Protein AF-A0A7C3EDG3-F1 (afdb_monomer_lite)

Foldseek 3Di:
DAFQQQPAQQPALQWDRFTDNRPDPDTDPTWGFQAQSAQQPADQWDGWGRPRPDSYTDDTWTHDQAAFPADQPAQQWDTWGHNRPDSDTDDTWTHDQVAFRAPQPAQFFHTWGHPRPDSDTDDGWTHDQVAFRDCFQDAPADFAWQWHTWGHPRPDSDTDPGDGHDWFAFRDCFLDEPPDFAWQWHGFTHHSDTNDGGDPGDGHAQVAFRDQADQAPVNDWDDWQWHTWGRPGDTNDGTDDGDGHQWFAFRDAAQDDPPDFDGQWHTFTGRSDGRDTGDDGDGFAQVAFRFDFADAPDDQWDDDFFDTFGDHGDTNDGTDDGDGHDWFAWTHFWDDAPVPDDDWWTGGGGDHDGHDYTDDTDTWAFDAFDWFADDAPDPPWDDWWFGGFTGDTDPPGYTDDTDTDDWPAFTAQAAAEDPDFDWQFHTWTDHGDTRDHTDDGDGHAQVAFRADAPFPFFDTWGDPGDTRDYTDDGFTHQWFDFHDDCDDFQFFHTWTDHRPRDIGGGTDDWFRWHDDPDPVPPPDDPVDDDFTWTHHRPSDTHGDDDPQDAADPDDDDFWPHHHHDPDPDDDDDPVRDDDDDQPDVVPDTDGDDDDDAQWAQLDLDQLAACQASQAKTKGKQAPPQAAHPVRYGHLEAEDEFPPSSAARDVDGQKGWIWMKMKWQAPDPSNVSYHLPLLPTFQDKDWDQDDPPDPDDPVQNVLLRVLSVVVRVQRVQLNDQVRPSQWDDPDDDDDSRGHTTMGDIDIRMWGADDPDPPDNPFGKRKIWMWGPSVPDDPVRTGTRIRIYTYHYDDDD

Secondary structure (DSSP, 8-state):
--TT-BSS--SSTTEE--B--SS-SSPPPPEE--SEEE--SSTTEE-EE--SS-SSPPP-EEPPTT-EEE--SSTTB--EE--SS-SSPPP--BPPTTSEEE---STTB--EE--SS-SSPPPP-B--TT-EEE-----SSSS--SSPPEE--SS-SSPPPP-PPPTT-EEE-----TTSS--SSPPEE--S-TTPPPPPP-PPPTTSEEE--PPPTTS--S--SSPPEE--SSTT-PSPPP-PPPTT-EEE-----SSSS--SSPPEE--S-TTPPPPPP-PPPTTSEEE--BPPSSTT-S--SBPPEE--SSTT----------TT-EEE-----TTSS------EE---STT----------S--EEEE----S-TTSS-----EEE---STT--PPPP-PPPTT-BSS-----SSSS--SSPPPB----TTPPPPP--PPPTTSEEE---STTEEPEEP-SSTT-PPPPPEEPPTT-B-S----BTTBPPPEE-SSS-EE--BPPTT-EE--S-TT--S--TT---PPEEE-SSS-EEE---S-----S---TT-SS----SSS--PPPTTS--------TTS-------SS---EESS-S-GGG-TT-TT-EEEE--TTPPB-TTSSB-SEEEEETT-TTT----STTEEEEEEEEEES---TT-TT----TTTS---EEEPPPPS-----HHHHHHHHHHHHHHHHHHHHTT-TT-TTSEE-SSSS--TT---EEEPPEEEEEEEE-SSTT-----B--EEEEE--S-S-TTT-PPEEEEEEEEPPPP-

Sequence (795 aa):
RPSGYVCRAAAGVCDIAETCDGANKTCPTDAKSTAVCRPAADVCDVAESCDGVNDDCPSDAFESATTECRAAADVCDVAENCTGTAAACPPDLKQPNTVTCRPVADVCDVAENCTGTSDHCPTDTFLPATTLCRAGSGNPNGGSVCDPDEYCTGTQAACPPDVVQPAGTVCNPGSGNPNGGSVCDPDEVCSGVPGQPCPADTFANSSTVCRLGTEAADGARDAVCDPTEYCPGVADQPCPADFVRPAGFVCDAGSGNPNGGSVCDPDEVCSGVPGQPCPADTFANNSVVCRLGTEAADSTRDAVCDPTEFCPGVPNAPCPVDVVSPPTTVCDVGSGNPNGGSVCDPDEHCSGVAGQPCPPDFIQPAGTVCNPGTDAADASRDAICDPQEVCSGFADDPCPPDFVRPAGTVCDVGSGNPNGGSVCDPDEVCSGNPDDPCPSDTFASSSVVCRADAGECDVGENCPGSPNQPCPPDSFEPSGAACGDPTDNDCTNPDTCDGAGNCLSNHEPANVQCWGPDPNSNGFNPLGNTCKYACDGSGSCQPHITPNCCGNGIVEAGEQCDDGNQYSGLPPAPDGSLEFCPSDPAFHCQYVAGTTSLYVRGTSRNPATDVKSCQVEFFVVNPNNPPDRYGLADYRQTCLDQDPTCDFDPLPGRCGFITVACVNVNDPNLPACSPAANQGVRELNVMPLSTALSLFPVAVAQYQANTTALGQALTQLFDPANPGAGFTNQAPLLASQQNLCSSPRILTVFSGSPRPNESARARFSLRVKSKDGRLPVGRQKRTLLRLTCKARPLP

Radius of gyration: 59.01 Å; chains: 1; bounding box: 128×88×179 Å

pLDDT: mean 72.57, std 17.13, range [28.33, 97.38]

Structure (mmCIF, N/CA/C/O backbone):
data_AF-A0A7C3EDG3-F1
#
_entry.id   AF-A0A7C3EDG3-F1
#
loop_
_atom_site.group_PDB
_atom_site.id
_atom_site.type_symbol
_atom_site.label_atom_id
_atom_site.label_alt_id
_atom_site.label_comp_id
_atom_site.label_asym_id
_atom_site.label_entity_id
_atom_site.label_seq_id
_atom_site.pdbx_PDB_ins_code
_atom_site.Cartn_x
_atom_site.Cartn_y
_atom_site.Cartn_z
_atom_site.occupancy
_atom_site.B_iso_or_equiv
_atom_site.auth_seq_id
_atom_site.auth_comp_id
_atom_site.auth_asym_id
_atom_site.auth_atom_id
_atom_site.pdbx_PDB_model_num
ATOM 1 N N . ARG A 1 1 ? 63.899 -28.777 -78.591 1.00 79.19 1 ARG A N 1
ATOM 2 C CA . ARG A 1 1 ? 64.503 -27.946 -77.511 1.00 79.19 1 ARG A CA 1
ATOM 3 C C . ARG A 1 1 ? 64.531 -28.809 -76.237 1.00 79.19 1 ARG A C 1
ATOM 5 O O . ARG A 1 1 ? 63.922 -29.873 -76.308 1.00 79.19 1 ARG A O 1
ATOM 12 N N . PRO A 1 2 ? 65.270 -28.485 -75.155 1.00 84.06 2 PRO A N 1
ATOM 13 C CA . PRO A 1 2 ? 65.285 -29.343 -73.962 1.00 84.06 2 PRO A CA 1
ATOM 14 C C . PRO A 1 2 ? 63.895 -29.457 -73.317 1.00 84.06 2 PRO A C 1
ATOM 16 O O . PRO A 1 2 ? 63.025 -28.623 -73.580 1.00 84.06 2 PRO A O 1
ATOM 19 N N . SER A 1 3 ? 63.706 -30.482 -72.485 1.00 89.25 3 SER A N 1
ATOM 20 C CA . SER A 1 3 ? 62.477 -30.695 -71.716 1.00 89.25 3 SER A CA 1
ATOM 21 C C . SER A 1 3 ? 62.131 -29.469 -70.862 1.00 89.25 3 SER A C 1
ATOM 23 O O . SER A 1 3 ? 63.028 -28.867 -70.269 1.00 89.25 3 SER A O 1
ATOM 25 N N . GLY A 1 4 ? 60.854 -29.091 -70.798 1.00 85.88 4 GLY A N 1
ATOM 26 C CA . GLY A 1 4 ? 60.396 -27.903 -70.064 1.00 85.88 4 GLY A CA 1
ATOM 27 C C . GLY A 1 4 ? 60.563 -26.573 -70.816 1.00 85.88 4 GLY A C 1
ATOM 28 O O . GLY A 1 4 ? 60.182 -25.528 -70.299 1.00 85.88 4 GLY A O 1
ATOM 29 N N . TYR A 1 5 ? 61.099 -26.569 -72.044 1.00 89.50 5 TYR A N 1
ATOM 30 C CA . TYR A 1 5 ? 61.100 -25.361 -72.873 1.00 89.50 5 TYR A CA 1
ATOM 31 C C . TYR A 1 5 ? 59.701 -25.078 -73.442 1.00 89.50 5 TYR A C 1
ATOM 33 O O . TYR A 1 5 ? 59.187 -25.906 -74.192 1.00 89.50 5 TYR A O 1
ATOM 41 N N . VAL A 1 6 ? 59.145 -23.893 -73.173 1.00 91.56 6 VAL A N 1
ATOM 42 C CA . VAL A 1 6 ? 57.846 -23.410 -73.689 1.00 91.56 6 VAL A CA 1
ATOM 43 C C . VAL A 1 6 ? 57.873 -23.265 -75.218 1.00 91.56 6 VAL A C 1
ATOM 45 O O . VAL A 1 6 ? 58.443 -22.310 -75.744 1.00 91.56 6 VAL A O 1
ATOM 48 N N . CYS A 1 7 ? 57.299 -24.225 -75.948 1.00 90.94 7 CYS A N 1
ATOM 49 C CA . CYS A 1 7 ? 57.287 -24.249 -77.415 1.00 90.94 7 CYS A CA 1
ATOM 50 C C . CYS A 1 7 ? 56.070 -23.559 -78.047 1.00 90.94 7 CYS A C 1
ATOM 52 O O . CYS A 1 7 ? 56.162 -23.159 -79.209 1.00 90.94 7 CYS A O 1
ATOM 54 N N . ARG A 1 8 ? 55.002 -23.351 -77.274 1.00 91.75 8 ARG A N 1
ATOM 55 C CA . ARG A 1 8 ? 53.910 -22.405 -77.525 1.00 91.75 8 ARG A CA 1
ATOM 56 C C . ARG A 1 8 ? 53.600 -21.721 -76.191 1.00 91.75 8 ARG A C 1
ATOM 58 O O . ARG A 1 8 ? 53.659 -22.355 -75.145 1.00 91.75 8 ARG A O 1
ATOM 65 N N . ALA A 1 9 ? 53.401 -20.408 -76.221 1.00 91.88 9 ALA A N 1
ATOM 66 C CA . ALA A 1 9 ? 53.023 -19.639 -75.039 1.00 91.88 9 ALA A CA 1
ATOM 67 C C . ALA A 1 9 ? 51.497 -19.547 -74.965 1.00 91.88 9 ALA A C 1
ATOM 69 O O . ALA A 1 9 ? 50.865 -19.484 -76.017 1.00 91.88 9 ALA A O 1
ATOM 70 N N . ALA A 1 10 ? 50.958 -19.490 -73.746 1.00 92.88 10 ALA A N 1
ATOM 71 C CA . ALA A 1 10 ? 49.530 -19.320 -73.508 1.00 92.88 10 ALA A CA 1
ATOM 72 C C . ALA A 1 10 ? 49.001 -18.046 -74.191 1.00 92.88 10 ALA A C 1
ATOM 74 O O . ALA A 1 10 ? 49.574 -16.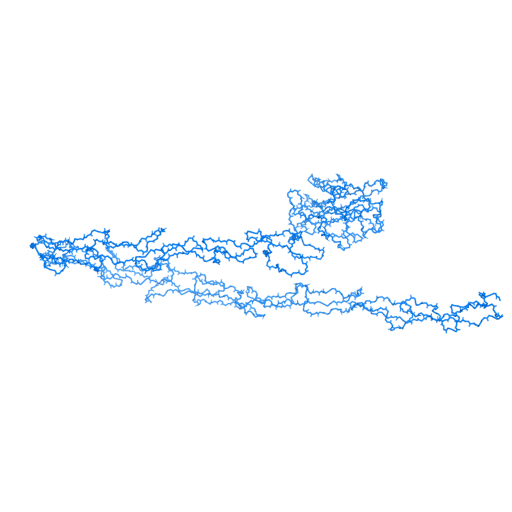965 -74.015 1.00 92.88 10 ALA A O 1
ATOM 75 N N . ALA A 1 11 ? 47.925 -18.184 -74.962 1.00 92.06 11 ALA A N 1
ATOM 76 C CA . ALA A 1 11 ? 47.244 -17.105 -75.669 1.00 92.06 11 ALA A CA 1
ATOM 77 C C . ALA A 1 11 ? 46.247 -16.332 -74.783 1.00 92.06 11 ALA A C 1
ATOM 79 O O . ALA A 1 11 ? 46.002 -15.155 -75.039 1.00 92.06 11 ALA A O 1
ATOM 80 N N . GLY A 1 12 ? 45.743 -16.961 -73.716 1.00 90.69 12 GLY A N 1
ATOM 81 C CA . GLY A 1 12 ? 44.834 -16.374 -72.729 1.00 90.69 12 GLY A CA 1
ATOM 82 C C . GLY A 1 12 ? 44.890 -17.119 -71.388 1.00 90.69 12 GLY A C 1
ATOM 83 O O . GLY A 1 12 ? 45.707 -18.021 -71.201 1.00 90.69 12 GLY A O 1
ATOM 84 N N . VAL A 1 13 ? 44.047 -16.733 -70.424 1.00 92.06 13 VAL A N 1
ATOM 85 C CA . VAL A 1 13 ? 44.060 -17.309 -69.056 1.00 92.06 13 VAL A CA 1
ATOM 86 C C . VAL A 1 13 ? 43.555 -18.756 -68.985 1.00 92.06 13 VAL A C 1
ATOM 88 O O . VAL A 1 13 ? 43.810 -19.437 -67.992 1.00 92.06 13 VAL A O 1
ATOM 91 N N . CYS A 1 14 ? 42.870 -19.230 -70.028 1.00 94.75 14 CYS A N 1
ATOM 92 C CA . CYS A 1 14 ? 42.423 -20.612 -70.174 1.00 94.75 14 CYS A CA 1
ATOM 93 C C . CYS A 1 14 ? 43.342 -21.464 -71.058 1.00 94.75 14 CYS A C 1
ATOM 95 O O . CYS A 1 14 ? 43.092 -22.658 -71.212 1.00 94.75 14 CYS A O 1
ATOM 97 N N . ASP A 1 15 ? 44.431 -20.904 -71.583 1.00 95.19 15 ASP A N 1
ATOM 98 C CA . ASP A 1 15 ? 45.397 -21.627 -72.408 1.00 95.19 15 ASP A CA 1
ATOM 99 C C . ASP A 1 15 ? 46.611 -22.110 -71.589 1.00 95.19 15 ASP A C 1
ATOM 101 O O . ASP A 1 15 ? 47.157 -21.370 -70.766 1.00 95.19 15 ASP A O 1
ATOM 105 N N . ILE A 1 16 ? 47.059 -23.353 -71.795 1.00 92.25 16 ILE A N 1
ATOM 106 C CA . ILE A 1 16 ? 48.198 -23.934 -71.068 1.00 92.25 16 ILE A CA 1
ATOM 107 C C . ILE A 1 16 ? 49.425 -23.936 -71.975 1.00 92.25 16 ILE A C 1
ATOM 109 O O . ILE A 1 16 ? 49.551 -24.763 -72.867 1.00 92.25 16 ILE A O 1
ATOM 113 N N . ALA A 1 17 ? 50.398 -23.076 -71.671 1.00 92.19 17 ALA A N 1
ATOM 114 C CA . ALA A 1 17 ? 51.650 -22.988 -72.420 1.00 92.19 17 ALA A CA 1
ATOM 115 C C . ALA A 1 17 ? 52.371 -24.351 -72.552 1.00 92.19 17 ALA A C 1
ATOM 117 O O . ALA A 1 17 ? 52.941 -24.868 -71.583 1.00 92.19 17 ALA A O 1
ATOM 118 N N . GLU A 1 18 ? 52.403 -24.929 -73.756 1.00 93.25 18 GLU A N 1
ATOM 119 C CA . GLU A 1 18 ? 52.993 -26.246 -73.969 1.00 93.25 18 GLU A CA 1
ATOM 120 C C . GLU A 1 18 ? 54.513 -26.204 -73.874 1.00 93.25 18 GLU A C 1
ATOM 122 O O . GLU A 1 18 ? 55.208 -25.396 -74.504 1.00 93.25 18 GLU A O 1
ATOM 127 N N . THR A 1 19 ? 55.059 -27.175 -73.148 1.00 92.62 19 THR A N 1
ATOM 128 C CA . THR A 1 19 ? 56.500 -27.377 -73.039 1.00 92.62 19 THR A CA 1
ATOM 129 C C . THR A 1 19 ? 56.952 -28.591 -73.845 1.00 92.62 19 THR A C 1
ATOM 131 O O . THR A 1 19 ? 56.230 -29.573 -74.003 1.00 92.62 19 THR A O 1
ATOM 134 N N . CYS A 1 20 ? 58.173 -28.542 -74.381 1.00 90.38 20 CYS A N 1
ATOM 135 C CA . CYS A 1 20 ? 58.793 -29.716 -74.986 1.00 90.38 20 CYS A CA 1
ATOM 136 C C . CYS A 1 20 ? 58.938 -30.831 -73.937 1.00 90.38 20 CYS A C 1
ATOM 138 O O . CYS A 1 20 ? 59.445 -30.587 -72.843 1.00 90.38 20 CYS A O 1
ATOM 140 N N . ASP A 1 21 ? 58.610 -32.063 -74.318 1.00 87.12 21 ASP A N 1
ATOM 141 C CA . ASP A 1 21 ? 58.902 -33.285 -73.552 1.00 87.12 21 ASP A CA 1
ATOM 142 C C . ASP A 1 21 ? 60.396 -33.680 -73.602 1.00 87.12 21 ASP A C 1
ATOM 144 O O . ASP A 1 21 ? 60.880 -34.449 -72.778 1.00 87.12 21 ASP A O 1
ATOM 148 N N . GLY A 1 22 ? 61.144 -33.132 -74.567 1.00 85.00 22 GLY A N 1
ATOM 149 C CA . GLY A 1 22 ? 62.539 -33.482 -74.845 1.00 85.00 22 GLY A CA 1
ATOM 150 C C . GLY A 1 22 ? 62.716 -34.703 -75.760 1.00 85.00 22 GLY A C 1
ATOM 151 O O . GLY A 1 22 ? 63.852 -35.030 -76.098 1.00 85.00 22 GLY A O 1
ATOM 152 N N . ALA A 1 23 ? 61.624 -35.336 -76.198 1.00 86.62 23 ALA A N 1
ATOM 153 C CA . ALA A 1 23 ? 61.610 -36.526 -77.049 1.00 86.62 23 ALA A CA 1
ATOM 154 C C . ALA A 1 23 ? 61.069 -36.245 -78.465 1.00 86.62 23 ALA A C 1
ATOM 156 O O . ALA A 1 23 ? 61.599 -36.774 -79.445 1.00 86.62 23 ALA A O 1
ATOM 157 N N . ASN A 1 24 ? 60.052 -35.389 -78.595 1.00 84.38 24 ASN A N 1
ATOM 158 C CA . ASN A 1 24 ? 59.382 -35.095 -79.860 1.00 84.38 24 ASN A CA 1
ATOM 159 C C . ASN A 1 24 ? 59.924 -33.837 -80.568 1.00 84.38 24 ASN A C 1
ATOM 161 O O . ASN A 1 24 ? 60.501 -32.927 -79.969 1.00 84.38 24 ASN A O 1
ATOM 165 N N . LYS A 1 25 ? 59.765 -33.798 -81.902 1.00 84.56 25 LYS A N 1
ATOM 166 C CA . LYS A 1 25 ? 60.212 -32.673 -82.755 1.00 84.56 25 LYS A CA 1
ATOM 167 C C . LYS A 1 25 ? 59.170 -31.563 -82.899 1.00 84.56 25 LYS A C 1
ATOM 169 O O . LYS A 1 25 ? 59.544 -30.424 -83.173 1.00 84.56 25 LYS A O 1
ATOM 174 N N . THR A 1 26 ? 57.894 -31.896 -82.749 1.00 87.06 26 THR A N 1
ATOM 175 C CA . THR A 1 26 ? 56.776 -30.950 -82.689 1.00 87.06 26 THR A CA 1
ATOM 176 C C . THR A 1 26 ? 56.482 -30.592 -81.236 1.00 87.06 26 THR A C 1
ATOM 178 O O . THR A 1 26 ? 56.794 -31.360 -80.329 1.00 87.06 26 THR A O 1
ATOM 181 N N . CYS A 1 27 ? 55.874 -29.428 -81.016 1.00 88.12 27 CYS A N 1
ATOM 182 C CA . CYS A 1 27 ? 55.250 -29.122 -79.729 1.00 88.12 27 CYS A CA 1
ATOM 183 C C . CYS A 1 27 ? 54.083 -30.111 -79.480 1.00 88.12 27 CYS A C 1
ATOM 185 O O . CYS A 1 27 ? 53.545 -30.634 -80.468 1.00 88.12 27 CYS A O 1
ATOM 187 N N . PRO A 1 28 ? 53.699 -30.394 -78.221 1.00 89.12 28 PRO A N 1
ATOM 188 C CA . PRO A 1 28 ? 52.450 -31.088 -77.906 1.00 89.12 28 PRO A CA 1
ATOM 189 C C . PRO A 1 28 ? 51.217 -30.448 -78.567 1.00 89.12 28 PRO A C 1
ATOM 191 O O . PRO A 1 28 ? 51.276 -29.339 -79.106 1.00 89.12 28 PRO A O 1
ATOM 194 N N . THR A 1 29 ? 50.100 -31.176 -78.557 1.00 90.25 29 THR A N 1
ATOM 195 C CA . THR A 1 29 ? 48.801 -30.627 -78.965 1.00 90.25 29 THR A CA 1
ATOM 196 C C . THR A 1 29 ? 48.379 -29.504 -78.033 1.00 90.25 29 THR A C 1
ATOM 198 O O . THR A 1 29 ? 48.627 -29.593 -76.835 1.00 90.25 29 THR A O 1
ATOM 201 N N . ASP A 1 30 ? 47.701 -28.519 -78.616 1.00 90.44 30 ASP A N 1
ATOM 202 C CA . ASP A 1 30 ? 47.130 -27.357 -77.936 1.00 90.44 30 ASP A CA 1
ATOM 203 C C . ASP A 1 30 ? 46.269 -27.795 -76.739 1.00 90.44 30 ASP A C 1
ATOM 205 O O . ASP A 1 30 ? 45.318 -28.562 -76.922 1.00 90.44 30 ASP A O 1
ATOM 209 N N . ALA A 1 31 ? 46.632 -27.378 -75.529 1.00 91.94 31 ALA A N 1
ATOM 210 C CA . ALA A 1 31 ? 46.040 -27.847 -74.284 1.00 91.94 31 ALA A CA 1
ATOM 211 C C . ALA A 1 31 ? 45.359 -26.692 -73.548 1.00 91.94 31 ALA A C 1
ATOM 213 O O . ALA A 1 31 ? 46.009 -25.761 -73.083 1.00 91.94 31 ALA A O 1
ATOM 214 N N . LYS A 1 32 ? 44.037 -26.773 -73.391 1.00 93.19 32 LYS A N 1
ATOM 215 C CA . LYS A 1 32 ? 43.267 -25.780 -72.635 1.00 93.19 32 LYS A CA 1
ATOM 216 C C . LYS A 1 32 ? 43.019 -26.249 -71.208 1.00 93.19 32 LYS A C 1
ATOM 218 O O . LYS A 1 32 ? 42.966 -27.444 -70.913 1.00 93.19 32 LYS A O 1
ATOM 223 N N . SER A 1 33 ? 42.891 -25.280 -70.319 1.00 94.00 33 SER A N 1
ATOM 224 C CA . SER A 1 33 ? 42.551 -25.461 -68.916 1.00 94.00 33 SER A CA 1
ATOM 225 C C . SER A 1 33 ? 41.075 -25.826 -68.751 1.00 94.00 33 SER A C 1
ATOM 227 O O . SER A 1 33 ? 40.240 -25.503 -69.592 1.00 94.00 33 SER A O 1
ATOM 229 N N . THR A 1 34 ? 40.748 -26.453 -67.621 1.00 94.44 34 THR A N 1
ATOM 230 C CA . THR A 1 34 ? 39.374 -26.573 -67.097 1.00 94.44 34 THR A CA 1
ATOM 231 C C . THR A 1 34 ? 39.268 -26.018 -65.672 1.00 94.44 34 THR A C 1
ATOM 233 O O . THR A 1 34 ? 38.377 -26.393 -64.913 1.00 94.44 34 THR A O 1
ATOM 236 N N . ALA A 1 35 ? 40.243 -25.205 -65.254 1.00 93.31 35 ALA A N 1
ATOM 237 C CA . ALA A 1 35 ? 40.268 -24.582 -63.936 1.00 93.31 35 ALA A CA 1
ATOM 238 C C . ALA A 1 35 ? 39.411 -23.306 -63.903 1.00 93.31 35 ALA A C 1
ATOM 240 O O . ALA A 1 35 ? 39.105 -22.725 -64.945 1.00 93.31 35 ALA A O 1
ATOM 241 N N . VAL A 1 36 ? 39.085 -22.848 -62.692 1.00 95.62 36 VAL A N 1
ATOM 242 C CA . VAL A 1 36 ? 38.492 -21.525 -62.456 1.00 95.62 36 VAL A CA 1
ATOM 243 C C . VAL A 1 36 ? 39.453 -20.452 -62.977 1.00 95.62 36 VAL A C 1
ATOM 245 O O . VAL A 1 36 ? 40.585 -20.354 -62.501 1.00 95.62 36 VAL A O 1
ATOM 248 N N . CYS A 1 37 ? 39.010 -19.669 -63.960 1.00 94.38 37 CYS A N 1
ATOM 249 C CA . CYS A 1 37 ? 39.773 -18.561 -64.544 1.00 94.38 37 CYS A CA 1
ATOM 250 C C . CYS A 1 37 ? 39.397 -17.207 -63.941 1.00 94.38 37 CYS A C 1
ATOM 252 O O . CYS A 1 37 ? 40.220 -16.289 -63.946 1.00 94.38 37 CYS A O 1
ATOM 254 N N . ARG A 1 38 ? 38.196 -17.104 -63.364 1.00 95.31 38 ARG A N 1
ATOM 255 C CA . ARG A 1 38 ? 37.747 -15.974 -62.554 1.00 95.31 38 ARG A CA 1
ATOM 256 C C . ARG A 1 38 ? 36.988 -16.517 -61.336 1.00 95.31 38 ARG A C 1
ATOM 258 O O . ARG A 1 38 ? 36.018 -17.249 -61.506 1.00 95.31 38 ARG A O 1
ATOM 265 N N . PRO A 1 39 ? 37.452 -16.257 -60.103 1.00 94.69 39 PRO A N 1
ATOM 266 C CA . PRO A 1 39 ? 36.671 -16.568 -58.914 1.00 94.69 39 PRO A CA 1
ATOM 267 C C . PRO A 1 39 ? 35.528 -15.558 -58.771 1.00 94.69 39 PRO A C 1
ATOM 269 O O . PRO A 1 39 ? 35.705 -14.393 -59.120 1.00 94.69 39 PRO A O 1
ATOM 272 N N . ALA A 1 40 ? 34.415 -15.999 -58.184 1.00 95.31 40 ALA A N 1
ATOM 273 C CA . ALA A 1 40 ? 33.315 -15.129 -57.782 1.00 95.31 40 ALA A CA 1
ATOM 274 C C . ALA A 1 40 ? 33.830 -13.960 -56.921 1.00 95.31 40 ALA A C 1
ATOM 276 O O . ALA A 1 40 ? 34.566 -14.171 -55.951 1.00 95.31 40 ALA A O 1
ATOM 277 N N . ALA A 1 41 ? 33.458 -12.738 -57.289 1.00 93.69 41 ALA A N 1
ATOM 278 C CA . ALA A 1 41 ? 33.872 -11.510 -56.626 1.00 93.69 41 ALA A CA 1
ATOM 279 C C . ALA A 1 41 ? 33.083 -11.225 -55.336 1.00 93.69 41 ALA A C 1
ATOM 281 O O . ALA A 1 41 ? 33.646 -10.633 -54.414 1.00 93.69 41 ALA A O 1
ATOM 282 N N . ASP A 1 42 ? 31.811 -11.636 -55.269 1.00 94.06 42 ASP A N 1
ATOM 283 C CA . ASP A 1 42 ? 30.921 -11.534 -54.101 1.00 94.06 42 ASP A CA 1
ATOM 284 C C . ASP A 1 42 ? 29.727 -12.516 -54.263 1.00 94.06 42 ASP A C 1
ATOM 286 O O . ASP A 1 42 ? 29.681 -13.286 -55.223 1.00 94.06 42 ASP A O 1
ATOM 290 N N . VAL A 1 43 ? 28.779 -12.545 -53.321 1.00 94.25 43 VAL A N 1
ATOM 291 C CA . VAL A 1 43 ? 27.714 -13.565 -53.198 1.00 94.25 43 VAL A CA 1
ATOM 292 C C . VAL A 1 43 ? 26.728 -13.673 -54.372 1.00 94.25 43 VAL A C 1
ATOM 294 O O . VAL A 1 43 ? 26.033 -14.682 -54.461 1.00 94.25 43 VAL A O 1
ATOM 297 N N . CYS A 1 44 ? 26.654 -12.679 -55.262 1.00 96.25 44 CYS A N 1
ATOM 298 C CA . CYS A 1 44 ? 25.818 -12.716 -56.470 1.00 96.25 44 CYS A CA 1
ATOM 299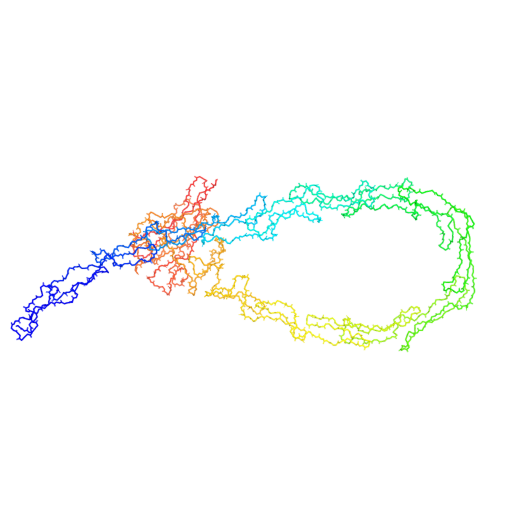 C C . CYS A 1 44 ? 26.608 -13.027 -57.754 1.00 96.25 44 CYS A C 1
ATOM 301 O O . CYS A 1 44 ? 26.112 -12.791 -58.858 1.00 96.25 44 CYS A O 1
ATOM 303 N N . ASP A 1 45 ? 27.833 -13.535 -57.627 1.00 97.19 45 ASP A N 1
ATOM 304 C CA . ASP A 1 45 ? 28.748 -13.803 -58.735 1.00 97.19 45 ASP A CA 1
ATOM 305 C C . ASP A 1 45 ? 29.024 -15.305 -58.890 1.00 97.19 45 ASP A C 1
ATOM 307 O O . ASP A 1 45 ? 29.234 -16.013 -57.902 1.00 97.19 45 ASP A O 1
ATOM 311 N N . VAL A 1 46 ? 29.048 -15.810 -60.125 1.00 95.75 46 VAL A N 1
ATOM 312 C CA . VAL A 1 46 ? 29.295 -17.230 -60.415 1.00 95.75 46 VAL A CA 1
ATOM 313 C C . VAL A 1 46 ? 30.711 -17.393 -60.951 1.00 95.75 46 VAL A C 1
ATOM 315 O O . VAL A 1 46 ? 31.040 -16.891 -62.013 1.00 95.75 46 VAL A O 1
ATOM 318 N N . ALA A 1 47 ? 31.558 -18.155 -60.258 1.00 95.25 47 ALA A N 1
ATOM 319 C CA . ALA A 1 47 ? 32.948 -18.348 -60.676 1.00 95.25 47 ALA A CA 1
ATOM 320 C C . ALA A 1 47 ? 33.072 -19.045 -62.052 1.00 95.25 47 ALA A C 1
ATOM 322 O O . ALA A 1 47 ? 32.743 -20.230 -62.188 1.00 95.25 47 ALA A O 1
ATOM 323 N N . GLU A 1 48 ? 33.621 -18.363 -63.061 1.00 95.88 48 GLU A N 1
ATOM 324 C CA . GLU A 1 48 ? 33.838 -18.953 -64.381 1.00 95.88 48 GLU A CA 1
ATOM 325 C C . GLU A 1 48 ? 35.004 -19.942 -64.388 1.00 95.88 48 GLU A C 1
ATOM 327 O O . GLU A 1 48 ? 36.135 -19.658 -63.975 1.00 95.88 48 GLU A O 1
ATOM 332 N N . SER A 1 49 ? 34.737 -21.111 -64.965 1.00 95.81 49 SER A N 1
ATOM 333 C CA . SER A 1 49 ? 35.743 -22.121 -65.279 1.00 95.81 49 SER A CA 1
ATOM 334 C C . SER A 1 49 ? 35.966 -22.208 -66.780 1.00 95.81 49 SER A C 1
ATOM 336 O O . SER A 1 49 ? 35.026 -22.109 -67.567 1.00 95.81 49 SER A O 1
ATOM 338 N N . CYS A 1 50 ? 37.216 -22.430 -67.172 1.00 95.88 50 CYS A N 1
ATOM 339 C CA . CYS A 1 50 ? 37.577 -22.710 -68.553 1.00 95.88 50 CYS A CA 1
ATOM 340 C C . CYS A 1 50 ? 36.834 -23.952 -69.073 1.00 95.88 50 CYS A C 1
ATOM 342 O O . CYS A 1 50 ? 36.686 -24.945 -68.359 1.00 95.88 50 CYS A O 1
ATOM 344 N N . ASP A 1 51 ? 36.402 -23.922 -70.331 1.00 92.44 51 ASP A N 1
ATOM 345 C CA . ASP A 1 51 ? 35.599 -24.986 -70.949 1.00 92.44 51 ASP A CA 1
ATOM 346 C C . ASP A 1 51 ? 36.431 -26.137 -71.548 1.00 92.44 51 ASP A C 1
ATOM 348 O O . ASP A 1 51 ? 35.874 -27.108 -72.063 1.00 92.44 51 ASP A O 1
ATOM 352 N N . GLY A 1 52 ? 37.764 -26.046 -71.491 1.00 92.69 52 GLY A N 1
ATOM 353 C CA . GLY A 1 52 ? 38.673 -26.985 -72.147 1.00 92.69 52 GLY A CA 1
ATOM 354 C C . GLY A 1 52 ? 38.766 -26.814 -73.670 1.00 92.69 52 GLY A C 1
ATOM 355 O O . GLY A 1 52 ? 39.298 -27.704 -74.336 1.00 92.69 52 GLY A O 1
ATOM 356 N N . VAL A 1 53 ? 38.266 -25.705 -74.231 1.00 92.75 53 VAL A N 1
ATOM 357 C CA . VAL A 1 53 ? 38.199 -25.452 -75.683 1.00 92.75 53 VAL A CA 1
ATOM 358 C C . VAL A 1 53 ? 38.721 -24.063 -76.075 1.00 92.75 53 VAL A C 1
ATOM 360 O O . VAL A 1 53 ? 39.410 -23.958 -77.090 1.00 92.75 53 VAL A O 1
ATOM 363 N N . ASN A 1 54 ? 38.422 -23.017 -75.302 1.00 92.75 54 ASN A N 1
ATOM 364 C CA . ASN A 1 54 ? 38.772 -21.627 -75.616 1.00 92.75 54 ASN A CA 1
ATOM 365 C C . ASN A 1 54 ? 40.001 -21.112 -74.835 1.00 92.75 54 ASN A C 1
ATOM 367 O O . ASN A 1 54 ? 40.311 -21.584 -73.741 1.00 92.75 54 ASN A O 1
ATOM 371 N N . ASP A 1 55 ? 40.696 -20.122 -75.409 1.00 93.06 55 ASP A N 1
ATOM 372 C CA . ASP A 1 55 ? 41.902 -19.499 -74.826 1.00 93.06 55 ASP A CA 1
ATOM 373 C C . ASP A 1 55 ? 41.571 -18.500 -73.704 1.00 93.06 55 ASP A C 1
ATOM 375 O O . ASP A 1 55 ? 42.326 -18.347 -72.739 1.00 93.06 55 ASP A O 1
ATOM 379 N N . ASP A 1 56 ? 40.430 -17.824 -73.836 1.00 94.19 56 ASP A N 1
ATOM 380 C CA . ASP A 1 56 ? 39.927 -16.816 -72.909 1.00 94.19 56 ASP A CA 1
ATOM 381 C C . ASP A 1 56 ? 38.934 -17.411 -71.901 1.00 94.19 56 ASP A C 1
ATOM 383 O O . ASP A 1 56 ? 38.255 -18.404 -72.164 1.00 94.19 56 ASP A O 1
ATOM 387 N N . CYS A 1 57 ? 38.826 -16.763 -70.740 1.00 94.25 57 CYS A N 1
ATOM 388 C CA . CYS A 1 57 ? 37.793 -17.072 -69.753 1.00 94.25 57 CYS A CA 1
ATOM 389 C C . CYS A 1 57 ? 36.396 -16.742 -70.318 1.00 94.25 57 CYS A C 1
ATOM 391 O O . CYS A 1 57 ? 36.273 -15.745 -71.041 1.00 94.25 57 CYS A O 1
ATOM 393 N N . PRO A 1 58 ? 35.341 -17.508 -69.979 1.00 94.00 58 PRO A N 1
ATOM 394 C CA . PRO A 1 58 ? 33.965 -17.133 -70.293 1.00 94.00 58 PRO A CA 1
ATOM 395 C C . PRO A 1 58 ? 33.589 -15.715 -69.819 1.00 94.00 58 PRO A C 1
ATOM 397 O O . PRO A 1 58 ? 34.261 -15.097 -68.988 1.00 94.00 58 PRO A O 1
ATOM 400 N N . SER A 1 59 ? 32.503 -15.179 -70.380 1.00 92.38 59 SER A N 1
ATOM 401 C CA . SER A 1 59 ? 31.918 -13.907 -69.941 1.00 92.38 59 SER A CA 1
ATOM 402 C C . SER A 1 59 ? 31.383 -14.001 -68.511 1.00 92.38 59 SER A C 1
ATOM 404 O O . SER A 1 59 ? 30.792 -15.032 -68.197 1.00 92.38 59 SER A O 1
ATOM 406 N N . ASP A 1 60 ? 31.499 -12.906 -67.741 1.00 93.12 60 ASP A N 1
ATOM 407 C CA . ASP A 1 60 ? 30.908 -12.763 -66.393 1.00 93.12 60 ASP A CA 1
ATOM 408 C C . ASP A 1 60 ? 29.477 -13.313 -66.344 1.00 93.12 60 ASP A C 1
ATOM 410 O O . ASP A 1 60 ? 28.620 -12.903 -67.141 1.00 93.12 60 ASP A O 1
ATOM 414 N N . ALA A 1 61 ? 29.227 -14.203 -65.392 1.00 94.50 61 ALA A N 1
ATOM 415 C CA . ALA A 1 61 ? 27.943 -14.811 -65.117 1.00 94.50 61 ALA A CA 1
ATOM 416 C C . ALA A 1 61 ? 27.508 -14.483 -63.683 1.00 94.50 61 ALA A C 1
ATOM 418 O O . ALA A 1 61 ? 28.155 -14.855 -62.711 1.00 94.50 61 ALA A O 1
ATOM 419 N N . PHE A 1 62 ? 26.361 -13.820 -63.549 1.00 95.94 62 PHE A N 1
ATOM 420 C CA . PHE A 1 62 ? 25.800 -13.456 -62.248 1.00 95.94 62 PHE A CA 1
ATOM 421 C C . PHE A 1 62 ? 24.700 -14.423 -61.817 1.00 95.94 62 PHE A C 1
ATOM 423 O O . PHE A 1 62 ? 23.999 -15.012 -62.648 1.00 95.94 62 PHE A O 1
ATOM 430 N N . GLU A 1 63 ? 24.524 -14.541 -60.505 1.00 96.12 63 GLU A N 1
ATOM 431 C CA . GLU A 1 63 ? 23.427 -15.281 -59.889 1.00 96.12 63 GLU A CA 1
ATOM 432 C C . GLU A 1 63 ? 22.055 -14.725 -60.286 1.00 96.12 63 GLU A C 1
ATOM 434 O O . GLU A 1 63 ? 21.897 -13.547 -60.618 1.00 96.12 63 GLU A O 1
ATOM 439 N N . SER A 1 64 ? 21.039 -15.589 -60.260 1.00 95.06 64 SER A N 1
ATOM 440 C CA . SER A 1 64 ? 19.700 -15.247 -60.751 1.00 95.06 64 SER A CA 1
ATOM 441 C C . SER A 1 64 ? 19.068 -14.077 -59.987 1.00 95.06 64 SER A C 1
ATOM 443 O O . SER A 1 64 ? 19.295 -13.906 -58.794 1.00 95.06 64 SER A O 1
ATOM 445 N N . ALA A 1 65 ? 18.163 -13.326 -60.625 1.00 94.75 65 ALA A N 1
ATOM 446 C CA . ALA A 1 65 ? 17.420 -12.252 -59.947 1.00 94.75 65 ALA A CA 1
ATOM 447 C C . ALA A 1 65 ? 16.425 -12.737 -58.856 1.00 94.75 65 ALA A C 1
ATOM 449 O O . ALA A 1 65 ? 15.677 -11.946 -58.287 1.00 94.75 65 ALA A O 1
ATOM 450 N N . THR A 1 66 ? 16.392 -14.048 -58.603 1.00 93.50 66 THR A N 1
ATOM 451 C CA . THR A 1 66 ? 15.625 -14.737 -57.554 1.00 93.50 66 THR A CA 1
ATOM 452 C C . THR A 1 66 ? 16.529 -15.445 -56.538 1.00 93.50 66 THR A C 1
ATOM 454 O O . THR A 1 66 ? 16.034 -16.197 -55.702 1.00 93.50 66 THR A O 1
ATOM 457 N N . THR A 1 67 ? 17.850 -15.272 -56.641 1.00 95.31 67 THR A N 1
ATOM 458 C CA . THR A 1 67 ? 18.816 -15.787 -55.670 1.00 95.31 67 THR A CA 1
ATOM 459 C C . THR A 1 67 ? 18.869 -14.799 -54.505 1.00 95.31 67 THR A C 1
ATOM 461 O O . THR A 1 67 ? 19.336 -13.672 -54.675 1.00 95.31 67 THR A O 1
ATOM 464 N N . GLU A 1 68 ? 18.368 -15.195 -53.335 1.00 96.56 68 GLU A N 1
ATOM 465 C CA . GLU A 1 68 ? 18.466 -14.397 -52.108 1.00 96.56 68 GLU A CA 1
ATOM 466 C C . GLU A 1 68 ? 19.938 -14.283 -51.686 1.00 96.56 68 GLU A C 1
ATOM 468 O O . GLU A 1 68 ? 20.627 -15.291 -51.526 1.00 96.56 68 GLU A O 1
ATOM 473 N N . CYS A 1 69 ? 20.424 -13.051 -51.529 1.00 95.81 69 CYS A N 1
ATOM 474 C CA . CYS A 1 69 ? 21.804 -12.752 -51.140 1.00 95.81 69 CYS A CA 1
ATOM 475 C C . CYS A 1 69 ? 21.916 -12.154 -49.735 1.00 95.81 69 CYS A C 1
ATOM 477 O O . CYS A 1 69 ? 22.992 -12.195 -49.134 1.00 95.81 69 CYS A O 1
ATOM 479 N N . ARG A 1 70 ? 20.803 -11.651 -49.188 1.00 96.12 70 ARG A N 1
ATOM 480 C CA . ARG A 1 70 ? 20.641 -11.343 -47.768 1.00 96.12 70 ARG A CA 1
ATOM 481 C C . ARG A 1 70 ? 19.212 -11.666 -47.343 1.00 96.12 70 ARG A C 1
ATOM 483 O O . ARG A 1 70 ? 18.265 -11.106 -47.887 1.00 96.12 70 ARG A O 1
ATOM 490 N N . ALA A 1 71 ? 19.073 -12.570 -46.381 1.00 95.00 71 ALA A N 1
ATOM 491 C CA . ALA A 1 71 ? 17.800 -12.830 -45.720 1.00 95.00 71 ALA A CA 1
ATOM 492 C C . ALA A 1 71 ? 17.437 -11.657 -44.798 1.00 95.00 71 ALA A C 1
ATOM 494 O O . ALA A 1 71 ? 18.328 -11.071 -44.183 1.00 95.00 71 ALA A O 1
ATOM 495 N N . ALA A 1 72 ? 16.141 -11.372 -44.660 1.00 95.56 72 ALA A N 1
ATOM 496 C CA . ALA A 1 72 ? 15.643 -10.379 -43.711 1.00 95.56 72 ALA A CA 1
ATOM 497 C C . ALA A 1 72 ? 15.998 -10.769 -42.261 1.00 95.56 72 ALA A C 1
ATOM 499 O O . ALA A 1 72 ? 15.740 -11.900 -41.839 1.00 95.56 72 ALA A O 1
ATOM 500 N N . ALA A 1 73 ? 16.567 -9.836 -41.499 1.00 93.44 73 ALA A N 1
ATOM 501 C CA . ALA A 1 73 ? 17.008 -10.045 -40.123 1.00 93.44 73 ALA A CA 1
ATOM 502 C C . ALA A 1 73 ? 15.856 -10.080 -39.097 1.00 93.44 73 ALA A C 1
ATOM 504 O O . ALA A 1 73 ? 15.952 -10.811 -38.113 1.00 93.44 73 ALA A O 1
ATOM 505 N N . ASP A 1 74 ? 14.784 -9.308 -39.313 1.00 94.25 74 ASP A N 1
ATOM 506 C CA . ASP A 1 74 ? 13.544 -9.305 -38.515 1.00 94.25 74 ASP A CA 1
ATOM 507 C C . ASP A 1 74 ? 12.387 -8.657 -39.324 1.00 94.25 74 ASP A C 1
ATOM 509 O O . ASP A 1 74 ? 12.555 -8.289 -40.487 1.00 94.25 74 ASP A O 1
ATOM 513 N N . VAL A 1 75 ? 11.193 -8.523 -38.738 1.00 94.19 75 VAL A N 1
ATOM 514 C CA . VAL A 1 75 ? 9.948 -8.046 -39.374 1.00 94.19 75 VAL A CA 1
ATOM 515 C C . VAL A 1 75 ? 10.007 -6.650 -40.011 1.00 94.19 75 VAL A C 1
ATOM 517 O O . VAL A 1 75 ? 9.144 -6.336 -40.832 1.00 94.19 75 VAL A O 1
ATOM 520 N N . CYS A 1 76 ? 10.987 -5.813 -39.656 1.00 96.44 76 CYS A N 1
ATOM 521 C CA . CYS A 1 76 ? 11.202 -4.494 -40.261 1.00 96.44 76 CYS A CA 1
ATOM 522 C C . CYS A 1 76 ? 12.319 -4.468 -41.312 1.00 96.44 76 CYS A C 1
ATOM 524 O O . CYS A 1 76 ? 12.663 -3.398 -41.818 1.00 96.44 76 CYS A O 1
ATOM 526 N N . ASP A 1 77 ? 12.827 -5.631 -41.704 1.00 97.38 77 ASP A N 1
ATOM 527 C CA . ASP A 1 77 ? 13.837 -5.789 -42.740 1.00 97.38 77 ASP A CA 1
ATOM 528 C C . ASP A 1 77 ? 13.241 -6.310 -44.065 1.00 97.38 77 ASP A C 1
ATOM 530 O O . ASP A 1 77 ? 12.126 -6.849 -44.111 1.00 97.38 77 ASP A O 1
ATOM 534 N N . VAL A 1 78 ? 13.957 -6.117 -45.173 1.00 95.56 78 VAL A N 1
ATOM 535 C CA . VAL A 1 78 ? 13.591 -6.640 -46.499 1.00 95.56 78 VAL A CA 1
ATOM 536 C C . VAL A 1 78 ? 14.663 -7.631 -46.937 1.00 95.56 78 VAL A C 1
ATOM 538 O O . VAL A 1 78 ? 15.847 -7.346 -46.856 1.00 95.56 78 VAL A O 1
ATOM 541 N N . ALA A 1 79 ? 14.265 -8.801 -47.439 1.00 95.56 79 ALA A N 1
ATOM 542 C CA . ALA A 1 79 ? 15.227 -9.740 -48.010 1.00 95.56 79 ALA A CA 1
ATOM 543 C C . ALA A 1 79 ? 15.706 -9.249 -49.389 1.00 95.56 79 ALA A C 1
ATOM 545 O O . ALA A 1 79 ? 14.895 -9.056 -50.306 1.00 95.56 79 ALA A O 1
ATOM 546 N N . GLU A 1 80 ? 17.017 -9.082 -49.570 1.00 96.56 80 GLU A N 1
ATOM 547 C CA . GLU A 1 80 ? 17.593 -8.742 -50.868 1.00 96.56 80 GLU A CA 1
ATOM 548 C C . GLU A 1 80 ? 17.866 -9.975 -51.725 1.00 96.56 80 GLU A C 1
ATOM 550 O O . GLU A 1 80 ? 18.493 -10.953 -51.313 1.00 96.56 80 GLU A O 1
ATOM 555 N N . ASN A 1 81 ? 17.471 -9.858 -52.990 1.00 96.38 81 ASN A N 1
ATOM 556 C CA . ASN A 1 81 ? 17.825 -10.792 -54.045 1.00 96.38 81 ASN A CA 1
ATOM 557 C C . ASN A 1 81 ? 18.884 -10.163 -54.955 1.00 96.38 81 ASN A C 1
ATOM 559 O O . ASN A 1 81 ? 18.914 -8.943 -55.141 1.00 96.38 81 ASN A O 1
ATOM 563 N N . CYS A 1 82 ? 19.729 -10.997 -55.557 1.00 96.75 82 CYS A N 1
ATOM 564 C CA . CYS A 1 82 ? 20.675 -10.586 -56.587 1.00 96.75 82 CYS A CA 1
ATOM 565 C C . CYS A 1 82 ? 19.970 -9.860 -57.746 1.00 96.75 82 CYS A C 1
ATOM 567 O O . CYS A 1 82 ? 18.778 -10.032 -57.989 1.00 96.75 82 CYS A O 1
ATOM 569 N N . THR A 1 83 ? 20.700 -9.048 -58.513 1.00 95.06 83 THR A N 1
ATOM 570 C CA . THR A 1 83 ? 20.099 -8.288 -59.629 1.00 95.06 83 THR A CA 1
ATOM 571 C C . THR A 1 83 ? 20.071 -9.049 -60.958 1.00 95.06 83 THR A C 1
ATOM 573 O O . THR A 1 83 ? 19.549 -8.524 -61.944 1.00 95.06 83 THR A O 1
ATOM 576 N N . GLY A 1 84 ? 20.713 -10.220 -61.046 1.00 94.50 84 GLY A N 1
ATOM 577 C CA . GLY A 1 84 ? 21.021 -10.879 -62.323 1.00 94.50 84 GLY A CA 1
ATOM 578 C C . GLY A 1 84 ? 22.065 -10.156 -63.184 1.00 94.50 84 GLY A C 1
ATOM 579 O O . GLY A 1 84 ? 22.263 -10.533 -64.336 1.00 94.50 84 GLY A O 1
ATOM 580 N N . THR A 1 85 ? 22.681 -9.076 -62.683 1.00 94.50 85 THR A N 1
ATOM 581 C CA . THR A 1 85 ? 23.528 -8.164 -63.482 1.00 94.50 85 THR A CA 1
ATOM 582 C C . THR A 1 85 ? 24.744 -7.595 -62.741 1.00 94.50 85 THR A C 1
ATOM 584 O O . THR A 1 85 ? 25.480 -6.798 -63.325 1.00 94.50 85 THR A O 1
ATOM 587 N N . ALA A 1 86 ? 24.955 -7.954 -61.472 1.00 94.31 86 ALA A N 1
ATOM 588 C CA . ALA A 1 86 ? 26.066 -7.474 -60.657 1.00 94.31 86 ALA A CA 1
ATOM 589 C C . ALA A 1 86 ? 26.478 -8.513 -59.603 1.00 94.31 86 ALA A C 1
ATOM 591 O O . ALA A 1 86 ? 25.619 -9.158 -59.006 1.00 94.31 86 ALA A O 1
ATOM 592 N N . ALA A 1 87 ? 27.786 -8.601 -59.346 1.00 93.88 87 ALA A N 1
ATOM 593 C CA . ALA A 1 87 ? 28.392 -9.509 -58.369 1.00 93.88 87 ALA A CA 1
ATOM 594 C C . ALA A 1 87 ? 27.993 -9.219 -56.912 1.00 93.88 87 ALA A C 1
ATOM 596 O O . ALA A 1 87 ? 27.903 -10.136 -56.100 1.00 93.88 87 ALA A O 1
ATOM 597 N N . ALA A 1 88 ? 27.770 -7.946 -56.575 1.00 94.88 88 ALA A N 1
ATOM 598 C CA . ALA A 1 88 ? 27.426 -7.523 -55.222 1.00 94.88 88 ALA A CA 1
ATOM 599 C C . ALA A 1 88 ? 25.919 -7.638 -54.955 1.00 94.88 88 ALA A C 1
ATOM 601 O O . ALA A 1 88 ? 25.098 -7.265 -55.798 1.00 94.88 88 ALA A O 1
ATOM 602 N N . CYS A 1 89 ? 25.568 -8.074 -53.745 1.00 95.25 89 CYS A N 1
ATOM 603 C CA . CYS A 1 89 ? 24.197 -7.989 -53.241 1.00 95.25 89 CYS A CA 1
ATOM 604 C C . CYS A 1 89 ? 23.738 -6.512 -53.180 1.00 95.25 89 CYS A C 1
ATOM 606 O O . CYS A 1 89 ? 24.568 -5.638 -52.894 1.00 95.25 89 CYS A O 1
ATOM 608 N N . PRO A 1 90 ? 22.455 -6.188 -53.442 1.00 94.69 90 PRO A N 1
ATOM 609 C CA . PRO A 1 90 ? 21.963 -4.818 -53.322 1.00 94.69 90 PRO A CA 1
ATOM 610 C C . PRO A 1 90 ? 22.147 -4.204 -51.916 1.00 94.69 90 PRO A C 1
ATOM 612 O O . PRO A 1 90 ? 22.412 -4.916 -50.940 1.00 94.69 90 PRO A O 1
ATOM 615 N N . PRO A 1 91 ? 22.020 -2.865 -51.800 1.00 94.06 91 PRO A N 1
ATOM 616 C CA . PRO A 1 91 ? 22.014 -2.188 -50.510 1.00 94.06 91 PRO A CA 1
ATOM 617 C C . PRO A 1 91 ? 20.878 -2.674 -49.611 1.00 94.06 91 PRO A C 1
ATOM 619 O O . PRO A 1 91 ? 19.793 -2.967 -50.096 1.00 94.06 91 PRO A O 1
ATOM 622 N N . ASP A 1 92 ? 21.156 -2.654 -48.315 1.00 93.06 92 ASP A N 1
ATOM 623 C CA . ASP A 1 92 ? 20.299 -3.071 -47.206 1.00 93.06 92 ASP A CA 1
ATOM 624 C C . ASP A 1 92 ? 19.031 -2.205 -47.098 1.00 93.06 92 ASP A C 1
ATOM 626 O O . ASP A 1 92 ? 19.109 -1.013 -46.776 1.00 93.06 92 ASP A O 1
ATOM 630 N N . LEU A 1 93 ? 17.865 -2.773 -47.415 1.00 94.50 93 LEU A N 1
ATOM 631 C CA . LEU A 1 93 ? 16.580 -2.076 -47.450 1.00 94.50 93 LEU A CA 1
ATOM 632 C C . LEU A 1 93 ? 15.723 -2.429 -46.235 1.00 94.50 93 LEU A C 1
ATOM 634 O O . LEU A 1 93 ? 15.423 -3.583 -45.966 1.00 94.50 93 LEU A O 1
ATOM 638 N N . LYS A 1 94 ? 15.236 -1.401 -45.539 1.00 95.19 94 LYS A N 1
ATOM 639 C CA . LYS A 1 94 ? 14.338 -1.557 -44.388 1.00 95.19 94 LYS A CA 1
ATOM 640 C C . LYS A 1 94 ? 12.890 -1.279 -44.783 1.00 95.19 94 LYS A C 1
ATOM 642 O O . LYS A 1 94 ? 12.621 -0.474 -45.681 1.00 95.19 94 LYS A O 1
ATOM 647 N N . GLN A 1 95 ? 11.952 -1.940 -44.110 1.00 96.19 95 GLN A N 1
ATOM 648 C CA . GLN A 1 95 ? 10.518 -1.748 -44.317 1.00 96.19 95 GLN A CA 1
ATOM 649 C C . GLN A 1 95 ? 10.137 -0.283 -44.046 1.00 96.19 95 GLN A C 1
ATOM 651 O O . GLN A 1 95 ? 10.627 0.316 -43.081 1.00 96.19 95 GLN A O 1
ATOM 656 N N . PRO A 1 96 ? 9.263 0.327 -44.868 1.00 94.69 96 PRO A N 1
ATOM 657 C CA . PRO A 1 96 ? 8.891 1.724 -44.698 1.00 94.69 96 PRO A CA 1
ATOM 658 C C . PRO A 1 96 ? 8.117 1.929 -43.394 1.00 94.69 96 PRO A C 1
ATOM 660 O O . PRO A 1 96 ? 7.444 1.027 -42.896 1.00 94.69 96 PRO A O 1
ATOM 663 N N . ASN A 1 97 ? 8.133 3.158 -42.876 1.00 93.81 97 ASN A N 1
ATOM 664 C CA . ASN A 1 97 ? 7.546 3.501 -41.576 1.00 93.81 97 ASN A CA 1
ATOM 665 C C . ASN A 1 97 ? 6.005 3.480 -41.500 1.00 93.81 97 ASN A C 1
ATOM 667 O O . ASN A 1 97 ? 5.409 3.975 -40.548 1.00 93.81 97 ASN A O 1
ATOM 671 N N . THR A 1 98 ? 5.365 2.908 -42.516 1.00 93.50 98 THR A N 1
ATOM 672 C CA . THR A 1 98 ? 3.932 2.616 -42.593 1.00 93.50 98 THR A CA 1
ATOM 673 C C . THR A 1 98 ? 3.621 1.132 -42.385 1.00 93.50 98 THR A C 1
ATOM 675 O O . THR A 1 98 ? 2.454 0.753 -42.423 1.00 93.50 98 THR A O 1
ATOM 678 N N . VAL A 1 99 ? 4.641 0.275 -42.252 1.00 95.19 99 VAL A N 1
ATOM 679 C CA . VAL A 1 99 ? 4.477 -1.149 -41.943 1.00 95.19 99 VAL A CA 1
ATOM 680 C C . VAL A 1 99 ? 4.362 -1.306 -40.434 1.00 95.19 99 VAL A C 1
ATOM 682 O O . VAL A 1 99 ? 5.328 -1.078 -39.707 1.00 95.19 99 VAL A O 1
ATOM 685 N N . THR A 1 100 ? 3.178 -1.704 -39.977 1.00 96.19 100 THR A N 1
ATOM 686 C CA . THR A 1 100 ? 2.938 -2.115 -38.593 1.00 96.19 100 THR A CA 1
ATOM 687 C C . THR A 1 100 ? 3.654 -3.433 -38.330 1.00 96.19 100 THR A C 1
ATOM 689 O O . THR A 1 100 ? 3.348 -4.440 -38.969 1.00 96.19 100 THR A O 1
ATOM 692 N N . CYS A 1 101 ? 4.615 -3.416 -37.411 1.00 95.44 101 CYS A N 1
ATOM 693 C CA . CYS A 1 101 ? 5.423 -4.577 -37.044 1.00 95.44 101 CYS A CA 1
ATOM 694 C C . CYS A 1 101 ? 4.937 -5.246 -35.754 1.00 95.44 101 CYS A C 1
ATOM 696 O O . CYS A 1 101 ? 5.12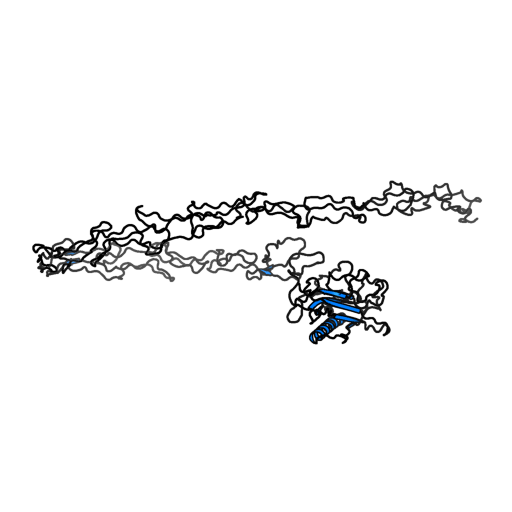4 -6.451 -35.589 1.00 95.44 101 CYS A O 1
ATOM 698 N N . ARG A 1 102 ? 4.234 -4.495 -34.897 1.00 95.75 102 ARG A N 1
ATOM 699 C CA . ARG A 1 102 ? 3.473 -5.009 -33.758 1.00 95.75 102 ARG A CA 1
ATOM 700 C C . ARG A 1 102 ? 2.063 -4.401 -33.780 1.00 95.75 102 ARG A C 1
ATOM 702 O O . ARG A 1 102 ? 1.931 -3.180 -33.827 1.00 95.75 102 ARG A O 1
ATOM 709 N N . PRO A 1 103 ? 0.997 -5.217 -33.856 1.00 94.75 103 PRO A N 1
ATOM 710 C CA . PRO A 1 103 ? -0.371 -4.730 -33.734 1.00 94.75 103 PRO A CA 1
ATOM 711 C C . PRO A 1 103 ? -0.755 -4.557 -32.258 1.00 94.75 103 PRO A C 1
ATOM 713 O O . PRO A 1 103 ? -0.277 -5.318 -31.423 1.00 94.75 103 PRO A O 1
ATOM 716 N N . VAL A 1 104 ? -1.696 -3.645 -31.985 1.00 95.50 104 VAL A N 1
ATOM 717 C CA . VAL A 1 104 ? -2.346 -3.477 -30.669 1.00 95.50 104 VAL A CA 1
ATOM 718 C C . VAL A 1 104 ? -2.827 -4.832 -30.139 1.00 95.50 104 VAL A C 1
ATOM 720 O O . VAL A 1 104 ? -3.677 -5.473 -30.766 1.00 95.50 104 VAL A O 1
ATOM 723 N N . ALA A 1 105 ? -2.304 -5.252 -28.991 1.00 93.94 105 ALA A N 1
ATOM 724 C CA . ALA A 1 105 ? -2.653 -6.496 -28.320 1.00 93.94 105 ALA A CA 1
ATOM 725 C C . ALA A 1 105 ? -3.919 -6.373 -27.452 1.00 93.94 105 ALA A C 1
ATOM 727 O O . ALA A 1 105 ? -4.733 -7.297 -27.452 1.00 93.94 105 ALA A O 1
ATOM 728 N N . ASP A 1 106 ? -4.098 -5.257 -26.733 1.00 94.12 106 ASP A N 1
ATOM 729 C CA . ASP A 1 106 ? -5.260 -4.988 -25.865 1.00 94.12 106 ASP A CA 1
ATOM 730 C C . ASP A 1 106 ? -5.436 -3.464 -25.613 1.00 94.12 106 ASP A C 1
ATOM 732 O O . ASP A 1 106 ? -4.715 -2.643 -26.177 1.00 94.12 106 ASP A O 1
ATOM 736 N N . VAL A 1 107 ? -6.431 -3.051 -24.821 1.00 93.69 107 VAL A N 1
ATOM 737 C CA . VAL A 1 107 ? -6.918 -1.660 -24.696 1.00 93.69 107 VAL A CA 1
ATOM 738 C C . VAL A 1 107 ? -5.908 -0.624 -24.183 1.00 93.69 107 VAL A C 1
ATOM 740 O O . VAL A 1 107 ? -6.154 0.568 -24.364 1.00 93.69 107 VAL A O 1
ATOM 743 N N . CYS A 1 108 ? -4.806 -1.039 -23.554 1.00 95.94 108 CYS A N 1
ATOM 744 C CA . CYS A 1 108 ? -3.730 -0.156 -23.085 1.00 95.94 108 CYS A CA 1
ATOM 745 C C . CYS A 1 108 ? -2.502 -0.139 -24.002 1.00 95.94 108 CYS A C 1
ATOM 747 O O . CYS A 1 108 ? -1.468 0.416 -23.633 1.00 95.94 108 CYS A O 1
ATOM 749 N N . ASP A 1 109 ? -2.610 -0.720 -25.191 1.00 97.06 109 ASP A N 1
ATOM 750 C CA . ASP A 1 109 ? -1.507 -0.901 -26.127 1.00 97.06 109 ASP A CA 1
ATOM 751 C C . ASP A 1 109 ? -1.572 0.073 -27.314 1.00 97.06 109 ASP A C 1
ATOM 753 O O . ASP A 1 109 ? -2.651 0.555 -27.681 1.00 97.06 109 ASP A O 1
ATOM 757 N N . VAL A 1 110 ? -0.433 0.359 -27.949 1.00 94.19 110 VAL A N 1
ATOM 758 C CA . VAL A 1 110 ? -0.405 1.030 -29.262 1.00 94.19 110 VAL A CA 1
ATOM 759 C C . VAL A 1 110 ? 0.278 0.151 -30.308 1.00 94.19 110 VAL A C 1
ATOM 761 O O . VAL A 1 110 ? 0.845 -0.881 -29.998 1.00 94.19 110 VAL A O 1
ATOM 764 N N . ALA A 1 111 ? 0.138 0.503 -31.588 1.00 94.25 111 ALA A N 1
ATOM 765 C CA . ALA A 1 111 ? 0.745 -0.262 -32.674 1.00 94.25 111 ALA A CA 1
ATOM 766 C C . ALA A 1 111 ? 2.079 0.356 -33.108 1.00 94.25 111 ALA A C 1
ATOM 768 O O . ALA A 1 111 ? 2.102 1.461 -33.669 1.00 94.25 111 ALA A O 1
ATOM 769 N N . GLU A 1 112 ? 3.177 -0.376 -32.940 1.00 96.19 112 GLU A N 1
ATOM 770 C CA . GLU A 1 112 ? 4.482 0.011 -33.463 1.00 96.19 112 GLU A CA 1
ATOM 771 C C . GLU A 1 112 ? 4.549 -0.204 -34.973 1.00 96.19 112 GLU A C 1
ATOM 773 O O . GLU A 1 112 ? 4.222 -1.259 -35.528 1.00 96.19 112 GLU A O 1
ATOM 778 N N . ASN A 1 113 ? 5.068 0.816 -35.647 1.00 95.88 113 ASN A N 1
ATOM 779 C CA . ASN A 1 113 ? 5.447 0.743 -37.047 1.00 95.88 113 ASN A CA 1
ATOM 780 C C . ASN A 1 113 ? 6.972 0.756 -37.150 1.00 95.88 113 ASN A C 1
ATOM 782 O O . ASN A 1 113 ? 7.655 1.336 -36.304 1.00 95.88 113 ASN A O 1
ATOM 786 N N . CYS A 1 114 ? 7.504 0.145 -38.205 1.00 96.62 114 CYS A N 1
ATOM 787 C CA . CYS A 1 114 ? 8.932 0.179 -38.504 1.00 96.62 114 CYS A CA 1
ATOM 788 C C . CYS A 1 114 ? 9.464 1.622 -38.556 1.00 96.62 114 CYS A C 1
ATOM 790 O O . CYS A 1 114 ? 8.736 2.563 -38.862 1.00 96.62 114 CYS A O 1
ATOM 792 N N . THR A 1 115 ? 10.755 1.835 -38.300 1.00 94.12 115 THR A N 1
ATOM 793 C CA . THR A 1 115 ? 11.319 3.199 -38.342 1.00 94.12 115 THR A CA 1
ATOM 794 C C . THR A 1 115 ? 11.680 3.662 -39.758 1.00 94.12 115 THR A C 1
ATOM 796 O O . THR A 1 115 ? 11.945 4.845 -39.967 1.00 94.12 115 THR A O 1
ATOM 799 N N . GLY A 1 116 ? 11.739 2.744 -40.732 1.00 93.25 116 GLY A N 1
ATOM 800 C CA . GLY A 1 116 ? 12.379 2.972 -42.034 1.00 93.25 116 GLY A CA 1
ATOM 801 C C . GLY A 1 116 ? 13.914 2.971 -41.987 1.00 93.25 116 GLY A C 1
ATOM 802 O O . GLY A 1 116 ? 14.549 3.298 -42.986 1.00 93.25 116 GLY A O 1
ATOM 803 N N . THR A 1 117 ? 14.513 2.649 -40.834 1.00 93.12 117 THR A N 1
ATOM 804 C CA . THR A 1 117 ? 15.969 2.704 -40.588 1.00 93.12 117 THR A CA 1
ATOM 805 C C . THR A 1 117 ? 16.508 1.573 -39.704 1.00 93.12 117 THR A C 1
ATOM 807 O O . THR A 1 117 ? 17.715 1.515 -39.487 1.00 93.12 117 THR A O 1
ATOM 810 N N . SER A 1 118 ? 15.631 0.723 -39.168 1.00 93.12 118 SER A N 1
ATOM 811 C CA . SER A 1 118 ? 15.929 -0.367 -38.237 1.00 93.12 118 SER A CA 1
ATOM 812 C C . SER A 1 118 ? 15.336 -1.659 -38.775 1.00 93.12 118 SER A C 1
ATOM 814 O O . SER A 1 118 ? 14.175 -1.680 -39.180 1.00 93.12 118 SER A O 1
ATOM 816 N N . ASP A 1 119 ? 16.134 -2.716 -38.728 1.00 94.06 119 ASP A N 1
ATOM 817 C CA . ASP A 1 119 ? 15.792 -4.098 -39.060 1.00 94.06 119 ASP A CA 1
ATOM 818 C C . ASP A 1 119 ? 14.708 -4.643 -38.127 1.00 94.06 119 ASP A C 1
ATOM 820 O O . ASP A 1 119 ? 13.852 -5.426 -38.532 1.00 94.06 119 ASP A O 1
ATOM 824 N N . HIS A 1 120 ? 14.757 -4.214 -36.865 1.00 93.81 120 HIS A N 1
ATOM 825 C CA . HIS A 1 120 ? 13.875 -4.665 -35.797 1.00 93.81 120 HIS A CA 1
ATOM 826 C C . HIS A 1 120 ? 12.723 -3.688 -35.580 1.00 93.81 120 HIS A C 1
ATOM 828 O O . HIS A 1 120 ? 12.881 -2.468 -35.741 1.00 93.81 120 HIS A O 1
ATOM 834 N N . CYS A 1 121 ? 11.580 -4.231 -35.162 1.00 94.00 121 CYS A N 1
ATOM 835 C CA . CYS A 1 121 ? 10.465 -3.434 -34.659 1.00 94.00 121 CYS A CA 1
ATOM 836 C C . CYS A 1 121 ? 10.918 -2.598 -33.441 1.00 94.00 121 CYS A C 1
ATOM 838 O O . CYS A 1 121 ? 11.749 -3.078 -32.661 1.00 94.00 121 CYS A O 1
ATOM 840 N N . PRO A 1 122 ? 10.409 -1.364 -33.247 1.00 93.38 122 PRO A N 1
ATOM 841 C CA . PRO A 1 122 ? 10.623 -0.623 -32.008 1.00 93.38 122 PRO A CA 1
ATOM 842 C C . PRO A 1 122 ? 10.243 -1.433 -30.760 1.00 93.38 122 PRO A C 1
ATOM 844 O O . PRO A 1 122 ? 9.472 -2.393 -30.821 1.00 93.38 122 PRO A O 1
ATOM 847 N N . THR A 1 123 ? 10.784 -1.026 -29.612 1.00 92.56 123 THR A N 1
ATOM 848 C CA . THR A 1 123 ? 10.338 -1.530 -28.308 1.00 92.56 123 THR A CA 1
ATOM 849 C C . THR A 1 123 ? 8.844 -1.283 -28.131 1.00 92.56 123 THR A C 1
ATOM 851 O O . THR A 1 123 ? 8.376 -0.213 -28.512 1.00 92.56 123 THR A O 1
ATOM 854 N N . ASP A 1 124 ? 8.153 -2.242 -27.514 1.00 93.06 124 ASP A N 1
ATOM 855 C CA . ASP A 1 124 ? 6.738 -2.156 -27.127 1.00 93.06 124 ASP A CA 1
ATOM 856 C C . ASP A 1 124 ? 6.434 -0.816 -26.438 1.00 93.06 124 ASP A C 1
ATOM 858 O O . ASP A 1 124 ? 7.151 -0.430 -25.504 1.00 93.06 124 ASP A O 1
ATOM 862 N N . THR A 1 125 ? 5.406 -0.097 -26.893 1.00 92.75 125 THR A N 1
ATOM 863 C CA . THR A 1 125 ? 4.959 1.150 -26.269 1.00 92.75 125 THR A CA 1
ATOM 864 C C . THR A 1 125 ? 3.498 1.065 -25.854 1.00 92.75 125 THR A C 1
ATOM 866 O O . THR A 1 125 ? 2.624 0.682 -26.619 1.00 92.75 125 THR A O 1
ATOM 869 N N . PHE A 1 126 ? 3.220 1.475 -24.618 1.00 94.88 126 PHE A N 1
ATOM 870 C CA . PHE A 1 126 ? 1.882 1.410 -24.034 1.00 94.88 126 PHE A CA 1
ATOM 871 C C . PHE A 1 126 ? 1.261 2.802 -23.913 1.00 94.88 126 PHE A C 1
ATOM 873 O O . PHE A 1 126 ? 1.956 3.823 -23.848 1.00 94.88 126 PHE A O 1
ATOM 880 N N . LEU A 1 127 ? -0.069 2.852 -23.851 1.00 93.38 127 LEU A N 1
ATOM 881 C CA . LEU A 1 127 ? -0.805 4.078 -23.566 1.00 93.38 127 LEU A CA 1
ATOM 882 C C . LEU A 1 127 ? -0.419 4.614 -22.175 1.00 93.38 127 LEU A C 1
ATOM 884 O O . LEU A 1 127 ? -0.229 3.836 -21.235 1.00 93.38 127 LEU A O 1
ATOM 888 N N . PRO A 1 128 ? -0.283 5.946 -22.018 1.00 93.38 128 PRO A N 1
ATOM 889 C CA . PRO A 1 128 ? 0.213 6.541 -20.784 1.00 93.38 128 PRO A CA 1
ATOM 890 C C . PRO A 1 128 ? -0.722 6.245 -19.612 1.00 93.38 128 PRO A C 1
ATOM 892 O O . PRO A 1 128 ? -1.934 6.111 -19.797 1.00 93.38 128 PRO A O 1
ATOM 895 N N . ALA A 1 129 ? -0.171 6.242 -18.397 1.00 92.44 129 ALA A N 1
ATOM 896 C CA . ALA A 1 129 ? -0.878 5.838 -17.179 1.00 92.44 129 ALA A CA 1
ATOM 897 C C . ALA A 1 129 ? -2.056 6.741 -16.741 1.00 92.44 129 ALA A C 1
ATOM 899 O O . ALA A 1 129 ? -2.672 6.531 -15.703 1.00 92.44 129 ALA A O 1
ATOM 900 N N . THR A 1 130 ? -2.381 7.763 -17.533 1.00 92.56 130 THR A N 1
ATOM 901 C CA . THR A 1 130 ? -3.568 8.619 -17.396 1.00 92.56 130 THR A CA 1
ATOM 902 C C . THR A 1 130 ? -4.706 8.214 -18.342 1.00 92.56 130 THR A C 1
ATOM 904 O O . THR A 1 130 ? -5.726 8.900 -18.410 1.00 92.56 130 THR A O 1
ATOM 907 N N . THR A 1 131 ? -4.542 7.131 -19.106 1.00 94.62 131 THR A N 1
ATOM 908 C CA . THR A 1 131 ? -5.535 6.651 -20.074 1.00 94.62 131 THR A CA 1
ATOM 909 C C . THR A 1 131 ? -6.528 5.727 -19.384 1.00 94.62 131 THR A C 1
ATOM 911 O O . THR A 1 131 ? -6.148 4.651 -18.933 1.00 94.62 131 THR A O 1
ATOM 914 N N . LEU A 1 132 ? -7.791 6.148 -19.307 1.00 94.44 132 LEU A N 1
ATOM 915 C CA . LEU A 1 132 ? -8.895 5.342 -18.783 1.00 94.44 132 LEU A CA 1
ATOM 916 C C . LEU A 1 132 ? -9.114 4.115 -19.681 1.00 94.44 132 LEU A C 1
ATOM 918 O O . LEU A 1 132 ? -9.399 4.282 -20.869 1.00 94.44 132 LEU A O 1
ATOM 922 N N . CYS A 1 133 ? -8.993 2.909 -19.125 1.00 94.88 133 CYS A N 1
ATOM 923 C CA . CYS A 1 133 ? -9.160 1.650 -19.861 1.00 94.88 133 CYS A CA 1
ATOM 924 C C . CYS A 1 133 ? -10.408 0.864 -19.448 1.00 94.88 133 CYS A C 1
ATOM 926 O O . CYS A 1 133 ? -11.001 0.182 -20.288 1.00 94.88 133 CYS A O 1
ATOM 928 N N . ARG A 1 134 ? -10.864 1.030 -18.203 1.00 94.00 134 ARG A N 1
ATOM 929 C CA . ARG A 1 134 ? -12.182 0.601 -17.728 1.00 94.00 134 ARG A CA 1
ATOM 930 C C . ARG A 1 134 ? -12.795 1.752 -16.940 1.00 94.00 134 ARG A C 1
ATOM 932 O O . ARG A 1 134 ? -12.138 2.342 -16.093 1.00 94.00 134 ARG A O 1
ATOM 939 N N . ALA A 1 135 ? -14.031 2.103 -17.281 1.00 90.62 135 ALA A N 1
ATOM 940 C CA . ALA A 1 135 ? -14.806 3.068 -16.515 1.00 90.62 135 ALA A CA 1
ATOM 941 C C . ALA A 1 135 ? -15.531 2.328 -15.392 1.00 90.62 135 ALA A C 1
ATOM 943 O O . ALA A 1 135 ? -16.211 1.336 -15.674 1.00 90.62 135 ALA A O 1
ATOM 944 N N . GLY A 1 136 ? -15.396 2.832 -14.170 1.00 88.31 136 GLY A N 1
ATOM 945 C CA . GLY A 1 136 ? -16.093 2.311 -13.005 1.00 88.31 136 GLY A CA 1
ATOM 946 C C . GLY A 1 136 ? -17.525 2.844 -12.893 1.00 88.31 136 GLY A C 1
ATOM 947 O O . GLY A 1 136 ? -18.102 3.403 -13.834 1.00 88.31 136 GLY A O 1
ATOM 948 N N . SER A 1 137 ? -18.115 2.733 -11.705 1.00 85.69 137 SER A N 1
ATOM 949 C CA . SER A 1 137 ? -19.481 3.198 -11.436 1.00 85.69 137 SER A CA 1
ATOM 950 C C . SER A 1 137 ? -19.607 4.710 -11.232 1.00 85.69 137 SER A C 1
ATOM 952 O O . SER A 1 137 ? -20.706 5.263 -11.322 1.00 85.69 137 SER A O 1
ATOM 954 N N . GLY A 1 138 ? -18.506 5.363 -10.847 1.00 78.44 138 GLY A N 1
ATOM 955 C CA . GLY A 1 138 ? -18.521 6.694 -10.239 1.00 78.44 138 GLY A CA 1
ATOM 956 C C . GLY A 1 138 ? -19.333 6.751 -8.933 1.00 78.44 138 GLY A C 1
ATOM 957 O O . GLY A 1 138 ? -19.817 5.735 -8.423 1.00 78.44 138 GLY A O 1
ATOM 958 N N . ASN A 1 139 ? -19.493 7.956 -8.382 1.00 76.31 139 ASN A N 1
ATOM 959 C CA . ASN A 1 139 ? -20.414 8.222 -7.276 1.00 76.31 139 ASN A CA 1
ATOM 960 C C . ASN A 1 139 ? -21.117 9.584 -7.500 1.00 76.31 139 ASN A C 1
ATOM 962 O O . ASN A 1 139 ? -20.458 10.623 -7.419 1.00 76.31 139 ASN A O 1
ATOM 966 N N . PRO A 1 140 ? -22.430 9.606 -7.811 1.00 68.50 140 PRO A N 1
ATOM 967 C CA . PRO A 1 140 ? -23.174 10.840 -8.068 1.00 68.50 140 PRO A CA 1
ATOM 968 C C . PRO A 1 140 ? -23.650 11.577 -6.803 1.00 68.50 140 PRO A C 1
ATOM 970 O O . PRO A 1 140 ? -24.071 12.726 -6.921 1.00 68.50 140 PRO A O 1
ATOM 973 N N . ASN A 1 141 ? -23.601 10.941 -5.627 1.00 67.31 141 ASN A N 1
ATOM 974 C CA . ASN A 1 141 ? -24.175 11.464 -4.379 1.00 67.31 141 ASN A CA 1
ATOM 975 C C . ASN A 1 141 ? -23.111 12.027 -3.418 1.00 67.31 141 ASN A C 1
ATOM 977 O O . ASN A 1 141 ? -23.432 12.843 -2.561 1.00 67.31 141 ASN A O 1
ATOM 981 N N . GLY A 1 142 ? -21.843 11.645 -3.600 1.00 65.31 142 GLY A N 1
ATOM 982 C CA . GLY A 1 142 ? -20.762 11.908 -2.649 1.00 65.31 142 GLY A CA 1
ATOM 983 C C . GLY A 1 142 ? -20.410 10.657 -1.839 1.00 65.31 142 GLY A C 1
ATOM 984 O O . GLY A 1 142 ? -21.165 9.689 -1.813 1.00 65.31 142 GLY A O 1
ATOM 985 N N . GLY A 1 143 ? -19.220 10.654 -1.237 1.00 70.19 143 GLY A N 1
ATOM 986 C CA . GLY A 1 143 ? -18.647 9.477 -0.574 1.00 70.19 143 GLY A CA 1
ATOM 987 C C . GLY A 1 143 ? -17.674 8.685 -1.459 1.00 70.19 143 GLY A C 1
ATOM 988 O O . GLY A 1 143 ? -17.208 9.159 -2.499 1.00 70.19 143 GLY A O 1
ATOM 989 N N . SER A 1 144 ? -17.335 7.478 -1.016 1.00 79.38 144 SER A N 1
ATOM 990 C CA . SER A 1 144 ? -16.398 6.565 -1.679 1.00 79.38 144 SER A CA 1
ATOM 991 C C . SER A 1 144 ? -17.013 5.946 -2.938 1.00 79.38 144 SER A C 1
ATOM 993 O O . SER A 1 144 ? -18.228 5.774 -3.042 1.00 79.38 144 SER A O 1
ATOM 995 N N . VAL A 1 145 ? -16.175 5.575 -3.906 1.00 87.12 145 VAL A N 1
ATOM 996 C CA . VAL A 1 145 ? -16.618 4.881 -5.124 1.00 87.12 145 VAL A CA 1
ATOM 997 C C . VAL A 1 145 ? -16.551 3.366 -4.893 1.00 87.12 145 VAL A C 1
ATOM 999 O O . VAL A 1 145 ? -15.515 2.862 -4.465 1.00 87.12 145 VAL A O 1
ATOM 1002 N N . CYS A 1 146 ? -17.646 2.645 -5.163 1.00 89.44 146 CYS A N 1
ATOM 1003 C CA . CYS A 1 146 ? -17.691 1.181 -5.026 1.00 89.44 146 CYS A CA 1
ATOM 1004 C C . CYS A 1 146 ? -16.935 0.442 -6.131 1.00 89.44 146 CYS A C 1
ATOM 1006 O O . CYS A 1 146 ? -16.438 -0.656 -5.906 1.00 89.44 146 CYS A O 1
ATOM 1008 N N . ASP A 1 147 ? -16.863 1.048 -7.307 1.00 92.38 147 ASP A N 1
ATOM 1009 C CA . ASP A 1 147 ? -16.176 0.540 -8.483 1.00 92.38 147 ASP A CA 1
ATOM 1010 C C . ASP A 1 147 ? -15.404 1.718 -9.115 1.00 92.38 147 ASP A C 1
ATOM 1012 O O . ASP A 1 147 ? -16.023 2.557 -9.782 1.00 92.38 147 ASP A O 1
ATOM 1016 N N . PRO A 1 148 ? -14.122 1.922 -8.754 1.00 90.06 148 PRO A N 1
ATOM 1017 C CA . PRO A 1 148 ? -13.287 3.013 -9.251 1.00 90.06 148 PRO A CA 1
ATOM 1018 C C . PRO A 1 148 ? -12.964 2.879 -10.748 1.00 90.06 148 PRO A C 1
ATOM 1020 O O . PRO A 1 148 ? -13.144 1.839 -11.361 1.00 90.06 148 PRO A O 1
ATOM 1023 N N . ASP A 1 149 ? -12.460 3.958 -11.342 1.00 91.44 149 ASP A N 1
ATOM 1024 C CA . ASP A 1 149 ? -11.932 3.946 -12.710 1.00 91.44 149 ASP A CA 1
ATOM 1025 C C . ASP A 1 149 ? -10.545 3.270 -12.761 1.00 91.44 149 ASP A C 1
ATOM 1027 O O . ASP A 1 149 ? -9.624 3.720 -12.068 1.00 91.44 149 ASP A O 1
ATOM 1031 N N . GLU A 1 150 ? -10.339 2.268 -13.631 1.00 94.31 150 GLU A N 1
ATOM 1032 C CA . GLU A 1 150 ? -8.992 1.770 -13.943 1.00 94.31 150 GLU A CA 1
ATOM 1033 C C . GLU A 1 150 ? -8.352 2.486 -15.132 1.00 94.31 150 GLU A C 1
ATOM 1035 O O . GLU A 1 150 ? -8.898 2.609 -16.237 1.00 94.31 150 GLU A O 1
ATOM 1040 N N . TYR A 1 151 ? -7.098 2.867 -14.912 1.00 94.56 151 TYR A N 1
ATOM 1041 C CA . TYR A 1 151 ? -6.223 3.465 -15.904 1.00 94.56 151 TYR A CA 1
ATOM 1042 C C . TYR A 1 151 ? -5.141 2.469 -16.320 1.00 94.56 151 TYR A C 1
ATOM 1044 O O . TYR A 1 151 ? -4.751 1.585 -15.555 1.00 94.56 151 TYR A O 1
ATOM 1052 N N . CYS A 1 152 ? -4.624 2.628 -17.535 1.00 96.06 152 CYS A N 1
ATOM 1053 C CA . CYS A 1 152 ? -3.447 1.898 -17.992 1.00 96.06 152 CYS A CA 1
ATOM 1054 C C . CYS A 1 152 ? -2.263 2.087 -17.030 1.00 96.06 152 CYS A C 1
ATOM 1056 O O . CYS A 1 152 ? -2.156 3.106 -16.356 1.00 96.06 152 CYS A O 1
ATOM 1058 N N . THR A 1 153 ? -1.326 1.141 -16.989 1.00 93.19 153 THR A N 1
ATOM 1059 C CA . THR A 1 153 ? -0.117 1.280 -16.153 1.00 93.19 153 THR A CA 1
ATOM 1060 C C . THR A 1 153 ? 1.023 2.019 -16.861 1.00 93.19 153 THR A C 1
ATOM 1062 O O . THR A 1 153 ? 1.990 2.419 -16.220 1.00 93.19 153 THR A O 1
ATOM 1065 N N . GLY A 1 154 ? 0.954 2.155 -18.192 1.00 91.62 154 GLY A N 1
ATOM 1066 C CA . GLY A 1 154 ? 2.085 2.559 -19.034 1.00 91.62 154 GLY A CA 1
ATOM 1067 C C . GLY A 1 154 ? 3.162 1.478 -19.220 1.00 91.62 154 GLY A C 1
ATOM 1068 O O . GLY A 1 154 ? 4.205 1.769 -19.797 1.00 91.62 154 GLY A O 1
ATOM 1069 N N . THR A 1 155 ? 2.933 0.248 -18.741 1.00 92.62 155 THR A N 1
ATOM 1070 C CA . THR A 1 155 ? 3.926 -0.850 -18.726 1.00 92.62 155 THR A CA 1
ATOM 1071 C C . THR A 1 155 ? 3.418 -2.188 -19.278 1.00 92.62 155 THR A C 1
ATOM 1073 O O . THR A 1 155 ? 4.201 -3.130 -19.380 1.00 92.62 155 THR A O 1
ATOM 1076 N N . GLN A 1 156 ? 2.132 -2.293 -19.621 1.00 93.25 156 GLN A N 1
ATOM 1077 C CA . GLN A 1 156 ? 1.517 -3.503 -20.176 1.00 93.25 156 GLN A CA 1
ATOM 1078 C C . GLN A 1 156 ? 0.309 -3.171 -21.063 1.00 93.25 156 GLN A C 1
ATOM 1080 O O . GLN A 1 156 ? -0.419 -2.212 -20.806 1.00 93.25 156 GLN A O 1
ATOM 1085 N N . ALA A 1 157 ? 0.070 -4.023 -22.065 1.00 92.62 157 ALA A N 1
ATOM 1086 C CA . ALA A 1 157 ? -1.038 -3.914 -23.015 1.00 92.62 157 ALA A CA 1
ATOM 1087 C C . ALA A 1 157 ? -2.428 -4.085 -22.377 1.00 92.62 157 ALA A C 1
ATOM 1089 O O . ALA A 1 157 ? -3.399 -3.477 -22.826 1.00 92.62 157 ALA A O 1
ATOM 1090 N N . ALA A 1 158 ? -2.531 -4.918 -21.337 1.00 93.25 158 ALA A N 1
ATOM 1091 C CA . ALA A 1 158 ? -3.791 -5.199 -20.661 1.00 93.25 158 ALA A CA 1
ATOM 1092 C C . ALA A 1 158 ? -4.139 -4.110 -19.637 1.00 93.25 158 ALA A C 1
ATOM 1094 O O . ALA A 1 158 ? -3.287 -3.694 -18.845 1.00 93.25 158 ALA A O 1
ATOM 1095 N N . CYS A 1 159 ? -5.414 -3.717 -19.600 1.00 93.75 159 CYS A N 1
ATOM 1096 C CA . CYS A 1 159 ? -5.967 -2.942 -18.487 1.00 93.75 159 CYS A CA 1
ATOM 1097 C C . CYS A 1 159 ? -5.773 -3.719 -17.167 1.00 93.75 159 CYS A C 1
ATOM 1099 O O . CYS A 1 159 ? -5.855 -4.955 -17.188 1.00 93.75 159 CYS A O 1
ATOM 1101 N N . PRO A 1 160 ? -5.517 -3.052 -16.026 1.00 93.06 160 PRO A N 1
ATOM 1102 C CA . PRO A 1 160 ? -5.450 -3.724 -14.733 1.00 93.06 160 PRO A CA 1
ATOM 1103 C C . PRO A 1 160 ? -6.698 -4.574 -14.416 1.00 93.06 160 PRO A C 1
ATOM 1105 O O . PRO A 1 160 ? -7.773 -4.367 -15.000 1.00 93.06 160 PRO A O 1
ATOM 1108 N N . PRO A 1 161 ? -6.576 -5.542 -13.487 1.00 92.50 161 PRO A N 1
ATOM 1109 C CA . PRO A 1 161 ? -7.731 -6.221 -12.917 1.00 92.50 161 PRO A CA 1
ATOM 1110 C C . PRO A 1 161 ? -8.737 -5.216 -12.343 1.00 92.50 161 PRO A C 1
ATOM 1112 O O . PRO A 1 161 ? -8.342 -4.230 -11.735 1.00 92.50 161 PRO A O 1
ATOM 1115 N N . ASP A 1 162 ? -10.014 -5.519 -12.547 1.00 91.50 162 ASP A N 1
ATOM 1116 C CA . ASP A 1 162 ? -11.198 -4.788 -12.074 1.00 91.50 162 ASP A CA 1
ATOM 1117 C C . ASP A 1 162 ? -11.212 -4.716 -10.527 1.00 91.50 162 ASP A C 1
ATOM 1119 O O . ASP A 1 162 ? -11.177 -5.767 -9.873 1.00 91.50 162 ASP A O 1
ATOM 1123 N N . VAL A 1 163 ? -11.193 -3.515 -9.933 1.00 91.12 163 VAL A N 1
ATOM 1124 C CA . VAL A 1 163 ? -11.009 -3.295 -8.481 1.00 91.12 163 VAL A CA 1
ATOM 1125 C C . VAL A 1 163 ? -12.328 -2.938 -7.788 1.00 91.12 163 VAL A C 1
ATOM 1127 O O . VAL A 1 163 ? -12.495 -1.859 -7.220 1.00 91.12 163 VAL A O 1
ATOM 1130 N N . VAL A 1 164 ? -13.269 -3.879 -7.749 1.00 90.56 164 VAL A N 1
ATOM 1131 C CA . VAL A 1 164 ? -14.554 -3.673 -7.057 1.00 90.56 164 VAL A CA 1
ATOM 1132 C C . VAL A 1 164 ? -14.408 -3.774 -5.534 1.00 90.56 164 VAL A C 1
ATOM 1134 O O . VAL A 1 164 ? -13.857 -4.742 -5.003 1.00 90.56 164 VAL A O 1
ATOM 1137 N N . GLN A 1 165 ? -14.972 -2.806 -4.809 1.00 89.50 165 GLN A N 1
ATOM 1138 C CA . GLN A 1 165 ? -15.081 -2.845 -3.350 1.00 89.50 165 GLN A CA 1
ATOM 1139 C C . GLN A 1 165 ? -15.935 -4.040 -2.887 1.00 89.50 165 GLN A C 1
ATOM 1141 O O . GLN A 1 165 ? -17.014 -4.268 -3.443 1.00 89.50 165 GLN A O 1
ATOM 1146 N N . PRO A 1 166 ? -15.516 -4.783 -1.842 1.00 90.31 166 PRO A N 1
ATOM 1147 C CA . PRO A 1 166 ? -16.286 -5.899 -1.303 1.00 90.31 166 PRO A CA 1
ATOM 1148 C C . PRO A 1 166 ? -17.738 -5.551 -0.950 1.00 90.31 166 PRO A C 1
ATOM 1150 O O . PRO A 1 166 ? -18.064 -4.435 -0.538 1.00 90.31 166 PRO A O 1
ATOM 1153 N N . ALA A 1 167 ? -18.618 -6.549 -1.055 1.00 89.62 167 ALA A N 1
ATOM 1154 C CA . ALA A 1 167 ? -19.988 -6.424 -0.575 1.00 89.62 167 ALA A CA 1
ATOM 1155 C C . ALA A 1 167 ? -19.994 -6.126 0.935 1.00 89.62 167 ALA A C 1
ATOM 1157 O O . ALA A 1 167 ? -19.396 -6.870 1.713 1.00 89.62 167 ALA A O 1
ATOM 1158 N N . GLY A 1 168 ? -20.671 -5.051 1.344 1.00 87.69 168 GLY A N 1
ATOM 1159 C CA . GLY A 1 168 ? -20.678 -4.580 2.734 1.00 87.69 168 GLY A CA 1
ATOM 1160 C C . GLY A 1 168 ? -19.652 -3.488 3.065 1.00 87.69 168 GLY A C 1
ATOM 1161 O O . GLY A 1 168 ? -19.711 -2.947 4.166 1.00 87.69 168 GLY A O 1
ATOM 1162 N N . THR A 1 169 ? -18.749 -3.109 2.150 1.00 90.25 169 THR A N 1
ATOM 1163 C CA . THR A 1 169 ? -17.907 -1.913 2.340 1.00 90.25 169 THR A CA 1
ATOM 1164 C C . THR A 1 169 ? -18.783 -0.661 2.357 1.00 90.25 169 THR A C 1
ATOM 1166 O O . THR A 1 169 ? -19.499 -0.410 1.390 1.00 90.25 169 THR A O 1
ATOM 1169 N N . VAL A 1 170 ? -18.707 0.141 3.422 1.00 89.25 170 VAL A N 1
ATOM 1170 C CA . VAL A 1 170 ? -19.425 1.423 3.533 1.00 89.25 170 VAL A CA 1
ATOM 1171 C C . VAL A 1 170 ? -18.899 2.407 2.486 1.00 89.25 170 VAL A C 1
ATOM 1173 O O . VAL A 1 170 ? -17.713 2.744 2.480 1.00 89.25 170 VAL A O 1
ATOM 1176 N N . CYS A 1 171 ? -19.778 2.860 1.592 1.00 88.44 171 CYS A N 1
ATOM 1177 C CA . CYS A 1 171 ? -19.455 3.833 0.549 1.00 88.44 171 CYS A CA 1
ATOM 1178 C C . CYS A 1 171 ? -19.941 5.243 0.882 1.00 88.44 171 CYS A C 1
ATOM 1180 O O . CYS A 1 171 ? -19.226 6.202 0.588 1.00 88.44 171 CYS A O 1
ATOM 1182 N N . ASN A 1 172 ? -21.075 5.364 1.567 1.00 86.81 172 ASN A N 1
ATOM 1183 C CA . ASN A 1 172 ? -21.508 6.593 2.216 1.00 86.81 172 ASN A CA 1
ATOM 1184 C C . ASN A 1 172 ? -21.760 6.279 3.703 1.00 86.81 172 ASN A C 1
ATOM 1186 O O . ASN A 1 172 ? -22.615 5.440 3.992 1.00 86.81 172 ASN A O 1
ATOM 1190 N N . PRO A 1 173 ? -20.973 6.839 4.642 1.00 85.88 173 PRO A N 1
ATOM 1191 C CA . PRO A 1 173 ? -21.210 6.646 6.068 1.00 85.88 173 PRO A CA 1
ATOM 1192 C C . PRO A 1 173 ? -22.476 7.383 6.490 1.00 85.88 173 PRO A C 1
ATOM 1194 O O . PRO A 1 173 ? -22.580 8.586 6.270 1.00 85.88 173 PRO A O 1
ATOM 1197 N N . GLY A 1 174 ? -23.391 6.675 7.140 1.00 82.25 174 GLY A N 1
ATOM 1198 C CA . GLY A 1 174 ? -24.578 7.279 7.721 1.00 82.25 174 GLY A CA 1
ATOM 1199 C C . GLY A 1 174 ? -24.265 8.019 9.025 1.00 82.25 174 GLY A C 1
ATOM 1200 O O . GLY A 1 174 ? -23.149 8.007 9.555 1.00 82.25 174 GLY A O 1
ATOM 1201 N N . SER A 1 175 ? -25.285 8.630 9.625 1.00 81.19 175 SER A N 1
ATOM 1202 C CA . SER A 1 175 ? -25.130 9.412 10.860 1.00 81.19 175 SER A CA 1
ATOM 1203 C C . SER A 1 175 ? -24.843 8.574 12.118 1.00 81.19 175 SER A C 1
ATOM 1205 O O . SER A 1 175 ? -24.570 9.126 13.189 1.00 81.19 175 SER A O 1
ATOM 1207 N N . GLY A 1 176 ? -25.005 7.249 12.029 1.00 71.12 176 GLY A N 1
ATOM 1208 C CA . GLY A 1 176 ? -24.934 6.318 13.156 1.00 71.12 176 GLY A CA 1
ATOM 1209 C C . GLY A 1 176 ? -25.960 6.605 14.265 1.00 71.12 176 GLY A C 1
ATOM 1210 O O . GLY A 1 176 ? -26.902 7.388 14.104 1.00 71.12 176 GLY A O 1
ATOM 1211 N N . ASN A 1 177 ? -25.783 5.958 15.421 1.00 71.62 177 ASN A N 1
ATOM 1212 C CA . ASN A 1 177 ? -26.488 6.320 16.653 1.00 71.62 177 ASN A CA 1
ATOM 1213 C C . ASN A 1 177 ? -25.591 6.067 17.887 1.00 71.62 177 ASN A C 1
ATOM 1215 O O . ASN A 1 177 ? -25.586 4.955 18.421 1.00 71.62 177 ASN A O 1
ATOM 1219 N N . PRO A 1 178 ? -24.834 7.076 18.363 1.00 65.56 178 PRO A N 1
ATOM 1220 C CA . PRO A 1 178 ? -23.884 6.911 19.468 1.00 65.56 178 PRO A CA 1
ATOM 1221 C C . PRO A 1 178 ? -24.541 6.659 20.837 1.00 65.56 178 PRO A C 1
ATOM 1223 O O . PRO A 1 178 ? -23.846 6.261 21.767 1.00 65.56 178 PRO A O 1
ATOM 1226 N N . ASN A 1 179 ? -25.858 6.865 20.965 1.00 65.81 179 ASN A N 1
ATOM 1227 C CA . ASN A 1 179 ? -26.603 6.735 22.224 1.00 65.81 179 ASN A CA 1
ATOM 1228 C C . ASN A 1 179 ? -27.548 5.514 22.245 1.00 65.81 179 ASN A C 1
ATOM 1230 O O . ASN A 1 179 ? -28.286 5.327 23.209 1.00 65.81 179 ASN A O 1
ATOM 1234 N N . GLY A 1 180 ? -27.543 4.689 21.192 1.00 65.12 180 GLY A N 1
ATOM 1235 C CA . GLY A 1 180 ? -28.473 3.570 21.032 1.00 65.12 180 GLY A CA 1
ATOM 1236 C C . GLY A 1 180 ? -29.879 3.979 20.566 1.00 65.12 180 GLY A C 1
ATOM 1237 O O . GLY A 1 180 ? -30.314 5.127 20.695 1.00 65.12 180 GLY A O 1
ATOM 1238 N N . GLY A 1 181 ? -30.590 3.014 19.978 1.00 67.56 181 GLY A N 1
ATOM 1239 C CA . GLY A 1 181 ? -31.871 3.215 19.289 1.00 67.56 181 GLY A CA 1
ATOM 1240 C C . GLY A 1 181 ? -31.768 2.950 17.784 1.00 67.56 181 GLY A C 1
ATOM 1241 O O . GLY A 1 181 ? -30.773 2.404 17.304 1.00 67.56 181 GLY A O 1
ATOM 1242 N N . SER A 1 182 ? -32.797 3.325 17.027 1.00 74.50 182 SER A N 1
ATOM 1243 C CA . SER A 1 182 ? -32.778 3.212 15.565 1.00 74.50 182 SER A CA 1
ATOM 1244 C C . SER A 1 182 ? -31.835 4.253 14.962 1.00 74.50 182 SER A C 1
ATOM 1246 O O . SER A 1 182 ? -31.753 5.389 15.434 1.00 74.50 182 SER A O 1
ATOM 1248 N N . VAL A 1 183 ? -31.105 3.865 13.919 1.00 80.31 183 VAL A N 1
ATOM 1249 C CA . VAL A 1 183 ? -30.261 4.783 13.148 1.00 80.31 183 VAL A CA 1
ATOM 1250 C C . VAL A 1 183 ? -31.164 5.592 12.212 1.00 80.31 183 VAL A C 1
ATOM 1252 O O . VAL A 1 183 ? -32.002 5.014 11.522 1.00 80.31 183 VAL A O 1
ATOM 1255 N N . CYS A 1 184 ? -31.029 6.922 12.225 1.00 84.12 184 CYS A N 1
ATOM 1256 C CA . CYS A 1 184 ? -31.825 7.806 11.364 1.00 84.12 184 CYS A CA 1
ATOM 1257 C C . CYS A 1 184 ? -31.341 7.839 9.921 1.00 84.12 184 CYS A C 1
ATOM 1259 O O . CYS A 1 184 ? -32.134 8.114 9.028 1.00 84.12 184 CYS A O 1
ATOM 1261 N N . ASP A 1 185 ? -30.063 7.563 9.713 1.00 86.69 185 ASP A N 1
ATOM 1262 C CA . ASP A 1 185 ? -29.416 7.578 8.417 1.00 86.69 185 ASP A CA 1
ATOM 1263 C C . ASP A 1 185 ? -28.423 6.404 8.369 1.00 86.69 185 ASP A C 1
ATOM 1265 O O . ASP A 1 185 ? -27.413 6.446 9.086 1.00 86.69 185 ASP A O 1
ATOM 1269 N N . PRO A 1 186 ? -28.790 5.276 7.729 1.00 85.56 186 PRO A N 1
ATOM 1270 C CA . PRO A 1 186 ? -28.008 4.043 7.744 1.00 85.56 186 PRO A CA 1
ATOM 1271 C C . PRO A 1 186 ? -26.796 4.135 6.809 1.00 85.56 186 PRO A C 1
ATOM 1273 O O . PRO A 1 186 ? -26.827 4.851 5.822 1.00 85.56 186 PRO A O 1
ATOM 1276 N N . ASP A 1 187 ? -25.750 3.350 7.069 1.00 88.00 187 ASP A N 1
ATOM 1277 C CA . ASP A 1 187 ? -24.616 3.258 6.142 1.00 88.00 187 ASP A CA 1
ATOM 1278 C C . ASP A 1 187 ? -25.053 2.674 4.784 1.00 88.00 187 ASP A C 1
ATOM 1280 O O . ASP A 1 187 ? -25.510 1.524 4.716 1.00 88.00 187 ASP A O 1
ATOM 1284 N N . GLU A 1 188 ? -24.838 3.400 3.682 1.00 89.12 188 GLU A N 1
ATOM 1285 C CA . GLU A 1 188 ? -24.902 2.787 2.356 1.00 89.12 188 GLU A CA 1
ATOM 1286 C C . GLU A 1 188 ? -23.647 1.952 2.099 1.00 89.12 188 GLU A C 1
ATOM 1288 O O . GLU A 1 188 ? -22.508 2.419 2.202 1.00 89.12 188 GLU A O 1
ATOM 1293 N N . VAL A 1 189 ? -23.864 0.700 1.697 1.00 90.88 189 VAL A N 1
ATOM 1294 C CA . VAL A 1 189 ? -22.799 -0.272 1.441 1.00 90.88 189 VAL A CA 1
ATOM 1295 C C . VAL A 1 189 ? -22.738 -0.698 -0.021 1.00 90.88 189 VAL A C 1
ATOM 1297 O O . VAL A 1 189 ? -23.754 -0.840 -0.705 1.00 90.88 189 VAL A O 1
ATOM 1300 N N . CYS A 1 190 ? -21.524 -0.967 -0.493 1.00 91.69 190 CYS A N 1
ATOM 1301 C CA . CYS A 1 190 ? -21.278 -1.536 -1.807 1.00 91.69 190 CYS A CA 1
ATOM 1302 C C . CYS A 1 190 ? -21.908 -2.926 -1.942 1.00 91.69 190 CYS A C 1
ATOM 1304 O O . CYS A 1 190 ? -21.920 -3.731 -1.008 1.00 91.69 190 CYS A O 1
ATOM 1306 N N . SER A 1 191 ? -22.392 -3.229 -3.148 1.00 89.56 191 SER A N 1
ATOM 1307 C CA . SER A 1 191 ? -22.994 -4.524 -3.489 1.00 89.56 191 SER A CA 1
ATOM 1308 C C . SER A 1 191 ? -21.971 -5.611 -3.845 1.00 89.56 191 SER A C 1
ATOM 1310 O O . SER A 1 191 ? -22.339 -6.782 -3.930 1.00 89.56 191 SER A O 1
ATOM 1312 N N . GLY A 1 192 ? -20.704 -5.242 -4.077 1.00 88.19 192 GLY A N 1
ATOM 1313 C CA . GLY A 1 192 ? -19.668 -6.141 -4.599 1.00 88.19 192 GLY A CA 1
ATOM 1314 C C . GLY A 1 192 ? -19.842 -6.526 -6.074 1.00 88.19 192 GLY A C 1
ATOM 1315 O O . GLY A 1 192 ? -19.244 -7.503 -6.519 1.00 88.19 192 GLY A O 1
ATOM 1316 N N . VAL A 1 193 ? -20.681 -5.805 -6.829 1.00 88.88 193 VAL A N 1
ATOM 1317 C CA . VAL A 1 193 ? -20.954 -6.070 -8.251 1.00 88.88 193 VAL A CA 1
ATOM 1318 C C . VAL A 1 193 ? -20.281 -4.995 -9.124 1.00 88.88 193 VAL A C 1
ATOM 1320 O O . VAL A 1 193 ? -20.559 -3.814 -8.901 1.00 88.88 193 VAL A O 1
ATOM 1323 N N . PRO A 1 194 ? -19.468 -5.367 -10.138 1.00 87.88 194 PRO A N 1
ATOM 1324 C CA . PRO A 1 194 ? -18.855 -4.408 -11.061 1.00 87.88 194 PRO A CA 1
ATOM 1325 C C . PRO A 1 194 ? -19.889 -3.498 -11.741 1.00 87.88 194 PRO A C 1
ATOM 1327 O O . PRO A 1 194 ? -21.001 -3.926 -12.076 1.00 87.88 194 PRO A O 1
ATOM 1330 N N . GLY A 1 195 ? -19.530 -2.236 -11.957 1.00 85.06 195 GLY A N 1
ATOM 1331 C CA . GLY A 1 195 ? -20.368 -1.205 -12.566 1.00 85.06 195 GLY A CA 1
ATOM 1332 C C . GLY A 1 195 ? -21.551 -0.726 -11.718 1.00 85.06 195 GLY A C 1
ATOM 1333 O O . GLY A 1 195 ? -22.363 0.053 -12.222 1.00 85.06 195 GLY A O 1
ATOM 1334 N N . GLN A 1 196 ? -21.715 -1.187 -10.470 1.00 87.56 196 GLN A N 1
ATOM 1335 C CA . GLN A 1 196 ? -22.794 -0.722 -9.591 1.00 87.56 196 GLN A CA 1
ATOM 1336 C C . GLN A 1 196 ? -22.323 0.431 -8.692 1.00 87.56 196 GLN A C 1
ATOM 1338 O O . GLN A 1 196 ? -21.401 0.237 -7.899 1.00 87.56 196 GLN A O 1
ATOM 1343 N N . PRO A 1 197 ? -22.959 1.618 -8.765 1.00 87.31 197 PRO A N 1
ATOM 1344 C CA . PRO A 1 197 ? -22.615 2.733 -7.892 1.00 87.31 197 PRO A CA 1
ATOM 1345 C C . PRO A 1 197 ? -22.983 2.439 -6.439 1.00 87.31 197 PRO A C 1
ATOM 1347 O O . PRO A 1 197 ? -23.768 1.532 -6.146 1.00 87.31 197 PRO A O 1
ATOM 1350 N N . CYS A 1 198 ? -22.447 3.263 -5.535 1.00 87.19 198 CYS A N 1
ATOM 1351 C CA . CYS A 1 198 ? -22.987 3.364 -4.183 1.00 87.19 198 CYS A CA 1
ATOM 1352 C C . CYS A 1 198 ? -24.514 3.585 -4.269 1.00 87.19 198 CYS A C 1
ATOM 1354 O O . CYS A 1 198 ? -24.955 4.341 -5.150 1.00 87.19 198 CYS A O 1
ATOM 1356 N N . PRO A 1 199 ? -25.329 2.918 -3.429 1.00 87.50 199 PRO A N 1
ATOM 1357 C CA . PRO A 1 199 ? -26.764 3.163 -3.372 1.00 87.50 199 PRO A CA 1
ATOM 1358 C C . PRO A 1 199 ? -27.110 4.652 -3.207 1.00 87.50 199 PRO A C 1
ATOM 1360 O O . PRO A 1 199 ? -26.280 5.482 -2.838 1.00 87.50 199 PRO A O 1
ATOM 1363 N N . ALA A 1 200 ? -28.356 5.006 -3.524 1.00 84.25 200 ALA A N 1
ATOM 1364 C CA . ALA A 1 200 ? -28.852 6.330 -3.175 1.00 84.25 200 ALA A CA 1
ATOM 1365 C C . ALA A 1 200 ? -28.965 6.448 -1.651 1.00 84.25 200 ALA A C 1
ATOM 1367 O O . ALA A 1 200 ? -29.454 5.511 -1.026 1.00 84.25 200 ALA A O 1
ATOM 1368 N N . ASP A 1 201 ? -28.553 7.599 -1.123 1.00 82.94 201 ASP A N 1
ATOM 1369 C CA . ASP A 1 201 ? -28.734 8.021 0.269 1.00 82.94 201 ASP A CA 1
ATOM 1370 C C . ASP A 1 201 ? -30.202 7.829 0.714 1.00 82.94 201 ASP A C 1
ATOM 1372 O O . ASP A 1 201 ? -31.140 8.262 0.023 1.00 82.94 201 ASP A O 1
ATOM 1376 N N . THR A 1 202 ? -30.401 7.109 1.826 1.00 84.00 202 THR A N 1
ATOM 1377 C CA . THR A 1 202 ? -31.710 6.649 2.318 1.00 84.00 202 THR A CA 1
ATOM 1378 C C . THR A 1 202 ? -31.994 6.954 3.797 1.00 84.00 202 THR A C 1
ATOM 1380 O O . THR A 1 202 ? -32.381 6.078 4.577 1.00 84.00 202 THR A O 1
ATOM 1383 N N . PHE A 1 203 ? -31.945 8.233 4.168 1.00 85.50 203 PHE A N 1
ATOM 1384 C CA . PHE A 1 203 ? -32.344 8.701 5.502 1.00 85.50 203 PHE A CA 1
ATOM 1385 C C . PHE A 1 203 ? -33.852 8.583 5.840 1.00 85.50 203 PHE A C 1
ATOM 1387 O O . PHE A 1 203 ? -34.765 8.674 5.009 1.00 85.50 203 PHE A O 1
ATOM 1394 N N . ALA A 1 204 ? -34.133 8.443 7.136 1.00 84.75 204 ALA A N 1
ATOM 1395 C CA . ALA A 1 204 ? -35.464 8.376 7.725 1.00 84.75 204 ALA A CA 1
ATOM 1396 C C . ALA A 1 204 ? -36.139 9.757 7.843 1.00 84.75 204 ALA A C 1
ATOM 1398 O O . ALA A 1 204 ? -35.537 10.757 8.234 1.00 84.75 204 ALA A O 1
ATOM 1399 N N . ASN A 1 205 ? -37.444 9.807 7.558 1.00 86.88 205 ASN A N 1
ATOM 1400 C CA . ASN A 1 205 ? -38.233 11.040 7.629 1.00 86.88 205 ASN A CA 1
ATOM 1401 C C . ASN A 1 205 ? -38.567 11.454 9.080 1.00 86.88 205 ASN A C 1
ATOM 1403 O O . ASN A 1 205 ? -38.458 10.661 10.013 1.00 86.88 205 ASN A O 1
ATOM 1407 N N . SER A 1 206 ? -39.062 12.681 9.267 1.00 85.31 206 SER A N 1
ATOM 1408 C CA . SER A 1 206 ? -39.321 13.264 10.594 1.00 85.31 206 SER A CA 1
ATOM 1409 C C . SER A 1 206 ? -40.534 12.727 11.368 1.00 85.31 206 SER A C 1
ATOM 1411 O O . SER A 1 206 ? -40.856 13.240 12.437 1.00 85.31 206 SER A O 1
ATOM 1413 N N . SER A 1 207 ? -41.200 11.683 10.865 1.00 84.44 207 SER A N 1
ATOM 1414 C CA . SER A 1 207 ? -42.166 10.879 11.630 1.00 84.44 207 SER A CA 1
ATOM 1415 C C . SER A 1 207 ? -41.601 9.532 12.097 1.00 84.44 207 SER A C 1
ATOM 1417 O O . SER A 1 207 ? -42.275 8.810 12.832 1.00 84.44 207 SER A O 1
ATOM 1419 N N . THR A 1 208 ? -40.365 9.192 11.718 1.00 86.56 208 THR A N 1
ATOM 1420 C CA . THR A 1 208 ? -39.685 7.986 12.197 1.00 86.56 208 THR A CA 1
ATOM 1421 C C . THR A 1 208 ? -39.154 8.216 13.609 1.00 86.56 208 THR A C 1
ATOM 1423 O O . THR A 1 208 ? -38.316 9.089 13.828 1.00 86.56 208 THR A O 1
ATOM 1426 N N . VAL A 1 209 ? -39.633 7.415 14.561 1.00 86.00 209 VAL A N 1
ATOM 1427 C CA . VAL A 1 209 ? -39.109 7.369 15.933 1.00 86.00 209 VAL A CA 1
ATOM 1428 C C . VAL A 1 209 ? -37.697 6.788 15.912 1.00 86.00 209 VAL A C 1
ATOM 1430 O O . VAL A 1 209 ? -37.500 5.696 15.379 1.00 86.00 209 VAL A O 1
ATOM 1433 N N . CYS A 1 210 ? -36.729 7.495 16.496 1.00 85.25 210 CYS A N 1
ATOM 1434 C CA . CYS A 1 210 ? -35.345 7.021 16.599 1.00 85.25 210 CYS A CA 1
ATOM 1435 C C . CYS A 1 210 ? -34.972 6.555 18.006 1.00 85.25 210 CYS A C 1
ATOM 1437 O O . CYS A 1 210 ? -34.191 5.610 18.156 1.00 85.25 210 CYS A O 1
ATOM 1439 N N . ARG A 1 211 ? -35.604 7.140 19.026 1.00 85.69 211 ARG A N 1
ATOM 1440 C CA . ARG A 1 211 ? -35.567 6.659 20.404 1.00 85.69 211 ARG A CA 1
ATOM 1441 C C . ARG A 1 211 ? -36.975 6.724 20.987 1.00 85.69 211 ARG A C 1
ATOM 1443 O O . ARG A 1 211 ? -37.697 7.698 20.798 1.00 85.69 211 ARG A O 1
ATOM 1450 N N . LEU A 1 212 ? -37.393 5.631 21.621 1.00 84.12 212 LEU A N 1
ATOM 1451 C CA . LEU A 1 212 ? -38.655 5.575 22.351 1.00 84.12 212 LEU A CA 1
ATOM 1452 C C . LEU A 1 212 ? -38.434 6.198 23.726 1.00 84.12 212 LEU A C 1
ATOM 1454 O O . LEU A 1 212 ? -37.588 5.708 24.471 1.00 84.12 212 LEU A O 1
ATOM 1458 N N . GLY A 1 213 ? -39.211 7.232 24.040 1.00 76.19 213 GLY A N 1
ATOM 1459 C CA . GLY A 1 213 ? -39.307 7.756 25.396 1.00 76.19 213 GLY A CA 1
ATOM 1460 C C . GLY A 1 213 ? -40.199 6.869 26.266 1.00 76.19 213 GLY A C 1
ATOM 1461 O O . GLY A 1 213 ? -40.643 5.790 25.857 1.00 76.19 213 GLY A O 1
ATOM 1462 N N . THR A 1 214 ? -40.516 7.345 27.464 1.00 76.75 214 THR A N 1
ATOM 1463 C CA . THR A 1 214 ? -41.427 6.659 28.385 1.00 76.75 214 THR A CA 1
ATOM 1464 C C . THR A 1 214 ? -42.863 7.153 28.239 1.00 76.75 214 THR A C 1
ATOM 1466 O O . THR A 1 214 ? -43.134 8.349 28.148 1.00 76.75 214 THR A O 1
ATOM 1469 N N . GLU A 1 215 ? -43.819 6.228 28.246 1.00 64.62 215 GLU A N 1
ATOM 1470 C CA . GLU A 1 215 ? -45.231 6.572 28.423 1.00 64.62 215 GLU A CA 1
ATOM 1471 C C . GLU A 1 215 ? -45.528 6.770 29.921 1.00 64.62 215 GLU A C 1
ATOM 1473 O O . GLU A 1 215 ? -44.897 6.148 30.780 1.00 64.62 215 GLU A O 1
ATOM 1478 N N . ALA A 1 216 ? -46.483 7.645 30.258 1.00 58.84 216 ALA A N 1
ATOM 1479 C CA . ALA A 1 216 ? -46.917 7.818 31.645 1.00 58.84 216 ALA A CA 1
ATOM 1480 C C . ALA A 1 216 ? -47.534 6.509 32.168 1.00 58.84 216 ALA A C 1
ATOM 1482 O O . ALA A 1 216 ? -48.404 5.936 31.512 1.00 58.84 216 ALA A O 1
ATOM 1483 N N . ALA A 1 217 ? -47.114 6.055 33.354 1.00 55.16 217 ALA A N 1
ATOM 1484 C CA . ALA A 1 217 ? -47.447 4.726 33.883 1.00 55.16 217 ALA A CA 1
ATOM 1485 C C . ALA A 1 217 ? -48.958 4.468 34.092 1.00 55.16 217 ALA A C 1
ATOM 1487 O O . ALA A 1 217 ? -49.374 3.314 34.193 1.00 55.16 217 ALA A O 1
ATOM 1488 N N . ASP A 1 218 ? -49.773 5.525 34.142 1.00 55.53 218 ASP A N 1
ATOM 1489 C CA . ASP A 1 218 ? -51.233 5.499 34.292 1.00 55.53 218 ASP A CA 1
ATOM 1490 C C . ASP A 1 218 ? -52.002 6.082 33.084 1.00 55.53 218 ASP A C 1
ATOM 1492 O O . ASP A 1 218 ? -53.234 6.050 33.057 1.00 55.53 218 ASP A O 1
ATOM 1496 N N . GLY A 1 219 ? -51.293 6.611 32.078 1.00 55.62 219 GLY A N 1
ATOM 1497 C CA . GLY A 1 219 ? -51.870 7.274 30.906 1.00 55.62 219 GLY A CA 1
ATOM 1498 C C . GLY A 1 219 ? -52.649 8.572 31.184 1.00 55.62 219 GLY A C 1
ATOM 1499 O O . GLY A 1 219 ? -53.423 8.980 30.316 1.00 55.62 219 GLY A O 1
ATOM 1500 N N . ALA A 1 220 ? -52.497 9.203 32.359 1.00 53.56 220 ALA A N 1
ATOM 1501 C CA . ALA A 1 220 ? -53.445 10.215 32.849 1.00 53.56 220 ALA A CA 1
ATOM 1502 C C . ALA A 1 220 ? -52.850 11.560 33.331 1.00 53.56 220 ALA A C 1
ATOM 1504 O O . ALA A 1 220 ? -53.614 12.401 33.807 1.00 53.56 220 ALA A O 1
ATOM 1505 N N . ARG A 1 221 ? -51.534 11.795 33.198 1.00 57.66 221 ARG A N 1
ATOM 1506 C CA . ARG A 1 221 ? -50.826 12.966 33.775 1.00 57.66 221 ARG A CA 1
ATOM 1507 C C . ARG A 1 221 ? -50.277 13.948 32.726 1.00 57.66 221 ARG A C 1
ATOM 1509 O O . ARG A 1 221 ? -49.939 13.560 31.608 1.00 57.66 221 ARG A O 1
ATOM 1516 N N . ASP A 1 222 ? -50.172 15.227 33.098 1.00 59.06 222 ASP A N 1
ATOM 1517 C CA . ASP A 1 222 ? -49.963 16.373 32.184 1.00 59.06 222 ASP A CA 1
ATOM 1518 C C . ASP A 1 222 ? -48.531 16.506 31.600 1.00 59.06 222 ASP A C 1
ATOM 1520 O O . ASP A 1 222 ? -48.301 17.318 30.696 1.00 59.06 222 ASP A O 1
ATOM 1524 N N . ALA A 1 223 ? -47.540 15.738 32.081 1.00 61.78 223 ALA A N 1
ATOM 1525 C CA . ALA A 1 223 ? -46.151 15.839 31.614 1.00 61.78 223 ALA A CA 1
ATOM 1526 C C . ALA A 1 223 ? -45.352 14.518 31.642 1.00 61.78 223 ALA A C 1
ATOM 1528 O O . ALA A 1 223 ? -45.074 13.951 32.694 1.00 61.78 223 ALA A O 1
ATOM 1529 N N . VAL A 1 224 ? -44.860 14.097 30.472 1.00 73.25 224 VAL A N 1
ATOM 1530 C CA . VAL A 1 224 ? -43.900 12.986 30.314 1.00 73.25 224 VAL A CA 1
ATOM 1531 C C . VAL A 1 224 ? -42.474 13.434 30.670 1.00 73.25 224 VAL A C 1
ATOM 1533 O O . VAL A 1 224 ? -42.012 14.441 30.127 1.00 73.25 224 VAL A O 1
ATOM 1536 N N . CYS A 1 225 ? -41.772 12.691 31.539 1.00 80.25 225 CYS A N 1
ATOM 1537 C CA . CYS A 1 225 ? -40.389 12.987 31.957 1.00 80.25 225 CYS A CA 1
ATOM 1538 C C . CYS A 1 225 ? -39.330 12.742 30.872 1.00 80.25 225 CYS A C 1
ATOM 1540 O O . CYS A 1 225 ? -38.328 13.452 30.842 1.00 80.25 225 CYS A O 1
ATOM 1542 N N . ASP A 1 226 ? -39.570 11.774 29.992 1.00 84.25 226 ASP A N 1
ATOM 1543 C CA . ASP A 1 226 ? -38.668 11.363 28.916 1.00 84.25 226 ASP A CA 1
ATOM 1544 C C . ASP A 1 226 ? -39.486 11.165 27.620 1.00 84.25 226 ASP A C 1
ATOM 1546 O O . ASP A 1 226 ? -40.135 10.129 27.465 1.00 84.25 226 ASP A O 1
ATOM 1550 N N . PRO A 1 227 ? -39.619 12.198 26.766 1.00 82.19 227 PRO A N 1
ATOM 1551 C CA . PRO A 1 227 ? -40.468 12.180 25.579 1.00 82.19 227 PRO A CA 1
ATOM 1552 C C . PRO A 1 227 ? -39.762 11.593 24.346 1.00 82.19 227 PRO A C 1
ATOM 1554 O O . PRO A 1 227 ? -38.636 11.949 24.034 1.00 82.19 227 PRO A O 1
ATOM 1557 N N . THR A 1 228 ? -40.491 10.799 23.561 1.00 84.75 228 THR A N 1
ATOM 1558 C CA . THR A 1 228 ? -40.017 10.157 22.319 1.00 84.75 228 THR A CA 1
ATOM 1559 C C . THR A 1 228 ? -39.364 11.109 21.307 1.00 84.75 228 THR A C 1
ATOM 1561 O O . THR A 1 228 ? -40.018 12.034 20.811 1.00 84.75 228 THR A O 1
ATOM 1564 N N . GLU A 1 229 ? -38.125 10.812 20.904 1.00 86.69 229 GLU A N 1
ATOM 1565 C CA . GLU A 1 229 ? -37.421 11.504 19.824 1.00 86.69 229 GLU A CA 1
ATOM 1566 C C . GLU A 1 229 ? -37.660 10.913 18.427 1.00 86.69 229 GLU A C 1
ATOM 1568 O O . GLU A 1 229 ? -37.702 9.700 18.190 1.00 86.69 229 GLU A O 1
ATOM 1573 N N . TYR A 1 230 ? -37.729 11.825 17.459 1.00 87.81 230 TYR A N 1
ATOM 1574 C CA . TYR A 1 230 ? -37.910 11.542 16.041 1.00 87.81 230 TYR A CA 1
ATOM 1575 C C . TYR A 1 230 ? -36.664 11.940 15.254 1.00 87.81 230 TYR A C 1
ATOM 1577 O O . TYR A 1 230 ? -35.949 12.873 15.629 1.00 87.81 230 TYR A O 1
ATOM 1585 N N . CYS A 1 231 ? -36.433 11.267 14.129 1.00 88.38 231 CYS A N 1
ATOM 1586 C CA . CYS A 1 231 ? -35.394 11.665 13.189 1.00 88.38 231 CYS A CA 1
ATOM 1587 C C . CYS A 1 231 ? -35.615 13.101 12.678 1.00 88.38 231 CYS A C 1
ATOM 1589 O O . CYS A 1 231 ? -36.754 13.555 12.557 1.00 88.38 231 CYS A O 1
ATOM 1591 N N . PRO A 1 232 ? -34.549 13.836 12.328 1.00 85.44 232 PRO A N 1
ATOM 1592 C CA . PRO A 1 232 ? -34.679 15.215 11.860 1.00 85.44 232 PRO A CA 1
ATOM 1593 C C . PRO A 1 232 ? -35.205 15.321 10.416 1.00 85.44 232 PRO A C 1
ATOM 1595 O O . PRO A 1 232 ? -35.639 16.397 10.006 1.00 85.44 232 PRO A O 1
ATOM 1598 N N . GLY A 1 233 ? -35.218 14.224 9.647 1.00 83.31 233 GLY A N 1
ATOM 1599 C CA . GLY A 1 233 ? -35.714 14.204 8.265 1.00 83.31 233 GLY A CA 1
ATOM 1600 C C . GLY A 1 233 ? -34.754 14.821 7.243 1.00 83.31 233 GLY A C 1
ATOM 1601 O O . GLY A 1 233 ? -35.211 15.363 6.238 1.00 83.31 233 GLY A O 1
ATOM 1602 N N . VAL A 1 234 ? -33.452 14.766 7.524 1.00 82.69 234 VAL A N 1
ATOM 1603 C CA . VAL A 1 234 ? -32.347 15.265 6.695 1.00 82.69 234 VAL A CA 1
ATOM 1604 C C . VAL A 1 234 ? -31.164 14.295 6.798 1.00 82.69 234 VAL A C 1
ATOM 1606 O O . VAL A 1 234 ? -30.936 13.750 7.878 1.00 82.69 234 VAL A O 1
ATOM 1609 N N . ALA A 1 235 ? -30.440 14.111 5.692 1.00 81.50 235 ALA A N 1
ATOM 1610 C CA . ALA A 1 235 ? -29.217 13.309 5.605 1.00 81.50 235 ALA A CA 1
ATOM 1611 C C . ALA A 1 235 ? -28.114 13.793 6.565 1.00 81.50 235 ALA A C 1
ATOM 1613 O O . ALA A 1 235 ? -28.115 14.953 6.996 1.00 81.50 235 ALA A O 1
ATOM 1614 N N . ASP A 1 236 ? -27.180 12.900 6.891 1.00 79.88 236 ASP A N 1
ATOM 1615 C CA . ASP A 1 236 ? -26.006 13.098 7.748 1.00 79.88 236 ASP A CA 1
ATOM 1616 C C . ASP A 1 236 ? -26.314 13.577 9.183 1.00 79.88 236 ASP A C 1
ATOM 1618 O O . ASP A 1 236 ? -25.417 14.027 9.906 1.00 79.88 236 ASP A O 1
ATOM 1622 N N . GLN A 1 237 ? -27.575 13.543 9.632 1.00 83.62 237 GLN A N 1
ATOM 1623 C CA . GLN A 1 237 ? -27.965 14.023 10.962 1.00 83.62 237 GLN A CA 1
ATOM 1624 C C . GLN A 1 237 ? -28.379 12.873 11.893 1.00 83.62 237 GLN A C 1
ATOM 1626 O O . GLN A 1 237 ? -29.358 12.177 11.612 1.00 83.62 237 GLN A O 1
ATOM 1631 N N . PRO A 1 238 ? -27.694 12.699 13.042 1.00 83.81 238 PRO A N 1
ATOM 1632 C CA . PRO A 1 238 ? -28.016 11.639 13.987 1.00 83.81 238 PRO A CA 1
ATOM 1633 C C . PRO A 1 238 ? -29.382 11.855 14.639 1.00 83.81 238 PRO A C 1
ATOM 1635 O O . PRO A 1 238 ? -29.932 12.960 14.652 1.00 83.81 238 PRO A O 1
ATOM 1638 N N . CYS A 1 239 ? -29.901 10.789 15.254 1.00 83.75 239 CYS A N 1
ATOM 1639 C CA . CYS A 1 239 ? -31.002 10.906 16.208 1.00 83.75 239 CYS A CA 1
ATOM 1640 C C . CYS A 1 239 ? -30.660 11.999 17.243 1.00 83.75 239 CYS A C 1
ATOM 1642 O O . CYS A 1 239 ? -29.529 11.998 17.749 1.00 83.75 239 CYS A O 1
ATOM 1644 N N . PRO A 1 240 ? -31.583 12.927 17.564 1.00 83.69 240 PRO A N 1
ATOM 1645 C CA . PRO A 1 240 ? -31.320 13.988 18.525 1.00 83.69 240 PRO A CA 1
ATOM 1646 C C . PRO A 1 240 ? -30.765 13.485 19.867 1.00 83.69 240 PRO A C 1
ATOM 1648 O O . PRO A 1 240 ? -30.996 12.347 20.302 1.00 83.69 240 PRO A O 1
ATOM 1651 N N . ALA A 1 241 ? -30.014 14.368 20.527 1.00 81.25 241 ALA A N 1
ATOM 1652 C CA . ALA A 1 241 ? -29.558 14.138 21.891 1.00 81.25 241 ALA A CA 1
ATOM 1653 C C . ALA A 1 241 ? -30.759 13.930 22.824 1.00 81.25 241 ALA A C 1
ATOM 1655 O O . ALA A 1 241 ? -31.796 14.567 22.652 1.00 81.25 241 ALA A O 1
ATOM 1656 N N . ASP A 1 242 ? -30.574 13.038 23.792 1.00 80.06 242 ASP A N 1
ATOM 1657 C CA . ASP A 1 242 ? -31.594 12.577 24.732 1.00 80.06 242 ASP A CA 1
ATOM 1658 C C . ASP A 1 242 ? -32.203 13.729 25.537 1.00 80.06 242 ASP A C 1
ATOM 1660 O O . ASP A 1 242 ? -31.492 14.429 26.267 1.00 80.06 242 ASP A O 1
ATOM 1664 N N . PHE A 1 243 ? -33.506 13.970 25.368 1.00 82.62 243 PHE A N 1
ATOM 1665 C CA . PHE A 1 243 ? -34.187 15.124 25.959 1.00 82.62 243 PHE A CA 1
ATOM 1666 C C . PHE A 1 243 ? -34.941 14.762 27.246 1.00 82.62 243 PHE A C 1
ATOM 1668 O O . PHE A 1 243 ? -36.157 14.910 27.366 1.00 82.62 243 PHE A O 1
ATOM 1675 N N . VAL A 1 244 ? -34.196 14.355 28.269 1.00 82.38 244 VAL A N 1
ATOM 1676 C CA . VAL A 1 244 ? -34.768 14.077 29.593 1.00 82.38 244 VAL A CA 1
ATOM 1677 C C . VAL A 1 244 ? -35.087 15.381 30.333 1.00 82.38 244 VAL A C 1
ATOM 1679 O O . VAL A 1 244 ? -34.268 16.306 30.391 1.00 82.38 244 VAL A O 1
ATOM 1682 N N . ARG A 1 245 ? -36.267 15.469 30.962 1.00 84.56 245 ARG A N 1
ATOM 1683 C CA . ARG A 1 245 ? -36.597 16.597 31.849 1.00 84.56 245 ARG A CA 1
ATOM 1684 C C . ARG A 1 245 ? -35.671 16.609 33.074 1.00 84.56 245 ARG A C 1
ATOM 1686 O O . ARG A 1 245 ? -35.407 15.554 33.649 1.00 84.56 245 ARG A O 1
ATOM 1693 N N . PRO A 1 246 ? -35.196 17.788 33.517 1.00 83.94 246 PRO A N 1
ATOM 1694 C CA . PRO A 1 246 ? -34.222 17.877 34.600 1.00 83.94 246 PRO A CA 1
ATOM 1695 C C . PRO A 1 246 ? -34.770 17.333 35.924 1.00 83.94 246 PRO A C 1
ATOM 1697 O O . PRO A 1 246 ? -35.967 17.428 36.206 1.00 83.94 246 PRO A O 1
ATOM 1700 N N . ALA A 1 247 ? -33.865 16.820 36.759 1.00 82.50 247 ALA A N 1
ATOM 1701 C CA . ALA A 1 247 ? -34.191 16.341 38.097 1.00 82.50 247 ALA A CA 1
ATOM 1702 C C . ALA A 1 247 ? -34.910 17.429 38.918 1.00 82.50 247 ALA A C 1
ATOM 1704 O O . ALA A 1 247 ? -34.452 18.573 38.974 1.00 82.50 247 ALA A O 1
ATOM 1705 N N . GLY A 1 248 ? -36.036 17.079 39.544 1.00 79.75 248 GLY A N 1
ATOM 1706 C CA . GLY A 1 248 ? -36.877 18.040 40.267 1.00 79.75 248 GLY A CA 1
ATOM 1707 C C . GLY A 1 248 ? -37.922 18.764 39.406 1.00 79.75 248 GLY A C 1
ATOM 1708 O O . GLY A 1 248 ? -38.658 19.597 39.932 1.00 79.75 248 GLY A O 1
ATOM 1709 N N . PHE A 1 249 ? -38.028 18.469 38.104 1.00 84.06 249 PHE A N 1
ATOM 1710 C CA . PHE A 1 249 ? -39.191 18.883 37.316 1.00 84.06 249 PHE A CA 1
ATOM 1711 C C . PHE A 1 249 ? -40.435 18.135 37.818 1.00 84.06 249 PHE A C 1
ATOM 1713 O O . PHE A 1 249 ? -40.498 16.915 37.691 1.00 84.06 249 PHE A O 1
ATOM 1720 N N . VAL A 1 250 ? -41.411 18.860 38.367 1.00 83.00 250 VAL A N 1
ATOM 1721 C CA . VAL A 1 250 ? -42.692 18.308 38.843 1.00 83.00 250 VAL A CA 1
ATOM 1722 C C . VAL A 1 250 ? -43.477 17.749 37.653 1.00 83.00 250 VAL A C 1
ATOM 1724 O O . VAL A 1 250 ? -43.879 18.509 36.771 1.00 83.00 250 VAL A O 1
ATOM 1727 N N . CYS A 1 251 ? -43.648 16.427 37.606 1.00 80.62 251 CYS A N 1
ATOM 1728 C CA . CYS A 1 251 ? -44.427 15.729 36.583 1.00 80.62 251 CYS A CA 1
ATOM 1729 C C . CYS A 1 251 ? -45.866 15.434 37.032 1.00 80.62 251 CYS A C 1
ATOM 1731 O O . CYS A 1 251 ? -46.742 15.364 36.170 1.00 80.62 251 CYS A O 1
ATOM 1733 N N . ASP A 1 252 ? -46.117 15.382 38.346 1.00 79.00 252 ASP A N 1
ATOM 1734 C CA . ASP A 1 252 ? -47.444 15.583 38.940 1.00 79.00 252 ASP A CA 1
ATOM 1735 C C . ASP A 1 252 ? -47.343 16.296 40.300 1.00 79.00 252 ASP A C 1
ATOM 1737 O O . ASP A 1 252 ? -46.309 16.224 40.964 1.00 79.00 252 ASP A O 1
ATOM 1741 N N . ALA A 1 253 ? -48.382 17.035 40.689 1.00 78.75 253 ALA A N 1
ATOM 1742 C CA . ALA A 1 253 ? -48.376 17.929 41.849 1.00 78.75 253 ALA A CA 1
ATOM 1743 C C . ALA A 1 253 ? -49.277 17.414 42.984 1.00 78.75 253 ALA A C 1
ATOM 1745 O O . ALA A 1 253 ? -50.447 17.108 42.757 1.00 78.75 253 ALA A O 1
ATOM 1746 N N . GLY A 1 254 ? -48.745 17.386 44.209 1.00 75.00 254 GLY A N 1
ATOM 1747 C CA . GLY A 1 254 ? -49.407 16.826 45.390 1.00 75.00 254 GLY A CA 1
ATOM 1748 C C . GLY A 1 254 ? -50.269 17.822 46.184 1.00 75.00 254 GLY A C 1
ATOM 1749 O O . GLY A 1 254 ? -50.466 18.986 45.820 1.00 75.00 254 GLY A O 1
ATOM 1750 N N . SER A 1 255 ? -50.789 17.382 47.338 1.00 70.00 255 SER A N 1
ATOM 1751 C CA . SER A 1 255 ? -51.826 18.120 48.087 1.00 70.00 255 SER A CA 1
ATOM 1752 C C . SER A 1 255 ? -51.324 19.285 48.956 1.00 70.00 255 SER A C 1
ATOM 1754 O O . SER A 1 255 ? -52.121 20.119 49.396 1.00 70.00 255 SER A O 1
ATOM 1756 N N . GLY A 1 256 ? -50.031 19.306 49.299 1.00 65.94 256 GLY A N 1
ATOM 1757 C CA . GLY A 1 256 ? -49.435 20.247 50.260 1.00 65.94 256 GLY A CA 1
ATOM 1758 C C . GLY A 1 256 ? -49.968 20.140 51.707 1.00 65.94 256 GLY A C 1
ATOM 1759 O O . GLY A 1 256 ? -50.841 19.330 52.025 1.00 65.94 256 GLY A O 1
ATOM 1760 N N . ASN A 1 257 ? -49.436 20.969 52.620 1.00 65.31 257 ASN A N 1
ATOM 1761 C CA . ASN A 1 257 ? -49.932 21.102 54.003 1.00 65.31 257 ASN A CA 1
ATOM 1762 C C . ASN A 1 257 ? -49.875 22.573 54.487 1.00 65.31 257 ASN A C 1
ATOM 1764 O O . ASN A 1 257 ? -48.784 23.086 54.740 1.00 65.31 257 ASN A O 1
ATOM 1768 N N . PRO A 1 258 ? -51.021 23.263 54.661 1.00 58.25 258 PRO A N 1
ATOM 1769 C CA . PRO A 1 258 ? -51.051 24.677 55.046 1.00 58.25 258 PRO A CA 1
ATOM 1770 C C . PRO A 1 258 ? -50.885 24.960 56.553 1.00 58.25 258 PRO A C 1
ATOM 1772 O O . PRO A 1 258 ? -50.736 26.125 56.915 1.00 58.25 258 PRO A O 1
ATOM 1775 N N . ASN A 1 259 ? -50.930 23.949 57.433 1.00 58.75 259 ASN A N 1
ATOM 1776 C CA . ASN A 1 259 ? -51.000 24.143 58.895 1.00 58.75 259 ASN A CA 1
ATOM 1777 C C . ASN A 1 259 ? -49.755 23.673 59.673 1.00 58.75 259 ASN A C 1
ATOM 1779 O O . ASN A 1 259 ? -49.670 23.915 60.876 1.00 58.75 259 ASN A O 1
ATOM 1783 N N . GLY A 1 260 ? -48.788 23.041 59.001 1.00 58.56 260 GLY A N 1
ATOM 1784 C CA . GLY A 1 260 ? -47.587 22.475 59.622 1.00 58.56 260 GLY A CA 1
ATOM 1785 C C . GLY A 1 260 ? -47.790 21.035 60.111 1.00 58.56 260 GLY A C 1
ATOM 1786 O O . GLY A 1 260 ? -48.781 20.715 60.762 1.00 58.56 260 GLY A O 1
ATOM 1787 N N . GLY A 1 261 ? -46.845 20.163 59.759 1.00 62.78 261 GLY A N 1
ATOM 1788 C CA . GLY A 1 261 ? -46.920 18.707 59.927 1.00 62.78 261 GLY A CA 1
ATOM 1789 C C . GLY A 1 261 ? -46.475 17.993 58.647 1.00 62.78 261 GLY A C 1
ATOM 1790 O O . GLY A 1 261 ? -46.130 18.650 57.663 1.00 62.78 261 GLY A O 1
ATOM 1791 N N . SER A 1 262 ? -46.493 16.660 58.643 1.00 63.50 262 SER A N 1
ATOM 1792 C CA . SER A 1 262 ? -46.184 15.858 57.449 1.00 63.50 262 SER A CA 1
ATOM 1793 C C . SER A 1 262 ? -47.185 16.136 56.316 1.00 63.50 262 SER A C 1
ATOM 1795 O O . SER A 1 262 ? -48.351 16.448 56.570 1.00 63.50 262 SER A O 1
ATOM 1797 N N . VAL A 1 263 ? -46.738 16.045 55.061 1.00 69.75 263 VAL A N 1
ATOM 1798 C CA . VAL A 1 263 ? -47.607 16.142 53.875 1.00 69.75 263 VAL A CA 1
ATOM 1799 C C . VAL A 1 263 ? -48.114 14.737 53.539 1.00 69.75 263 VAL A C 1
ATOM 1801 O O . VAL A 1 263 ? -47.324 13.799 53.538 1.00 69.75 263 VAL A O 1
ATOM 1804 N N . CYS A 1 264 ? -49.419 14.586 53.294 1.00 74.75 264 CYS A N 1
ATOM 1805 C CA . CYS A 1 264 ? -50.019 13.283 52.976 1.00 74.75 264 CYS A CA 1
ATOM 1806 C C . CYS A 1 264 ? -49.886 12.887 51.500 1.00 74.75 264 CYS A C 1
ATOM 1808 O O . CYS A 1 264 ? -50.139 11.736 51.169 1.00 74.75 264 CYS A O 1
ATOM 1810 N N . ASP A 1 265 ? -49.510 13.816 50.627 1.00 78.81 265 ASP A N 1
ATOM 1811 C CA . ASP A 1 265 ? -49.330 13.580 49.199 1.00 78.81 265 ASP A CA 1
ATOM 1812 C C . ASP A 1 265 ? -48.232 14.523 48.649 1.00 78.81 265 ASP A C 1
ATOM 1814 O O . ASP A 1 265 ? -48.463 15.741 48.599 1.00 78.81 265 ASP A O 1
ATOM 1818 N N . PRO A 1 266 ? -47.005 14.023 48.398 1.00 78.88 266 PRO A N 1
ATOM 1819 C CA . PRO A 1 266 ? -45.862 14.817 47.944 1.00 78.88 266 PRO A CA 1
ATOM 1820 C C . PRO A 1 266 ? -45.862 15.033 46.419 1.00 78.88 266 PRO A C 1
ATOM 1822 O O . PRO A 1 266 ? -46.435 14.250 45.680 1.00 78.88 266 PRO A O 1
ATOM 1825 N N . ASP A 1 267 ? -45.167 16.066 45.929 1.00 81.81 267 ASP A N 1
ATOM 1826 C CA . ASP A 1 267 ? -45.004 16.275 44.480 1.00 81.81 267 ASP A CA 1
ATOM 1827 C C . ASP A 1 267 ? -44.166 15.150 43.836 1.00 81.81 267 ASP A C 1
ATOM 1829 O O . ASP A 1 267 ? -43.019 14.916 44.240 1.00 81.81 267 ASP A O 1
ATOM 1833 N N . GLU A 1 268 ? -44.676 14.518 42.774 1.00 84.12 268 GLU A N 1
ATOM 1834 C CA . GLU A 1 268 ? -43.885 13.616 41.938 1.00 84.12 268 GLU A CA 1
ATOM 1835 C C . GLU A 1 268 ? -42.972 14.408 40.995 1.00 84.12 268 GLU A C 1
ATOM 1837 O O . GLU A 1 268 ? -43.410 15.187 40.142 1.00 84.12 268 GLU A O 1
ATOM 1842 N N . VAL A 1 269 ? -41.664 14.167 41.106 1.00 85.31 269 VAL A N 1
ATOM 1843 C CA . VAL A 1 269 ? -40.642 14.821 40.283 1.00 85.31 269 VAL A CA 1
ATOM 1844 C C . VAL A 1 269 ? -39.905 13.834 39.386 1.00 85.31 269 VAL A C 1
ATOM 1846 O O . VAL A 1 269 ? -39.571 12.720 39.791 1.00 85.31 269 VAL A O 1
ATOM 1849 N N . CYS A 1 270 ? -39.566 14.275 38.174 1.00 85.25 270 CYS A N 1
ATOM 1850 C CA . CYS A 1 270 ? -38.650 13.550 37.304 1.00 85.25 270 CYS A CA 1
ATOM 1851 C C . CYS A 1 270 ? -37.295 13.362 38.004 1.00 85.25 270 CYS A C 1
ATOM 1853 O O . CYS A 1 270 ? -36.758 14.291 38.616 1.00 85.25 270 CYS A O 1
ATOM 1855 N N . SER A 1 271 ? -36.715 12.169 37.864 1.00 82.44 271 SER A N 1
ATOM 1856 C CA . SER A 1 271 ? -35.399 11.813 38.411 1.00 82.44 271 SER A CA 1
ATOM 1857 C C . SER A 1 271 ? -34.227 12.424 37.632 1.00 82.44 271 SER A C 1
ATOM 1859 O O . SER A 1 271 ? -33.112 12.480 38.147 1.00 82.44 271 SER A O 1
ATOM 1861 N N . GLY A 1 272 ? -34.465 12.873 36.394 1.00 78.88 272 GLY A N 1
ATOM 1862 C CA . GLY A 1 272 ? -33.422 13.298 35.456 1.00 78.88 272 GLY A CA 1
ATOM 1863 C C . GLY A 1 272 ? -32.617 12.144 34.846 1.00 78.88 272 GLY A C 1
ATOM 1864 O O . GLY A 1 272 ? -31.559 12.390 34.274 1.00 78.88 272 GLY A O 1
ATOM 1865 N N . VAL A 1 273 ? -33.088 10.898 34.983 1.00 80.81 273 VAL A N 1
ATOM 1866 C CA . VAL A 1 273 ? -32.446 9.696 34.430 1.00 80.81 273 VAL A CA 1
ATOM 1867 C C . VAL A 1 273 ? -33.175 9.258 33.145 1.00 80.81 273 VAL A C 1
ATOM 1869 O O . VAL A 1 273 ? -34.398 9.119 33.195 1.00 80.81 273 VAL A O 1
ATOM 1872 N N . PRO A 1 274 ? -32.459 9.003 32.029 1.00 75.06 274 PRO A N 1
ATOM 1873 C CA . PRO A 1 274 ? -33.028 8.445 30.797 1.00 75.06 274 PRO A CA 1
ATOM 1874 C C . PRO A 1 274 ? -33.859 7.177 31.012 1.00 75.06 274 PRO A C 1
ATOM 1876 O O . PRO A 1 274 ? -33.521 6.335 31.851 1.00 75.06 274 PRO A O 1
ATOM 1879 N N . GLY A 1 275 ? -34.929 7.007 30.236 1.00 72.62 275 GLY A N 1
ATOM 1880 C CA . GLY A 1 275 ? -35.770 5.811 30.251 1.00 72.62 275 GLY A CA 1
ATOM 1881 C C . GLY A 1 275 ? -36.584 5.604 31.532 1.00 72.62 275 GLY A C 1
ATOM 1882 O O . GLY A 1 275 ? -37.117 4.512 31.732 1.00 72.62 275 GLY A O 1
ATOM 1883 N N . GLN A 1 276 ? -36.672 6.600 32.422 1.00 79.12 276 GLN A N 1
ATOM 1884 C CA . GLN A 1 276 ? -37.494 6.528 33.635 1.00 79.12 276 GLN A CA 1
ATOM 1885 C C . GLN A 1 276 ? -38.826 7.273 33.446 1.00 79.12 276 GLN A C 1
ATOM 1887 O O . GLN A 1 276 ? -38.811 8.468 33.136 1.00 79.12 276 GLN A O 1
ATOM 1892 N N . PRO A 1 277 ? -39.983 6.613 33.664 1.00 76.69 277 PRO A N 1
ATOM 1893 C CA . PRO A 1 277 ? -41.269 7.300 33.672 1.00 76.69 277 PRO A CA 1
ATOM 1894 C C . PRO A 1 277 ? -41.352 8.274 34.857 1.00 76.69 277 PRO A C 1
ATOM 1896 O O . PRO A 1 277 ? -40.559 8.203 35.801 1.00 76.69 277 PRO A O 1
ATOM 1899 N N . CYS A 1 278 ? -42.349 9.167 34.837 1.00 78.62 278 CYS A N 1
ATOM 1900 C CA . CYS A 1 278 ? -42.748 9.871 36.060 1.00 78.62 278 CYS A CA 1
ATOM 1901 C C . CYS A 1 278 ? -43.023 8.819 37.156 1.00 78.62 278 CYS A C 1
ATOM 1903 O O . CYS A 1 278 ? -43.640 7.793 36.833 1.00 78.62 278 CYS A O 1
ATOM 1905 N N . PRO A 1 279 ? -42.553 9.014 38.404 1.00 79.06 279 PRO A N 1
ATOM 1906 C CA . PRO A 1 279 ? -42.859 8.097 39.495 1.00 79.06 279 PRO A CA 1
ATOM 1907 C C . PRO A 1 279 ? -44.365 7.836 39.596 1.00 79.06 279 PRO A C 1
ATOM 1909 O O . PRO A 1 279 ? -45.180 8.702 39.280 1.00 79.06 279 PRO A O 1
ATOM 1912 N N . ALA A 1 280 ? -44.737 6.626 40.013 1.00 73.44 280 ALA A N 1
ATOM 1913 C CA . ALA A 1 280 ? -46.129 6.352 40.345 1.00 73.44 280 ALA A CA 1
ATOM 1914 C C . ALA A 1 280 ? -46.552 7.211 41.547 1.00 73.44 280 ALA A C 1
ATOM 1916 O O . ALA A 1 280 ? -45.728 7.460 42.423 1.00 73.44 280 ALA A O 1
ATOM 1917 N N . ASP A 1 281 ? -47.829 7.594 41.584 1.00 70.19 281 ASP A N 1
ATOM 1918 C CA . ASP A 1 281 ? -48.450 8.342 42.684 1.00 70.19 281 ASP A CA 1
ATOM 1919 C C . ASP A 1 281 ? -48.119 7.724 44.054 1.00 70.19 281 ASP A C 1
ATOM 1921 O O . ASP A 1 281 ? -48.392 6.539 44.289 1.00 70.19 281 ASP A O 1
ATOM 1925 N N . THR A 1 282 ? -47.516 8.511 44.947 1.00 72.81 282 THR A N 1
ATOM 1926 C CA . THR A 1 282 ? -47.038 8.058 46.264 1.00 72.81 282 THR A CA 1
ATOM 1927 C C . THR A 1 282 ? -47.704 8.772 47.437 1.00 72.81 282 THR A C 1
ATOM 1929 O O . THR A 1 282 ? -47.062 9.162 48.417 1.00 72.81 282 THR A O 1
ATOM 1932 N N . PHE A 1 283 ? -49.034 8.843 47.399 1.00 72.75 283 PHE A N 1
ATOM 1933 C CA . PHE A 1 283 ? -49.838 9.260 48.545 1.00 72.75 283 PHE A CA 1
ATOM 1934 C C . PHE A 1 283 ? -49.650 8.373 49.795 1.00 72.75 283 PHE A C 1
ATOM 1936 O O . PHE A 1 283 ? -49.608 7.137 49.768 1.00 72.75 283 PHE A O 1
ATOM 1943 N N . ALA A 1 284 ? -49.599 9.031 50.948 1.00 73.75 284 ALA A N 1
ATOM 1944 C CA . ALA A 1 284 ? -49.458 8.427 52.259 1.00 73.75 284 ALA A CA 1
ATOM 1945 C C . ALA A 1 284 ? -50.726 7.653 52.661 1.00 73.75 284 ALA A C 1
ATOM 1947 O O . ALA A 1 284 ? -51.832 8.200 52.748 1.00 73.75 284 ALA A O 1
ATOM 1948 N N . ASN A 1 285 ? -50.556 6.362 52.956 1.00 71.88 285 ASN A N 1
ATOM 1949 C CA . ASN A 1 285 ? -51.641 5.502 53.417 1.00 71.88 285 ASN A CA 1
ATOM 1950 C C . ASN A 1 285 ? -52.138 5.885 54.830 1.00 71.88 285 ASN A C 1
ATOM 1952 O O . ASN A 1 285 ? -51.539 6.693 55.543 1.00 71.88 285 ASN A O 1
ATOM 1956 N N . ASN A 1 286 ? -53.217 5.239 55.274 1.00 72.25 286 ASN A N 1
ATOM 1957 C CA . ASN A 1 286 ? -53.824 5.453 56.593 1.00 72.25 286 ASN A CA 1
ATOM 1958 C C . ASN A 1 286 ? -53.023 4.906 57.792 1.00 72.25 286 ASN A C 1
ATOM 1960 O O . ASN A 1 286 ? -53.562 4.821 58.891 1.00 72.25 286 ASN A O 1
ATOM 1964 N N . SER A 1 287 ? -51.755 4.543 57.586 1.00 68.94 287 SER A N 1
ATOM 1965 C CA . SER A 1 287 ? -50.784 4.186 58.629 1.00 68.94 287 SER A CA 1
ATOM 1966 C C . SER A 1 287 ? -49.705 5.263 58.812 1.00 68.94 287 SER A C 1
ATOM 1968 O O . SER A 1 287 ? -48.927 5.195 59.762 1.00 68.94 287 SER A O 1
ATOM 1970 N N . VAL A 1 288 ? -49.640 6.272 57.932 1.00 75.44 288 VAL A N 1
ATOM 1971 C CA . VAL A 1 288 ? -48.680 7.379 58.042 1.00 75.44 288 VAL A CA 1
ATOM 1972 C C . VAL A 1 288 ? -49.220 8.448 58.981 1.00 75.44 288 VAL A C 1
ATOM 1974 O O . VAL A 1 288 ? -50.252 9.066 58.715 1.00 75.44 288 VAL A O 1
ATOM 1977 N N . VAL A 1 289 ? -48.493 8.674 60.073 1.00 73.75 289 VAL A N 1
ATOM 1978 C CA . VAL A 1 289 ? -48.806 9.690 61.079 1.00 73.75 289 VAL A CA 1
ATOM 1979 C C . VAL A 1 289 ? -48.649 11.091 60.490 1.00 73.75 289 VAL A C 1
ATOM 1981 O O . VAL A 1 289 ? -47.555 11.478 60.073 1.00 73.75 289 VAL A O 1
ATOM 1984 N N . CYS A 1 290 ? -49.726 11.879 60.513 1.00 72.31 290 CYS A N 1
ATOM 1985 C CA . CYS A 1 290 ? -49.681 13.301 60.167 1.00 72.31 290 CYS A CA 1
ATOM 1986 C C . CYS A 1 290 ? -49.778 14.230 61.393 1.00 72.31 290 CYS A C 1
ATOM 1988 O O . CYS A 1 290 ? -49.399 15.400 61.287 1.00 72.31 290 CYS A O 1
ATOM 1990 N N . ARG A 1 291 ? -50.181 13.710 62.568 1.00 74.56 291 ARG A N 1
ATOM 1991 C CA . ARG A 1 291 ? -50.079 14.374 63.884 1.00 74.56 291 ARG A CA 1
ATOM 1992 C C . ARG A 1 291 ? -49.919 13.337 65.009 1.00 74.56 291 ARG A C 1
ATOM 1994 O O . ARG A 1 291 ? -50.611 12.328 64.999 1.00 74.56 291 ARG A O 1
ATOM 2001 N N . LEU A 1 292 ? -49.001 13.582 65.950 1.00 69.69 292 LEU A N 1
ATOM 2002 C CA . LEU A 1 292 ? -48.662 12.679 67.066 1.00 69.69 292 LEU A CA 1
ATOM 2003 C C . LEU A 1 292 ? -49.528 12.934 68.313 1.00 69.69 292 LEU A C 1
ATOM 2005 O O . LEU A 1 292 ? -49.625 14.085 68.740 1.00 69.69 292 LEU A O 1
ATOM 2009 N N . GLY A 1 293 ? -50.071 11.862 68.907 1.00 64.81 293 GLY A N 1
ATOM 2010 C CA . GLY A 1 293 ? -50.661 11.846 70.256 1.00 64.81 293 GLY A CA 1
ATOM 2011 C C . GLY A 1 293 ? -49.617 11.551 71.348 1.00 64.81 293 GLY A C 1
ATOM 2012 O O . GLY A 1 293 ? -48.413 11.610 71.087 1.00 64.81 293 GLY A O 1
ATOM 2013 N N . THR A 1 294 ? -50.045 11.218 72.575 1.00 63.47 294 THR A N 1
ATOM 2014 C CA . THR A 1 294 ? -49.113 10.878 73.673 1.00 63.47 294 THR A CA 1
ATOM 2015 C C . THR A 1 294 ? -49.040 9.380 73.950 1.00 63.47 294 THR A C 1
ATOM 2017 O O . THR A 1 294 ? -50.032 8.755 74.326 1.00 63.47 294 THR A O 1
ATOM 2020 N N . GLU A 1 295 ? -47.834 8.832 73.836 1.00 57.25 295 GLU A N 1
ATOM 2021 C CA . GLU A 1 295 ? -47.525 7.416 74.044 1.00 57.25 295 GLU A CA 1
ATOM 2022 C C . GLU A 1 295 ? -47.671 6.985 75.520 1.00 57.25 295 GLU A C 1
ATOM 2024 O O . GLU A 1 295 ? -47.564 7.797 76.446 1.00 57.25 295 GLU A O 1
ATOM 2029 N N . ALA A 1 296 ? -47.924 5.691 75.750 1.00 52.47 296 ALA A N 1
ATOM 2030 C CA . ALA A 1 296 ? -47.944 5.117 77.095 1.00 52.47 296 ALA A CA 1
ATOM 2031 C C . ALA A 1 296 ? -46.541 5.176 77.731 1.00 52.47 296 ALA A C 1
ATOM 2033 O O . ALA A 1 296 ? -45.532 5.030 77.048 1.00 52.47 296 ALA A O 1
ATOM 2034 N N . ALA A 1 297 ? -46.468 5.392 79.050 1.00 50.62 297 ALA A N 1
ATOM 2035 C CA . ALA A 1 297 ? -45.189 5.597 79.745 1.00 50.62 297 ALA A CA 1
ATOM 2036 C C . ALA A 1 297 ? -44.317 4.330 79.881 1.00 50.62 297 ALA A C 1
ATOM 2038 O O . ALA A 1 297 ? -43.162 4.449 80.283 1.00 50.62 297 ALA A O 1
ATOM 2039 N N . ASP A 1 298 ? -44.863 3.155 79.558 1.00 52.28 298 ASP A N 1
ATOM 2040 C CA . ASP A 1 298 ? -44.129 1.907 79.348 1.00 52.28 298 ASP A CA 1
ATOM 2041 C C . ASP A 1 298 ? -44.849 1.075 78.269 1.00 52.28 298 ASP A C 1
ATOM 2043 O O . ASP A 1 298 ? -46.050 1.237 78.042 1.00 52.28 298 ASP A O 1
ATOM 2047 N N . SER A 1 299 ? -44.105 0.211 77.587 1.00 50.72 299 SER A N 1
ATOM 2048 C CA . SER A 1 299 ? -44.505 -0.528 76.384 1.00 50.72 299 SER A CA 1
ATOM 2049 C C . SER A 1 299 ? -45.268 -1.837 76.637 1.00 50.72 299 SER A C 1
ATOM 2051 O O . SER A 1 299 ? -45.765 -2.431 75.685 1.00 50.72 299 SER A O 1
ATOM 2053 N N . THR A 1 300 ? -45.413 -2.268 77.894 1.00 48.12 300 THR A N 1
ATOM 2054 C CA . THR A 1 300 ? -46.199 -3.457 78.298 1.00 48.12 300 THR A CA 1
ATOM 2055 C C . THR A 1 300 ? -47.687 -3.163 78.525 1.00 48.12 300 THR A C 1
ATOM 2057 O O . THR A 1 300 ? -48.470 -4.057 78.834 1.00 48.12 300 THR A O 1
ATOM 2060 N N . ARG A 1 301 ? -48.089 -1.894 78.381 1.00 54.69 301 ARG A N 1
ATOM 2061 C CA . ARG A 1 301 ? -49.309 -1.338 78.972 1.00 54.69 301 ARG A CA 1
ATOM 2062 C C . ARG A 1 301 ? -50.442 -1.174 77.960 1.00 54.69 301 ARG A C 1
ATOM 2064 O O . ARG A 1 301 ? -50.431 -0.265 77.134 1.00 54.69 301 ARG A O 1
ATOM 2071 N N . ASP A 1 302 ? -51.452 -2.037 78.070 1.00 53.72 302 ASP A N 1
ATOM 2072 C CA . ASP A 1 302 ? -52.402 -2.404 76.999 1.00 53.72 302 ASP A CA 1
ATOM 2073 C C . ASP A 1 302 ? -53.445 -1.331 76.568 1.00 53.72 302 ASP A C 1
ATOM 2075 O O . ASP A 1 302 ? -54.425 -1.641 75.886 1.00 53.72 302 ASP A O 1
ATOM 2079 N N . ALA A 1 303 ? -53.267 -0.048 76.930 1.00 55.03 303 ALA A N 1
ATOM 2080 C CA . ALA A 1 303 ? -54.121 1.042 76.437 1.00 55.03 303 ALA A CA 1
ATOM 2081 C C . ALA A 1 303 ? -53.475 2.439 76.416 1.00 55.03 303 ALA A C 1
ATOM 2083 O O . ALA A 1 303 ? -52.926 2.926 77.406 1.00 55.03 303 ALA A O 1
ATOM 2084 N N . VAL A 1 304 ? -53.677 3.147 75.298 1.00 59.59 304 VAL A N 1
ATOM 2085 C CA . VAL A 1 304 ? -53.252 4.541 75.087 1.00 59.59 304 VAL A CA 1
ATOM 2086 C C . VAL A 1 304 ? -54.411 5.507 75.373 1.00 59.59 304 VAL A C 1
ATOM 2088 O O . VAL A 1 304 ? -55.494 5.405 74.789 1.00 59.59 304 VAL A O 1
ATOM 2091 N N . CYS A 1 305 ? -54.189 6.474 76.270 1.00 61.53 305 CYS A N 1
ATOM 2092 C CA . CYS A 1 305 ? -55.195 7.473 76.659 1.00 61.53 305 CYS A CA 1
ATOM 2093 C C . CYS A 1 305 ? -55.463 8.551 75.582 1.00 61.53 305 CYS A C 1
ATOM 2095 O O . CYS A 1 305 ? -56.484 9.234 75.661 1.00 61.53 305 CYS A O 1
ATOM 2097 N N . ASP A 1 306 ? -54.562 8.714 74.610 1.00 66.81 306 ASP A N 1
ATOM 2098 C CA . ASP A 1 306 ? -54.521 9.840 73.666 1.00 66.81 306 ASP A CA 1
ATOM 2099 C C . ASP A 1 306 ? -53.943 9.386 72.295 1.00 66.81 306 ASP A C 1
ATOM 2101 O O . ASP A 1 306 ? -52.723 9.242 72.167 1.00 66.81 306 ASP A O 1
ATOM 2105 N N . PRO A 1 307 ? -54.788 9.010 71.313 1.00 68.00 307 PRO A N 1
ATOM 2106 C CA . PRO A 1 307 ? -54.368 8.381 70.058 1.00 68.00 307 PRO A CA 1
ATOM 2107 C C . PRO A 1 307 ? -53.744 9.341 69.028 1.00 68.00 307 PRO A C 1
ATOM 2109 O O . PRO A 1 307 ? -53.971 10.540 69.017 1.00 68.00 307 PRO A O 1
ATOM 2112 N N . THR A 1 308 ? -52.983 8.762 68.102 1.00 71.12 308 THR A N 1
ATOM 2113 C CA . THR A 1 308 ? -52.276 9.445 67.003 1.00 71.12 308 THR A CA 1
ATOM 2114 C C . THR A 1 308 ? -53.138 9.532 65.728 1.00 71.12 308 THR A C 1
ATOM 2116 O O . THR A 1 308 ? -53.850 8.577 65.413 1.00 71.12 308 THR A O 1
ATOM 2119 N N . GLU A 1 309 ? -53.048 10.623 64.947 1.00 77.25 309 GLU A N 1
ATOM 2120 C CA . GLU A 1 309 ? -53.788 10.781 63.677 1.00 77.25 309 GLU A CA 1
ATOM 2121 C C . GLU A 1 309 ? -52.981 10.441 62.418 1.00 77.25 309 GLU A C 1
ATOM 2123 O O . GLU A 1 309 ? -51.806 10.795 62.264 1.00 77.25 309 GLU A O 1
ATOM 2128 N N . PHE A 1 310 ? -53.684 9.855 61.445 1.00 79.44 310 PHE A N 1
ATOM 2129 C CA . PHE A 1 310 ? -53.126 9.327 60.203 1.00 79.44 310 PHE A CA 1
ATOM 2130 C C . PHE A 1 310 ? -53.705 9.993 58.943 1.00 79.44 310 PHE A C 1
ATOM 2132 O O . PHE A 1 310 ? -54.813 10.536 58.956 1.00 79.44 310 PHE A O 1
ATOM 2139 N N . CYS A 1 311 ? -52.962 9.925 57.836 1.00 79.69 311 CYS A N 1
ATOM 2140 C CA . CYS A 1 311 ? -53.405 10.388 56.516 1.00 79.69 311 CYS A CA 1
ATOM 2141 C C . CYS A 1 311 ? -54.647 9.621 55.994 1.00 79.69 311 CYS A C 1
ATOM 2143 O O . CYS A 1 311 ? -54.900 8.489 56.401 1.00 79.69 311 CYS A O 1
ATOM 2145 N N . PRO A 1 312 ? -55.452 10.198 55.081 1.00 73.88 312 PRO A N 1
ATOM 2146 C CA . PRO A 1 312 ? -56.702 9.575 54.630 1.00 73.88 312 PRO A CA 1
ATOM 2147 C C . PRO A 1 312 ? -56.529 8.421 53.623 1.00 73.88 312 PRO A C 1
ATOM 2149 O O . PRO A 1 312 ? -57.498 7.707 53.373 1.00 73.88 312 PRO A O 1
ATOM 2152 N N . GLY A 1 313 ? -55.338 8.222 53.043 1.00 71.38 313 GLY A N 1
ATOM 2153 C CA . GLY A 1 313 ? -55.073 7.118 52.112 1.00 71.38 313 GLY A CA 1
ATOM 2154 C C . GLY A 1 313 ? -55.795 7.220 50.764 1.00 71.38 313 GLY A C 1
ATOM 2155 O O . GLY A 1 313 ? -56.192 6.195 50.212 1.00 71.38 313 GLY A O 1
ATOM 2156 N N . VAL A 1 314 ? -55.978 8.436 50.244 1.00 73.75 314 VAL A N 1
ATOM 2157 C CA . VAL A 1 314 ? -56.439 8.697 48.870 1.00 73.75 314 VAL A CA 1
ATOM 2158 C C . VAL A 1 314 ? -55.567 9.794 48.240 1.00 73.75 314 VAL A C 1
ATOM 2160 O O . VAL A 1 314 ? -55.150 10.688 48.985 1.00 73.75 314 VAL A O 1
ATOM 2163 N N . PRO A 1 315 ? -55.316 9.768 46.915 1.00 70.31 315 PRO A N 1
ATOM 2164 C CA . PRO A 1 315 ? -54.564 10.821 46.235 1.00 70.31 315 PRO A CA 1
ATOM 2165 C C . PRO A 1 315 ? -55.156 12.212 46.479 1.00 70.31 315 PRO A C 1
ATOM 2167 O O . PRO A 1 315 ? -56.379 12.374 46.574 1.00 70.31 315 PRO A O 1
ATOM 2170 N N . ASN A 1 316 ? -54.292 13.224 46.523 1.00 69.81 316 ASN A N 1
ATOM 2171 C CA . ASN A 1 316 ? -54.616 14.648 46.589 1.00 69.81 316 ASN A CA 1
ATOM 2172 C C . ASN A 1 316 ? -55.391 15.121 47.848 1.00 69.81 316 ASN A C 1
ATOM 2174 O O . ASN A 1 316 ? -56.040 16.172 47.816 1.00 69.81 316 ASN A O 1
ATOM 2178 N N . ALA A 1 317 ? -55.330 14.401 48.981 1.00 71.56 317 ALA A N 1
ATOM 2179 C CA . ALA A 1 317 ? -56.124 14.707 50.186 1.00 71.56 317 ALA A CA 1
ATOM 2180 C C . ALA A 1 317 ? -55.318 15.115 51.455 1.00 71.56 317 ALA A C 1
ATOM 2182 O O . ALA A 1 317 ? -54.326 14.472 51.797 1.00 71.56 317 ALA A O 1
ATOM 2183 N N . PRO A 1 318 ? -55.776 16.132 52.226 1.00 71.06 318 PRO A N 1
ATOM 2184 C CA . PRO A 1 318 ? -55.081 16.646 53.418 1.00 71.06 318 PRO A CA 1
ATOM 2185 C C . PRO A 1 318 ? -55.362 15.873 54.733 1.00 71.06 318 PRO A C 1
ATOM 2187 O O . PRO A 1 318 ? -56.302 15.087 54.836 1.00 71.06 318 PRO A O 1
ATOM 2190 N N . CYS A 1 319 ? -54.560 16.156 55.772 1.00 73.56 319 CYS A N 1
ATOM 2191 C CA . CYS A 1 319 ? -54.589 15.519 57.106 1.00 73.56 319 CYS A CA 1
ATOM 2192 C C . CYS A 1 319 ? -55.844 15.854 57.980 1.00 73.56 319 CYS A C 1
ATOM 2194 O O . CYS A 1 319 ? -56.323 16.992 57.920 1.00 73.56 319 CYS A O 1
ATOM 2196 N N . PRO A 1 320 ? -56.348 14.926 58.838 1.00 71.56 320 PRO A N 1
ATOM 2197 C CA . PRO A 1 320 ? -57.518 15.119 59.732 1.00 71.56 320 PRO A CA 1
ATOM 2198 C C . PRO A 1 320 ? -57.343 15.974 61.026 1.00 71.56 320 PRO A C 1
ATOM 2200 O O . PRO A 1 320 ? -56.368 16.708 61.223 1.00 71.56 320 PRO A O 1
ATOM 2203 N N . VAL A 1 321 ? -58.342 15.889 61.926 1.00 67.62 321 VAL A N 1
ATOM 2204 C CA . VAL A 1 321 ? -58.493 16.613 63.218 1.00 67.62 321 VAL A CA 1
ATOM 2205 C C . VAL A 1 321 ? -58.507 15.660 64.446 1.00 67.62 321 VAL A C 1
ATOM 2207 O O . VAL A 1 321 ? -58.707 14.466 64.264 1.00 67.62 321 VAL A O 1
ATOM 2210 N N . ASP A 1 322 ? -58.307 16.214 65.651 1.00 68.19 322 ASP A N 1
ATOM 2211 C CA . ASP A 1 322 ? -57.792 15.615 66.923 1.00 68.19 322 ASP A CA 1
ATOM 2212 C C . ASP A 1 322 ? -58.848 14.952 67.885 1.00 68.19 322 ASP A C 1
ATOM 2214 O O . ASP A 1 322 ? -59.996 15.421 67.914 1.00 68.19 322 ASP A O 1
ATOM 2218 N N . VAL A 1 323 ? -58.516 13.866 68.638 1.00 67.56 323 VAL A N 1
ATOM 2219 C CA . VAL A 1 323 ? -59.446 12.971 69.424 1.00 67.56 323 VAL A CA 1
ATOM 2220 C C . VAL A 1 323 ? -58.808 12.253 70.671 1.00 67.56 323 VAL A C 1
ATOM 2222 O O . VAL A 1 323 ? -57.685 11.799 70.566 1.00 67.56 323 VAL A O 1
ATOM 2225 N N . VAL A 1 324 ? -59.522 12.017 71.815 1.00 66.56 324 VAL A N 1
ATOM 2226 C CA . VAL A 1 324 ? -58.977 11.471 73.125 1.00 66.56 324 VAL A CA 1
ATOM 2227 C C . VAL A 1 324 ? -59.872 10.399 73.856 1.00 66.56 324 VAL A C 1
ATOM 2229 O O . VAL A 1 324 ? -61.091 10.406 73.670 1.00 66.56 324 VAL A O 1
ATOM 2232 N N . SER A 1 325 ? -59.316 9.508 74.721 1.00 64.50 325 SER A N 1
ATOM 2233 C CA . SER A 1 325 ? -59.956 8.291 75.338 1.00 64.50 325 SER A CA 1
ATOM 2234 C C . SER A 1 325 ? -60.470 8.358 76.822 1.00 64.50 325 SER A C 1
ATOM 2236 O O . SER A 1 325 ? -60.018 9.194 77.606 1.00 64.50 325 SER A O 1
ATOM 2238 N N . PRO A 1 326 ? -61.393 7.451 77.262 1.00 56.00 326 PRO A N 1
ATOM 2239 C CA . PRO A 1 326 ? -62.036 7.438 78.602 1.00 56.00 326 PRO A CA 1
ATOM 2240 C C . PRO A 1 326 ? -61.368 6.553 79.704 1.00 56.00 326 PRO A C 1
ATOM 2242 O O . PRO A 1 326 ? -60.588 5.658 79.394 1.00 56.00 326 PRO A O 1
ATOM 2245 N N . PRO A 1 327 ? -61.720 6.725 81.004 1.00 55.38 327 PRO A N 1
ATOM 2246 C CA . PRO A 1 327 ? -60.986 6.170 82.163 1.00 55.38 327 PRO A CA 1
ATOM 2247 C C . PRO A 1 327 ? -61.295 4.715 82.594 1.00 55.38 327 PRO A C 1
ATOM 2249 O O . PRO A 1 327 ? -60.986 4.347 83.722 1.00 55.38 327 PRO A O 1
ATOM 2252 N N . THR A 1 328 ? -61.943 3.880 81.777 1.00 58.53 328 THR A N 1
ATOM 2253 C CA . THR A 1 328 ? -62.331 2.499 82.179 1.00 58.53 328 THR A CA 1
ATOM 2254 C C . THR A 1 328 ? -61.452 1.390 81.592 1.00 58.53 328 THR A C 1
ATOM 2256 O O . THR A 1 328 ? -61.766 0.213 81.753 1.00 58.53 328 THR A O 1
ATOM 2259 N N . THR A 1 329 ? -60.388 1.743 80.876 1.00 67.62 329 THR A N 1
ATOM 2260 C CA . THR A 1 329 ? -59.554 0.803 80.109 1.00 67.62 329 THR A CA 1
ATOM 2261 C C . THR A 1 329 ? -58.512 0.094 80.997 1.00 67.62 329 THR A C 1
ATOM 2263 O O . THR A 1 329 ? -58.094 0.647 82.013 1.00 67.62 329 THR A O 1
ATOM 2266 N N . VAL A 1 330 ? -58.148 -1.152 80.671 1.00 59.50 330 VAL A N 1
ATOM 2267 C CA . VAL A 1 330 ? -57.025 -1.917 81.280 1.00 59.50 330 VAL A CA 1
ATOM 2268 C C . VAL A 1 330 ? -55.704 -1.330 80.763 1.00 59.50 330 VAL A C 1
ATOM 2270 O O . VAL A 1 330 ? -55.698 -0.849 79.634 1.00 59.50 330 VAL A O 1
ATOM 2273 N N . CYS A 1 331 ? -54.622 -1.317 81.548 1.00 61.56 331 CYS A N 1
ATOM 2274 C CA . CYS A 1 331 ? -53.316 -0.831 81.080 1.00 61.56 331 CYS A CA 1
ATOM 2275 C C . CYS A 1 331 ? -52.061 -1.402 81.762 1.00 61.56 331 CYS A C 1
ATOM 2277 O O . CYS A 1 331 ? -51.017 -0.791 81.597 1.00 61.56 331 CYS A O 1
ATOM 2279 N N . ASP A 1 332 ? -52.082 -2.528 82.473 1.00 61.09 332 ASP A N 1
ATOM 2280 C CA . ASP A 1 332 ? -50.867 -3.366 82.594 1.00 61.09 332 ASP A CA 1
ATOM 2281 C C . ASP A 1 332 ? -51.234 -4.837 82.817 1.00 61.09 332 ASP A C 1
ATOM 2283 O O . ASP A 1 332 ? -52.382 -5.117 83.171 1.00 61.09 332 ASP A O 1
ATOM 2287 N N . VAL A 1 333 ? -50.302 -5.756 82.554 1.00 57.03 333 VAL A N 1
ATOM 2288 C CA . VAL A 1 333 ? -50.514 -7.217 82.544 1.00 57.03 333 VAL A CA 1
ATOM 2289 C C . VAL A 1 333 ? -49.287 -7.926 83.137 1.00 57.03 333 VAL A C 1
ATOM 2291 O O . VAL A 1 333 ? -48.170 -7.680 82.687 1.00 57.03 333 VAL A O 1
ATOM 2294 N N . GLY A 1 334 ? -49.491 -8.815 84.116 1.00 59.97 334 GLY A N 1
ATOM 2295 C CA . GLY A 1 334 ? -48.407 -9.401 84.927 1.00 59.97 334 GLY A CA 1
ATOM 2296 C C . GLY A 1 334 ? -47.612 -10.537 84.259 1.00 59.97 334 GLY A C 1
ATOM 2297 O O . GLY A 1 334 ? -47.951 -11.042 83.181 1.00 59.97 334 GLY A O 1
ATOM 2298 N N . SER A 1 335 ? -46.506 -10.946 84.890 1.00 58.28 335 SER A N 1
ATOM 2299 C CA . SER A 1 335 ? -45.435 -11.704 84.226 1.00 58.28 335 SER A CA 1
ATOM 2300 C C . SER A 1 335 ? -45.712 -13.203 83.962 1.00 58.28 335 SER A C 1
ATOM 2302 O O . SER A 1 335 ? -45.712 -14.089 84.828 1.00 58.28 335 SER A O 1
ATOM 2304 N N . GLY A 1 336 ? -45.893 -13.493 82.666 1.00 55.53 336 GLY A N 1
ATOM 2305 C CA . GLY A 1 336 ? -46.042 -14.828 82.079 1.00 55.53 336 GLY A CA 1
ATOM 2306 C C . GLY A 1 336 ? -44.783 -15.719 82.125 1.00 55.53 336 GLY A C 1
ATOM 2307 O O . GLY A 1 336 ? -43.678 -15.269 82.409 1.00 55.53 336 GLY A O 1
ATOM 2308 N N . ASN A 1 337 ? -44.936 -17.015 81.808 1.00 53.97 337 ASN A N 1
ATOM 2309 C CA . ASN A 1 337 ? -43.840 -17.995 81.777 1.00 53.97 337 ASN A CA 1
ATOM 2310 C C . ASN A 1 337 ? -43.439 -18.245 80.311 1.00 53.97 337 ASN A C 1
ATOM 2312 O O . ASN A 1 337 ? -44.221 -18.864 79.580 1.00 53.97 337 ASN A O 1
ATOM 2316 N N . PRO A 1 338 ? -42.245 -17.806 79.868 1.00 52.50 338 PRO A N 1
ATOM 2317 C CA . PRO A 1 338 ? -41.875 -17.853 78.454 1.00 52.50 338 PRO A CA 1
ATOM 2318 C C . PRO A 1 338 ? -41.624 -19.269 77.907 1.00 52.50 338 PRO A C 1
ATOM 2320 O O . PRO A 1 338 ? -41.758 -19.471 76.702 1.00 52.50 338 PRO A O 1
ATOM 2323 N N . ASN A 1 339 ? -41.352 -20.263 78.763 1.00 55.28 339 ASN A N 1
ATOM 2324 C CA . ASN A 1 339 ? -41.086 -21.653 78.354 1.00 55.28 339 ASN A CA 1
ATOM 2325 C C . ASN A 1 339 ? -42.328 -22.567 78.481 1.00 55.28 339 ASN A C 1
ATOM 2327 O O . ASN A 1 339 ? -42.226 -23.787 78.353 1.00 55.28 339 ASN A O 1
ATOM 2331 N N . GLY A 1 340 ? -43.520 -22.005 78.731 1.00 54.41 340 GLY A N 1
ATOM 2332 C CA . GLY A 1 340 ? -44.783 -22.758 78.786 1.00 54.41 340 GLY A CA 1
ATOM 2333 C C . GLY A 1 340 ? -45.033 -23.532 80.089 1.00 54.41 340 GLY A C 1
ATOM 2334 O O . GLY A 1 340 ? -45.845 -24.460 80.105 1.00 54.41 340 GLY A O 1
ATOM 2335 N N . GLY A 1 341 ? -44.345 -23.167 81.176 1.00 56.97 341 GLY A N 1
ATOM 2336 C CA . GLY A 1 341 ? -44.539 -23.716 82.524 1.00 56.97 341 GLY A CA 1
ATOM 2337 C C . GLY A 1 341 ? -45.436 -22.865 83.439 1.00 56.97 341 GLY A C 1
ATOM 2338 O O . GLY A 1 341 ? -46.185 -21.996 82.997 1.00 56.97 341 GLY A O 1
ATOM 2339 N N . SER A 1 342 ? -45.354 -23.111 84.751 1.00 53.50 342 SER A N 1
ATOM 2340 C CA . SER A 1 342 ? -46.088 -22.361 85.788 1.00 53.50 342 SER A CA 1
ATOM 2341 C C . SER A 1 342 ? -45.565 -20.922 85.967 1.00 53.50 342 SER A C 1
ATOM 2343 O O . SER A 1 342 ? -44.357 -20.704 85.924 1.00 53.50 342 SER A O 1
ATOM 2345 N N . VAL A 1 343 ? -46.464 -19.962 86.207 1.00 58.03 343 VAL A N 1
ATOM 2346 C CA . VAL A 1 343 ? -46.207 -18.502 86.306 1.00 58.03 343 VAL A CA 1
ATOM 2347 C C . VAL A 1 343 ? -46.134 -17.953 87.729 1.00 58.03 343 VAL A C 1
ATOM 2349 O O . VAL A 1 343 ? -46.609 -18.602 88.666 1.00 58.03 343 VAL A O 1
ATOM 2352 N N . CYS A 1 344 ? -45.610 -16.726 87.862 1.00 59.25 344 CYS A N 1
ATOM 2353 C CA . CYS A 1 344 ? -45.388 -16.074 89.147 1.00 59.25 344 CYS A CA 1
ATOM 2354 C C . CYS A 1 344 ? -46.309 -14.857 89.506 1.00 59.25 344 CYS A C 1
ATOM 2356 O O . CYS A 1 344 ? -46.350 -14.567 90.701 1.00 59.25 344 CYS A O 1
ATOM 2358 N N . ASP A 1 345 ? -47.064 -14.184 88.601 1.00 55.91 345 ASP A N 1
ATOM 2359 C CA . ASP A 1 345 ? -47.491 -12.748 88.795 1.00 55.91 345 ASP A CA 1
ATOM 2360 C C . ASP A 1 345 ? -48.660 -12.152 87.864 1.00 55.91 345 ASP A C 1
ATOM 2362 O O . ASP A 1 345 ? -48.783 -12.692 86.760 1.00 55.91 345 ASP A O 1
ATOM 2366 N N . PRO A 1 346 ? -49.554 -11.158 88.255 1.00 59.09 346 PRO A N 1
ATOM 2367 C CA . PRO A 1 346 ? -50.741 -10.590 87.474 1.00 59.09 346 PRO A CA 1
ATOM 2368 C C . PRO A 1 346 ? -51.269 -9.051 87.569 1.00 59.09 346 PRO A C 1
ATOM 2370 O O . PRO A 1 346 ? -51.218 -8.450 88.632 1.00 59.09 346 PRO A O 1
ATOM 2373 N N . ASP A 1 347 ? -52.019 -8.553 86.524 1.00 58.78 347 ASP A N 1
ATOM 2374 C CA . ASP A 1 347 ? -52.562 -7.235 85.893 1.00 58.78 347 ASP A CA 1
ATOM 2375 C C . ASP A 1 347 ? -53.298 -5.929 86.540 1.00 58.78 347 ASP A C 1
ATOM 2377 O O . ASP A 1 347 ? -54.015 -6.048 87.540 1.00 58.78 347 ASP A O 1
ATOM 2381 N N . GLU A 1 348 ? -53.335 -4.708 85.854 1.00 59.84 348 GLU A N 1
ATOM 2382 C CA . GLU A 1 348 ? -53.935 -3.321 86.224 1.00 59.84 348 GLU A CA 1
ATOM 2383 C C . GLU A 1 348 ? -54.628 -2.309 85.148 1.00 59.84 348 GLU A C 1
ATOM 2385 O O . GLU A 1 348 ? -54.865 -2.688 84.008 1.00 59.84 348 GLU A O 1
ATOM 2390 N N . HIS A 1 349 ? -55.023 -1.007 85.459 1.00 71.19 349 HIS A N 1
ATOM 2391 C CA . HIS A 1 349 ? -55.982 -0.052 84.713 1.00 71.19 349 HIS A CA 1
ATOM 2392 C C . HIS A 1 349 ? -55.789 1.552 84.656 1.00 71.19 349 HIS A C 1
ATOM 2394 O O . HIS A 1 349 ? -55.103 2.127 85.499 1.00 71.19 349 HIS A O 1
ATOM 2400 N N . CYS A 1 350 ? -56.470 2.291 83.710 1.00 67.94 350 CYS A N 1
ATOM 2401 C CA . CYS A 1 350 ? -56.327 3.724 83.188 1.00 67.94 350 CYS A CA 1
ATOM 2402 C C . CYS A 1 350 ? -57.015 4.969 83.888 1.00 67.94 350 CYS A C 1
ATOM 2404 O O . CYS A 1 350 ? -57.780 4.816 84.835 1.00 67.94 350 CYS A O 1
ATOM 2406 N N . SER A 1 351 ? -56.806 6.227 83.378 1.00 60.47 351 SER A N 1
ATOM 2407 C CA . SER A 1 351 ? -57.227 7.522 84.022 1.00 60.47 351 SER A CA 1
ATOM 2408 C C . SER A 1 351 ? -57.986 8.654 83.243 1.00 60.47 351 SER A C 1
ATOM 2410 O O . SER A 1 351 ? -58.746 9.377 83.891 1.00 60.47 351 SER A O 1
ATOM 2412 N N . GLY A 1 352 ? -57.859 8.848 81.915 1.00 62.06 352 GLY A N 1
ATOM 2413 C CA . GLY A 1 352 ? -58.789 9.683 81.098 1.00 62.06 352 GLY A CA 1
ATOM 2414 C C . GLY A 1 352 ? -58.577 11.215 80.959 1.00 62.06 352 GLY A C 1
ATOM 2415 O O . GLY A 1 352 ? -59.561 11.958 80.937 1.00 62.06 352 GLY A O 1
ATOM 2416 N N . VAL A 1 353 ? -57.336 11.710 80.841 1.00 64.12 353 VAL A N 1
ATOM 2417 C CA . VAL A 1 353 ? -56.998 13.113 80.477 1.00 64.12 353 VAL A CA 1
ATOM 2418 C C . VAL A 1 353 ? -55.926 13.103 79.377 1.00 64.12 353 VAL A C 1
ATOM 2420 O O . VAL A 1 353 ? -55.028 12.267 79.444 1.00 64.12 353 VAL A O 1
ATOM 2423 N N . ALA A 1 354 ? -55.994 14.023 78.402 1.00 58.44 354 ALA A N 1
ATOM 2424 C CA . ALA A 1 354 ? -54.989 14.151 77.334 1.00 58.44 354 ALA A CA 1
ATOM 2425 C C . ALA A 1 354 ? -53.569 14.286 77.925 1.00 58.44 354 ALA A C 1
ATOM 2427 O O . ALA A 1 354 ? -53.320 15.180 78.744 1.00 58.44 354 ALA A O 1
ATOM 2428 N N . GLY A 1 355 ? -52.664 13.375 77.553 1.00 63.22 355 GLY A N 1
ATOM 2429 C CA . GLY A 1 355 ? -51.284 13.332 78.047 1.00 63.22 355 GLY A CA 1
ATOM 2430 C C . GLY A 1 355 ? -50.990 12.721 79.433 1.00 63.22 355 GLY A C 1
ATOM 2431 O O . GLY A 1 355 ? -50.146 13.297 80.119 1.00 63.22 355 GLY A O 1
ATOM 2432 N N . GLN A 1 356 ? -51.624 11.621 79.900 1.00 59.75 356 GLN A N 1
ATOM 2433 C CA . GLN A 1 356 ? -51.369 11.008 81.244 1.00 59.75 356 GLN A CA 1
ATOM 2434 C C . GLN A 1 356 ? -51.333 9.430 81.310 1.00 59.75 356 GLN A C 1
ATOM 2436 O O . GLN A 1 356 ? -52.147 8.803 80.628 1.00 59.75 356 GLN A O 1
ATOM 2441 N N . PRO A 1 357 ? -50.475 8.779 82.161 1.00 60.06 357 PRO A N 1
ATOM 2442 C CA . PRO A 1 357 ? -50.240 7.298 82.242 1.00 60.06 357 PRO A CA 1
ATOM 2443 C C . PRO A 1 357 ? -50.850 6.494 83.464 1.00 60.06 357 PRO A C 1
ATOM 2445 O O . PRO A 1 357 ? -51.834 6.944 84.051 1.00 60.06 357 PRO A O 1
ATOM 2448 N N . CYS A 1 358 ? -50.308 5.289 83.814 1.00 57.16 358 CYS A N 1
ATOM 2449 C CA . CYS A 1 358 ? -50.919 4.100 84.521 1.00 57.16 358 CYS A CA 1
ATOM 2450 C C . CYS A 1 358 ? -50.194 3.582 85.856 1.00 57.16 358 CYS A C 1
ATOM 2452 O O . CYS A 1 358 ? -49.078 4.048 86.086 1.00 57.16 358 CYS A O 1
ATOM 2454 N N . PRO A 1 359 ? -50.736 2.658 86.732 1.00 60.28 359 PRO A N 1
ATOM 2455 C CA . PRO A 1 359 ? -50.213 2.175 88.086 1.00 60.28 359 PRO A CA 1
ATOM 2456 C C . PRO A 1 359 ? -49.547 0.723 88.211 1.00 60.28 359 PRO A C 1
ATOM 2458 O O . PRO A 1 359 ? -49.471 0.120 87.157 1.00 60.28 359 PRO A O 1
ATOM 2461 N N . PRO A 1 360 ? -49.038 0.176 89.384 1.00 56.41 360 PRO A N 1
ATOM 2462 C CA . PRO A 1 360 ? -48.127 -1.053 89.536 1.00 56.41 360 PRO A CA 1
ATOM 2463 C C . PRO A 1 360 ? -48.448 -2.288 90.533 1.00 56.41 360 PRO A C 1
ATOM 2465 O O . PRO A 1 360 ? -49.373 -2.133 91.334 1.00 56.41 360 PRO A O 1
ATOM 2468 N N . ASP A 1 361 ? -47.550 -3.341 90.654 1.00 55.66 361 ASP A N 1
ATOM 2469 C CA . ASP A 1 361 ? -47.665 -4.893 90.595 1.00 55.66 361 ASP A CA 1
ATOM 2470 C C . ASP A 1 361 ? -47.425 -5.930 91.841 1.00 55.66 361 ASP A C 1
ATOM 2472 O O . ASP A 1 361 ? -47.132 -5.446 92.946 1.00 55.66 361 ASP A O 1
ATOM 2476 N N . PHE A 1 362 ? -47.522 -7.329 91.752 1.00 53.31 362 PHE A N 1
ATOM 2477 C CA . PHE A 1 362 ? -47.492 -8.396 92.885 1.00 53.31 362 PHE A CA 1
ATOM 2478 C C . PHE A 1 362 ? -47.321 -10.015 92.680 1.00 53.31 362 PHE A C 1
ATOM 2480 O O . PHE A 1 362 ? -48.148 -10.639 92.024 1.00 53.31 362 PHE A O 1
ATOM 2487 N N . ILE A 1 363 ? -46.444 -10.806 93.427 1.00 54.38 363 ILE A N 1
ATOM 2488 C CA . ILE A 1 363 ? -45.777 -12.144 92.982 1.00 54.38 363 ILE A CA 1
ATOM 2489 C C . ILE A 1 363 ? -45.690 -13.468 93.936 1.00 54.38 363 ILE A C 1
ATOM 2491 O O . ILE A 1 363 ? -46.084 -13.403 95.103 1.00 54.38 363 ILE A O 1
ATOM 2495 N N . GLN A 1 364 ? -45.189 -14.680 93.474 1.00 53.50 364 GLN A N 1
ATOM 2496 C CA . GLN A 1 364 ? -45.158 -16.144 93.988 1.00 53.50 364 GLN A CA 1
ATOM 2497 C C . GLN A 1 364 ? -43.820 -16.828 94.578 1.00 53.50 364 GLN A C 1
ATOM 2499 O O . GLN A 1 364 ? -42.787 -16.168 94.618 1.00 53.50 364 GLN A O 1
ATOM 2504 N N . PRO A 1 365 ? -43.772 -18.132 95.064 1.00 57.09 365 PRO A N 1
ATOM 2505 C CA . PRO A 1 365 ? -42.661 -18.745 95.881 1.00 57.09 365 PRO A CA 1
ATOM 2506 C C . PRO A 1 365 ? -41.741 -19.893 95.301 1.00 57.09 365 PRO A C 1
ATOM 2508 O O . PRO A 1 365 ? -41.969 -20.446 94.231 1.00 57.09 365 PRO A O 1
ATOM 2511 N N . ALA A 1 366 ? -40.696 -20.289 96.068 1.00 53.12 366 ALA A N 1
ATOM 2512 C CA . ALA A 1 366 ? -39.449 -20.997 95.657 1.00 53.12 366 ALA A CA 1
ATOM 2513 C C . ALA A 1 366 ? -39.431 -22.548 95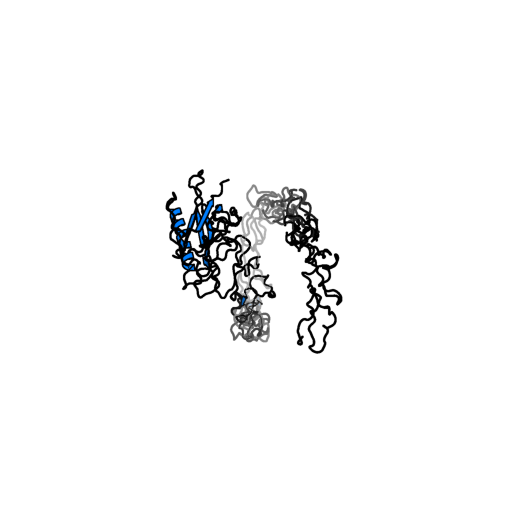.515 1.00 53.12 366 ALA A C 1
ATOM 2515 O O . ALA A 1 366 ? -40.043 -23.261 96.312 1.00 53.12 366 ALA A O 1
ATOM 2516 N N . GLY A 1 367 ? -38.565 -23.073 94.622 1.00 62.00 367 GLY A N 1
ATOM 2517 C CA . GLY A 1 367 ? -38.112 -24.483 94.581 1.00 62.00 367 GLY A CA 1
ATOM 2518 C C . GLY A 1 367 ? -38.660 -25.376 93.453 1.00 62.00 367 GLY A C 1
ATOM 2519 O O . GLY A 1 367 ? -38.355 -26.568 93.411 1.00 62.00 367 GLY A O 1
ATOM 2520 N N . THR A 1 368 ? -39.478 -24.832 92.555 1.00 65.31 368 THR A N 1
ATOM 2521 C CA . THR A 1 368 ? -40.130 -25.555 91.443 1.00 65.31 368 THR A CA 1
ATOM 2522 C C . THR A 1 368 ? -39.170 -25.773 90.260 1.00 65.31 368 THR A C 1
ATOM 2524 O O . THR A 1 368 ? -38.488 -24.840 89.860 1.00 65.31 368 THR A O 1
ATOM 2527 N N . VAL A 1 369 ? -39.100 -26.977 89.672 1.00 58.78 369 VAL A N 1
ATOM 2528 C CA . VAL A 1 369 ? -38.246 -27.247 88.486 1.00 58.78 369 VAL A CA 1
ATOM 2529 C C . VAL A 1 369 ? -38.728 -26.449 87.274 1.00 58.78 369 VAL A C 1
ATOM 2531 O O . VAL A 1 369 ? -39.940 -26.366 87.062 1.00 58.78 369 VAL A O 1
ATOM 2534 N N . CYS A 1 370 ? -37.801 -25.889 86.487 1.00 61.06 370 CYS A N 1
ATOM 2535 C CA . CYS A 1 370 ? -38.162 -24.964 85.412 1.00 61.06 370 CYS A CA 1
ATOM 2536 C C . CYS A 1 370 ? -37.309 -24.994 84.120 1.00 61.06 370 CYS A C 1
ATOM 2538 O O . CYS A 1 370 ? -37.795 -24.412 83.154 1.00 61.06 370 CYS A O 1
ATOM 2540 N N . ASN A 1 371 ? -36.150 -25.684 84.032 1.00 62.00 371 ASN A N 1
ATOM 2541 C CA . ASN A 1 371 ? -35.441 -25.917 82.746 1.00 62.00 371 ASN A CA 1
ATOM 2542 C C . ASN A 1 371 ? -34.540 -27.202 82.726 1.00 62.00 371 ASN A C 1
ATOM 2544 O O . ASN A 1 371 ? -34.019 -27.552 83.789 1.00 62.00 371 ASN A O 1
ATOM 2548 N N . PRO A 1 372 ? -34.380 -27.935 81.588 1.00 60.94 372 PRO A N 1
ATOM 2549 C CA . PRO A 1 372 ? -33.474 -29.113 81.483 1.00 60.94 372 PRO A CA 1
ATOM 2550 C C . PRO A 1 372 ? -32.633 -29.288 80.166 1.00 60.94 372 PRO A C 1
ATOM 2552 O O . PRO A 1 372 ? -33.236 -29.392 79.100 1.00 60.94 372 PRO A O 1
ATOM 2555 N N . GLY A 1 373 ? -31.298 -29.491 80.240 1.00 65.06 373 GLY A N 1
ATOM 2556 C CA . GLY A 1 373 ? -30.354 -29.689 79.098 1.00 65.06 373 GLY A CA 1
ATOM 2557 C C . GLY A 1 373 ? -29.943 -31.134 78.672 1.00 65.06 373 GLY A C 1
ATOM 2558 O O . GLY A 1 373 ? -30.708 -32.087 78.878 1.00 65.06 373 GLY A O 1
ATOM 2559 N N . THR A 1 374 ? -28.757 -31.308 78.034 1.00 68.06 374 THR A N 1
ATOM 2560 C CA . THR A 1 374 ? -28.493 -32.289 76.926 1.00 68.06 374 THR A CA 1
ATOM 2561 C C . THR A 1 374 ? -27.349 -33.343 77.048 1.00 68.06 374 THR A C 1
ATOM 2563 O O . THR A 1 374 ? -26.471 -33.291 77.905 1.00 68.06 374 THR A O 1
ATOM 2566 N N . ASP A 1 375 ? -27.353 -34.333 76.127 1.00 59.12 375 ASP A N 1
ATOM 2567 C CA . ASP A 1 375 ? -26.382 -35.446 75.974 1.00 59.12 375 ASP A CA 1
ATOM 2568 C C . ASP A 1 375 ? -25.472 -35.305 74.717 1.00 59.12 375 ASP A C 1
ATOM 2570 O O . ASP A 1 375 ? -25.782 -34.579 73.773 1.00 59.12 375 ASP A O 1
ATOM 2574 N N . ALA A 1 376 ? -24.358 -36.054 74.650 1.00 58.34 376 ALA A N 1
ATOM 2575 C CA . ALA A 1 376 ? -23.431 -36.054 73.501 1.00 58.34 376 ALA A CA 1
ATOM 2576 C C . ALA A 1 376 ? -23.984 -36.755 72.233 1.00 58.34 376 ALA A C 1
ATOM 2578 O O . ALA A 1 376 ? -24.624 -37.802 72.312 1.00 58.34 376 ALA A O 1
ATOM 2579 N N . ALA A 1 377 ? -23.669 -36.209 71.049 1.00 56.47 377 ALA A N 1
ATOM 2580 C CA . ALA A 1 377 ? -24.260 -36.617 69.764 1.00 56.47 377 ALA A CA 1
ATOM 2581 C C . ALA A 1 377 ? -23.743 -37.946 69.158 1.00 56.47 377 ALA A C 1
ATOM 2583 O O . ALA A 1 377 ? -24.428 -38.530 68.320 1.00 56.47 377 ALA A O 1
ATOM 2584 N N . ASP A 1 378 ? -22.566 -38.433 69.568 1.00 56.91 378 ASP A N 1
ATOM 2585 C CA . ASP A 1 378 ? -22.027 -39.754 69.204 1.00 56.91 378 ASP A CA 1
ATOM 2586 C C . ASP A 1 378 ? -21.361 -40.407 70.430 1.00 56.91 378 ASP A C 1
ATOM 2588 O O . ASP A 1 378 ? -20.765 -39.735 71.271 1.00 56.91 378 ASP A O 1
ATOM 2592 N N . ALA A 1 379 ? -21.456 -41.733 70.523 1.00 54.06 379 ALA A N 1
ATOM 2593 C CA . ALA A 1 379 ? -20.947 -42.557 71.616 1.00 54.06 379 ALA A CA 1
ATOM 2594 C C . ALA A 1 379 ? -19.442 -42.887 71.512 1.00 54.06 379 ALA A C 1
ATOM 2596 O O . ALA A 1 379 ? -18.932 -43.645 72.339 1.00 54.06 379 ALA A O 1
ATOM 2597 N N . SER A 1 380 ? -18.737 -42.368 70.500 1.00 56.97 380 SER A N 1
ATOM 2598 C CA . SER A 1 380 ? -17.299 -42.591 70.279 1.00 56.97 380 SER A CA 1
ATOM 2599 C C . SER A 1 380 ? -16.378 -41.506 70.873 1.00 56.97 380 SER A C 1
ATOM 2601 O O . SER A 1 380 ? -15.161 -41.616 70.741 1.00 56.97 380 SER A O 1
ATOM 2603 N N . ARG A 1 381 ? -16.940 -40.491 71.552 1.00 62.25 381 ARG A N 1
ATOM 2604 C CA . ARG A 1 381 ? -16.245 -39.272 72.018 1.00 62.25 381 ARG A CA 1
ATOM 2605 C C . ARG A 1 381 ? -16.187 -39.135 73.545 1.00 62.25 381 ARG A C 1
ATOM 2607 O O . ARG A 1 381 ? -17.059 -39.626 74.257 1.00 62.25 381 ARG A O 1
ATOM 2614 N N . ASP A 1 382 ? -15.179 -38.416 74.048 1.00 57.06 382 ASP A N 1
ATOM 2615 C CA . ASP A 1 382 ? -14.759 -38.476 75.462 1.00 57.06 382 ASP A CA 1
ATOM 2616 C C . ASP A 1 382 ? -15.375 -37.422 76.432 1.00 57.06 382 ASP A C 1
ATOM 2618 O O . ASP A 1 382 ? -15.087 -37.488 77.631 1.00 57.06 382 ASP A O 1
ATOM 2622 N N . ALA A 1 383 ? -16.219 -36.454 76.007 1.00 60.44 383 ALA A N 1
ATOM 2623 C CA . ALA A 1 383 ? -16.841 -35.482 76.944 1.00 60.44 383 ALA A CA 1
ATOM 2624 C C . ALA A 1 383 ? -18.152 -34.774 76.483 1.00 60.44 383 ALA A C 1
ATOM 2626 O O . ALA A 1 383 ? -18.318 -34.463 75.308 1.00 60.44 383 ALA A O 1
ATOM 2627 N N . ILE A 1 384 ? -19.034 -34.429 77.443 1.00 64.38 384 ILE A N 1
ATOM 2628 C CA . ILE A 1 384 ? -20.326 -33.691 77.286 1.00 64.38 384 ILE A CA 1
ATOM 2629 C C . ILE A 1 384 ? -20.136 -32.169 77.511 1.00 64.38 384 ILE A C 1
ATOM 2631 O O . ILE A 1 384 ? -19.193 -31.804 78.221 1.00 64.38 384 ILE A O 1
ATOM 2635 N N . CYS A 1 385 ? -20.995 -31.287 76.961 1.00 69.81 385 CYS A N 1
ATOM 2636 C CA . CYS A 1 385 ? -20.907 -29.821 77.134 1.00 69.81 385 CYS A CA 1
ATOM 2637 C C . CYS A 1 385 ? -21.932 -29.143 78.127 1.00 69.81 385 CYS A C 1
ATOM 2639 O O . CYS A 1 385 ? -21.541 -28.074 78.601 1.00 69.81 385 CYS A O 1
ATOM 2641 N N . ASP A 1 386 ? -23.106 -29.711 78.535 1.00 67.00 386 ASP A N 1
ATOM 2642 C CA . ASP A 1 386 ? -24.194 -28.961 79.276 1.00 67.00 386 ASP A CA 1
ATOM 2643 C C . ASP A 1 386 ? -25.180 -29.738 80.273 1.00 67.00 386 ASP A C 1
ATOM 2645 O O . ASP A 1 386 ? -25.513 -30.881 79.963 1.00 67.00 386 ASP A O 1
ATOM 2649 N N . PRO A 1 387 ? -25.627 -29.205 81.466 1.00 62.38 387 PRO A N 1
ATOM 2650 C CA . PRO A 1 387 ? -26.552 -29.787 82.514 1.00 62.38 387 PRO A CA 1
ATOM 2651 C C . PRO A 1 387 ? -28.023 -29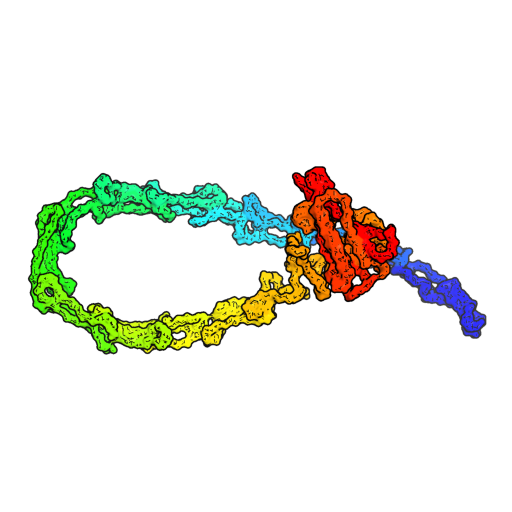.197 82.755 1.00 62.38 387 PRO A C 1
ATOM 2653 O O . PRO A 1 387 ? -28.796 -29.254 81.810 1.00 62.38 387 PRO A O 1
ATOM 2656 N N . GLN A 1 388 ? -28.544 -28.889 83.998 1.00 63.06 388 GLN A N 1
ATOM 2657 C CA . GLN A 1 388 ? -30.016 -28.646 84.354 1.00 63.06 388 GLN A CA 1
ATOM 2658 C C . GLN A 1 388 ? -30.384 -27.787 85.651 1.00 63.06 388 GLN A C 1
ATOM 2660 O O . GLN A 1 388 ? -29.700 -27.928 86.673 1.00 63.06 388 GLN A O 1
ATOM 2665 N N . GLU A 1 389 ? -31.538 -27.037 85.715 1.00 68.81 389 GLU A N 1
ATOM 2666 C CA . GLU A 1 389 ? -31.887 -25.933 86.708 1.00 68.81 389 GLU A CA 1
ATOM 2667 C C . GLU A 1 389 ? -33.345 -25.828 87.348 1.00 68.81 389 GLU A C 1
ATOM 2669 O O . GLU A 1 389 ? -34.313 -26.444 86.888 1.00 68.81 389 GLU A O 1
ATOM 2674 N N . VAL A 1 390 ? -33.550 -25.008 88.432 1.00 69.25 390 VAL A N 1
ATOM 2675 C CA . VAL A 1 390 ? -34.819 -24.860 89.254 1.00 69.25 390 VAL A CA 1
ATOM 2676 C C . VAL A 1 390 ? -35.115 -23.467 89.936 1.00 69.25 390 VAL A C 1
ATOM 2678 O O . VAL A 1 390 ? -34.190 -22.801 90.379 1.00 69.25 390 VAL A O 1
ATOM 2681 N N . CYS A 1 391 ? -36.387 -23.049 90.140 1.00 61.91 391 CYS A N 1
ATOM 2682 C CA . CYS A 1 391 ? -36.883 -21.708 90.596 1.00 61.91 391 CYS A CA 1
ATOM 2683 C C . CYS A 1 391 ? -36.468 -21.163 91.996 1.00 61.91 391 CYS A C 1
ATOM 2685 O O . CYS A 1 391 ? -36.426 -21.903 92.984 1.00 61.91 391 CYS A O 1
ATOM 2687 N N . SER A 1 392 ? -36.360 -19.823 92.114 1.00 61.44 392 SER A N 1
ATOM 2688 C CA . SER A 1 392 ? -35.877 -19.047 93.286 1.00 61.44 392 SER A CA 1
ATOM 2689 C C . SER A 1 392 ? -36.934 -18.490 94.266 1.00 61.44 392 SER A C 1
ATOM 2691 O O . SER A 1 392 ? -36.682 -18.508 95.470 1.00 61.44 392 SER A O 1
ATOM 2693 N N . GLY A 1 393 ? -38.097 -18.016 93.789 1.00 58.12 393 GLY A N 1
ATOM 2694 C CA . GLY A 1 393 ? -39.246 -17.579 94.607 1.00 58.12 393 GLY A CA 1
ATOM 2695 C C . GLY A 1 393 ? -39.268 -16.131 95.118 1.00 58.12 393 GLY A C 1
ATOM 2696 O O . GLY A 1 393 ? -39.588 -15.925 96.293 1.00 58.12 393 GLY A O 1
ATOM 2697 N N . PHE A 1 394 ? -38.942 -15.154 94.267 1.00 56.59 394 PHE A N 1
ATOM 2698 C CA . PHE A 1 394 ? -39.063 -13.716 94.549 1.00 56.59 394 PHE A CA 1
ATOM 2699 C C . PHE A 1 394 ? -39.989 -12.996 93.552 1.00 56.59 394 PHE A C 1
ATOM 2701 O O . PHE A 1 394 ? -40.440 -13.577 92.568 1.00 56.59 394 PHE A O 1
ATOM 2708 N N . ALA A 1 395 ? -40.268 -11.720 93.835 1.00 50.00 395 ALA A N 1
ATOM 2709 C CA . ALA A 1 395 ? -40.903 -10.798 92.898 1.00 50.00 395 ALA A CA 1
ATOM 2710 C C . ALA A 1 395 ? -39.951 -10.460 91.741 1.00 50.00 395 ALA A C 1
ATOM 2712 O O . ALA A 1 395 ? -38.803 -10.110 92.008 1.00 50.00 395 ALA A O 1
ATOM 2713 N N . ASP A 1 396 ? -40.416 -10.617 90.500 1.00 56.47 396 ASP A N 1
ATOM 2714 C CA . ASP A 1 396 ? -39.668 -10.315 89.273 1.00 56.47 396 ASP A CA 1
ATOM 2715 C C . ASP A 1 396 ? -38.935 -11.540 88.695 1.00 56.47 396 ASP A C 1
ATOM 2717 O O . ASP A 1 396 ? -38.415 -11.501 87.582 1.00 56.47 396 ASP A O 1
ATOM 2721 N N . ASP A 1 397 ? -38.826 -12.618 89.480 1.00 57.62 397 ASP A N 1
ATOM 2722 C CA . ASP A 1 397 ? -37.818 -13.663 89.285 1.00 57.62 397 ASP A CA 1
ATOM 2723 C C . ASP A 1 397 ? -38.286 -14.779 88.320 1.00 57.62 397 ASP A C 1
ATOM 2725 O O . ASP A 1 397 ? -39.164 -15.581 88.676 1.00 57.62 397 ASP A O 1
ATOM 2729 N N . PRO A 1 398 ? -37.661 -14.922 87.132 1.00 58.56 398 PRO A N 1
ATOM 2730 C CA . PRO A 1 398 ? -37.838 -16.092 86.279 1.00 58.56 398 PRO A CA 1
ATOM 2731 C C . PRO A 1 398 ? -37.049 -17.310 86.807 1.00 58.56 398 PRO A C 1
ATOM 2733 O O . PRO A 1 398 ? -36.379 -17.279 87.841 1.00 58.56 398 PRO A O 1
ATOM 2736 N N . CYS A 1 399 ? -37.115 -18.419 86.067 1.00 58.44 399 CYS A N 1
ATOM 2737 C CA . CYS A 1 399 ? -36.227 -19.571 86.258 1.00 58.44 399 CYS A CA 1
ATOM 2738 C C . CYS A 1 399 ? -34.733 -19.168 86.193 1.00 58.44 399 CYS A C 1
ATOM 2740 O O . CYS A 1 399 ? -34.406 -18.270 85.412 1.00 58.44 399 CYS A O 1
ATOM 2742 N N . PRO A 1 400 ? -33.812 -19.814 86.942 1.00 64.56 400 PRO A N 1
ATOM 2743 C CA . PRO A 1 400 ? -32.383 -19.544 86.797 1.00 64.56 400 PRO A CA 1
ATOM 2744 C C . PRO A 1 400 ? -31.825 -19.886 85.406 1.00 64.56 400 PRO A C 1
ATOM 2746 O O . PRO A 1 400 ? -32.415 -20.710 84.708 1.00 64.56 400 PRO A O 1
ATOM 2749 N N . PRO A 1 401 ? -30.680 -19.291 85.019 1.00 58.81 401 PRO A N 1
ATOM 2750 C CA . PRO A 1 401 ? -30.074 -19.495 83.708 1.00 58.81 401 PRO A CA 1
ATOM 2751 C C . PRO A 1 401 ? -29.194 -20.752 83.639 1.00 58.81 401 PRO A C 1
ATOM 2753 O O . PRO A 1 401 ? -28.599 -21.158 84.638 1.00 58.81 401 PRO A O 1
ATOM 2756 N N . ASP A 1 402 ? -29.071 -21.261 82.416 1.00 63.38 402 ASP A N 1
ATOM 2757 C CA . ASP A 1 402 ? -28.345 -22.464 81.984 1.00 63.38 402 ASP A CA 1
ATOM 2758 C C . ASP A 1 402 ? -26.811 -22.435 82.203 1.00 63.38 402 ASP A C 1
ATOM 2760 O O . ASP A 1 402 ? -26.210 -21.351 82.228 1.00 63.38 402 ASP A O 1
ATOM 2764 N N . PHE A 1 403 ? -26.147 -23.599 82.336 1.00 65.38 403 PHE A N 1
ATOM 2765 C CA . PHE A 1 403 ? -24.723 -23.694 82.745 1.00 65.38 403 PHE A CA 1
ATOM 2766 C C . PHE A 1 403 ? -23.790 -24.554 81.853 1.00 65.38 403 PHE A C 1
ATOM 2768 O O . PHE A 1 403 ? -23.514 -25.720 82.120 1.00 65.38 403 PHE A O 1
ATOM 2775 N N . VAL A 1 404 ? -23.085 -23.906 80.926 1.00 65.62 404 VAL A N 1
ATOM 2776 C CA . VAL A 1 404 ? -22.292 -24.577 79.873 1.00 65.62 404 VAL A CA 1
ATOM 2777 C C . VAL A 1 404 ? -20.777 -24.649 80.149 1.00 65.62 404 VAL A C 1
ATOM 2779 O O . VAL A 1 404 ? -20.187 -23.768 80.784 1.00 65.62 404 VAL A O 1
ATOM 2782 N N . ARG A 1 405 ? -20.081 -25.655 79.590 1.00 72.06 405 ARG A N 1
ATOM 2783 C CA . ARG A 1 405 ? -18.599 -25.706 79.535 1.00 72.06 405 ARG A CA 1
ATOM 2784 C C . ARG A 1 405 ? -17.980 -24.635 78.606 1.00 72.06 405 ARG A C 1
ATOM 2786 O O . ARG A 1 405 ? -18.553 -24.331 77.567 1.00 72.06 405 ARG A O 1
ATOM 2793 N N . PRO A 1 406 ? -16.764 -24.112 78.894 1.00 72.19 406 PRO A N 1
ATOM 2794 C CA . PRO A 1 406 ? -16.180 -23.004 78.128 1.00 72.19 406 PRO A CA 1
ATOM 2795 C C . PRO A 1 406 ? -15.787 -23.334 76.681 1.00 72.19 406 PRO A C 1
ATOM 2797 O O . PRO A 1 406 ? -15.204 -24.390 76.400 1.00 72.19 406 PRO A O 1
ATOM 2800 N N . ALA A 1 407 ? -16.004 -22.351 75.803 1.00 68.25 407 ALA A N 1
ATOM 2801 C CA . ALA A 1 407 ? -15.604 -22.361 74.399 1.00 68.25 407 ALA A CA 1
ATOM 2802 C C . ALA A 1 407 ? -14.102 -22.643 74.203 1.00 68.25 407 ALA A C 1
ATOM 2804 O O . ALA A 1 407 ? -13.263 -22.156 74.967 1.00 68.25 407 ALA A O 1
ATOM 2805 N N . GLY A 1 408 ? -13.752 -23.403 73.161 1.00 68.75 408 GLY A N 1
ATOM 2806 C CA . GLY A 1 408 ? -12.353 -23.729 72.841 1.00 68.75 408 GLY A CA 1
ATOM 2807 C C . GLY A 1 408 ? -11.777 -24.924 73.612 1.00 68.75 408 GLY A C 1
ATOM 2808 O O . GLY A 1 408 ? -10.599 -25.244 73.463 1.00 68.75 408 GLY A O 1
ATOM 2809 N N . THR A 1 409 ? -12.586 -25.607 74.428 1.00 78.38 409 THR A N 1
ATOM 2810 C CA . THR A 1 409 ? -12.178 -26.873 75.051 1.00 78.38 409 THR A CA 1
ATOM 2811 C C . THR A 1 409 ? -12.252 -27.999 74.020 1.00 78.38 409 THR A C 1
ATOM 2813 O O . THR A 1 409 ? -13.353 -28.343 73.591 1.00 78.38 409 THR A O 1
ATOM 2816 N N . VAL A 1 410 ? -11.101 -28.567 73.645 1.00 75.00 410 VAL A N 1
ATOM 2817 C CA . VAL A 1 410 ? -10.983 -29.657 72.656 1.00 75.00 410 VAL A CA 1
ATOM 2818 C C . VAL A 1 410 ? -11.848 -30.856 73.057 1.00 75.00 410 VAL A C 1
ATOM 2820 O O . VAL A 1 410 ? -11.767 -31.322 74.199 1.00 75.00 410 VAL A O 1
ATOM 2823 N N . CYS A 1 411 ? -12.689 -31.318 72.129 1.00 73.81 411 CYS A N 1
ATOM 2824 C CA . CYS A 1 411 ? -13.557 -32.487 72.287 1.00 73.81 411 CYS A CA 1
ATOM 2825 C C . CYS A 1 411 ? -13.321 -33.587 71.232 1.00 73.81 411 CYS A C 1
ATOM 2827 O O . CYS A 1 411 ? -13.805 -34.699 71.443 1.00 73.81 411 CYS A O 1
ATOM 2829 N N . ASP A 1 412 ? -12.524 -33.316 70.189 1.00 74.19 412 ASP A N 1
ATOM 2830 C CA . ASP A 1 412 ? -11.972 -34.288 69.225 1.00 74.19 412 ASP A CA 1
ATOM 2831 C C . ASP A 1 412 ? -10.591 -33.801 68.707 1.00 74.19 412 ASP A C 1
ATOM 2833 O O . ASP A 1 412 ? -10.280 -32.622 68.878 1.00 74.19 412 ASP A O 1
ATOM 2837 N N . VAL A 1 413 ? -9.726 -34.665 68.150 1.00 76.06 413 VAL A N 1
ATOM 2838 C CA . VAL A 1 413 ? -8.318 -34.312 67.799 1.00 76.06 413 VAL A CA 1
ATOM 2839 C C . VAL A 1 413 ? -7.954 -34.696 66.357 1.00 76.06 413 VAL A C 1
ATOM 2841 O O . VAL A 1 413 ? -8.048 -35.868 65.997 1.00 76.06 413 VAL A O 1
ATOM 2844 N N . GLY A 1 414 ? -7.454 -33.730 65.573 1.00 74.31 414 GLY A N 1
ATOM 2845 C CA . GLY A 1 414 ? -7.154 -33.859 64.138 1.00 74.31 414 GLY A CA 1
ATOM 2846 C C . GLY A 1 414 ? -5.703 -34.240 63.780 1.00 74.31 414 GLY A C 1
ATOM 2847 O O . GLY A 1 414 ? -4.863 -34.534 64.637 1.00 74.31 414 GLY A O 1
ATOM 2848 N N . SER A 1 415 ? -5.371 -34.244 62.477 1.00 71.81 415 SER A N 1
ATOM 2849 C CA . SER A 1 415 ? -4.126 -34.859 61.958 1.00 71.81 415 SER A CA 1
ATOM 2850 C C . SER A 1 415 ? -2.934 -33.924 61.687 1.00 71.81 415 SER A C 1
ATOM 2852 O O . SER A 1 415 ? -1.822 -34.409 61.463 1.00 71.81 415 SER A O 1
ATOM 2854 N N . GLY A 1 416 ? -3.128 -32.600 61.663 1.00 67.81 416 GLY A N 1
ATOM 2855 C CA . GLY A 1 416 ? -2.056 -31.612 61.437 1.00 67.81 416 GLY A CA 1
ATOM 2856 C C . GLY A 1 416 ? -1.419 -31.602 60.028 1.00 67.81 416 GLY A C 1
ATOM 2857 O O . GLY A 1 416 ? -1.852 -32.302 59.113 1.00 67.81 416 GLY A O 1
ATOM 2858 N N . ASN A 1 417 ? -0.376 -30.776 59.836 1.00 66.56 417 ASN A N 1
ATOM 2859 C CA . ASN A 1 417 ? 0.400 -30.673 58.586 1.00 66.56 417 ASN A CA 1
ATOM 2860 C C . ASN A 1 417 ? 1.922 -30.598 58.886 1.00 66.56 417 ASN A C 1
ATOM 2862 O O . ASN A 1 417 ? 2.362 -29.618 59.491 1.00 66.56 417 ASN A O 1
ATOM 2866 N N . PRO A 1 418 ? 2.739 -31.593 58.475 1.00 61.09 418 PRO A N 1
ATOM 2867 C CA . PRO A 1 418 ? 4.172 -31.639 58.787 1.00 61.09 418 PRO A CA 1
ATOM 2868 C C . PRO A 1 418 ? 5.076 -30.808 57.857 1.00 61.09 418 PRO A C 1
ATOM 2870 O O . PRO A 1 418 ? 6.230 -30.578 58.215 1.00 61.09 418 PRO A O 1
ATOM 2873 N N . ASN A 1 419 ? 4.587 -30.367 56.691 1.00 60.75 419 ASN A N 1
ATOM 2874 C CA . ASN A 1 419 ? 5.403 -29.708 55.656 1.00 60.75 419 ASN A CA 1
ATOM 2875 C C . ASN A 1 419 ? 5.231 -28.176 55.615 1.00 60.75 419 ASN A C 1
ATOM 2877 O O . ASN A 1 419 ? 6.046 -27.489 55.006 1.00 60.75 419 ASN A O 1
ATOM 2881 N N . GLY A 1 420 ? 4.217 -27.640 56.305 1.00 58.62 420 GLY A N 1
ATOM 2882 C CA . GLY A 1 420 ? 3.900 -26.210 56.339 1.00 58.62 420 GLY A CA 1
ATOM 2883 C C . GLY A 1 420 ? 2.917 -25.814 55.236 1.00 58.62 420 GLY A C 1
ATOM 2884 O O . GLY A 1 420 ? 3.266 -25.762 54.064 1.00 58.62 420 GLY A O 1
ATOM 2885 N N . GLY A 1 421 ? 1.677 -25.525 55.626 1.00 62.44 421 GLY A N 1
ATOM 2886 C CA . GLY A 1 421 ? 0.564 -25.229 54.724 1.00 62.44 421 GLY A CA 1
ATOM 2887 C C . GLY A 1 421 ? -0.767 -25.321 55.469 1.00 62.44 421 GLY A C 1
ATOM 2888 O O . GLY A 1 421 ? -0.784 -25.382 56.703 1.00 62.44 421 GLY A O 1
ATOM 2889 N N . SER A 1 422 ? -1.879 -25.361 54.737 1.00 64.31 422 SER A N 1
ATOM 2890 C CA . SER A 1 422 ? -3.211 -25.546 55.330 1.00 64.31 422 SER A CA 1
ATOM 2891 C C . SER A 1 422 ? -3.332 -26.937 55.964 1.00 64.31 422 SER A C 1
ATOM 2893 O O . SER A 1 422 ? -2.772 -27.914 55.461 1.00 64.31 422 SER A O 1
ATOM 2895 N N . VAL A 1 423 ? -4.057 -27.047 57.077 1.00 70.56 423 VAL A N 1
ATOM 2896 C CA . VAL A 1 423 ? -4.315 -28.332 57.745 1.00 70.56 423 VAL A CA 1
ATOM 2897 C C . VAL A 1 423 ? -5.582 -28.952 57.153 1.00 70.56 423 VAL A C 1
ATOM 2899 O O . VAL A 1 423 ? -6.610 -28.286 57.089 1.00 70.56 423 VAL A O 1
ATOM 2902 N N . CYS A 1 424 ? -5.505 -30.211 56.709 1.00 77.25 424 CYS A N 1
ATOM 2903 C CA . CYS A 1 424 ? -6.642 -30.915 56.099 1.00 77.25 424 CYS A CA 1
ATOM 2904 C C . CYS A 1 424 ? -7.677 -31.429 57.111 1.00 77.25 424 CYS A C 1
ATOM 2906 O O . CYS A 1 424 ? -8.769 -31.811 56.706 1.00 77.25 424 CYS A O 1
ATOM 2908 N N . ASP A 1 425 ? -7.329 -31.461 58.395 1.00 78.50 425 ASP A N 1
ATOM 2909 C CA . ASP A 1 425 ? -8.132 -32.034 59.473 1.00 78.50 425 ASP A CA 1
ATOM 2910 C C . ASP A 1 425 ? -7.807 -31.306 60.804 1.00 78.50 425 ASP A C 1
ATOM 2912 O O . ASP A 1 425 ? -6.726 -31.542 61.368 1.00 78.50 425 ASP A O 1
ATOM 2916 N N . PRO A 1 426 ? -8.622 -30.311 61.216 1.00 75.25 426 PRO A N 1
ATOM 2917 C CA . PRO A 1 426 ? -8.405 -29.470 62.400 1.00 75.25 426 PRO A CA 1
ATOM 2918 C C . PRO A 1 426 ? -9.049 -30.045 63.681 1.00 75.25 426 PRO A C 1
ATOM 2920 O O . PRO A 1 426 ? -9.971 -30.836 63.606 1.00 75.25 426 PRO A O 1
ATOM 2923 N N . ASP A 1 427 ? -8.614 -29.599 64.867 1.00 78.81 427 ASP A N 1
ATOM 2924 C CA . ASP A 1 427 ? -9.202 -30.035 66.151 1.00 78.81 427 ASP A CA 1
ATOM 2925 C C . ASP A 1 427 ? -10.603 -29.419 66.415 1.00 78.81 427 ASP A C 1
ATOM 2927 O O . ASP A 1 427 ? -10.747 -28.190 66.406 1.00 78.81 427 ASP A O 1
ATOM 2931 N N . GLU A 1 428 ? -11.617 -30.227 66.763 1.00 80.75 428 GLU A N 1
ATOM 2932 C CA . GLU A 1 428 ? -12.929 -29.740 67.229 1.00 80.75 428 GLU A CA 1
ATOM 2933 C C . GLU A 1 428 ? -12.977 -29.359 68.724 1.00 80.75 428 GLU A C 1
ATOM 2935 O O . GLU A 1 428 ? -12.387 -29.996 69.603 1.00 80.75 428 GLU A O 1
ATOM 2940 N N . VAL A 1 429 ? -13.776 -28.332 69.045 1.00 81.62 429 VAL A N 1
ATOM 2941 C CA . VAL A 1 429 ? -13.922 -27.741 70.391 1.00 81.62 429 VAL A CA 1
ATOM 2942 C C . VAL A 1 429 ? -15.398 -27.502 70.766 1.00 81.62 429 VAL A C 1
ATOM 2944 O O . VAL A 1 429 ? -16.201 -27.194 69.888 1.00 81.62 429 VAL A O 1
ATOM 2947 N N . CYS A 1 430 ? -15.776 -27.572 72.059 1.00 77.44 430 CYS A N 1
ATOM 2948 C CA . CYS A 1 430 ? -17.120 -27.123 72.503 1.00 77.44 430 CYS A CA 1
ATOM 2949 C C . CYS A 1 430 ? -17.331 -25.639 72.104 1.00 77.44 430 CYS A C 1
ATOM 2951 O O . CYS A 1 430 ? -16.409 -24.823 72.238 1.00 77.44 430 CYS A O 1
ATOM 2953 N N . SER A 1 431 ? -18.552 -25.284 71.683 1.00 71.38 431 SER A N 1
ATOM 2954 C CA . SER A 1 431 ? -18.963 -23.918 71.303 1.00 71.38 431 SER A CA 1
ATOM 2955 C C . SER A 1 431 ? -19.078 -22.966 72.498 1.00 71.38 431 SER A C 1
ATOM 2957 O O . SER A 1 431 ? -18.737 -21.790 72.387 1.00 71.38 431 SER A O 1
ATOM 2959 N N . GLY A 1 432 ? -19.526 -23.485 73.646 1.00 68.62 432 GLY A N 1
ATOM 2960 C CA . GLY A 1 432 ? -19.819 -22.714 74.855 1.00 68.62 432 GLY A CA 1
ATOM 2961 C C . GLY A 1 432 ? -21.239 -22.144 74.939 1.00 68.62 432 GLY A C 1
ATOM 2962 O O . GLY A 1 432 ? -21.475 -21.315 75.816 1.00 68.62 432 GLY A O 1
ATOM 2963 N N . ASN A 1 433 ? -22.165 -22.573 74.070 1.00 75.00 433 ASN A N 1
ATOM 2964 C CA . ASN A 1 433 ? -23.589 -22.219 74.155 1.00 75.00 433 ASN A CA 1
ATOM 2965 C C . ASN A 1 433 ? -24.421 -23.333 74.824 1.00 75.00 433 ASN A C 1
ATOM 2967 O O . ASN A 1 433 ? -24.028 -24.497 74.721 1.00 75.00 433 ASN A O 1
ATOM 2971 N N . PRO A 1 434 ? -25.567 -23.008 75.453 1.00 61.56 434 PRO A N 1
ATOM 2972 C CA . PRO A 1 434 ? -26.446 -24.013 76.049 1.00 61.56 434 PRO A CA 1
ATOM 2973 C C . PRO A 1 434 ? -27.086 -24.917 74.997 1.00 61.56 434 PRO A C 1
ATOM 2975 O O . PRO A 1 434 ? -27.203 -24.533 73.832 1.00 61.56 434 PRO A O 1
ATOM 2978 N N . ASP A 1 435 ? -27.472 -26.116 75.420 1.00 67.69 435 ASP A N 1
ATOM 2979 C CA . ASP A 1 435 ? -28.012 -27.227 74.633 1.00 67.69 435 ASP A CA 1
ATOM 2980 C C . ASP A 1 435 ? -27.110 -27.758 73.480 1.00 67.69 435 ASP A C 1
ATOM 2982 O O . ASP A 1 435 ? -27.444 -28.782 72.875 1.00 67.69 435 ASP A O 1
ATOM 2986 N N . ASP A 1 436 ? -25.945 -27.153 73.193 1.00 71.38 436 ASP A N 1
ATOM 2987 C CA . ASP A 1 436 ? -25.044 -27.547 72.091 1.00 71.38 436 ASP A CA 1
ATOM 2988 C C . ASP A 1 436 ? -24.207 -28.822 72.403 1.00 71.38 436 ASP A C 1
ATOM 2990 O O . ASP A 1 436 ? -23.400 -28.837 73.344 1.00 71.38 436 ASP A O 1
ATOM 2994 N N . PRO A 1 437 ? -24.267 -29.883 71.569 1.00 68.00 437 PRO A N 1
ATOM 2995 C CA . PRO A 1 437 ? -23.331 -31.008 71.632 1.00 68.00 437 PRO A CA 1
ATOM 2996 C C . PRO A 1 437 ? -21.964 -30.675 70.991 1.00 68.00 437 PRO A C 1
ATOM 2998 O O . PRO A 1 437 ? -21.833 -29.734 70.211 1.00 68.00 437 PRO A O 1
ATOM 3001 N N . CYS A 1 438 ? -20.933 -31.494 71.257 1.00 72.94 438 CYS A N 1
ATOM 3002 C CA . CYS A 1 438 ? -19.626 -31.379 70.580 1.00 72.94 438 CYS A CA 1
ATOM 3003 C C . CYS A 1 438 ? -19.794 -31.448 69.036 1.00 72.94 438 CYS A C 1
ATOM 3005 O O . CYS A 1 438 ? -20.413 -32.410 68.562 1.00 72.94 438 CYS A O 1
ATOM 3007 N N . PRO A 1 439 ? -19.250 -30.488 68.251 1.00 72.19 439 PRO A N 1
ATOM 3008 C CA . PRO A 1 439 ? -19.447 -30.405 66.798 1.00 72.19 439 PRO A CA 1
ATOM 3009 C C . PRO A 1 439 ? -19.034 -31.670 66.040 1.00 72.19 439 PRO A C 1
ATOM 3011 O O . PRO A 1 439 ? -18.078 -32.340 66.423 1.00 72.19 439 PRO A O 1
ATOM 3014 N N . SER A 1 440 ? -19.737 -32.015 64.960 1.00 70.56 440 SER A N 1
ATOM 3015 C CA . SER A 1 440 ? -19.360 -33.134 64.080 1.00 70.56 440 SER A CA 1
ATOM 3016 C C . SER A 1 440 ? -17.969 -32.931 63.468 1.00 70.56 440 SER A C 1
ATOM 3018 O O . SER A 1 440 ? -17.679 -31.814 63.059 1.00 70.56 440 SER A O 1
ATOM 3020 N N . ASP A 1 441 ? -17.185 -34.009 63.357 1.00 69.62 441 ASP A N 1
ATOM 3021 C CA . ASP A 1 441 ? -15.888 -34.084 62.648 1.00 69.62 441 ASP A CA 1
ATOM 3022 C C . ASP A 1 441 ? -15.948 -33.384 61.269 1.00 69.62 441 ASP A C 1
ATOM 3024 O O . ASP A 1 441 ? -16.844 -33.658 60.457 1.00 69.62 441 ASP A O 1
ATOM 3028 N N . THR A 1 442 ? -15.026 -32.441 61.039 1.00 72.19 442 THR A N 1
ATOM 3029 C CA . THR A 1 442 ? -15.006 -31.511 59.899 1.00 72.19 442 THR A CA 1
ATOM 3030 C C . THR A 1 442 ? -13.664 -31.460 59.156 1.00 72.19 442 THR A C 1
ATOM 3032 O O . THR A 1 442 ? -13.002 -30.424 59.055 1.00 72.19 442 THR A O 1
ATOM 3035 N N . PHE A 1 443 ? -13.308 -32.566 58.506 1.00 75.88 443 PHE A N 1
ATOM 3036 C CA . PHE A 1 443 ? -12.179 -32.633 57.572 1.00 75.88 443 PHE A CA 1
ATOM 3037 C C . PHE A 1 443 ? -12.415 -31.897 56.232 1.00 75.88 443 PHE A C 1
ATOM 3039 O O . PHE A 1 443 ? -13.521 -31.811 55.685 1.00 75.88 443 PHE A O 1
ATOM 3046 N N . ALA A 1 444 ? -11.328 -31.406 55.637 1.00 76.31 444 ALA A N 1
ATOM 3047 C CA . ALA A 1 444 ? -11.323 -30.715 54.355 1.00 76.31 444 ALA A CA 1
ATOM 3048 C C . ALA A 1 444 ? -11.549 -31.680 53.174 1.00 76.31 444 ALA A C 1
ATOM 3050 O O . ALA A 1 444 ? -10.816 -32.653 52.974 1.00 76.31 444 ALA A O 1
ATOM 3051 N N . SER A 1 445 ? -12.555 -31.378 52.347 1.00 78.88 445 SER A N 1
ATOM 3052 C CA . SER A 1 445 ? -12.866 -32.142 51.128 1.00 78.88 445 SER A CA 1
ATOM 3053 C C . SER A 1 445 ? -11.734 -32.107 50.088 1.00 78.88 445 SER A C 1
ATOM 3055 O O . SER A 1 445 ? -10.885 -31.215 50.099 1.00 78.88 445 SER A O 1
ATOM 3057 N N . SER A 1 446 ? -11.750 -33.036 49.126 1.00 81.44 446 SER A N 1
ATOM 3058 C CA . SER A 1 446 ? -10.665 -33.183 48.141 1.00 81.44 446 SER A CA 1
ATOM 3059 C C . SER A 1 446 ? -10.561 -32.077 47.080 1.00 81.44 446 SER A C 1
ATOM 3061 O O . SER A 1 446 ? -9.751 -32.172 46.160 1.00 81.44 446 SER A O 1
ATOM 3063 N N . SER A 1 447 ? -11.372 -31.022 47.179 1.00 79.44 447 SER A N 1
ATOM 3064 C CA . SER A 1 447 ? -11.223 -29.785 46.403 1.00 79.44 447 SER A CA 1
ATOM 3065 C C . SER A 1 447 ? -10.459 -28.684 47.153 1.00 79.44 447 SER A C 1
ATOM 3067 O O . SER A 1 447 ? -10.260 -27.609 46.595 1.00 79.44 447 SER A O 1
ATOM 3069 N N . VAL A 1 448 ? -10.070 -28.908 48.414 1.00 82.94 448 VAL A N 1
ATOM 3070 C CA . VAL A 1 448 ? -9.307 -27.938 49.212 1.00 82.94 448 VAL A CA 1
ATOM 3071 C C . VAL A 1 448 ? -7.815 -28.123 48.956 1.00 82.94 448 VAL A C 1
ATOM 3073 O O . VAL A 1 448 ? -7.256 -29.174 49.265 1.00 82.94 448 VAL A O 1
ATOM 3076 N N . VAL A 1 449 ? -7.178 -27.083 48.421 1.00 83.62 449 VAL A N 1
ATOM 3077 C CA . VAL A 1 449 ? -5.730 -27.007 48.189 1.00 83.62 449 VAL A CA 1
ATOM 3078 C C . VAL A 1 449 ? -5.008 -26.879 49.538 1.00 83.62 449 VAL A C 1
ATOM 3080 O O . VAL A 1 449 ? -5.229 -25.915 50.277 1.00 83.62 449 VAL A O 1
ATOM 3083 N N . CYS A 1 450 ? -4.161 -27.852 49.880 1.00 82.81 450 CYS A N 1
ATOM 3084 C CA . CYS A 1 450 ? -3.377 -27.859 51.119 1.00 82.81 450 CYS A CA 1
ATOM 3085 C C . CYS A 1 450 ? -1.946 -27.339 50.941 1.00 82.81 450 CYS A C 1
ATOM 3087 O O . CYS A 1 450 ? -1.383 -26.794 51.899 1.00 82.81 450 CYS A O 1
ATOM 3089 N N . ARG A 1 451 ? -1.418 -27.391 49.711 1.00 84.88 451 ARG A N 1
ATOM 3090 C CA . ARG A 1 451 ? -0.281 -26.585 49.260 1.00 84.88 451 ARG A CA 1
ATOM 3091 C C . ARG A 1 451 ? -0.597 -25.958 47.905 1.00 84.88 451 ARG A C 1
ATOM 3093 O O . ARG A 1 451 ? -1.024 -26.653 46.993 1.00 84.88 451 ARG A O 1
ATOM 3100 N N . ALA A 1 452 ? -0.409 -24.646 47.794 1.00 80.56 452 ALA A N 1
ATOM 3101 C CA . ALA A 1 452 ? -0.540 -23.944 46.521 1.00 80.56 452 ALA A CA 1
ATOM 3102 C C . ALA A 1 452 ? 0.642 -24.246 45.584 1.00 80.56 452 ALA A C 1
ATOM 3104 O O . ALA A 1 452 ? 1.705 -24.694 46.024 1.00 80.56 452 ALA A O 1
ATOM 3105 N N . ASP A 1 453 ? 0.426 -23.948 44.311 1.00 82.50 453 ASP A N 1
ATOM 3106 C CA . ASP A 1 453 ? 1.410 -23.917 43.240 1.00 82.50 453 ASP A CA 1
ATOM 3107 C C . ASP A 1 453 ? 2.489 -22.842 43.476 1.00 82.50 453 ASP A C 1
ATOM 3109 O O . ASP A 1 453 ? 2.213 -21.686 43.805 1.00 82.50 453 ASP A O 1
ATOM 3113 N N . ALA A 1 454 ? 3.752 -23.227 43.299 1.00 80.88 454 ALA A N 1
ATOM 3114 C CA . ALA A 1 454 ? 4.932 -22.369 43.403 1.00 80.88 454 ALA A CA 1
ATOM 3115 C C . ALA A 1 454 ? 5.465 -21.897 42.031 1.00 80.88 454 ALA A C 1
ATOM 3117 O O . ALA A 1 454 ? 6.606 -21.439 41.933 1.00 80.88 454 ALA A O 1
ATOM 3118 N N . GLY A 1 455 ? 4.648 -21.986 40.977 1.00 80.12 455 GLY A N 1
ATOM 3119 C CA . GLY A 1 455 ? 4.966 -21.566 39.609 1.00 80.12 455 GLY A CA 1
ATOM 3120 C C . GLY A 1 455 ? 4.400 -22.525 38.558 1.00 80.12 455 GLY A C 1
ATOM 3121 O O . GLY A 1 455 ? 3.815 -23.546 38.890 1.00 80.12 455 GLY A O 1
ATOM 3122 N N . GLU A 1 456 ? 4.612 -22.223 37.277 1.00 82.12 456 GLU A N 1
ATOM 3123 C CA . GLU A 1 456 ? 4.008 -22.960 36.147 1.00 82.12 456 GLU A CA 1
ATOM 3124 C C . GLU A 1 456 ? 4.547 -24.391 35.935 1.00 82.12 456 GLU A C 1
ATOM 3126 O O . GLU A 1 456 ? 3.994 -25.137 35.136 1.00 82.12 456 GLU A O 1
ATOM 3131 N N . CYS A 1 457 ? 5.609 -24.787 36.646 1.00 87.12 457 CYS A N 1
ATOM 3132 C CA . CYS A 1 457 ? 6.144 -26.158 36.647 1.00 87.12 457 CYS A CA 1
ATOM 3133 C C . CYS A 1 457 ? 5.850 -26.927 37.947 1.00 87.12 457 CYS A C 1
ATOM 3135 O O . CYS A 1 457 ? 6.436 -27.990 38.178 1.00 87.12 457 CYS A O 1
ATOM 3137 N N . ASP A 1 458 ? 4.985 -26.389 38.806 1.00 86.31 458 ASP A N 1
ATOM 3138 C CA . ASP A 1 458 ? 4.670 -26.922 40.127 1.00 86.31 458 ASP A CA 1
ATOM 3139 C C . ASP A 1 458 ? 3.180 -27.263 40.252 1.00 86.31 458 ASP A C 1
ATOM 3141 O O . ASP A 1 458 ? 2.331 -26.502 39.790 1.00 86.31 458 ASP A O 1
ATOM 3145 N N . VAL A 1 459 ? 2.845 -28.393 40.881 1.00 85.50 459 VAL A N 1
ATOM 3146 C CA . VAL A 1 459 ? 1.454 -28.854 41.000 1.00 85.50 459 VAL A CA 1
ATOM 3147 C C . VAL A 1 459 ? 0.968 -28.642 42.430 1.00 85.50 459 VAL A C 1
ATOM 3149 O O . VAL A 1 459 ? 1.475 -29.251 43.366 1.00 85.50 459 VAL A O 1
ATOM 3152 N N . GLY A 1 460 ? -0.056 -27.808 42.617 1.00 83.00 460 GLY A N 1
ATOM 3153 C CA . GLY A 1 460 ? -0.683 -27.643 43.930 1.00 83.00 460 GLY A CA 1
ATOM 3154 C C . GLY A 1 460 ? -1.399 -28.920 44.391 1.00 83.00 460 GLY A C 1
ATOM 3155 O O . GLY A 1 460 ? -2.243 -29.456 43.668 1.00 83.00 460 GLY A O 1
ATOM 3156 N N . GLU A 1 461 ? -1.104 -29.409 45.600 1.00 87.50 461 GLU A N 1
ATOM 3157 C CA . GLU A 1 461 ? -1.776 -30.589 46.151 1.00 87.50 461 GLU A CA 1
ATOM 3158 C C . GLU A 1 461 ? -3.046 -30.264 46.941 1.00 87.50 461 GLU A C 1
ATOM 3160 O O . GLU A 1 461 ? -3.111 -29.340 47.760 1.00 87.50 461 GLU A O 1
ATOM 3165 N N . ASN A 1 462 ? -4.044 -31.131 46.766 1.00 86.81 462 ASN A N 1
ATOM 3166 C CA . ASN A 1 462 ? -5.302 -31.096 47.498 1.00 86.81 462 ASN A CA 1
ATOM 3167 C C . ASN A 1 462 ? -5.317 -32.086 48.669 1.00 86.81 462 ASN A C 1
ATOM 3169 O O . ASN A 1 462 ? -4.663 -33.131 48.647 1.00 86.81 462 ASN A O 1
ATOM 3173 N N . CYS A 1 463 ? -6.149 -31.791 49.667 1.00 84.88 463 CYS A N 1
ATOM 3174 C CA . CYS A 1 463 ? -6.479 -32.734 50.728 1.00 84.88 463 CYS A CA 1
ATOM 3175 C C . CYS A 1 463 ? -7.072 -34.044 50.163 1.00 84.88 463 CYS A C 1
ATOM 3177 O O . CYS A 1 463 ? -7.733 -34.034 49.124 1.00 84.88 463 CYS A O 1
ATOM 3179 N N . PRO A 1 464 ? -6.910 -35.187 50.851 1.00 80.31 464 PRO A N 1
ATOM 3180 C CA . PRO A 1 464 ? -7.452 -36.468 50.389 1.00 80.31 464 PRO A CA 1
ATOM 3181 C C . PRO A 1 464 ? -8.978 -36.602 50.547 1.00 80.31 464 PRO A C 1
ATOM 3183 O O . PRO A 1 464 ? -9.566 -37.516 49.974 1.00 80.31 464 PRO A O 1
ATOM 3186 N N . GLY A 1 465 ? -9.643 -35.707 51.292 1.00 79.69 465 GLY A N 1
ATOM 3187 C CA . GLY A 1 465 ? -11.099 -35.743 51.472 1.00 79.69 465 GLY A CA 1
ATOM 3188 C C . GLY A 1 465 ? -11.593 -36.849 52.410 1.00 79.69 465 GLY A C 1
ATOM 3189 O O . GLY A 1 465 ? -12.684 -37.377 52.206 1.00 79.69 465 GLY A O 1
ATOM 3190 N N . SER A 1 466 ? -10.795 -37.216 53.414 1.00 79.38 466 SER A N 1
ATOM 3191 C CA . SER A 1 466 ? -11.140 -38.216 54.431 1.00 79.38 466 SER A CA 1
ATOM 3192 C C . SER A 1 466 ? -10.521 -37.842 55.783 1.00 79.38 466 SER A C 1
ATOM 3194 O O . SER A 1 466 ? -9.405 -37.314 55.767 1.00 79.38 466 SER A O 1
ATOM 3196 N N . PRO A 1 467 ? -11.168 -38.162 56.919 1.00 73.81 467 PRO A N 1
ATOM 3197 C CA . PRO A 1 467 ? -10.668 -37.803 58.242 1.00 73.81 467 PRO A CA 1
ATOM 3198 C C . PRO A 1 467 ? -9.353 -38.521 58.564 1.00 73.81 467 PRO A C 1
ATOM 3200 O O . PRO A 1 467 ? -9.074 -39.616 58.060 1.00 73.81 467 PRO A O 1
ATOM 3203 N N . ASN A 1 468 ? -8.563 -37.909 59.441 1.00 71.75 468 ASN A N 1
ATOM 3204 C CA . ASN A 1 468 ? -7.283 -38.386 59.954 1.00 71.75 468 ASN A CA 1
ATOM 3205 C C . ASN A 1 468 ? -6.184 -38.616 58.888 1.00 71.75 468 ASN A C 1
ATOM 3207 O O . ASN A 1 468 ? -5.331 -39.497 59.051 1.00 71.75 468 ASN A O 1
ATOM 3211 N N . GLN A 1 469 ? -6.164 -37.835 57.796 1.00 77.94 469 GLN A N 1
ATOM 3212 C CA . GLN A 1 469 ? -5.120 -37.919 56.759 1.00 77.94 469 GLN A CA 1
ATOM 3213 C C . GLN A 1 469 ? -4.415 -36.574 56.466 1.00 77.94 469 GLN A C 1
ATOM 3215 O O . GLN A 1 469 ? -5.082 -35.574 56.195 1.00 77.94 469 GLN A O 1
ATOM 3220 N N . PRO A 1 470 ? -3.064 -36.544 56.436 1.00 77.31 470 PRO A N 1
ATOM 3221 C CA . PRO A 1 470 ? -2.293 -35.337 56.135 1.00 77.31 470 PRO A CA 1
ATOM 3222 C C . PRO A 1 470 ? -2.275 -34.993 54.633 1.00 77.31 470 PRO A C 1
ATOM 3224 O O . PRO A 1 470 ? -2.591 -35.822 53.779 1.00 77.31 470 PRO A O 1
ATOM 3227 N N . CYS A 1 471 ? -1.834 -33.770 54.319 1.00 80.44 471 CYS A N 1
ATOM 3228 C CA . CYS A 1 471 ? -1.591 -33.302 52.948 1.00 80.44 471 CYS A CA 1
ATOM 3229 C C . CYS A 1 471 ? -0.569 -34.204 52.204 1.00 80.44 471 CYS A C 1
ATOM 3231 O O . CYS A 1 471 ? 0.396 -34.654 52.839 1.00 80.44 471 CYS A O 1
ATOM 3233 N N . PRO A 1 472 ? -0.746 -34.479 50.893 1.00 81.31 472 PRO A N 1
ATOM 3234 C CA . PRO A 1 472 ? 0.191 -35.289 50.107 1.00 81.31 472 PRO A CA 1
ATOM 3235 C C . PRO A 1 472 ? 1.622 -34.706 49.998 1.00 81.31 472 PRO A C 1
ATOM 3237 O O . PRO A 1 472 ? 1.847 -33.539 50.322 1.00 81.31 472 PRO A O 1
ATOM 3240 N N . PRO A 1 473 ? 2.616 -35.511 49.565 1.00 78.62 473 PRO A N 1
ATOM 3241 C CA . PRO A 1 473 ? 3.972 -35.038 49.274 1.00 78.62 473 PRO A CA 1
ATOM 3242 C C . PRO A 1 473 ? 4.057 -34.229 47.973 1.00 78.62 473 PRO A C 1
ATOM 3244 O O . PRO A 1 473 ? 3.239 -34.417 47.080 1.00 78.62 473 PRO A O 1
ATOM 3247 N N . ASP A 1 474 ? 5.122 -33.434 47.872 1.00 80.38 474 ASP A N 1
ATOM 3248 C CA . ASP A 1 474 ? 5.411 -32.502 46.778 1.00 80.38 474 ASP A CA 1
ATOM 3249 C C . ASP A 1 474 ? 5.538 -33.156 45.385 1.00 80.38 474 ASP A C 1
ATOM 3251 O O . ASP A 1 474 ? 6.250 -34.158 45.222 1.00 80.38 474 ASP A O 1
ATOM 3255 N N . SER A 1 475 ? 4.845 -32.583 44.396 1.00 83.75 475 SER A N 1
ATOM 3256 C CA . SER A 1 475 ? 4.743 -33.052 43.016 1.00 83.75 475 SER A CA 1
ATOM 3257 C C . SER A 1 475 ? 4.886 -31.927 41.974 1.00 83.75 475 SER A C 1
ATOM 3259 O O . SER A 1 475 ? 4.314 -30.851 42.098 1.00 83.75 475 SER A O 1
ATOM 3261 N N . PHE A 1 476 ? 5.637 -32.209 40.903 1.00 86.06 476 PHE A N 1
ATOM 3262 C CA . PHE A 1 476 ? 5.941 -31.265 39.817 1.00 86.06 476 PHE A CA 1
ATOM 3263 C C . PHE A 1 476 ? 5.304 -31.690 38.489 1.00 86.06 476 PHE A C 1
ATOM 3265 O O . PHE A 1 476 ? 5.050 -32.880 38.265 1.00 86.06 476 PHE A O 1
ATOM 3272 N N . GLU A 1 477 ? 5.120 -30.729 37.582 1.00 86.31 477 GLU A N 1
ATOM 3273 C CA . GLU A 1 477 ? 4.686 -30.998 36.206 1.00 86.31 477 GLU A CA 1
ATOM 3274 C C . GLU A 1 477 ? 5.727 -31.860 35.455 1.00 86.31 477 GLU A C 1
ATOM 3276 O O . GLU A 1 477 ? 6.932 -31.780 35.731 1.00 86.31 477 GLU A O 1
ATOM 3281 N N . PRO A 1 478 ? 5.312 -32.725 34.508 1.00 85.88 478 PRO A N 1
ATOM 3282 C CA . PRO A 1 478 ? 6.217 -33.646 33.837 1.00 85.88 478 PRO A CA 1
ATOM 3283 C C . PRO A 1 478 ? 7.189 -32.907 32.909 1.00 85.88 478 PRO A C 1
ATOM 3285 O O . PRO A 1 478 ? 6.881 -31.857 32.346 1.00 85.88 478 PRO A O 1
ATOM 3288 N N . SER A 1 479 ? 8.365 -33.500 32.687 1.00 84.69 479 SER A N 1
ATOM 3289 C CA . SER A 1 479 ? 9.352 -32.927 31.767 1.00 84.69 479 SER A CA 1
ATOM 3290 C C . SER A 1 479 ? 8.770 -32.770 30.355 1.00 84.69 479 SER A C 1
ATOM 3292 O O . SER A 1 479 ? 8.249 -33.733 29.786 1.00 84.69 479 SER A O 1
ATOM 3294 N N . GLY A 1 480 ? 8.854 -31.554 29.809 1.00 80.81 480 GLY A N 1
ATOM 3295 C CA . GLY A 1 480 ? 8.219 -31.166 28.546 1.00 80.81 480 GLY A CA 1
ATOM 3296 C C . GLY A 1 480 ? 6.833 -30.516 28.674 1.00 80.81 480 GLY A C 1
ATOM 3297 O O . GLY A 1 480 ? 6.252 -30.175 27.645 1.00 80.81 480 GLY A O 1
ATOM 3298 N N . ALA A 1 481 ? 6.291 -30.329 29.884 1.00 86.06 481 ALA A N 1
ATOM 3299 C CA . ALA A 1 481 ? 5.144 -29.441 30.099 1.00 86.06 481 ALA A CA 1
ATOM 3300 C C . ALA A 1 481 ? 5.518 -27.989 29.746 1.00 86.06 481 ALA A C 1
ATOM 3302 O O . ALA A 1 481 ? 6.654 -27.581 29.981 1.00 86.06 481 ALA A O 1
ATOM 3303 N N . ALA A 1 482 ? 4.586 -27.234 29.161 1.00 85.06 482 ALA A N 1
ATOM 3304 C CA . ALA A 1 482 ? 4.825 -25.855 28.737 1.00 85.06 482 ALA A CA 1
ATOM 3305 C C . ALA A 1 482 ? 4.795 -24.888 29.930 1.00 85.06 482 ALA A C 1
ATOM 3307 O O . ALA A 1 482 ? 3.930 -25.001 30.796 1.00 85.06 482 ALA A O 1
ATOM 3308 N N . CYS A 1 483 ? 5.715 -23.930 29.936 1.00 86.69 483 CYS A N 1
ATOM 3309 C CA . CYS A 1 483 ? 5.862 -22.879 30.944 1.00 86.69 483 CYS A CA 1
ATOM 3310 C C . CYS A 1 483 ? 6.550 -21.670 30.295 1.00 86.69 483 CYS A C 1
ATOM 3312 O O . CYS A 1 483 ? 7.091 -21.807 29.204 1.00 86.69 483 CYS A O 1
ATOM 3314 N N . GLY A 1 484 ? 6.594 -20.511 30.949 1.00 83.81 484 GLY A N 1
ATOM 3315 C CA . GLY A 1 484 ? 7.399 -19.379 30.487 1.00 83.81 484 GLY A CA 1
ATOM 3316 C C . GLY A 1 484 ? 6.892 -18.760 29.181 1.00 83.81 484 GLY A C 1
ATOM 3317 O O . GLY A 1 484 ? 5.710 -18.439 29.058 1.00 83.81 484 GLY A O 1
ATOM 3318 N N . ASP A 1 485 ? 7.794 -18.521 28.224 1.00 80.00 485 ASP A N 1
ATOM 3319 C CA . ASP A 1 485 ? 7.432 -17.929 26.933 1.00 80.00 485 ASP A CA 1
ATOM 3320 C C . ASP A 1 485 ? 6.825 -18.995 25.988 1.00 80.00 485 ASP A C 1
ATOM 3322 O O . ASP A 1 485 ? 7.495 -19.976 25.651 1.00 80.00 485 ASP A O 1
ATOM 3326 N N . PRO A 1 486 ? 5.562 -18.839 25.538 1.00 79.81 486 PRO A N 1
ATOM 3327 C CA . PRO A 1 486 ? 4.909 -19.789 24.643 1.00 79.81 486 PRO A CA 1
ATOM 3328 C C . PRO A 1 486 ? 5.204 -19.521 23.158 1.00 79.81 486 PRO A C 1
ATOM 3330 O O . PRO A 1 486 ? 4.579 -20.152 22.301 1.00 79.81 486 PRO A O 1
ATOM 3333 N N . THR A 1 487 ? 6.053 -18.543 22.818 1.00 76.62 487 THR A N 1
ATOM 3334 C CA . THR A 1 487 ? 6.322 -18.206 21.418 1.00 76.62 487 THR A CA 1
ATOM 3335 C C . THR A 1 487 ? 7.144 -19.285 20.714 1.00 76.62 487 THR A C 1
ATOM 3337 O O . THR A 1 487 ? 8.120 -19.815 21.233 1.00 76.62 487 THR A O 1
ATOM 3340 N N . ASP A 1 488 ? 6.714 -19.601 19.495 1.00 75.56 488 ASP A N 1
ATOM 3341 C CA . ASP A 1 488 ? 7.382 -20.497 18.556 1.00 75.56 488 ASP A CA 1
ATOM 3342 C C . ASP A 1 488 ? 7.740 -19.647 17.330 1.00 75.56 488 ASP A C 1
ATOM 3344 O O . ASP A 1 488 ? 6.869 -19.262 16.543 1.00 75.56 488 ASP A O 1
ATOM 3348 N N . ASN A 1 489 ? 8.999 -19.218 17.252 1.00 75.56 489 ASN A N 1
ATOM 3349 C CA . ASN A 1 489 ? 9.535 -18.418 16.156 1.00 75.56 489 ASN A CA 1
ATOM 3350 C C . ASN A 1 489 ? 10.930 -18.918 15.765 1.00 75.56 489 ASN A C 1
ATOM 3352 O O . ASN A 1 489 ? 11.562 -19.664 16.505 1.00 75.56 489 ASN A O 1
ATOM 3356 N N . ASP A 1 490 ? 11.444 -18.464 14.623 1.00 77.19 490 ASP A N 1
ATOM 3357 C CA . ASP A 1 490 ? 12.704 -18.946 14.038 1.00 77.19 490 ASP A CA 1
ATOM 3358 C C . ASP A 1 490 ? 13.939 -18.939 14.973 1.00 77.19 490 ASP A C 1
ATOM 3360 O O . ASP A 1 490 ? 14.947 -19.563 14.641 1.00 77.19 490 ASP A O 1
ATOM 3364 N N . CYS A 1 491 ? 13.897 -18.217 16.103 1.00 80.69 491 CYS A N 1
ATOM 3365 C CA . CYS A 1 491 ? 14.967 -18.163 17.100 1.00 80.69 491 CYS A CA 1
ATOM 3366 C C . CYS A 1 491 ? 14.596 -18.646 18.512 1.00 80.69 491 CYS A C 1
ATOM 3368 O O . CYS A 1 491 ? 15.493 -18.733 19.358 1.00 80.69 491 CYS A O 1
ATOM 3370 N N . THR A 1 492 ? 13.333 -18.975 18.789 1.00 83.00 492 THR A N 1
ATOM 3371 C CA . THR A 1 492 ? 12.909 -19.523 20.084 1.00 83.00 492 THR A CA 1
ATOM 3372 C C . THR A 1 492 ? 11.800 -20.548 19.909 1.00 83.00 492 THR A C 1
ATOM 3374 O O . THR A 1 492 ? 10.820 -20.300 19.211 1.00 83.00 492 THR A O 1
ATOM 3377 N N . ASN A 1 493 ? 11.951 -21.691 20.569 1.00 80.94 493 ASN A N 1
ATOM 3378 C CA . ASN A 1 493 ? 10.861 -22.640 20.747 1.00 80.94 493 ASN A CA 1
ATOM 3379 C C . ASN A 1 493 ? 10.131 -22.320 22.065 1.00 80.94 493 ASN A C 1
ATOM 3381 O O . ASN A 1 493 ? 10.732 -21.677 22.931 1.00 80.94 493 ASN A O 1
ATOM 3385 N N . PRO A 1 494 ? 8.911 -22.845 22.275 1.00 84.25 494 PRO A N 1
ATOM 3386 C CA . PRO A 1 494 ? 8.232 -22.743 23.559 1.00 84.25 494 PRO A CA 1
ATOM 3387 C C . PRO A 1 494 ? 9.066 -23.325 24.709 1.00 84.25 494 PRO A C 1
ATOM 3389 O O . PRO A 1 494 ? 9.670 -24.404 24.589 1.00 84.25 494 PRO A O 1
ATOM 3392 N N . ASP A 1 495 ? 9.068 -22.603 25.825 1.00 89.19 495 ASP A N 1
ATOM 3393 C CA . ASP A 1 495 ? 9.780 -22.953 27.053 1.00 89.19 495 ASP A CA 1
ATOM 3394 C C . ASP A 1 495 ? 9.116 -24.158 27.759 1.00 89.19 495 ASP A C 1
ATOM 3396 O O . ASP A 1 495 ? 7.904 -24.390 27.660 1.00 89.19 495 ASP A O 1
ATOM 3400 N N . THR A 1 496 ? 9.918 -24.997 28.436 1.00 89.94 496 THR A N 1
ATOM 3401 C CA . THR A 1 496 ? 9.420 -26.264 29.017 1.00 89.94 496 THR A CA 1
ATOM 3402 C C . THR A 1 496 ? 10.012 -26.636 30.375 1.00 89.94 496 THR A C 1
ATOM 3404 O O . THR A 1 496 ? 11.155 -26.314 30.701 1.00 89.94 496 THR A O 1
ATOM 3407 N N . CYS A 1 497 ? 9.225 -27.363 31.170 1.00 91.25 497 CYS A N 1
ATOM 3408 C CA . CYS A 1 497 ? 9.603 -27.848 32.492 1.00 91.25 497 CYS A CA 1
ATOM 3409 C C . CYS A 1 497 ? 10.620 -29.001 32.438 1.00 91.25 497 CYS A C 1
ATOM 3411 O O . CYS A 1 497 ? 10.550 -29.891 31.583 1.00 91.25 497 CYS A O 1
ATOM 3413 N N . ASP A 1 498 ? 11.528 -29.046 33.414 1.00 85.75 498 ASP A N 1
ATOM 3414 C CA . ASP A 1 498 ? 12.551 -30.094 33.555 1.00 85.75 498 ASP A CA 1
ATOM 3415 C C . ASP A 1 498 ? 12.079 -31.364 34.296 1.00 85.75 498 ASP A C 1
ATOM 3417 O O . ASP A 1 498 ? 12.792 -32.369 34.321 1.00 85.75 498 ASP A O 1
ATOM 3421 N N . GLY A 1 499 ? 10.870 -31.350 34.869 1.00 83.25 499 GLY A N 1
ATOM 3422 C CA . GLY A 1 499 ? 10.344 -32.425 35.721 1.00 83.25 499 GLY A CA 1
ATOM 3423 C C . GLY A 1 499 ? 10.818 -32.375 37.181 1.00 83.25 499 GLY A C 1
ATOM 3424 O O . GLY A 1 499 ? 10.614 -33.337 37.921 1.00 83.25 499 GLY A O 1
ATOM 3425 N N . ALA A 1 500 ? 11.469 -31.283 37.589 1.00 84.38 500 ALA A N 1
ATOM 3426 C CA . ALA A 1 500 ? 11.963 -31.013 38.939 1.00 84.38 500 ALA A CA 1
ATOM 3427 C C . ALA A 1 500 ? 11.620 -29.580 39.414 1.00 84.38 500 ALA A C 1
ATOM 3429 O O . ALA A 1 500 ? 12.306 -29.034 40.280 1.00 84.38 500 ALA A O 1
ATOM 3430 N N . GLY A 1 501 ? 10.575 -28.979 38.832 1.00 84.25 501 GLY A N 1
ATOM 3431 C CA . GLY A 1 501 ? 10.045 -27.663 39.200 1.00 84.25 501 GLY A CA 1
ATOM 3432 C C . GLY A 1 501 ? 10.692 -26.459 38.502 1.00 84.25 501 GLY A C 1
ATOM 3433 O O . GLY A 1 501 ? 10.297 -25.332 38.790 1.00 84.25 501 GLY A O 1
ATOM 3434 N N . ASN A 1 502 ? 11.651 -26.643 37.582 1.00 86.69 502 ASN A N 1
ATOM 3435 C CA . ASN A 1 502 ? 12.284 -25.524 36.868 1.00 86.69 502 ASN A CA 1
ATOM 3436 C C . ASN A 1 502 ? 11.749 -25.396 35.436 1.00 86.69 502 ASN A C 1
ATOM 3438 O O . ASN A 1 502 ? 11.726 -26.374 34.688 1.00 86.69 502 ASN A O 1
ATOM 3442 N N . CYS A 1 503 ? 11.407 -24.170 35.034 1.00 88.06 503 CYS A N 1
ATOM 3443 C CA . CYS A 1 503 ? 11.156 -23.825 33.636 1.00 88.06 503 CYS A CA 1
ATOM 3444 C C . CYS A 1 503 ? 12.484 -23.530 32.919 1.00 88.06 503 CYS A C 1
ATOM 3446 O O . CYS A 1 503 ? 13.320 -22.790 33.449 1.00 88.06 503 CYS A O 1
ATOM 3448 N N . LEU A 1 504 ? 12.699 -24.118 31.741 1.00 86.81 504 LEU A N 1
ATOM 3449 C CA . LEU A 1 504 ? 13.923 -23.975 30.952 1.00 86.81 504 LEU A CA 1
ATOM 3450 C C . LEU A 1 504 ? 13.655 -23.243 29.637 1.00 86.81 504 LEU A C 1
ATOM 3452 O O . LEU A 1 504 ? 12.811 -23.681 28.851 1.00 86.81 504 LEU A O 1
ATOM 3456 N N . SER A 1 505 ? 14.447 -22.197 29.375 1.00 82.69 505 SER A N 1
ATOM 3457 C CA . SER A 1 505 ? 14.325 -21.430 28.137 1.00 82.69 505 SER A CA 1
ATOM 3458 C C . SER A 1 505 ? 14.922 -22.127 26.922 1.00 82.69 505 SER A C 1
ATOM 3460 O O . SER A 1 505 ? 16.071 -22.579 26.959 1.00 82.69 505 SER A O 1
ATOM 3462 N N . ASN A 1 506 ? 14.146 -22.207 25.841 1.00 80.38 506 ASN A N 1
ATOM 3463 C CA . ASN A 1 506 ? 14.378 -23.131 24.728 1.00 80.38 506 ASN A CA 1
ATOM 3464 C C . ASN A 1 506 ? 14.815 -22.418 23.429 1.00 80.38 506 ASN A C 1
ATOM 3466 O O . ASN A 1 506 ? 14.272 -22.627 22.340 1.00 80.38 506 ASN A O 1
ATOM 3470 N N . HIS A 1 507 ? 15.821 -21.548 23.558 1.00 86.25 507 HIS A N 1
ATOM 3471 C CA . HIS A 1 507 ? 16.363 -20.751 22.453 1.00 86.25 507 HIS A CA 1
ATOM 3472 C C . HIS A 1 507 ? 17.106 -21.602 21.409 1.00 86.25 507 HIS A C 1
ATOM 3474 O O . HIS A 1 507 ? 17.911 -22.473 21.754 1.00 86.25 507 HIS A O 1
ATOM 3480 N N . GLU A 1 508 ? 16.934 -21.270 20.128 1.00 78.94 508 GLU A N 1
ATOM 3481 C CA . GLU A 1 508 ? 17.704 -21.882 19.040 1.00 78.94 508 GLU A CA 1
ATOM 3482 C C . GLU A 1 508 ? 19.193 -21.466 19.076 1.00 78.94 508 GLU A C 1
ATOM 3484 O O . GLU A 1 508 ? 19.534 -20.356 19.513 1.00 78.94 508 GLU A O 1
ATOM 3489 N N . PRO A 1 509 ? 20.126 -22.318 18.599 1.00 77.06 509 PRO A N 1
ATOM 3490 C CA . PRO A 1 509 ? 21.546 -21.995 18.568 1.00 77.06 509 PRO A CA 1
ATOM 3491 C C . PRO A 1 509 ? 21.874 -20.740 17.754 1.00 77.06 509 PRO A C 1
ATOM 3493 O O . PRO A 1 509 ? 21.287 -20.453 16.709 1.00 77.06 509 PRO A O 1
ATOM 3496 N N . ALA A 1 510 ? 22.924 -20.032 18.176 1.00 69.88 510 ALA A N 1
ATOM 3497 C CA . ALA A 1 510 ? 23.444 -18.909 17.409 1.00 69.88 510 ALA A CA 1
ATOM 3498 C C . ALA A 1 510 ? 23.808 -19.331 15.969 1.00 69.88 510 ALA A C 1
ATOM 3500 O O . ALA A 1 510 ? 24.451 -20.365 15.756 1.00 69.88 510 ALA A O 1
ATOM 3501 N N . ASN A 1 511 ? 23.494 -18.469 14.998 1.00 67.81 511 ASN A N 1
ATOM 3502 C CA . ASN A 1 511 ? 23.639 -18.655 13.545 1.00 67.81 511 ASN A CA 1
ATOM 3503 C C . ASN A 1 511 ? 22.578 -19.536 12.842 1.00 67.81 511 ASN A C 1
ATOM 3505 O O . ASN A 1 511 ? 22.721 -19.784 11.641 1.00 67.81 511 ASN A O 1
ATOM 3509 N N . VAL A 1 512 ? 21.506 -19.972 13.520 1.00 74.94 512 VAL A N 1
ATOM 3510 C CA . VAL A 1 512 ? 20.284 -20.455 12.836 1.00 74.94 512 VAL A CA 1
ATOM 3511 C C . VAL A 1 512 ? 19.677 -19.307 12.014 1.00 74.94 512 VAL A C 1
ATOM 3513 O O . VAL A 1 512 ? 19.754 -18.152 12.426 1.00 74.94 512 VAL A O 1
ATOM 3516 N N . GLN A 1 513 ? 19.156 -19.589 10.813 1.00 71.88 513 GLN A N 1
ATOM 3517 C CA . GLN A 1 513 ? 18.579 -18.563 9.931 1.00 71.88 513 GLN A CA 1
ATOM 3518 C C . GLN A 1 513 ? 17.143 -18.226 10.341 1.00 71.88 513 GLN A C 1
ATOM 3520 O O . GLN A 1 513 ? 16.363 -19.140 10.573 1.00 71.88 513 GLN A O 1
ATOM 3525 N N . CYS A 1 514 ? 16.793 -16.940 10.315 1.00 67.31 514 CYS A N 1
ATOM 3526 C CA . CYS A 1 514 ? 15.466 -16.439 10.674 1.00 67.31 514 CYS A CA 1
ATOM 3527 C C . CYS A 1 514 ? 14.952 -15.383 9.680 1.00 67.31 514 CYS A C 1
ATOM 3529 O O . CYS A 1 514 ? 15.728 -14.814 8.901 1.00 67.31 514 CYS A O 1
ATOM 3531 N N . TRP A 1 515 ? 13.646 -15.125 9.693 1.00 63.59 515 TRP A N 1
ATOM 3532 C CA . TRP A 1 515 ? 12.990 -14.048 8.959 1.00 63.59 515 TRP A CA 1
ATOM 3533 C C . TRP A 1 515 ? 13.119 -12.710 9.693 1.00 63.59 515 TRP A C 1
ATOM 3535 O O . TRP A 1 515 ? 12.789 -12.568 10.868 1.00 63.59 515 TRP A O 1
ATOM 3545 N N . GLY A 1 516 ? 13.607 -11.705 8.963 1.00 57.47 516 GLY A N 1
ATOM 3546 C CA . GLY A 1 516 ? 13.604 -10.317 9.414 1.00 57.47 516 GLY A CA 1
ATOM 3547 C C . GLY A 1 516 ? 12.215 -9.670 9.296 1.00 57.47 516 GLY A C 1
ATOM 3548 O O . GLY A 1 516 ? 11.281 -10.284 8.785 1.00 57.47 516 GLY A O 1
ATOM 3549 N N . PRO A 1 517 ? 12.068 -8.396 9.699 1.00 51.88 517 PRO A N 1
ATOM 3550 C CA . PRO A 1 517 ? 10.780 -7.692 9.748 1.00 51.88 517 PRO A CA 1
ATOM 3551 C C . PRO A 1 517 ? 10.152 -7.333 8.379 1.00 51.88 517 PRO A C 1
ATOM 3553 O O . PRO A 1 517 ? 9.216 -6.537 8.344 1.00 51.88 517 PRO A O 1
ATOM 3556 N N . ASP A 1 518 ? 10.639 -7.887 7.260 1.00 47.47 518 ASP A N 1
ATOM 3557 C CA . ASP A 1 518 ? 10.067 -7.689 5.918 1.00 47.47 518 ASP A CA 1
ATOM 3558 C C . ASP A 1 518 ? 9.315 -8.953 5.438 1.00 47.47 518 ASP A C 1
ATOM 3560 O O . ASP A 1 518 ? 9.959 -9.961 5.109 1.00 47.47 518 ASP A O 1
ATOM 3564 N N . PRO A 1 519 ? 7.970 -8.911 5.333 1.00 44.19 519 PRO A N 1
ATOM 3565 C CA . PRO A 1 519 ? 7.151 -10.048 4.912 1.00 44.19 519 PRO A CA 1
ATOM 3566 C C . PRO A 1 519 ? 7.308 -10.436 3.429 1.00 44.19 519 PRO A C 1
ATOM 3568 O O . PRO A 1 519 ? 6.755 -11.454 3.018 1.00 44.19 519 PRO A O 1
ATOM 3571 N N . ASN A 1 520 ? 8.049 -9.676 2.612 1.00 44.12 520 ASN A N 1
ATOM 3572 C CA . ASN A 1 520 ? 8.319 -10.023 1.210 1.00 44.12 520 ASN A CA 1
ATOM 3573 C C . ASN A 1 520 ? 9.623 -10.815 1.006 1.00 44.12 520 ASN A C 1
ATOM 3575 O O . ASN A 1 520 ? 9.947 -11.191 -0.125 1.00 44.12 520 ASN A O 1
ATOM 3579 N N . SER A 1 521 ? 10.359 -11.123 2.079 1.00 47.78 521 SER A N 1
ATOM 3580 C CA . SER A 1 521 ? 11.639 -11.847 2.044 1.00 47.78 521 SER A CA 1
ATOM 3581 C C . SER A 1 521 ? 11.502 -13.369 1.813 1.00 47.78 521 SER A C 1
ATOM 3583 O O . SER A 1 521 ? 12.153 -14.195 2.454 1.00 47.78 521 SER A O 1
ATOM 3585 N N . ASN A 1 522 ? 10.693 -13.759 0.820 1.00 39.94 522 ASN A N 1
ATOM 3586 C CA . ASN A 1 522 ? 10.538 -15.142 0.363 1.00 39.94 522 ASN A CA 1
ATOM 3587 C C . ASN A 1 522 ? 11.905 -15.741 -0.018 1.00 39.94 522 ASN A C 1
ATOM 3589 O O . ASN A 1 522 ? 12.479 -15.402 -1.054 1.00 39.94 522 ASN A O 1
ATOM 3593 N N . GLY A 1 523 ? 12.412 -16.663 0.808 1.00 40.34 523 GLY A N 1
ATOM 3594 C CA . GLY A 1 523 ? 13.782 -17.200 0.773 1.00 40.34 523 GLY A CA 1
ATOM 3595 C C . GLY A 1 523 ? 14.181 -18.057 -0.441 1.00 40.34 523 GLY A C 1
ATOM 3596 O O . GLY A 1 523 ? 15.089 -18.876 -0.326 1.00 40.34 523 GLY A O 1
ATOM 3597 N N . PHE A 1 524 ? 13.531 -17.890 -1.595 1.00 38.44 524 PHE A N 1
ATOM 3598 C CA . PHE A 1 524 ? 13.868 -18.539 -2.862 1.00 38.44 524 PHE A CA 1
ATOM 3599 C C . PHE A 1 524 ? 13.805 -17.551 -4.039 1.00 38.44 524 PHE A C 1
ATOM 3601 O O . PHE A 1 524 ? 12.805 -17.447 -4.743 1.00 38.44 524 PHE A O 1
ATOM 3608 N N . ASN A 1 525 ? 14.932 -16.888 -4.310 1.00 33.66 525 ASN A N 1
ATOM 3609 C CA . ASN A 1 525 ? 15.217 -16.247 -5.596 1.00 33.66 525 ASN A CA 1
ATOM 3610 C C . ASN A 1 525 ? 16.538 -16.827 -6.150 1.00 33.66 525 ASN A C 1
ATOM 3612 O O . ASN A 1 525 ? 17.550 -16.775 -5.444 1.00 33.66 525 ASN A O 1
ATOM 3616 N N . PRO A 1 526 ? 16.576 -17.364 -7.388 1.00 33.50 526 PRO A N 1
ATOM 3617 C CA . PRO A 1 526 ? 17.781 -17.963 -7.976 1.00 33.50 526 PRO A CA 1
ATOM 3618 C C . PRO A 1 526 ? 18.951 -16.989 -8.233 1.00 33.50 526 PRO A C 1
ATOM 3620 O O . PRO A 1 526 ? 19.989 -17.433 -8.721 1.00 33.50 526 PRO A O 1
ATOM 3623 N N . LEU A 1 527 ? 18.816 -15.694 -7.916 1.00 34.06 527 LEU A N 1
ATOM 3624 C CA . LEU A 1 527 ? 19.857 -14.667 -8.093 1.00 34.06 527 LEU A CA 1
ATOM 3625 C C . LEU A 1 527 ? 20.563 -14.217 -6.793 1.00 34.06 527 LEU A C 1
ATOM 3627 O O . LEU A 1 527 ? 21.556 -13.500 -6.863 1.00 34.06 527 LEU A O 1
ATOM 3631 N N . GLY A 1 528 ? 20.128 -14.698 -5.621 1.00 36.69 528 GLY A N 1
ATOM 3632 C CA . GLY A 1 528 ? 21.019 -14.903 -4.468 1.00 36.69 528 GLY A CA 1
ATOM 3633 C C . GLY A 1 528 ? 21.702 -13.699 -3.793 1.00 36.69 528 GLY A C 1
ATOM 3634 O O . GLY A 1 528 ? 22.843 -13.856 -3.368 1.00 36.69 528 GLY A O 1
ATOM 3635 N N . ASN A 1 529 ? 21.038 -12.550 -3.617 1.00 40.41 529 ASN A N 1
ATOM 3636 C CA . ASN A 1 529 ? 21.492 -11.491 -2.695 1.00 40.41 529 ASN A CA 1
ATOM 3637 C C . ASN A 1 529 ? 20.313 -10.872 -1.918 1.00 40.41 529 ASN A C 1
ATOM 3639 O O . ASN A 1 529 ? 19.590 -10.037 -2.448 1.00 40.41 529 ASN A O 1
ATOM 3643 N N . THR A 1 530 ? 20.169 -11.245 -0.645 1.00 38.56 530 THR A N 1
ATOM 3644 C CA . THR A 1 530 ? 19.450 -10.486 0.393 1.00 38.56 530 THR A CA 1
ATOM 3645 C C . THR A 1 530 ? 20.205 -10.622 1.715 1.00 38.56 530 THR A C 1
ATOM 3647 O O . THR A 1 530 ? 20.937 -11.595 1.934 1.00 38.56 530 THR A O 1
ATOM 3650 N N . CYS A 1 531 ? 20.054 -9.638 2.601 1.00 45.84 531 CYS A N 1
ATOM 3651 C CA . CYS A 1 531 ? 20.686 -9.649 3.917 1.00 45.84 531 CYS A CA 1
ATOM 3652 C C . CYS A 1 531 ? 20.108 -10.776 4.774 1.00 45.84 531 CYS A C 1
ATOM 3654 O O . CYS A 1 531 ? 18.908 -10.820 5.034 1.00 45.84 531 CYS A O 1
ATOM 3656 N N . LYS A 1 532 ? 20.966 -11.701 5.211 1.00 53.34 532 LYS A N 1
ATOM 3657 C CA . LYS A 1 532 ? 20.548 -12.790 6.094 1.00 53.34 532 LYS A CA 1
ATOM 3658 C C . LYS A 1 532 ? 20.339 -12.253 7.502 1.00 53.34 532 LYS A C 1
ATOM 3660 O O . LYS A 1 532 ? 21.216 -11.575 8.032 1.00 53.34 532 LYS A O 1
ATOM 3665 N N . TYR A 1 533 ? 19.229 -12.622 8.123 1.00 64.62 533 TYR A N 1
ATOM 3666 C CA . TYR A 1 533 ? 19.084 -12.545 9.569 1.00 64.62 533 TYR A CA 1
ATOM 3667 C C . TYR A 1 533 ? 19.435 -13.908 10.171 1.00 64.62 533 TYR A C 1
ATOM 3669 O O . TYR A 1 533 ? 19.265 -14.952 9.527 1.00 64.62 533 TYR A O 1
ATOM 3677 N N . ALA A 1 534 ? 19.988 -13.891 11.379 1.00 72.31 534 ALA A N 1
ATOM 3678 C CA . ALA A 1 534 ? 20.328 -15.093 12.116 1.00 72.31 534 ALA A CA 1
ATOM 3679 C C . ALA A 1 534 ? 20.134 -14.901 13.624 1.00 72.31 534 ALA A C 1
ATOM 3681 O O . ALA A 1 534 ? 20.262 -13.792 14.145 1.00 72.31 534 ALA A O 1
ATOM 3682 N N . CYS A 1 535 ? 19.858 -15.995 14.320 1.00 80.44 535 CYS A N 1
ATOM 3683 C CA . CYS A 1 535 ? 19.675 -16.006 15.763 1.00 80.44 535 CYS A CA 1
ATOM 3684 C C . CYS A 1 535 ? 20.996 -15.724 16.487 1.00 80.44 535 CYS A C 1
ATOM 3686 O O . CYS A 1 535 ? 22.046 -16.252 16.107 1.00 80.44 535 CYS A O 1
ATOM 3688 N N . ASP A 1 536 ? 20.954 -14.923 17.551 1.00 79.12 536 ASP A N 1
ATOM 3689 C CA . ASP A 1 536 ? 22.129 -14.602 18.374 1.00 79.12 536 ASP A CA 1
ATOM 3690 C C . ASP A 1 536 ? 22.398 -15.604 19.517 1.00 79.12 536 ASP A C 1
ATOM 3692 O O . ASP A 1 536 ? 23.421 -15.513 20.199 1.00 79.12 536 ASP A O 1
ATOM 3696 N N . GLY A 1 537 ? 21.518 -16.597 19.693 1.00 74.38 537 GLY A N 1
ATOM 3697 C CA . GLY A 1 537 ? 21.565 -17.583 20.779 1.00 74.38 537 GLY A CA 1
ATOM 3698 C C . GLY A 1 537 ? 20.883 -17.131 22.078 1.00 74.38 537 GLY A C 1
ATOM 3699 O O . GLY A 1 537 ? 20.997 -17.815 23.093 1.00 74.38 537 GLY A O 1
ATOM 3700 N N . SER A 1 538 ? 20.185 -15.991 22.063 1.00 78.69 538 SER A N 1
ATOM 3701 C CA . SER A 1 538 ? 19.400 -15.452 23.185 1.00 78.69 538 SER A CA 1
ATOM 3702 C C . SER A 1 538 ? 17.903 -15.295 22.868 1.00 78.69 538 SER A C 1
ATOM 3704 O O . SER A 1 538 ? 17.215 -14.515 23.517 1.00 78.69 538 SER A O 1
ATOM 3706 N N . GLY A 1 539 ? 17.409 -16.012 21.851 1.00 73.19 539 GLY A N 1
ATOM 3707 C CA . GLY A 1 539 ? 16.022 -15.926 21.374 1.00 73.19 539 GLY A CA 1
ATOM 3708 C C . GLY A 1 539 ? 15.768 -14.811 20.349 1.00 73.19 539 GLY A C 1
ATOM 3709 O O . GLY A 1 539 ? 14.660 -14.688 19.837 1.00 73.19 539 GLY A O 1
ATOM 3710 N N . SER A 1 540 ? 16.779 -13.999 20.010 1.00 76.38 540 SER A N 1
ATOM 3711 C CA . SER A 1 540 ? 16.620 -12.825 19.140 1.00 76.38 540 SER A CA 1
ATOM 3712 C C . SER A 1 540 ? 17.180 -13.024 17.727 1.00 76.38 540 SER A C 1
ATOM 3714 O O . SER A 1 540 ? 18.335 -13.407 17.537 1.00 76.38 540 SER A O 1
ATOM 3716 N N . CYS A 1 541 ? 16.366 -12.680 16.726 1.00 70.12 541 CYS A N 1
ATOM 3717 C CA . CYS A 1 541 ? 16.737 -12.651 15.311 1.00 70.12 541 CYS A CA 1
ATOM 3718 C C . CYS A 1 541 ? 17.449 -11.329 14.964 1.00 70.12 541 CYS A C 1
ATOM 3720 O O . CYS A 1 541 ? 16.842 -10.258 15.008 1.00 70.12 541 CYS A O 1
ATOM 3722 N N . GLN A 1 542 ? 18.741 -11.383 14.625 1.00 68.19 542 GLN A N 1
ATOM 3723 C CA . GLN A 1 542 ? 19.589 -10.207 14.384 1.00 68.19 542 GLN A CA 1
ATOM 3724 C C . GLN A 1 542 ? 20.118 -10.165 12.935 1.00 68.19 542 GLN A C 1
ATOM 3726 O O . GLN A 1 542 ? 20.352 -11.215 12.332 1.00 68.19 542 GLN A O 1
ATOM 3731 N N . PRO A 1 543 ? 20.339 -8.976 12.338 1.00 60.03 543 PRO A N 1
ATOM 3732 C CA . PRO A 1 543 ? 20.887 -8.867 10.986 1.00 60.03 543 PRO A CA 1
ATOM 3733 C C . PRO A 1 543 ? 22.349 -9.342 10.943 1.00 60.03 543 PRO A C 1
ATOM 3735 O O . PRO A 1 543 ? 23.250 -8.728 11.518 1.00 60.03 543 PRO A O 1
ATOM 3738 N N . HIS A 1 544 ? 22.604 -10.432 10.220 1.00 50.44 544 HIS A N 1
ATOM 3739 C CA . HIS A 1 544 ? 23.924 -11.038 10.089 1.00 50.44 544 HIS A CA 1
ATOM 3740 C C . HIS A 1 544 ? 24.672 -10.424 8.896 1.00 50.44 544 HIS A C 1
ATOM 3742 O O . HIS A 1 544 ? 24.558 -10.877 7.753 1.00 50.44 544 HIS A O 1
ATOM 3748 N N . ILE A 1 545 ? 25.475 -9.389 9.165 1.00 48.12 545 ILE A N 1
ATOM 3749 C CA . ILE A 1 545 ? 26.203 -8.630 8.138 1.00 48.12 545 ILE A CA 1
ATOM 3750 C C . ILE A 1 545 ? 27.245 -9.511 7.424 1.00 48.12 545 ILE A C 1
ATOM 3752 O O . ILE A 1 545 ? 28.372 -9.702 7.879 1.00 48.12 545 ILE A O 1
ATOM 3756 N N . THR A 1 546 ? 26.869 -9.996 6.244 1.00 41.28 546 THR A N 1
ATOM 3757 C CA . THR A 1 546 ? 27.774 -10.421 5.164 1.00 41.28 546 THR A CA 1
ATOM 3758 C C . THR A 1 546 ? 27.803 -9.345 4.065 1.00 41.28 546 THR A C 1
ATOM 3760 O O . THR A 1 546 ? 26.874 -8.544 4.003 1.00 41.28 546 THR A O 1
ATOM 3763 N N . PRO A 1 547 ? 28.848 -9.262 3.217 1.00 37.81 547 PRO A N 1
ATOM 3764 C CA . PRO A 1 547 ? 29.394 -7.964 2.776 1.00 37.81 547 PRO A CA 1
ATOM 3765 C C . PRO A 1 547 ? 28.575 -7.096 1.788 1.00 37.81 547 PRO A C 1
ATOM 3767 O O . PRO A 1 547 ? 29.104 -6.099 1.307 1.00 37.81 547 PRO A O 1
ATOM 3770 N N . ASN A 1 548 ? 27.320 -7.436 1.480 1.00 38.28 548 ASN A N 1
ATOM 3771 C CA . ASN A 1 548 ? 26.546 -6.886 0.356 1.00 38.28 548 ASN A CA 1
ATOM 3772 C C . ASN A 1 548 ? 25.186 -6.303 0.814 1.00 38.28 548 ASN A C 1
ATOM 3774 O O . ASN A 1 548 ? 24.144 -6.758 0.352 1.00 38.28 548 ASN A O 1
ATOM 3778 N N . CYS A 1 549 ? 25.179 -5.363 1.769 1.00 36.16 549 CYS A N 1
ATOM 3779 C CA . CYS A 1 549 ? 23.955 -4.932 2.470 1.00 36.16 549 CYS A CA 1
ATOM 3780 C C . CYS A 1 549 ? 23.789 -3.405 2.606 1.00 36.16 549 CYS A C 1
ATOM 3782 O O . CYS A 1 549 ? 23.873 -2.854 3.703 1.00 36.16 549 CYS A O 1
ATOM 3784 N N . CYS A 1 550 ? 23.488 -2.751 1.485 1.00 34.66 550 CYS A N 1
ATOM 3785 C CA . CYS A 1 550 ? 22.720 -1.500 1.399 1.00 34.66 550 CYS A CA 1
ATOM 3786 C C . CYS A 1 550 ? 21.658 -1.706 0.290 1.00 34.66 550 CYS A C 1
ATOM 3788 O O . CYS A 1 550 ? 21.863 -2.586 -0.547 1.00 34.66 550 CYS A O 1
ATOM 3790 N N . GLY A 1 551 ? 20.521 -0.994 0.315 1.00 42.97 551 GLY A N 1
ATOM 3791 C CA . GLY A 1 551 ? 19.473 -1.122 -0.718 1.00 42.97 551 GLY A CA 1
ATOM 3792 C C . GLY A 1 551 ? 18.021 -0.894 -0.250 1.00 42.97 551 GLY A C 1
ATOM 3793 O O . GLY A 1 551 ? 17.741 -0.988 0.944 1.00 42.97 551 GLY A O 1
ATOM 3794 N N . ASN A 1 552 ? 17.108 -0.590 -1.183 1.00 40.34 552 ASN A N 1
ATOM 3795 C CA . ASN A 1 552 ? 15.654 -0.433 -1.007 1.00 40.34 552 ASN A CA 1
ATOM 3796 C C . ASN A 1 552 ? 14.800 -1.593 -1.591 1.00 40.34 552 ASN A C 1
ATOM 3798 O O . ASN A 1 552 ? 13.600 -1.648 -1.326 1.00 40.34 552 ASN A O 1
ATOM 3802 N N . GLY A 1 553 ? 15.410 -2.523 -2.333 1.00 40.00 553 GLY A N 1
ATOM 3803 C CA . GLY A 1 553 ? 14.808 -3.728 -2.909 1.00 40.00 553 GLY A CA 1
ATOM 3804 C C . GLY A 1 553 ? 14.718 -3.783 -4.445 1.00 40.00 553 GLY A C 1
ATOM 3805 O O . GLY A 1 553 ? 14.264 -4.808 -4.959 1.00 40.00 553 GLY A O 1
ATOM 3806 N N . ILE A 1 554 ? 15.119 -2.745 -5.193 1.00 38.44 554 ILE A N 1
ATOM 3807 C CA . ILE A 1 554 ? 14.910 -2.647 -6.656 1.00 38.44 554 ILE A CA 1
ATOM 3808 C C . ILE A 1 554 ? 16.187 -2.164 -7.367 1.00 38.44 554 ILE A C 1
ATOM 3810 O O . ILE A 1 554 ? 16.857 -1.254 -6.903 1.00 38.44 554 ILE A O 1
ATOM 3814 N N . VAL A 1 555 ? 16.521 -2.767 -8.518 1.00 40.47 555 VAL A N 1
ATOM 3815 C CA . VAL A 1 555 ? 17.689 -2.394 -9.346 1.00 40.47 555 VAL A CA 1
ATOM 3816 C C . VAL A 1 555 ? 17.230 -1.645 -10.598 1.00 40.47 555 VAL A C 1
ATOM 3818 O O . VAL A 1 555 ? 16.506 -2.217 -11.418 1.00 40.47 555 VAL A O 1
ATOM 3821 N N . GLU A 1 556 ? 17.670 -0.397 -10.779 1.00 42.38 556 GLU A N 1
ATOM 3822 C CA . GLU A 1 556 ? 17.321 0.411 -11.954 1.00 42.38 556 GLU A CA 1
ATOM 3823 C C . GLU A 1 556 ? 18.298 0.241 -13.139 1.00 42.38 556 GLU A C 1
ATOM 3825 O O . GLU A 1 556 ? 19.381 -0.347 -13.047 1.00 42.38 556 GLU A O 1
ATOM 3830 N N . ALA A 1 557 ? 17.904 0.756 -14.312 1.00 31.14 557 ALA A N 1
ATOM 3831 C CA . ALA A 1 557 ? 18.647 0.639 -15.569 1.00 31.14 557 ALA A CA 1
ATOM 3832 C C . ALA A 1 557 ? 19.934 1.495 -15.582 1.00 31.14 557 ALA A C 1
ATOM 3834 O O . ALA A 1 557 ? 20.006 2.560 -16.196 1.00 31.14 557 ALA A O 1
ATOM 3835 N N . GLY A 1 558 ? 20.971 0.989 -14.919 1.00 38.34 558 GLY A N 1
ATOM 3836 C CA . GLY A 1 558 ? 22.259 1.657 -14.715 1.00 38.34 558 GLY A CA 1
ATOM 3837 C C . GLY A 1 558 ? 23.030 1.134 -13.500 1.00 38.34 558 GLY A C 1
ATOM 3838 O O . GLY A 1 558 ? 24.216 1.432 -13.361 1.00 38.34 558 GLY A O 1
ATOM 3839 N N . GLU A 1 559 ? 22.381 0.326 -12.661 1.00 38.38 559 GLU A N 1
ATOM 3840 C CA . GLU A 1 559 ? 22.898 -0.159 -11.385 1.00 38.38 559 GLU A CA 1
ATOM 3841 C C . GLU A 1 559 ? 23.231 -1.660 -11.435 1.00 38.38 559 GLU A C 1
ATOM 3843 O O . GLU A 1 559 ? 22.686 -2.427 -12.227 1.00 38.38 559 GLU A O 1
ATOM 3848 N N . GLN A 1 560 ? 24.165 -2.089 -10.582 1.00 32.88 560 GLN A N 1
ATOM 3849 C CA . GLN A 1 560 ? 24.489 -3.511 -10.351 1.00 32.88 560 GLN A CA 1
ATOM 3850 C C . GLN A 1 560 ? 24.134 -3.967 -8.928 1.00 32.88 560 GLN A C 1
ATOM 3852 O O . GLN A 1 560 ? 24.150 -5.160 -8.631 1.00 32.88 560 GLN A O 1
ATOM 3857 N N . CYS A 1 561 ? 23.878 -3.000 -8.053 1.00 40.47 561 CYS A N 1
ATOM 3858 C CA . CYS A 1 561 ? 23.625 -3.112 -6.629 1.00 40.47 561 CYS A CA 1
ATOM 3859 C C . CYS A 1 561 ? 22.847 -1.846 -6.230 1.00 40.47 561 CYS A C 1
ATOM 3861 O O . CYS A 1 561 ? 23.107 -0.780 -6.787 1.00 40.47 561 CYS A O 1
ATOM 3863 N N . ASP A 1 562 ? 21.892 -1.986 -5.322 1.00 45.56 562 ASP A N 1
ATOM 3864 C CA . ASP A 1 562 ? 20.990 -0.928 -4.850 1.00 45.56 562 ASP A CA 1
ATOM 3865 C C . ASP A 1 562 ? 21.615 -0.205 -3.635 1.00 45.56 562 ASP A C 1
ATOM 3867 O O . ASP A 1 562 ? 22.359 -0.828 -2.873 1.00 45.56 562 ASP A O 1
ATOM 3871 N N . ASP A 1 563 ? 21.377 1.102 -3.463 1.00 43.84 563 ASP A N 1
ATOM 3872 C CA . ASP A 1 563 ? 22.020 1.931 -2.425 1.00 43.84 563 ASP A CA 1
ATOM 3873 C C . ASP A 1 563 ? 21.086 2.511 -1.342 1.00 43.84 563 ASP A C 1
ATOM 3875 O O . ASP A 1 563 ? 21.563 3.124 -0.384 1.00 43.84 563 ASP A O 1
ATOM 3879 N N . GLY A 1 564 ? 19.782 2.215 -1.393 1.00 39.12 564 GLY A N 1
ATOM 3880 C CA . GLY A 1 564 ? 18.901 2.327 -0.221 1.00 39.12 564 GLY A CA 1
ATOM 3881 C C . GLY A 1 564 ? 18.361 3.713 0.128 1.00 39.12 564 GLY A C 1
ATOM 3882 O O . GLY A 1 564 ? 17.809 3.893 1.215 1.00 39.12 564 GLY A O 1
ATOM 3883 N N . ASN A 1 565 ? 18.452 4.691 -0.773 1.00 40.97 565 ASN A N 1
ATOM 3884 C CA . ASN A 1 565 ? 17.875 6.017 -0.552 1.00 40.97 565 ASN A CA 1
ATOM 3885 C C . ASN A 1 565 ? 16.433 6.111 -1.082 1.00 40.97 565 ASN A C 1
ATOM 3887 O O . ASN A 1 565 ? 16.198 5.986 -2.278 1.00 40.97 565 ASN A O 1
ATOM 3891 N N . GLN A 1 566 ? 15.457 6.404 -0.213 1.00 35.09 566 GLN A N 1
ATOM 3892 C CA . GLN A 1 566 ? 14.063 6.634 -0.642 1.00 35.09 566 GLN A CA 1
ATOM 3893 C C . GLN A 1 566 ? 13.810 8.050 -1.201 1.00 35.09 566 GLN A C 1
ATOM 3895 O O . GLN A 1 566 ? 12.807 8.260 -1.876 1.00 35.09 566 GLN A O 1
ATOM 3900 N N . TYR A 1 567 ? 14.699 9.021 -0.942 1.00 31.44 567 TYR A N 1
ATOM 3901 C CA . TYR A 1 567 ? 14.617 10.385 -1.486 1.00 31.44 567 TYR A CA 1
ATOM 3902 C C . TYR A 1 567 ? 16.001 11.025 -1.648 1.00 31.44 567 TYR A C 1
ATOM 3904 O O . TYR A 1 567 ? 16.852 10.940 -0.762 1.00 31.44 567 TYR A O 1
ATOM 3912 N N . SER A 1 568 ? 16.198 11.775 -2.734 1.00 32.09 568 SER A N 1
ATOM 3913 C CA . SER A 1 568 ? 17.386 12.606 -2.937 1.00 32.09 568 SER A CA 1
ATOM 3914 C C . SER A 1 568 ? 17.333 13.882 -2.078 1.00 32.09 568 SER A C 1
ATOM 3916 O O . SER A 1 568 ? 16.773 14.895 -2.505 1.00 32.09 568 SER A O 1
ATOM 3918 N N . GLY A 1 569 ? 17.938 13.864 -0.886 1.00 37.75 569 GLY A N 1
ATOM 3919 C CA . GLY A 1 569 ? 18.216 15.093 -0.130 1.00 37.75 569 GLY A CA 1
ATOM 3920 C C . GLY A 1 569 ? 18.157 14.983 1.394 1.00 37.75 569 GLY A C 1
ATOM 3921 O O . GLY A 1 569 ? 17.159 15.359 2.003 1.00 37.75 569 GLY A O 1
ATOM 3922 N N . LEU A 1 570 ? 19.281 14.619 2.016 1.00 35.19 570 LEU A N 1
ATOM 3923 C CA . LEU A 1 570 ? 19.576 14.940 3.417 1.00 35.19 570 LEU A CA 1
ATOM 3924 C C . LEU A 1 570 ? 20.884 15.752 3.513 1.00 35.19 570 LEU A C 1
ATOM 3926 O O . LEU A 1 570 ? 21.745 15.637 2.637 1.00 35.19 570 LEU A O 1
ATOM 3930 N N . PRO A 1 571 ? 21.032 16.630 4.525 1.00 34.72 571 PRO A N 1
ATOM 3931 C CA . PRO A 1 571 ? 22.225 17.457 4.687 1.00 34.72 571 PRO A CA 1
ATOM 3932 C C . PRO A 1 571 ? 23.452 16.623 5.111 1.00 34.72 571 PRO A C 1
ATOM 3934 O O . PRO A 1 571 ? 23.291 15.591 5.760 1.00 34.72 571 PRO A O 1
ATOM 3937 N N . PRO A 1 572 ? 24.683 17.076 4.795 1.00 39.31 572 PRO A N 1
ATOM 3938 C CA . PRO A 1 572 ? 25.911 16.371 5.162 1.00 39.31 572 PRO A CA 1
ATOM 3939 C C . PRO A 1 572 ? 26.111 16.290 6.681 1.00 39.31 572 PRO A C 1
ATOM 3941 O O . PRO A 1 572 ? 25.606 17.126 7.439 1.00 39.31 572 PRO A O 1
ATOM 3944 N N . ALA A 1 573 ? 26.927 15.326 7.110 1.00 41.50 573 ALA A N 1
ATOM 3945 C CA . ALA A 1 573 ? 27.342 15.191 8.501 1.00 41.50 573 ALA A CA 1
ATOM 3946 C C . ALA A 1 573 ? 28.076 16.462 9.002 1.00 41.50 573 ALA A C 1
ATOM 3948 O O . ALA A 1 573 ? 28.603 17.235 8.192 1.00 41.50 573 ALA A O 1
ATOM 3949 N N . PRO A 1 574 ? 28.169 16.704 10.329 1.00 36.72 574 PRO A N 1
ATOM 3950 C CA . PRO A 1 574 ? 28.761 17.931 10.886 1.00 36.72 574 PRO A CA 1
ATOM 3951 C C . PRO A 1 574 ? 30.233 18.208 10.525 1.00 36.72 574 PRO A C 1
ATOM 3953 O O . PRO A 1 574 ? 30.730 19.298 10.811 1.00 36.72 574 PRO A O 1
ATOM 3956 N N . ASP A 1 575 ? 30.936 17.250 9.916 1.00 39.31 575 ASP A N 1
ATOM 3957 C CA . ASP A 1 575 ? 32.306 17.378 9.405 1.00 39.31 575 ASP A CA 1
ATOM 3958 C C . ASP A 1 575 ? 32.391 17.690 7.892 1.00 39.31 575 ASP A C 1
ATOM 3960 O O . ASP A 1 575 ? 33.481 17.941 7.370 1.00 39.31 575 ASP A O 1
ATOM 3964 N N . GLY A 1 576 ? 31.254 17.724 7.189 1.00 39.62 576 GLY A N 1
ATOM 3965 C CA . GLY A 1 576 ? 31.169 17.953 5.746 1.00 39.62 576 GLY A CA 1
ATOM 3966 C C . GLY A 1 576 ? 31.371 16.704 4.882 1.00 39.62 576 GLY A C 1
ATOM 3967 O O . GLY A 1 576 ? 31.547 16.843 3.668 1.00 39.62 576 GLY A O 1
ATOM 3968 N N . SER A 1 577 ? 31.355 15.504 5.469 1.00 36.28 577 SER A N 1
ATOM 3969 C CA . SER A 1 577 ? 31.251 14.254 4.716 1.00 36.28 577 SER A CA 1
ATOM 3970 C C . SER A 1 577 ? 29.805 13.977 4.276 1.00 36.28 577 SER A C 1
ATOM 3972 O O . SER A 1 577 ? 28.833 14.327 4.950 1.00 36.28 577 SER A O 1
ATOM 3974 N N . LEU A 1 578 ? 29.676 13.372 3.094 1.00 40.97 578 LEU A N 1
ATOM 3975 C CA . LEU A 1 578 ? 28.484 12.635 2.685 1.00 40.97 578 LEU A CA 1
ATOM 3976 C C . LEU A 1 578 ? 28.765 11.167 3.009 1.00 40.97 578 LEU A C 1
ATOM 3978 O O . LEU A 1 578 ? 29.857 10.692 2.679 1.00 40.97 578 LEU A O 1
ATOM 3982 N N . GLU A 1 579 ? 27.811 10.455 3.606 1.00 33.47 579 GLU A N 1
ATOM 3983 C CA . GLU A 1 579 ? 27.886 8.996 3.681 1.00 33.47 579 GLU A CA 1
ATOM 3984 C C . GLU A 1 579 ? 27.702 8.428 2.269 1.00 33.47 579 GLU A C 1
ATOM 3986 O O . GLU A 1 579 ? 26.604 8.336 1.737 1.00 33.47 579 GLU A O 1
ATOM 3991 N N . PHE A 1 580 ? 28.831 8.103 1.644 1.00 39.12 580 PHE A N 1
ATOM 3992 C CA . PHE A 1 580 ? 28.924 7.252 0.466 1.00 39.12 580 PHE A CA 1
ATOM 3993 C C . PHE A 1 580 ? 29.571 5.942 0.906 1.00 39.12 580 PHE A C 1
ATOM 3995 O O . PHE A 1 580 ? 30.570 5.973 1.634 1.00 39.12 580 PHE A O 1
ATOM 4002 N N . CYS A 1 581 ? 29.071 4.804 0.418 1.00 31.02 581 CYS A N 1
ATOM 4003 C CA . CYS A 1 581 ? 29.754 3.525 0.588 1.00 31.02 581 CYS A CA 1
ATOM 4004 C C . CYS A 1 581 ? 31.213 3.646 0.099 1.00 31.02 581 CYS A C 1
ATOM 4006 O O . CYS A 1 581 ? 31.444 4.049 -1.048 1.00 31.02 581 CYS A O 1
ATOM 4008 N N . PRO A 1 582 ? 32.221 3.327 0.932 1.00 33.75 582 PRO A N 1
ATOM 4009 C CA . PRO A 1 582 ? 33.607 3.404 0.507 1.00 33.75 582 PRO A CA 1
ATOM 4010 C C . PRO A 1 582 ? 33.886 2.299 -0.514 1.00 33.75 582 PRO A C 1
ATOM 4012 O O . PRO A 1 582 ? 33.750 1.114 -0.220 1.00 33.75 582 PRO A O 1
ATOM 4015 N N . SER A 1 583 ? 34.312 2.690 -1.716 1.00 35.94 583 SER A N 1
ATOM 4016 C CA . SER A 1 583 ? 34.715 1.760 -2.770 1.00 35.94 583 SER A CA 1
ATOM 4017 C C . SER A 1 583 ? 36.038 1.068 -2.413 1.00 35.94 583 SER A C 1
ATOM 4019 O O . SER A 1 583 ? 37.117 1.500 -2.831 1.00 35.94 583 SER A O 1
ATOM 4021 N N . ASP A 1 584 ? 35.963 0.003 -1.621 1.00 34.03 584 ASP A N 1
ATOM 4022 C CA . ASP A 1 584 ? 37.066 -0.933 -1.408 1.00 34.03 584 ASP A CA 1
ATOM 4023 C C . ASP A 1 584 ? 37.180 -1.879 -2.631 1.00 34.03 584 ASP A C 1
ATOM 4025 O O . ASP A 1 584 ? 36.162 -2.379 -3.126 1.00 34.03 584 ASP A O 1
ATOM 4029 N N . PRO A 1 585 ? 38.397 -2.137 -3.157 1.00 34.62 585 PRO A N 1
ATOM 4030 C CA . PRO A 1 585 ? 38.621 -3.011 -4.312 1.00 34.62 585 PRO A CA 1
ATOM 4031 C C . PRO A 1 585 ? 38.144 -4.471 -4.157 1.00 34.62 585 PRO A C 1
ATOM 4033 O O . PRO A 1 585 ? 38.184 -5.209 -5.142 1.00 34.62 585 PRO A O 1
ATOM 4036 N N . ALA A 1 586 ? 37.675 -4.909 -2.986 1.00 36.41 586 ALA A N 1
ATOM 4037 C CA . ALA A 1 586 ? 36.988 -6.191 -2.823 1.00 36.41 586 ALA A CA 1
ATOM 4038 C C . ALA A 1 586 ? 35.515 -6.201 -3.313 1.00 36.41 586 ALA A C 1
ATOM 4040 O O . ALA A 1 586 ? 34.998 -7.279 -3.608 1.00 36.41 586 ALA A O 1
ATOM 4041 N N . PHE A 1 587 ? 34.847 -5.045 -3.461 1.00 40.69 587 PHE A N 1
ATOM 4042 C CA . PHE A 1 587 ? 33.368 -4.948 -3.497 1.00 40.69 587 PHE A CA 1
ATOM 4043 C C . PHE A 1 587 ? 32.718 -4.614 -4.862 1.00 40.69 587 PHE A C 1
ATOM 4045 O O . PHE A 1 587 ? 31.499 -4.582 -4.969 1.00 40.69 587 PHE A O 1
ATOM 4052 N N . HIS A 1 588 ? 33.504 -4.420 -5.924 1.00 38.28 588 HIS A N 1
ATOM 4053 C CA . HIS A 1 588 ? 33.096 -4.517 -7.344 1.00 38.28 588 HIS A CA 1
ATOM 4054 C C . HIS A 1 588 ? 31.921 -3.687 -7.939 1.00 38.28 588 HIS A C 1
ATOM 4056 O O . HIS A 1 588 ? 31.770 -3.762 -9.158 1.00 38.28 588 HIS A O 1
ATOM 4062 N N . CYS A 1 589 ? 31.154 -2.855 -7.222 1.00 32.78 589 CYS A N 1
ATOM 4063 C CA . CYS A 1 589 ? 30.171 -1.967 -7.882 1.00 32.78 589 CYS A CA 1
ATOM 4064 C C . CYS A 1 589 ? 30.864 -0.830 -8.684 1.00 32.78 589 CYS A C 1
ATOM 4066 O O . CYS A 1 589 ? 31.820 -0.212 -8.207 1.00 32.78 589 CYS A O 1
ATOM 4068 N N . GLN A 1 590 ? 30.402 -0.552 -9.915 1.00 35.72 590 GLN A N 1
ATOM 4069 C CA . GLN A 1 590 ? 31.003 0.428 -10.842 1.00 35.72 590 GLN A CA 1
ATOM 4070 C C . GLN A 1 590 ? 29.978 1.419 -11.418 1.00 35.72 590 GLN A C 1
ATOM 4072 O O . GLN A 1 590 ? 28.910 1.016 -11.865 1.00 35.72 590 GLN A O 1
ATOM 4077 N N . TYR A 1 591 ? 30.356 2.699 -11.537 1.00 34.19 591 TYR A N 1
ATOM 4078 C CA . TYR A 1 591 ? 29.642 3.662 -12.388 1.00 34.19 591 TYR A CA 1
ATOM 4079 C C . TYR A 1 591 ? 29.831 3.299 -13.870 1.00 34.19 591 TYR A C 1
ATOM 4081 O O . TYR A 1 591 ? 30.939 3.424 -14.401 1.00 34.19 591 TYR A O 1
ATOM 4089 N N . VAL A 1 592 ? 28.757 2.901 -14.558 1.00 30.77 592 VAL A N 1
ATOM 4090 C CA . VAL A 1 592 ? 28.788 2.610 -16.001 1.00 30.77 592 VAL A CA 1
ATOM 4091 C C . VAL A 1 592 ? 28.386 3.849 -16.810 1.00 30.77 592 VAL A C 1
ATOM 4093 O O . VAL A 1 592 ? 27.414 4.538 -16.516 1.00 30.77 592 VAL A O 1
ATOM 4096 N N . ALA A 1 593 ? 29.163 4.159 -17.848 1.00 35.62 593 ALA A N 1
ATOM 4097 C CA . ALA A 1 593 ? 29.011 5.367 -18.655 1.00 35.62 593 ALA A CA 1
ATOM 4098 C C . ALA A 1 593 ? 27.797 5.313 -19.613 1.00 35.62 593 ALA A C 1
ATOM 4100 O O . ALA A 1 593 ? 27.878 4.732 -20.696 1.00 35.62 593 ALA A O 1
ATOM 4101 N N . GLY A 1 594 ? 26.703 5.990 -19.250 1.00 28.33 594 GLY A N 1
ATOM 4102 C CA . GLY A 1 594 ? 25.508 6.163 -20.086 1.00 28.33 594 GLY A CA 1
ATOM 4103 C C . GLY A 1 594 ? 25.608 7.294 -21.128 1.00 28.33 594 GLY A C 1
ATOM 4104 O O . GLY A 1 594 ? 25.674 8.472 -20.790 1.00 28.33 594 GLY A O 1
ATOM 4105 N N . THR A 1 595 ? 25.587 6.917 -22.409 1.00 32.22 595 THR A N 1
ATOM 4106 C CA . THR A 1 595 ? 25.136 7.695 -23.589 1.00 32.22 595 THR A CA 1
ATOM 4107 C C . THR A 1 595 ? 25.525 9.188 -23.759 1.00 32.22 595 THR A C 1
ATOM 4109 O O . THR A 1 595 ? 24.882 10.119 -23.283 1.00 32.22 595 THR A O 1
ATOM 4112 N N . THR A 1 596 ? 26.429 9.416 -24.719 1.00 39.31 596 THR A N 1
ATOM 4113 C CA . THR A 1 596 ? 26.462 10.545 -25.692 1.00 39.31 596 THR A CA 1
ATOM 4114 C C . THR A 1 596 ? 26.935 11.964 -25.322 1.00 39.31 596 THR A C 1
ATOM 4116 O O . THR A 1 596 ? 27.256 12.686 -26.263 1.00 39.31 596 THR A O 1
ATOM 4119 N N . SER A 1 597 ? 27.092 12.393 -24.059 1.00 52.28 597 SER A N 1
ATOM 4120 C CA . SER A 1 597 ? 27.838 13.648 -23.732 1.00 52.28 597 SER A CA 1
ATOM 4121 C C . SER A 1 597 ? 28.197 13.826 -22.245 1.00 52.28 597 SER A C 1
ATOM 4123 O O . SER A 1 597 ? 27.924 14.860 -21.639 1.00 52.28 597 SER A O 1
ATOM 4125 N N . LEU A 1 598 ? 28.841 12.826 -21.640 1.00 57.16 598 LEU A N 1
ATOM 4126 C CA . LEU A 1 598 ? 29.136 12.816 -20.197 1.00 57.16 598 LEU A CA 1
ATOM 4127 C C . LEU A 1 598 ? 30.084 13.935 -19.718 1.00 57.16 598 LEU A C 1
ATOM 4129 O O . LEU A 1 598 ? 29.943 14.413 -18.594 1.00 57.16 598 LEU A O 1
ATOM 4133 N N . TYR A 1 599 ? 31.045 14.368 -20.542 1.00 70.12 599 TYR A N 1
ATOM 4134 C CA . TYR A 1 599 ? 32.098 15.286 -20.101 1.00 70.12 599 TYR A CA 1
ATOM 4135 C C . TYR A 1 599 ? 31.905 16.732 -20.579 1.00 70.12 599 TYR A C 1
ATOM 4137 O O . TYR A 1 599 ? 31.928 17.064 -21.765 1.00 70.12 599 TYR A O 1
ATOM 4145 N N . VAL A 1 600 ? 31.803 17.634 -19.605 1.00 77.06 600 VAL A N 1
ATOM 4146 C CA . VAL A 1 600 ? 31.806 19.087 -19.756 1.00 77.06 600 VAL A CA 1
ATOM 4147 C C . VAL A 1 600 ? 33.215 19.552 -20.139 1.00 77.06 600 VAL A C 1
ATOM 4149 O O . VAL A 1 600 ? 34.125 19.686 -19.312 1.00 77.06 600 VAL A O 1
ATOM 4152 N N . ARG A 1 601 ? 33.398 19.820 -21.433 1.00 76.31 601 ARG A N 1
ATOM 4153 C CA . ARG A 1 601 ? 34.691 20.186 -22.030 1.00 76.31 601 ARG A CA 1
ATOM 4154 C C . ARG A 1 601 ? 35.080 21.608 -21.646 1.00 76.31 601 ARG A C 1
ATOM 4156 O O . ARG A 1 601 ? 34.385 22.563 -21.975 1.00 76.31 601 ARG A O 1
ATOM 4163 N N . GLY A 1 602 ? 36.249 21.808 -21.046 1.00 70.75 602 GLY A N 1
ATOM 4164 C CA . GLY A 1 602 ? 36.639 23.121 -20.518 1.00 70.75 602 GLY A CA 1
ATOM 4165 C C . GLY A 1 602 ? 36.974 24.237 -21.521 1.00 70.75 602 GLY A C 1
ATOM 4166 O O . GLY A 1 602 ? 37.596 25.223 -21.114 1.00 70.75 602 GLY A O 1
ATOM 4167 N N . THR A 1 603 ? 36.648 24.113 -22.814 1.00 71.94 603 THR A N 1
ATOM 4168 C CA . THR A 1 603 ? 36.825 25.192 -23.805 1.00 71.94 603 THR A CA 1
ATOM 4169 C C . THR A 1 603 ? 35.742 25.189 -24.891 1.00 71.94 603 THR A C 1
ATOM 4171 O O . THR A 1 603 ? 35.162 24.163 -25.213 1.00 71.94 603 THR A O 1
ATOM 4174 N N . SER A 1 604 ? 35.528 26.342 -25.535 1.00 75.62 604 SER A N 1
ATOM 4175 C CA . SER A 1 604 ? 34.553 26.527 -26.626 1.00 75.62 604 SER A CA 1
ATOM 4176 C C . SER A 1 604 ? 35.096 26.236 -28.039 1.00 75.62 604 SER A C 1
ATOM 4178 O O . SER A 1 604 ? 34.585 26.764 -29.037 1.00 75.62 604 SER A O 1
ATOM 4180 N N . ARG A 1 605 ? 36.186 25.471 -28.149 1.00 77.69 605 ARG A N 1
ATOM 4181 C CA . ARG A 1 605 ? 36.870 25.165 -29.417 1.00 77.69 605 ARG A CA 1
ATOM 4182 C C . ARG A 1 605 ? 36.236 23.969 -30.132 1.00 77.69 605 ARG A C 1
ATOM 4184 O O . ARG A 1 605 ? 35.502 23.191 -29.528 1.00 77.69 605 ARG A O 1
ATOM 4191 N N . ASN A 1 606 ? 36.521 23.842 -31.430 1.00 82.31 606 ASN A N 1
ATOM 4192 C CA . ASN A 1 606 ? 36.010 22.740 -32.243 1.00 82.31 606 ASN A CA 1
ATOM 4193 C C . ASN A 1 606 ? 36.629 21.405 -31.764 1.00 82.31 606 ASN A C 1
ATOM 4195 O O . ASN A 1 606 ? 37.852 21.266 -31.901 1.00 82.31 606 ASN A O 1
ATOM 4199 N N . PRO A 1 607 ? 35.826 20.451 -31.242 1.00 76.50 607 PRO A N 1
ATOM 4200 C CA . PRO A 1 607 ? 36.314 19.176 -30.703 1.00 76.50 607 PRO A CA 1
ATOM 4201 C C . PRO A 1 607 ? 37.229 18.420 -31.670 1.00 76.50 607 PRO A C 1
ATOM 4203 O O . PRO A 1 607 ? 38.320 18.002 -31.289 1.00 76.50 607 PRO A O 1
ATOM 4206 N N . ALA A 1 608 ? 36.851 18.359 -32.949 1.00 77.75 608 ALA A N 1
ATOM 4207 C CA . ALA A 1 608 ? 37.553 17.612 -33.993 1.00 77.75 608 ALA A CA 1
ATOM 4208 C C . ALA A 1 608 ? 38.943 18.174 -34.368 1.00 77.75 608 ALA A C 1
ATOM 4210 O O . ALA A 1 608 ? 39.597 17.661 -35.270 1.00 77.75 608 ALA A O 1
ATOM 4211 N N . THR A 1 609 ? 39.405 19.248 -33.716 1.00 75.38 609 THR A N 1
ATOM 4212 C CA . THR A 1 609 ? 40.709 19.881 -34.004 1.00 75.38 609 THR A CA 1
ATOM 4213 C C . THR A 1 609 ? 41.490 20.316 -32.760 1.00 75.38 609 THR A C 1
ATOM 4215 O O . THR A 1 609 ? 42.604 20.834 -32.887 1.00 75.38 609 THR A O 1
ATOM 4218 N N . ASP A 1 610 ? 40.941 20.162 -31.549 1.00 72.62 610 ASP A N 1
ATOM 4219 C CA . ASP A 1 610 ? 41.497 20.810 -30.356 1.00 72.62 610 ASP A CA 1
ATOM 4220 C C . ASP A 1 610 ? 42.436 19.920 -29.534 1.00 72.62 610 ASP A C 1
ATOM 4222 O O . ASP A 1 610 ? 42.208 19.636 -28.359 1.00 72.62 610 ASP A O 1
ATOM 4226 N N . VAL A 1 611 ? 43.576 19.591 -30.148 1.00 66.00 611 VAL A N 1
ATOM 4227 C CA . VAL A 1 611 ? 44.700 18.789 -29.610 1.00 66.00 611 VAL A CA 1
ATOM 4228 C C . VAL A 1 611 ? 45.357 19.333 -28.313 1.00 66.00 611 VAL A C 1
ATOM 4230 O O . VAL A 1 611 ? 46.473 18.955 -27.971 1.00 66.00 611 VAL A O 1
ATOM 4233 N N . LYS A 1 612 ? 44.760 20.330 -27.637 1.00 64.06 612 LYS A N 1
ATOM 4234 C CA . LYS A 1 612 ? 45.363 21.113 -26.530 1.00 64.06 612 LYS A CA 1
ATOM 4235 C C . LYS A 1 612 ? 44.472 21.260 -25.293 1.00 64.06 612 LYS A C 1
ATOM 4237 O O . LYS A 1 612 ? 44.913 21.869 -24.313 1.00 64.06 612 LYS A O 1
ATOM 4242 N N . SER A 1 613 ? 43.247 20.741 -25.340 1.00 62.50 613 SER A N 1
ATOM 4243 C CA . SER A 1 613 ? 42.260 20.882 -24.256 1.00 62.50 613 SER A CA 1
ATOM 4244 C C . SER A 1 613 ? 42.069 19.619 -23.412 1.00 62.50 613 SER A C 1
ATOM 4246 O O . SER A 1 613 ? 41.380 19.690 -22.404 1.00 62.50 613 SER A O 1
ATOM 4248 N N . CYS A 1 614 ? 42.804 18.554 -23.749 1.00 64.19 614 CYS A N 1
ATOM 4249 C CA . CYS A 1 614 ? 43.007 17.260 -23.073 1.00 64.19 614 CYS A CA 1
ATOM 4250 C C . CYS A 1 614 ? 43.371 17.268 -21.574 1.00 64.19 614 CYS A C 1
ATOM 4252 O O . CYS A 1 614 ? 43.853 16.267 -21.051 1.00 64.19 614 CYS A O 1
ATOM 4254 N N . GLN A 1 615 ? 43.344 18.422 -20.907 1.00 70.38 615 GLN A N 1
ATOM 4255 C CA . GLN A 1 615 ? 44.012 18.585 -19.618 1.00 70.38 615 GLN A CA 1
ATOM 4256 C C . GLN A 1 615 ? 43.137 18.159 -18.444 1.00 70.38 615 GLN A C 1
ATOM 4258 O O . GLN A 1 615 ? 43.620 17.493 -17.536 1.00 70.38 615 GLN A O 1
ATOM 4263 N N . VAL A 1 616 ? 41.882 18.607 -18.447 1.00 76.50 616 VAL A N 1
ATOM 4264 C CA . VAL A 1 616 ? 40.884 18.288 -17.425 1.00 76.50 616 VAL A CA 1
ATOM 4265 C C . VAL A 1 616 ? 39.524 18.329 -18.097 1.00 76.50 616 VAL A C 1
ATOM 4267 O O . VAL A 1 616 ? 39.208 19.309 -18.777 1.00 76.50 616 VAL A O 1
ATOM 4270 N N . GLU A 1 617 ? 38.736 17.299 -17.861 1.00 77.19 617 GLU A N 1
ATOM 4271 C CA . GLU A 1 617 ? 37.320 17.222 -18.193 1.00 77.19 617 GLU A CA 1
ATOM 4272 C C . GLU A 1 617 ? 36.518 17.238 -16.895 1.00 77.19 617 GLU A C 1
ATOM 4274 O O . GLU A 1 617 ? 37.003 16.793 -15.855 1.00 77.19 617 GLU A O 1
ATOM 4279 N N . PHE A 1 618 ? 35.314 17.801 -16.926 1.00 79.75 618 PHE A N 1
ATOM 4280 C CA . PHE A 1 618 ? 34.446 17.830 -15.753 1.00 79.75 618 PHE A CA 1
ATOM 4281 C C . PHE A 1 618 ? 33.204 16.995 -16.003 1.00 79.75 618 PHE A C 1
ATOM 4283 O O . PHE A 1 618 ? 32.661 17.016 -17.100 1.00 79.75 618 PHE A O 1
ATOM 4290 N N . PHE A 1 619 ? 32.717 16.329 -14.971 1.00 78.19 619 PHE A N 1
ATOM 4291 C CA . PHE A 1 619 ? 31.346 15.848 -14.918 1.00 78.19 619 PHE A CA 1
ATOM 4292 C C . PHE A 1 619 ? 30.595 16.727 -13.914 1.00 78.19 619 PHE A C 1
ATOM 4294 O O . PHE A 1 619 ? 31.121 17.032 -12.840 1.00 78.19 619 PHE A O 1
ATOM 4301 N N . VAL A 1 620 ? 29.411 17.204 -14.295 1.00 78.00 620 VAL A N 1
ATOM 4302 C CA . VAL A 1 620 ? 28.549 18.050 -13.459 1.00 78.00 620 VAL A CA 1
ATOM 4303 C C . VAL A 1 620 ? 27.128 17.538 -13.608 1.00 78.00 620 VAL A C 1
ATOM 4305 O O . VAL A 1 620 ? 26.637 17.450 -14.732 1.00 78.00 620 VAL A O 1
ATOM 4308 N N . VAL A 1 621 ? 26.471 17.228 -12.491 1.00 77.06 621 VAL A N 1
ATOM 4309 C CA . VAL A 1 621 ? 25.075 16.775 -12.504 1.00 77.06 621 VAL A CA 1
ATOM 4310 C C . VAL A 1 621 ? 24.178 17.981 -12.787 1.00 77.06 621 VAL A C 1
ATOM 4312 O O . VAL A 1 621 ? 23.981 18.835 -11.926 1.00 77.06 621 VAL A O 1
ATOM 4315 N N . ASN A 1 622 ? 23.727 18.101 -14.037 1.00 73.81 622 ASN A N 1
ATOM 4316 C CA . ASN A 1 622 ? 22.827 19.159 -14.495 1.00 73.81 622 ASN A CA 1
ATOM 4317 C C . ASN A 1 622 ? 22.160 18.755 -15.832 1.00 73.81 622 ASN A C 1
ATOM 4319 O O . ASN A 1 622 ? 22.609 19.190 -16.900 1.00 73.81 622 ASN A O 1
ATOM 4323 N N . PRO A 1 623 ? 21.113 17.910 -15.803 1.00 67.19 623 PRO A N 1
ATOM 4324 C CA . PRO A 1 623 ? 20.483 17.362 -17.010 1.00 67.19 623 PRO A CA 1
ATOM 4325 C C . PRO A 1 623 ? 19.803 18.443 -17.864 1.00 67.19 623 PRO A C 1
ATOM 4327 O O . PRO A 1 623 ? 19.690 18.303 -19.078 1.00 67.19 623 PRO A O 1
ATOM 4330 N N . ASN A 1 624 ? 19.409 19.558 -17.244 1.00 71.00 624 ASN A N 1
ATOM 4331 C CA . ASN A 1 624 ? 18.699 20.663 -17.883 1.00 71.00 624 ASN A CA 1
ATOM 4332 C C . ASN A 1 624 ? 19.628 21.721 -18.516 1.00 71.00 624 ASN A C 1
ATOM 4334 O O . ASN A 1 624 ? 19.160 22.756 -19.005 1.00 71.00 624 ASN A O 1
ATOM 4338 N N . ASN A 1 625 ? 20.949 21.501 -18.531 1.00 77.06 625 ASN A N 1
ATOM 4339 C CA . ASN A 1 625 ? 21.874 22.443 -19.153 1.00 77.06 625 ASN A CA 1
ATOM 4340 C C . ASN A 1 625 ? 21.886 22.291 -20.685 1.00 77.06 625 ASN A C 1
ATOM 4342 O O . ASN A 1 625 ? 22.250 21.226 -21.183 1.00 77.06 625 ASN A O 1
ATOM 4346 N N . PRO A 1 626 ? 21.587 23.347 -21.465 1.00 78.31 626 PRO A N 1
ATOM 4347 C CA . PRO A 1 626 ? 21.566 23.238 -22.918 1.00 78.31 626 PRO A CA 1
ATOM 4348 C C . PRO A 1 626 ? 22.958 22.886 -23.479 1.00 78.31 626 PRO A C 1
ATOM 4350 O O . PRO A 1 626 ? 23.971 23.389 -22.970 1.00 78.31 626 PRO A O 1
ATOM 4353 N N . PRO A 1 627 ? 23.030 22.065 -24.543 1.00 78.38 627 PRO A N 1
ATOM 4354 C CA . PRO A 1 627 ? 24.288 21.745 -25.199 1.00 78.38 627 PRO A CA 1
ATOM 4355 C C . PRO A 1 627 ? 24.896 22.977 -25.881 1.00 78.38 627 PRO A C 1
ATOM 4357 O O . PRO A 1 627 ? 24.222 23.954 -26.226 1.00 78.38 627 PRO A O 1
ATOM 4360 N N . ASP A 1 628 ? 26.206 22.924 -26.095 1.00 78.75 628 ASP A N 1
ATOM 4361 C CA . ASP A 1 628 ? 26.942 23.919 -26.852 1.00 78.75 628 ASP A CA 1
ATOM 4362 C C . ASP A 1 628 ? 26.646 23.824 -28.361 1.00 78.75 628 ASP A C 1
ATOM 4364 O O . ASP A 1 628 ? 25.941 22.949 -28.861 1.00 78.75 628 ASP A O 1
ATOM 4368 N N . ARG A 1 629 ? 27.232 24.746 -29.131 1.00 82.19 629 ARG A N 1
ATOM 4369 C CA . ARG A 1 629 ? 27.083 24.821 -30.598 1.00 82.19 629 ARG A CA 1
ATOM 4370 C C . ARG A 1 629 ? 27.596 23.599 -31.385 1.00 82.19 629 ARG A C 1
ATOM 4372 O O . ARG A 1 629 ? 27.559 23.640 -32.612 1.00 82.19 629 ARG A O 1
ATOM 4379 N N . TYR A 1 630 ? 28.168 22.603 -30.717 1.00 80.00 630 TYR A N 1
ATOM 4380 C CA . TYR A 1 630 ? 28.641 21.343 -31.287 1.00 80.00 630 TYR A CA 1
ATOM 4381 C C . TYR A 1 630 ? 27.817 20.139 -30.796 1.00 80.00 630 TYR A C 1
ATOM 4383 O O . TYR A 1 630 ? 28.170 19.015 -31.133 1.00 80.00 630 TYR A O 1
ATOM 4391 N N . GLY A 1 631 ? 26.742 20.361 -30.027 1.00 75.19 631 GLY A N 1
ATOM 4392 C CA . GLY A 1 631 ? 25.889 19.302 -29.477 1.00 75.19 631 GLY A CA 1
ATOM 4393 C C . GLY A 1 631 ? 26.414 18.666 -28.186 1.00 75.19 631 GLY A C 1
ATOM 4394 O O . GLY A 1 631 ? 25.855 17.672 -27.747 1.00 75.19 631 GLY A O 1
ATOM 4395 N N . LEU A 1 632 ? 27.467 19.226 -27.579 1.00 76.19 632 LEU A N 1
ATOM 4396 C CA . LEU A 1 632 ? 28.153 18.661 -26.409 1.00 76.19 632 LEU A CA 1
ATOM 4397 C C . LEU A 1 632 ? 27.867 19.495 -25.151 1.00 76.19 632 LEU A C 1
ATOM 4399 O O . LEU A 1 632 ? 27.543 20.674 -25.264 1.00 76.19 632 LEU A O 1
ATOM 4403 N N . ALA A 1 633 ? 28.026 18.944 -23.946 1.00 76.88 633 ALA A N 1
ATOM 4404 C CA . ALA A 1 633 ? 27.730 19.668 -22.702 1.00 76.88 633 ALA A CA 1
ATOM 4405 C C . ALA A 1 633 ? 28.509 21.008 -22.578 1.00 76.88 633 ALA A C 1
ATOM 4407 O O . ALA A 1 633 ? 29.746 21.024 -22.578 1.00 76.88 633 ALA A O 1
ATOM 4408 N N . ASP A 1 634 ? 27.804 22.151 -22.470 1.00 83.31 634 ASP A N 1
ATOM 4409 C CA . ASP A 1 634 ? 28.444 23.478 -22.389 1.00 83.31 634 ASP A CA 1
ATOM 4410 C C . ASP A 1 634 ? 29.242 23.617 -21.077 1.00 83.31 634 ASP A C 1
ATOM 4412 O O . ASP A 1 634 ? 28.757 23.363 -19.973 1.00 83.31 634 ASP A O 1
ATOM 4416 N N . TYR A 1 635 ? 30.471 24.123 -21.190 1.00 81.44 635 TYR A N 1
ATOM 4417 C CA . TYR A 1 635 ? 31.327 24.535 -20.073 1.00 81.44 635 TYR A CA 1
ATOM 4418 C C . TYR A 1 635 ? 30.693 25.595 -19.151 1.00 81.44 635 TYR A C 1
ATOM 4420 O O . TYR A 1 635 ? 31.237 25.923 -18.090 1.00 81.44 635 TYR A O 1
ATOM 4428 N N . ARG A 1 636 ? 29.564 26.174 -19.570 1.00 86.69 636 ARG A N 1
ATOM 4429 C CA . ARG A 1 636 ? 28.689 27.059 -18.802 1.00 86.69 636 ARG A CA 1
ATOM 4430 C C . ARG A 1 636 ? 27.505 26.272 -18.259 1.00 86.69 636 ARG A C 1
ATOM 4432 O O . ARG A 1 636 ? 26.465 26.181 -18.901 1.00 86.69 636 ARG A O 1
ATOM 4439 N N . GLN A 1 637 ? 27.670 25.805 -17.035 1.00 87.62 637 GLN A N 1
ATOM 4440 C CA . GLN A 1 637 ? 26.631 25.151 -16.263 1.00 87.62 637 GLN A CA 1
ATOM 4441 C C . GLN A 1 637 ? 25.764 26.205 -15.574 1.00 87.62 637 GLN A C 1
ATOM 4443 O O . GLN A 1 637 ? 26.277 27.122 -14.919 1.00 87.62 637 GLN A O 1
ATOM 4448 N N . THR A 1 638 ? 24.453 26.116 -15.766 1.00 86.06 638 THR A N 1
ATOM 4449 C CA . THR A 1 638 ? 23.474 27.024 -15.165 1.00 86.06 638 THR A CA 1
ATOM 4450 C C . THR A 1 638 ? 22.411 26.224 -14.436 1.00 86.06 638 THR A C 1
ATOM 4452 O O . THR A 1 638 ? 21.828 25.338 -15.045 1.00 86.06 638 THR A O 1
ATOM 4455 N N . CYS A 1 639 ? 22.131 26.592 -13.189 1.00 83.44 639 CYS A N 1
ATOM 4456 C CA . CYS A 1 639 ? 21.019 26.059 -12.407 1.00 83.44 639 CYS A CA 1
ATOM 4457 C C . CYS A 1 639 ? 20.148 27.208 -11.870 1.00 83.44 639 CYS A C 1
ATOM 4459 O O . CYS A 1 639 ? 20.594 28.367 -11.823 1.00 83.44 639 CYS A O 1
ATOM 4461 N N . LEU A 1 640 ? 18.900 26.901 -11.527 1.00 85.00 640 LEU A N 1
ATOM 4462 C CA . LEU A 1 640 ? 18.010 27.773 -10.767 1.00 85.00 640 LEU A CA 1
ATOM 4463 C C . LEU A 1 640 ? 18.128 27.416 -9.278 1.00 85.00 640 LEU A C 1
ATOM 4465 O O . LEU A 1 640 ? 18.205 26.248 -8.930 1.00 85.00 640 LEU A O 1
ATOM 4469 N N . ASP A 1 641 ? 18.144 28.432 -8.422 1.00 82.69 641 ASP A N 1
ATOM 4470 C CA . ASP A 1 641 ? 18.078 28.289 -6.965 1.00 82.69 641 ASP A CA 1
ATOM 4471 C C . ASP A 1 641 ? 16.810 27.495 -6.598 1.00 82.69 641 ASP A C 1
ATOM 4473 O O . ASP A 1 641 ? 15.712 27.880 -7.021 1.00 82.69 641 ASP A O 1
ATOM 4477 N N . GLN A 1 642 ? 16.969 26.402 -5.844 1.00 80.00 642 GLN A N 1
ATOM 4478 C CA . GLN A 1 642 ? 15.923 25.416 -5.514 1.00 80.00 642 GLN A CA 1
ATOM 4479 C C . GLN A 1 642 ? 15.392 24.560 -6.687 1.00 80.00 642 GLN A C 1
ATOM 4481 O O . GLN A 1 642 ? 14.247 24.103 -6.642 1.00 80.00 642 GLN A O 1
ATOM 4486 N N . ASP A 1 643 ? 16.177 24.335 -7.742 1.00 76.50 643 ASP A N 1
ATOM 4487 C CA . ASP A 1 643 ? 15.870 23.326 -8.769 1.00 76.50 643 ASP A CA 1
ATOM 4488 C C . ASP A 1 643 ? 16.509 21.976 -8.394 1.00 76.50 643 ASP A C 1
ATOM 4490 O O . ASP A 1 643 ? 17.718 21.814 -8.568 1.00 76.50 643 ASP A O 1
ATOM 4494 N N . PRO A 1 644 ? 15.734 20.982 -7.914 1.00 70.69 644 PRO A N 1
ATOM 4495 C CA . PRO A 1 644 ? 16.282 19.736 -7.371 1.00 70.69 644 PRO A CA 1
ATOM 4496 C C . PRO A 1 644 ? 17.026 18.882 -8.409 1.00 70.69 644 PRO A C 1
ATOM 4498 O O . PRO A 1 644 ? 17.700 17.927 -8.041 1.00 70.69 644 PRO A O 1
ATOM 4501 N N . THR A 1 645 ? 16.936 19.208 -9.704 1.00 64.88 645 THR A N 1
ATOM 4502 C CA . THR A 1 645 ? 17.655 18.484 -10.765 1.00 64.88 645 THR A CA 1
ATOM 4503 C C . THR A 1 645 ? 19.121 18.902 -10.909 1.00 64.88 645 THR A C 1
ATOM 4505 O O . THR A 1 645 ? 19.908 18.185 -11.530 1.00 64.88 645 THR A O 1
ATOM 4508 N N . CYS A 1 646 ? 19.500 20.068 -10.378 1.00 70.19 646 CYS A N 1
ATOM 4509 C CA . CYS A 1 646 ? 20.846 20.630 -10.526 1.00 70.19 646 CYS A CA 1
ATOM 4510 C C . CYS A 1 646 ? 21.354 21.415 -9.303 1.00 70.19 646 CYS A C 1
ATOM 4512 O O . CYS A 1 646 ? 22.512 21.847 -9.305 1.00 70.19 646 CYS A O 1
ATOM 4514 N N . ASP A 1 647 ? 20.504 21.620 -8.294 1.00 79.88 647 ASP A N 1
ATOM 4515 C CA . ASP A 1 647 ? 20.805 22.304 -7.044 1.00 79.88 647 ASP A CA 1
ATOM 4516 C C . ASP A 1 647 ? 20.783 21.326 -5.863 1.00 79.88 647 ASP A C 1
ATOM 4518 O O . ASP A 1 647 ? 19.735 20.890 -5.392 1.00 79.88 647 ASP A O 1
ATOM 4522 N N . PHE A 1 648 ? 21.980 21.013 -5.378 1.00 77.44 648 PHE A N 1
ATOM 4523 C CA . PHE A 1 648 ? 22.245 20.112 -4.262 1.00 77.44 648 PHE A CA 1
ATOM 4524 C C . PHE A 1 648 ? 22.593 20.868 -2.962 1.00 77.44 648 PHE A C 1
ATOM 4526 O O . PHE A 1 648 ? 23.171 20.283 -2.047 1.00 77.44 648 PHE A O 1
ATOM 4533 N N . ASP A 1 649 ? 22.297 22.173 -2.866 1.00 76.81 649 ASP A N 1
ATOM 4534 C CA . ASP A 1 649 ? 22.372 22.950 -1.617 1.00 76.81 649 ASP A CA 1
ATOM 4535 C C . ASP A 1 649 ? 20.949 23.406 -1.236 1.00 76.81 649 ASP A C 1
ATOM 4537 O O . ASP A 1 649 ? 20.384 24.269 -1.900 1.00 76.81 649 ASP A O 1
ATOM 4541 N N . PRO A 1 650 ? 20.326 22.862 -0.173 1.00 70.50 650 PRO A N 1
ATOM 4542 C CA . PRO A 1 650 ? 18.918 23.139 0.139 1.00 70.50 650 PRO A CA 1
ATOM 4543 C C . PRO A 1 650 ? 18.666 24.563 0.669 1.00 70.50 650 PRO A C 1
ATOM 4545 O O . PRO A 1 650 ? 17.530 24.918 0.992 1.00 70.50 650 PRO A O 1
ATOM 4548 N N . LEU A 1 651 ? 19.711 25.378 0.842 1.00 77.94 651 LEU A N 1
ATOM 4549 C CA . LEU A 1 651 ? 19.628 26.670 1.515 1.00 77.94 651 LEU A CA 1
ATOM 4550 C C . LEU A 1 651 ? 19.452 27.821 0.505 1.00 77.94 651 LEU A C 1
ATOM 4552 O O . LEU A 1 651 ? 20.374 28.081 -0.265 1.00 77.94 651 LEU A O 1
ATOM 4556 N N . PRO A 1 652 ? 18.336 28.582 0.561 1.00 78.62 652 PRO A N 1
ATOM 4557 C CA . PRO A 1 652 ? 17.989 29.575 -0.458 1.00 78.62 652 PRO A CA 1
ATOM 4558 C C . PRO A 1 652 ? 19.066 30.638 -0.720 1.00 78.62 652 PRO A C 1
ATOM 4560 O O . PRO A 1 652 ? 19.728 31.134 0.200 1.00 78.62 652 PRO A O 1
ATOM 4563 N N . GLY A 1 653 ? 19.160 31.077 -1.975 1.00 76.44 653 GLY A N 1
ATOM 4564 C CA . GLY A 1 653 ? 20.066 32.126 -2.439 1.00 76.44 653 GLY A CA 1
ATOM 4565 C C . GLY A 1 653 ? 21.422 31.625 -2.952 1.00 76.44 653 GLY A C 1
ATOM 4566 O O . GLY A 1 653 ? 22.339 32.438 -3.155 1.00 76.44 653 GLY A O 1
ATOM 4567 N N . ARG A 1 654 ? 21.594 30.314 -3.145 1.00 84.25 654 ARG A N 1
ATOM 4568 C CA . ARG A 1 654 ? 22.808 29.679 -3.669 1.00 84.25 654 ARG A CA 1
ATOM 4569 C C . ARG A 1 654 ? 22.522 28.255 -4.146 1.00 84.25 654 ARG A C 1
ATOM 4571 O O . ARG A 1 654 ? 21.855 27.506 -3.459 1.00 84.25 654 ARG A O 1
ATOM 4578 N N . CYS A 1 655 ? 23.164 27.880 -5.248 1.00 84.94 655 CYS A N 1
ATOM 4579 C CA . CYS A 1 655 ? 23.047 26.551 -5.824 1.00 84.94 655 CYS A CA 1
ATOM 4580 C C . CYS A 1 655 ? 24.281 25.699 -5.488 1.00 84.94 655 CYS A C 1
ATOM 4582 O O . CYS A 1 655 ? 25.414 26.166 -5.679 1.00 84.94 655 CYS A O 1
ATOM 4584 N N . GLY A 1 656 ? 24.100 24.453 -5.060 1.00 85.12 656 GLY A N 1
ATOM 4585 C CA . GLY A 1 656 ? 25.166 23.460 -4.903 1.00 85.12 656 GLY A CA 1
ATOM 4586 C C . GLY A 1 656 ? 25.327 22.608 -6.157 1.00 85.12 656 GLY A C 1
ATOM 4587 O O . GLY A 1 656 ? 24.393 21.929 -6.542 1.00 85.12 656 GLY A O 1
ATOM 4588 N N . PHE A 1 657 ? 26.504 22.589 -6.789 1.00 80.31 657 PHE A N 1
ATOM 4589 C CA . PHE A 1 657 ? 26.744 21.751 -7.977 1.00 80.31 657 PHE A CA 1
ATOM 4590 C C . PHE A 1 657 ? 27.644 20.556 -7.649 1.00 80.31 657 PHE A C 1
ATOM 4592 O O . PHE A 1 657 ? 28.834 20.759 -7.381 1.00 80.31 657 PHE A O 1
ATOM 4599 N N . ILE A 1 658 ? 27.137 19.322 -7.747 1.00 77.38 658 ILE A N 1
ATOM 4600 C CA . ILE A 1 658 ? 27.981 18.116 -7.709 1.00 77.38 658 ILE A CA 1
ATOM 4601 C C . ILE A 1 658 ? 28.913 18.139 -8.925 1.00 77.38 658 ILE A C 1
ATOM 4603 O O . ILE A 1 658 ? 28.465 18.150 -10.070 1.00 77.38 658 ILE A O 1
ATOM 4607 N N . THR A 1 659 ? 30.220 18.187 -8.665 1.00 78.88 659 THR A N 1
ATOM 4608 C CA . THR A 1 659 ? 31.275 18.307 -9.676 1.00 78.88 659 THR A CA 1
ATOM 4609 C C . THR A 1 659 ? 32.364 17.260 -9.448 1.00 78.88 659 THR A C 1
ATOM 4611 O O . THR A 1 659 ? 32.931 17.166 -8.360 1.00 78.88 659 THR A O 1
ATOM 4614 N N . VAL A 1 660 ? 32.715 16.526 -10.501 1.00 77.62 660 VAL A N 1
ATOM 4615 C CA . VAL A 1 660 ? 33.876 15.625 -10.574 1.00 77.62 660 VAL A CA 1
ATOM 4616 C C . VAL A 1 660 ? 34.847 16.173 -11.619 1.00 77.62 660 VAL A C 1
ATOM 4618 O O . VAL A 1 660 ? 34.425 16.712 -12.643 1.00 77.62 660 VAL A O 1
ATOM 4621 N N . ALA A 1 661 ? 36.153 16.060 -11.374 1.00 76.56 661 ALA A N 1
ATOM 4622 C CA . ALA A 1 661 ? 37.190 16.489 -12.307 1.00 76.56 661 ALA A CA 1
ATOM 4623 C C . ALA A 1 661 ? 38.077 15.304 -12.707 1.00 76.56 661 ALA A C 1
ATOM 4625 O O . ALA A 1 661 ? 38.680 14.658 -11.849 1.00 76.56 661 ALA A O 1
ATOM 4626 N N . CYS A 1 662 ? 38.169 15.040 -14.008 1.00 76.50 662 CYS A N 1
ATOM 4627 C CA . CYS A 1 662 ? 38.870 13.896 -14.576 1.00 76.50 662 CYS A CA 1
ATOM 4628 C C . CYS A 1 662 ? 40.062 14.316 -15.447 1.00 76.50 662 CYS A C 1
ATOM 4630 O O . CYS A 1 662 ? 40.064 15.386 -16.059 1.00 76.50 662 CYS A O 1
ATOM 4632 N N . VAL A 1 663 ? 41.089 13.465 -15.508 1.00 75.25 663 VAL A N 1
ATOM 4633 C CA . VAL A 1 663 ? 42.337 13.676 -16.255 1.00 75.25 663 VAL A CA 1
ATOM 4634 C C . VAL A 1 663 ? 42.737 12.427 -17.033 1.00 75.25 663 VAL A C 1
ATOM 4636 O O . VAL A 1 663 ? 42.456 11.302 -16.622 1.00 75.25 663 VAL A O 1
ATOM 4639 N N . ASN A 1 664 ? 43.449 12.630 -18.147 1.00 70.50 664 ASN A N 1
ATOM 4640 C CA . ASN A 1 664 ? 43.913 11.556 -19.036 1.00 70.50 664 ASN A CA 1
ATOM 4641 C C . ASN A 1 664 ? 42.780 10.623 -19.506 1.00 70.50 664 ASN A C 1
ATOM 4643 O O . ASN A 1 664 ? 43.019 9.444 -19.766 1.00 70.50 664 ASN A O 1
ATOM 4647 N N . VAL A 1 665 ? 41.555 11.148 -19.587 1.00 70.62 665 VAL A N 1
ATOM 4648 C CA . VAL A 1 665 ? 40.378 10.434 -20.083 1.00 70.62 665 VAL A CA 1
ATOM 4649 C C . VAL A 1 665 ? 40.503 10.238 -21.594 1.00 70.62 665 VAL A C 1
ATOM 4651 O O . VAL A 1 665 ? 41.050 11.088 -22.300 1.00 70.62 665 VAL A O 1
ATOM 4654 N N . ASN A 1 666 ? 40.015 9.107 -22.095 1.00 69.81 666 ASN A N 1
ATOM 4655 C CA . ASN A 1 666 ? 39.851 8.875 -23.526 1.00 69.81 666 ASN A CA 1
ATOM 4656 C C . ASN A 1 666 ? 38.419 9.244 -23.962 1.00 69.81 666 ASN A C 1
ATOM 4658 O O . ASN A 1 666 ? 37.586 8.359 -24.134 1.00 69.81 666 ASN A O 1
ATOM 4662 N N . ASP A 1 667 ? 38.128 10.543 -24.096 1.00 68.50 667 ASP A N 1
ATOM 4663 C CA . ASP A 1 667 ? 36.801 11.058 -24.473 1.00 68.50 667 ASP A CA 1
ATOM 4664 C C . ASP A 1 667 ? 36.529 10.908 -25.989 1.00 68.50 667 ASP A C 1
ATOM 4666 O O . ASP A 1 667 ? 37.184 11.580 -26.797 1.00 68.50 667 ASP A O 1
ATOM 4670 N N . PRO A 1 668 ? 35.526 10.105 -26.412 1.00 69.00 668 PRO A N 1
ATOM 4671 C CA . PRO A 1 668 ? 35.131 9.988 -27.819 1.00 69.00 668 PRO A CA 1
ATOM 4672 C C . PRO A 1 668 ? 34.697 11.320 -28.451 1.00 69.00 668 PRO A C 1
ATOM 4674 O O . PRO A 1 668 ? 34.784 11.481 -29.668 1.00 69.00 668 PRO A O 1
ATOM 4677 N N . ASN A 1 669 ? 34.264 12.293 -27.640 1.00 67.00 669 ASN A N 1
ATOM 4678 C CA . ASN A 1 669 ? 33.838 13.621 -28.089 1.00 67.00 669 ASN A CA 1
ATOM 4679 C C . ASN A 1 669 ? 35.016 14.581 -28.333 1.00 67.00 669 ASN A C 1
ATOM 4681 O O . ASN A 1 669 ? 34.829 15.688 -28.850 1.00 67.00 669 ASN A O 1
ATOM 4685 N N . LEU A 1 670 ? 36.244 14.163 -28.017 1.00 68.69 670 LEU A N 1
ATOM 4686 C CA . LEU A 1 670 ? 37.485 14.869 -28.319 1.00 68.69 670 LEU A CA 1
ATOM 4687 C C . LEU A 1 670 ? 38.430 13.980 -29.155 1.00 68.69 670 LEU A C 1
ATOM 4689 O O . LEU A 1 670 ? 39.572 13.774 -28.767 1.00 68.69 670 LEU A O 1
ATOM 4693 N N . PRO A 1 671 ? 38.045 13.518 -30.363 1.00 66.88 671 PRO A N 1
ATOM 4694 C CA . PRO A 1 671 ? 38.828 12.540 -31.136 1.00 66.88 671 PRO A CA 1
ATOM 4695 C C . PRO A 1 671 ? 40.181 13.073 -31.650 1.00 66.88 671 PRO A C 1
ATOM 4697 O O . PRO A 1 671 ? 41.049 12.307 -32.059 1.00 66.88 671 PRO A O 1
ATOM 4700 N N . ALA A 1 672 ? 40.386 14.396 -31.640 1.00 65.06 672 ALA A N 1
ATOM 4701 C CA . ALA A 1 672 ? 41.684 15.021 -31.914 1.00 65.06 672 ALA A CA 1
ATOM 4702 C C . ALA A 1 672 ? 42.604 15.075 -30.674 1.00 65.06 672 ALA A C 1
ATOM 4704 O O . ALA A 1 672 ? 43.759 15.490 -30.763 1.00 65.06 672 ALA A O 1
ATOM 4705 N N . CYS A 1 673 ? 42.092 14.703 -29.507 1.00 64.06 673 CYS A N 1
ATOM 4706 C CA . CYS A 1 673 ? 42.825 14.562 -28.265 1.00 64.06 673 CYS A CA 1
ATOM 4707 C C . CYS A 1 673 ? 43.200 13.090 -28.060 1.00 64.06 673 CYS A C 1
ATOM 4709 O O . CYS A 1 673 ? 42.405 12.200 -28.331 1.00 64.06 673 CYS A O 1
ATOM 4711 N N . SER A 1 674 ? 44.412 12.817 -27.577 1.00 60.19 674 SER A N 1
ATOM 4712 C CA . SER A 1 674 ? 44.802 11.456 -27.207 1.00 60.19 674 SER A CA 1
ATOM 4713 C C . SER A 1 674 ? 45.778 11.483 -26.030 1.00 60.19 674 SER A C 1
ATOM 4715 O O . SER A 1 674 ? 46.808 12.164 -26.123 1.00 60.19 674 SER A O 1
ATOM 4717 N N . PRO A 1 675 ? 45.524 10.728 -24.944 1.00 55.09 675 PRO A N 1
ATOM 4718 C CA . PRO A 1 675 ? 46.471 10.529 -23.851 1.00 55.09 675 PRO A CA 1
ATOM 4719 C C . PRO A 1 675 ? 47.581 9.543 -24.264 1.00 55.09 675 PRO A C 1
ATOM 4721 O O . PRO A 1 675 ? 47.808 8.510 -23.633 1.00 55.09 675 PRO A O 1
ATOM 4724 N N . ALA A 1 676 ? 48.307 9.862 -25.341 1.00 53.06 676 ALA A N 1
ATOM 4725 C CA . ALA A 1 676 ? 49.494 9.121 -25.750 1.00 53.06 676 ALA A CA 1
ATOM 4726 C C . ALA A 1 676 ? 50.518 9.102 -24.600 1.00 53.06 676 ALA A C 1
ATOM 4728 O O . ALA A 1 676 ? 50.703 10.114 -23.920 1.00 53.06 676 ALA A O 1
ATOM 4729 N N . ALA A 1 677 ? 51.235 7.986 -24.420 1.00 50.03 677 ALA A N 1
ATOM 4730 C CA . ALA A 1 677 ? 51.998 7.631 -23.208 1.00 50.03 677 ALA A CA 1
ATOM 4731 C C . ALA A 1 677 ? 53.059 8.645 -22.698 1.00 50.03 677 ALA A C 1
ATOM 4733 O O . ALA A 1 677 ? 53.640 8.459 -21.631 1.00 50.03 677 ALA A O 1
ATOM 4734 N N . ASN A 1 678 ? 53.327 9.727 -23.436 1.00 51.84 678 ASN A N 1
ATOM 4735 C CA . ASN A 1 678 ? 54.247 10.805 -23.062 1.00 51.84 678 ASN A CA 1
ATOM 4736 C C . ASN A 1 678 ? 53.622 12.219 -23.028 1.00 51.84 678 ASN A C 1
ATOM 4738 O O . ASN A 1 678 ? 54.355 13.184 -22.785 1.00 51.84 678 ASN A O 1
ATOM 4742 N N . GLN A 1 679 ? 52.309 12.357 -23.253 1.00 56.22 679 GLN A N 1
ATOM 4743 C CA . GLN A 1 679 ? 51.593 13.642 -23.347 1.00 56.22 679 GLN A CA 1
ATOM 4744 C C . GLN A 1 679 ? 50.500 13.855 -22.282 1.00 56.22 679 GLN A C 1
ATOM 4746 O O . GLN A 1 679 ? 49.961 14.956 -22.202 1.00 56.22 679 GLN A O 1
ATOM 4751 N N . GLY A 1 680 ? 50.199 12.849 -21.452 1.00 60.94 680 GLY A N 1
ATOM 4752 C CA . GLY A 1 680 ? 49.226 12.973 -20.360 1.00 60.94 680 GLY A CA 1
ATOM 4753 C C . GLY A 1 680 ? 49.620 13.984 -19.273 1.00 60.94 680 GLY A C 1
ATOM 4754 O O . GLY A 1 680 ? 50.804 14.259 -19.041 1.00 60.94 680 GLY A O 1
ATOM 4755 N N . VAL A 1 681 ? 48.609 14.512 -18.586 1.00 68.50 681 VAL A N 1
ATOM 4756 C CA . VAL A 1 681 ? 48.724 15.404 -17.429 1.00 68.50 681 VAL A CA 1
ATOM 4757 C C . VAL A 1 681 ? 49.306 14.661 -16.231 1.00 68.50 681 VAL A C 1
ATOM 4759 O O . VAL A 1 681 ? 48.923 13.530 -15.935 1.00 68.50 681 VAL A O 1
ATOM 4762 N N . ARG A 1 682 ? 50.240 15.328 -15.542 1.00 65.50 682 ARG A N 1
ATOM 4763 C CA . ARG A 1 682 ? 50.976 14.806 -14.373 1.00 65.50 682 ARG A CA 1
ATOM 4764 C C . ARG A 1 682 ? 50.982 15.739 -13.163 1.00 65.50 682 ARG A C 1
ATOM 4766 O O . ARG A 1 682 ? 51.416 15.345 -12.093 1.00 65.50 682 ARG A O 1
ATOM 4773 N N . GLU A 1 683 ? 50.571 16.988 -13.355 1.00 68.00 683 GLU A N 1
ATOM 4774 C CA . GLU A 1 683 ? 50.419 17.981 -12.295 1.00 68.00 683 GLU A CA 1
ATOM 4775 C C . GLU A 1 683 ? 49.413 19.031 -12.775 1.00 68.00 683 GLU A C 1
ATOM 4777 O O . GLU A 1 683 ? 49.537 19.555 -13.890 1.00 68.00 683 GLU A O 1
ATOM 4782 N N . LEU A 1 684 ? 48.438 19.362 -11.932 1.00 71.94 684 LEU A N 1
ATOM 4783 C CA . LEU A 1 684 ? 47.454 20.412 -12.171 1.00 71.94 684 LEU A CA 1
ATOM 4784 C C . LEU A 1 684 ? 47.589 21.524 -11.138 1.00 71.94 684 LEU A C 1
ATOM 4786 O O . LEU A 1 684 ? 47.909 21.285 -9.980 1.00 71.94 684 LEU A O 1
ATOM 4790 N N . ASN A 1 685 ? 47.267 22.747 -11.549 1.00 72.38 685 ASN A N 1
ATOM 4791 C CA . ASN A 1 685 ? 47.100 23.869 -10.639 1.00 72.38 685 ASN A CA 1
ATOM 4792 C C . ASN A 1 685 ? 45.716 24.503 -10.837 1.00 72.38 685 ASN A C 1
ATOM 4794 O O . ASN A 1 685 ? 45.413 25.016 -11.924 1.00 72.38 685 ASN A O 1
ATOM 4798 N N . VAL A 1 686 ? 44.892 24.475 -9.785 1.00 76.19 686 VAL A N 1
ATOM 4799 C CA . VAL A 1 686 ? 43.650 25.252 -9.696 1.00 76.19 686 VAL A CA 1
ATOM 4800 C C . VAL A 1 686 ? 44.024 26.706 -9.442 1.00 76.19 686 VAL A C 1
ATOM 4802 O O . VAL A 1 686 ? 44.567 27.068 -8.403 1.00 76.19 686 VAL A O 1
ATOM 4805 N N . MET A 1 687 ? 43.750 27.564 -10.417 1.00 73.94 687 MET A N 1
ATOM 4806 C CA . MET A 1 687 ? 44.118 28.968 -10.321 1.00 73.94 687 MET A CA 1
ATOM 4807 C C . MET A 1 687 ? 43.263 29.685 -9.274 1.00 73.94 687 MET A C 1
ATOM 4809 O O . MET A 1 687 ? 42.036 29.550 -9.312 1.00 73.94 687 MET A O 1
ATOM 4813 N N . PRO A 1 688 ? 43.872 30.523 -8.415 1.00 66.50 688 PRO A N 1
ATOM 4814 C CA . PRO A 1 688 ? 43.123 31.325 -7.463 1.00 66.50 688 PRO A CA 1
ATOM 4815 C C . PRO A 1 688 ? 42.176 32.285 -8.188 1.00 66.50 688 PRO A C 1
ATOM 4817 O O . PRO A 1 688 ? 42.421 32.715 -9.325 1.00 66.50 688 PRO A O 1
ATOM 4820 N N . LEU A 1 689 ? 41.091 32.638 -7.499 1.00 65.19 689 LEU A N 1
ATOM 4821 C CA . LEU A 1 689 ? 40.078 33.561 -7.991 1.00 65.19 689 LEU A CA 1
ATOM 4822 C C . LEU A 1 689 ? 40.730 34.890 -8.412 1.00 65.19 689 LEU A C 1
ATOM 4824 O O . LEU A 1 689 ? 41.390 35.555 -7.614 1.00 65.19 689 LEU A O 1
ATOM 4828 N N . SER A 1 690 ? 40.544 35.307 -9.667 1.00 57.53 690 SER A N 1
ATOM 4829 C CA . SER A 1 690 ? 41.000 36.633 -10.095 1.00 57.53 690 SER A CA 1
ATOM 4830 C C . SER A 1 690 ? 40.148 37.699 -9.409 1.00 57.53 690 SER A C 1
ATOM 4832 O O . SER A 1 690 ? 38.946 37.754 -9.664 1.00 57.53 690 SER A O 1
ATOM 4834 N N . THR A 1 691 ? 40.777 38.559 -8.605 1.00 49.97 691 THR A N 1
ATOM 4835 C CA . THR A 1 691 ? 40.192 39.578 -7.703 1.00 49.97 691 THR A CA 1
ATOM 4836 C C . THR A 1 691 ? 39.385 40.704 -8.374 1.00 49.97 691 THR A C 1
ATOM 4838 O O . THR A 1 691 ? 39.069 41.708 -7.748 1.00 49.97 691 THR A O 1
ATOM 4841 N N . ALA A 1 692 ? 38.981 40.539 -9.634 1.00 49.03 692 ALA A N 1
ATOM 4842 C CA . ALA A 1 692 ? 38.131 41.459 -10.391 1.00 49.03 692 ALA A CA 1
ATOM 4843 C C . ALA A 1 692 ? 36.624 41.256 -10.108 1.00 49.03 692 ALA A C 1
ATOM 4845 O O . ALA A 1 692 ? 35.798 41.348 -11.016 1.00 49.03 692 ALA A O 1
ATOM 4846 N N . LEU A 1 693 ? 36.267 40.916 -8.868 1.00 51.91 693 LEU A N 1
ATOM 4847 C CA . LEU A 1 693 ? 34.900 40.614 -8.452 1.00 51.91 693 LEU A CA 1
ATOM 4848 C C . LEU A 1 693 ? 34.482 41.560 -7.326 1.00 51.91 693 LEU A C 1
ATOM 4850 O O . LEU A 1 693 ? 34.976 41.466 -6.207 1.00 51.91 693 LEU A O 1
ATOM 4854 N N . SER A 1 694 ? 33.536 42.446 -7.635 1.00 51.91 694 SER A N 1
ATOM 4855 C CA . SER A 1 694 ? 32.833 43.323 -6.692 1.00 51.91 694 SER A CA 1
ATOM 4856 C C . SER A 1 694 ? 31.824 42.522 -5.853 1.00 51.91 694 SER A C 1
ATOM 4858 O O . SER A 1 694 ? 30.617 42.743 -5.931 1.00 51.91 694 SER A O 1
ATOM 4860 N N . LEU A 1 695 ? 32.324 41.519 -5.130 1.00 57.72 695 LEU A N 1
ATOM 4861 C CA . LEU A 1 695 ? 31.551 40.587 -4.314 1.00 57.72 695 LEU A CA 1
ATOM 4862 C C . LEU A 1 695 ? 31.746 40.864 -2.822 1.00 57.72 695 LEU A C 1
ATOM 4864 O O . LEU A 1 695 ? 32.769 41.392 -2.391 1.00 57.72 695 LEU A O 1
ATOM 4868 N N . PHE A 1 696 ? 30.755 40.455 -2.034 1.00 63.66 696 PHE A N 1
ATOM 4869 C CA . PHE A 1 696 ? 30.789 40.526 -0.576 1.00 63.66 696 PHE A CA 1
ATOM 4870 C C . PHE A 1 696 ? 31.854 39.575 -0.002 1.00 63.66 696 PHE A C 1
ATOM 4872 O O . PHE A 1 696 ? 32.086 38.516 -0.595 1.00 63.66 696 PHE A O 1
ATOM 4879 N N . PRO A 1 697 ? 32.458 39.887 1.164 1.00 71.94 697 PRO A N 1
ATOM 4880 C CA . PRO A 1 697 ? 33.500 39.054 1.774 1.00 71.94 697 PRO A CA 1
ATOM 4881 C C . PRO A 1 697 ? 33.115 37.574 1.920 1.00 71.94 697 PRO A C 1
ATOM 4883 O O . PRO A 1 697 ? 33.935 36.702 1.651 1.00 71.94 697 PRO A O 1
ATOM 4886 N N . VAL A 1 698 ? 31.849 37.292 2.248 1.00 72.19 698 VAL A N 1
ATOM 4887 C CA . VAL A 1 698 ? 31.296 35.930 2.374 1.00 72.19 698 VAL A CA 1
ATOM 4888 C C . VAL A 1 698 ? 31.369 35.156 1.051 1.00 72.19 698 VAL A C 1
ATOM 4890 O O . VAL A 1 698 ? 31.826 34.017 1.020 1.00 72.19 698 VAL A O 1
ATOM 4893 N N . ALA A 1 699 ? 31.000 35.786 -0.069 1.00 73.75 699 ALA A N 1
ATOM 4894 C CA . ALA A 1 699 ? 31.063 35.154 -1.387 1.00 73.75 699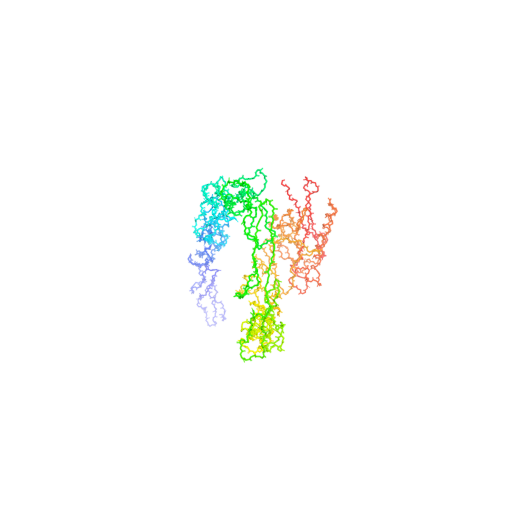 ALA A CA 1
ATOM 4895 C C . ALA A 1 699 ? 32.510 34.931 -1.861 1.00 73.75 699 ALA A C 1
ATOM 4897 O O . ALA A 1 699 ? 32.795 33.943 -2.536 1.00 73.75 699 ALA A O 1
ATOM 4898 N N . VAL A 1 700 ? 33.439 35.816 -1.478 1.00 75.75 700 VAL A N 1
ATOM 4899 C CA . VAL A 1 700 ? 34.875 35.622 -1.736 1.00 75.75 700 VAL A CA 1
ATOM 4900 C C . VAL A 1 700 ? 35.415 34.437 -0.932 1.00 75.75 700 VAL A C 1
ATOM 4902 O O . VAL A 1 700 ? 36.114 33.605 -1.507 1.00 75.75 700 VAL A O 1
ATOM 4905 N N . ALA A 1 701 ? 35.055 34.322 0.351 1.00 79.75 701 ALA A N 1
ATOM 4906 C CA . ALA A 1 701 ? 35.462 33.209 1.207 1.00 79.75 701 ALA A CA 1
ATOM 4907 C C . ALA A 1 701 ? 34.934 31.860 0.685 1.00 79.75 701 ALA A C 1
ATOM 4909 O O . ALA A 1 701 ? 35.717 30.929 0.511 1.00 79.75 701 ALA A O 1
ATOM 4910 N N . GLN A 1 702 ? 33.646 31.771 0.327 1.00 82.44 702 GLN A N 1
ATOM 4911 C CA . GLN A 1 702 ? 33.074 30.541 -0.236 1.00 82.44 702 GLN A CA 1
ATOM 4912 C C . GLN A 1 702 ? 33.747 30.144 -1.558 1.00 82.44 702 GLN A C 1
ATOM 4914 O O . GLN A 1 702 ? 34.088 28.983 -1.767 1.00 82.44 702 GLN A O 1
ATOM 4919 N N . TYR A 1 703 ? 33.997 31.098 -2.460 1.00 82.31 703 TYR A N 1
ATOM 4920 C CA . TYR A 1 703 ? 34.672 30.785 -3.723 1.00 82.31 703 TYR A CA 1
ATOM 4921 C C . TYR A 1 703 ? 36.136 30.368 -3.519 1.00 82.31 703 TYR A C 1
ATOM 4923 O O . TYR A 1 703 ? 36.640 29.557 -4.295 1.00 82.31 703 TYR A O 1
ATOM 4931 N N . GLN A 1 704 ? 36.807 30.871 -2.476 1.00 83.00 704 GLN A N 1
ATOM 4932 C CA . GLN A 1 704 ? 38.128 30.388 -2.062 1.00 83.00 704 GLN A CA 1
ATOM 4933 C C . GLN A 1 704 ? 38.065 28.964 -1.486 1.00 83.00 704 GLN A C 1
ATOM 4935 O O . GLN A 1 704 ? 38.926 28.146 -1.826 1.00 83.00 704 GLN A O 1
ATOM 4940 N N . ALA A 1 705 ? 37.037 28.639 -0.694 1.00 83.38 705 ALA A N 1
ATOM 4941 C CA . ALA A 1 705 ? 36.786 27.285 -0.201 1.00 83.38 705 ALA A CA 1
ATOM 4942 C C . ALA A 1 705 ? 36.573 26.303 -1.367 1.00 83.38 705 ALA A C 1
ATOM 4944 O O . ALA A 1 705 ? 37.314 25.326 -1.471 1.00 83.38 705 ALA A O 1
ATOM 4945 N N . ASN A 1 706 ? 35.693 26.629 -2.323 1.00 85.25 706 ASN A N 1
ATOM 4946 C CA . ASN A 1 706 ? 35.468 25.836 -3.540 1.00 85.25 706 ASN A CA 1
ATOM 4947 C C . ASN A 1 706 ? 36.774 25.569 -4.319 1.00 85.25 706 ASN A C 1
ATOM 4949 O O . ASN A 1 706 ? 37.028 24.443 -4.745 1.00 85.25 706 ASN A O 1
ATOM 4953 N N . THR A 1 707 ? 37.627 26.590 -4.516 1.00 82.44 707 THR A N 1
ATOM 4954 C CA . THR A 1 707 ? 38.920 26.394 -5.205 1.00 82.44 707 THR A CA 1
ATOM 4955 C C . THR A 1 707 ? 39.908 25.549 -4.404 1.00 82.44 707 THR A C 1
ATOM 4957 O O . THR A 1 707 ? 40.685 24.811 -5.006 1.00 82.44 707 THR A O 1
ATOM 4960 N N . THR A 1 708 ? 39.881 25.638 -3.072 1.00 83.31 708 THR A N 1
ATOM 4961 C CA . THR A 1 708 ? 40.768 24.868 -2.186 1.00 83.31 708 THR A CA 1
ATOM 4962 C C . THR A 1 708 ? 40.358 23.398 -2.147 1.00 83.31 708 THR A C 1
ATOM 4964 O O . THR A 1 708 ? 41.196 22.540 -2.408 1.00 83.31 708 THR A O 1
ATOM 4967 N N . ALA A 1 709 ? 39.073 23.109 -1.915 1.00 77.69 709 ALA A N 1
ATOM 4968 C CA . ALA A 1 709 ? 38.539 21.750 -1.833 1.00 77.69 709 ALA A CA 1
ATOM 4969 C C . ALA A 1 709 ? 38.777 20.960 -3.130 1.00 77.69 709 ALA A C 1
ATOM 4971 O O . ALA A 1 709 ? 39.267 19.831 -3.099 1.00 77.69 709 ALA A O 1
ATOM 4972 N N . LEU A 1 710 ? 38.524 21.575 -4.291 1.00 77.44 710 LEU A N 1
ATOM 4973 C CA . LEU A 1 710 ? 38.807 20.925 -5.570 1.00 77.44 710 LEU A CA 1
ATOM 4974 C C . LEU A 1 710 ? 40.314 20.847 -5.873 1.00 77.44 710 LEU A C 1
ATOM 4976 O O . LEU A 1 710 ? 40.765 19.888 -6.490 1.00 77.44 710 LEU A O 1
ATOM 4980 N N . GLY A 1 711 ? 41.113 21.819 -5.420 1.00 78.19 711 GLY A N 1
ATOM 4981 C CA . GLY A 1 711 ? 42.574 21.752 -5.508 1.00 78.19 711 GLY A CA 1
ATOM 4982 C C . GLY A 1 711 ? 43.161 20.580 -4.713 1.00 78.19 711 GLY A C 1
ATOM 4983 O O . GLY A 1 711 ? 44.062 19.903 -5.204 1.00 78.19 711 GLY A O 1
ATOM 4984 N N . GLN A 1 712 ? 42.613 20.297 -3.530 1.00 77.50 712 GLN A N 1
ATOM 4985 C CA . GLN A 1 712 ? 42.955 19.131 -2.713 1.00 77.50 712 GLN A CA 1
ATOM 4986 C C . GLN A 1 712 ? 42.540 17.828 -3.410 1.00 77.50 712 GLN A C 1
ATOM 4988 O O . GLN A 1 712 ? 43.400 16.978 -3.632 1.00 77.50 712 GLN A O 1
ATOM 4993 N N . ALA A 1 713 ? 41.283 17.719 -3.859 1.00 71.12 713 ALA A N 1
ATOM 4994 C CA . ALA A 1 713 ? 40.774 16.539 -4.569 1.00 71.12 713 ALA A CA 1
ATOM 4995 C C . ALA A 1 713 ? 41.540 16.231 -5.875 1.00 71.12 713 ALA A C 1
ATOM 4997 O O . ALA A 1 713 ? 41.751 15.073 -6.220 1.00 71.12 713 ALA A O 1
ATOM 4998 N N . LEU A 1 714 ? 42.016 17.259 -6.590 1.00 73.81 714 LEU A N 1
ATOM 4999 C CA . LEU A 1 714 ? 42.871 17.092 -7.772 1.00 73.81 714 LEU A CA 1
ATOM 5000 C C . LEU A 1 714 ? 44.332 16.763 -7.438 1.00 73.81 714 LEU A C 1
ATOM 5002 O O . LEU A 1 714 ? 45.000 16.127 -8.246 1.00 73.81 714 LEU A O 1
ATOM 5006 N N . THR A 1 715 ? 44.848 17.195 -6.285 1.00 72.31 715 THR A N 1
ATOM 5007 C CA . THR A 1 715 ? 46.206 16.827 -5.835 1.00 72.31 715 THR A CA 1
ATOM 5008 C C . THR A 1 715 ? 46.244 15.361 -5.404 1.00 72.31 715 THR A C 1
ATOM 5010 O O . THR A 1 715 ? 47.179 14.640 -5.741 1.00 72.31 715 THR A O 1
ATOM 5013 N N . GLN A 1 716 ? 45.181 14.917 -4.734 1.00 69.88 716 GLN A N 1
ATOM 5014 C CA . GLN A 1 716 ? 44.943 13.542 -4.302 1.00 69.88 716 GLN A CA 1
ATOM 5015 C C . GLN A 1 716 ? 44.989 12.516 -5.448 1.00 69.88 716 GLN A C 1
ATOM 5017 O O . GLN A 1 716 ? 45.520 11.428 -5.256 1.00 69.88 716 GLN A O 1
ATOM 5022 N N . LEU A 1 717 ? 44.547 12.875 -6.661 1.00 67.44 717 LEU A N 1
ATOM 5023 C CA . LEU A 1 717 ? 44.640 12.008 -7.851 1.00 67.44 717 LEU A CA 1
ATOM 5024 C C . LEU A 1 717 ? 46.066 11.620 -8.263 1.00 67.44 717 LEU A C 1
ATOM 5026 O O . LEU A 1 717 ? 46.246 10.677 -9.032 1.00 67.44 717 LEU A O 1
ATOM 5030 N N . PHE A 1 718 ? 47.069 12.370 -7.810 1.00 66.62 718 PHE A N 1
ATOM 5031 C CA . PHE A 1 718 ? 48.471 12.144 -8.147 1.00 66.62 718 PHE A CA 1
ATOM 5032 C C . PHE A 1 718 ? 49.295 11.665 -6.938 1.00 66.62 718 PHE A C 1
ATOM 5034 O O . PHE A 1 718 ? 50.522 11.631 -7.030 1.00 66.62 718 PHE A O 1
ATOM 5041 N N . ASP A 1 719 ? 48.649 11.303 -5.821 1.00 63.25 719 ASP A N 1
ATOM 5042 C CA . ASP A 1 719 ? 49.313 10.779 -4.623 1.00 63.25 719 ASP A CA 1
ATOM 5043 C C . ASP A 1 719 ? 49.500 9.246 -4.712 1.00 63.25 719 ASP A C 1
ATOM 5045 O O . ASP A 1 719 ? 48.528 8.495 -4.602 1.00 63.25 719 ASP A O 1
ATOM 5049 N N . PRO A 1 720 ? 50.737 8.737 -4.879 1.00 53.94 720 PRO A N 1
ATOM 5050 C CA . PRO A 1 720 ? 50.990 7.302 -4.967 1.00 53.94 720 PRO A CA 1
ATOM 5051 C C . PRO A 1 720 ? 50.842 6.560 -3.629 1.00 53.94 720 PRO A C 1
ATOM 5053 O O . PRO A 1 720 ? 50.895 5.331 -3.629 1.00 53.94 720 PRO A O 1
ATOM 5056 N N . ALA A 1 721 ? 50.696 7.264 -2.501 1.00 51.12 721 ALA A N 1
ATOM 5057 C CA . ALA A 1 721 ? 50.539 6.662 -1.178 1.00 51.12 721 ALA A CA 1
ATOM 5058 C C . ALA A 1 721 ? 49.070 6.494 -0.748 1.00 51.12 721 ALA A C 1
ATOM 5060 O O . ALA A 1 721 ? 48.820 5.831 0.258 1.00 51.12 721 ALA A O 1
ATOM 5061 N N . ASN A 1 722 ? 48.106 7.069 -1.479 1.00 51.12 722 ASN A N 1
ATOM 5062 C CA . ASN A 1 722 ? 46.695 7.071 -1.082 1.00 51.12 722 ASN A CA 1
ATOM 5063 C C . ASN A 1 722 ? 45.741 6.782 -2.267 1.00 51.12 722 ASN A C 1
ATOM 5065 O O . ASN A 1 722 ? 45.017 7.671 -2.724 1.00 51.12 722 ASN A O 1
ATOM 5069 N N . PRO A 1 723 ? 45.728 5.537 -2.790 1.00 45.28 723 PRO A N 1
ATOM 5070 C CA . PRO A 1 723 ? 45.034 5.183 -4.034 1.00 45.28 723 PRO A CA 1
ATOM 5071 C C . PRO A 1 723 ? 43.496 5.255 -3.972 1.00 45.28 723 PRO A C 1
ATOM 5073 O O . PRO A 1 723 ? 42.860 5.135 -5.013 1.00 45.28 723 PRO A O 1
ATOM 5076 N N . GLY A 1 724 ? 42.896 5.457 -2.792 1.00 45.28 724 GLY A N 1
ATOM 5077 C CA . GLY A 1 724 ? 41.445 5.618 -2.617 1.00 45.28 724 GLY A CA 1
ATOM 5078 C C . GLY A 1 724 ? 40.934 7.059 -2.748 1.00 45.28 724 GLY A C 1
ATOM 5079 O O . GLY A 1 724 ? 39.741 7.301 -2.601 1.00 45.28 724 GLY A O 1
ATOM 5080 N N . ALA A 1 725 ? 41.804 8.044 -3.000 1.00 46.03 725 ALA A N 1
ATOM 5081 C CA . ALA A 1 725 ? 41.407 9.456 -3.012 1.00 46.03 725 ALA A CA 1
ATOM 5082 C C . ALA A 1 725 ? 40.789 9.944 -4.352 1.00 46.03 725 ALA A C 1
ATOM 5084 O O . ALA A 1 725 ? 40.342 11.094 -4.469 1.00 46.03 725 ALA A O 1
ATOM 5085 N N . GLY A 1 726 ? 40.713 9.056 -5.348 1.00 46.31 726 GLY A N 1
ATOM 5086 C CA . GLY A 1 726 ? 39.962 9.209 -6.594 1.00 46.31 726 GLY A CA 1
ATOM 5087 C C . GLY A 1 726 ? 39.836 7.870 -7.328 1.00 46.31 726 GLY A C 1
ATOM 5088 O O . GLY A 1 726 ? 40.557 6.922 -7.023 1.00 46.31 726 GLY A O 1
ATOM 5089 N N . PHE A 1 727 ? 38.921 7.780 -8.291 1.00 48.88 727 PHE A N 1
ATOM 5090 C CA . PHE A 1 727 ? 38.637 6.538 -9.009 1.00 48.88 727 PHE A CA 1
ATOM 5091 C C . PHE A 1 727 ? 39.802 6.163 -9.936 1.00 48.88 727 PHE A C 1
ATOM 5093 O O . PHE A 1 727 ? 40.156 6.929 -10.839 1.00 48.88 727 PHE A O 1
ATOM 5100 N N . THR A 1 728 ? 40.382 4.975 -9.728 1.00 42.53 728 THR A N 1
ATOM 5101 C CA . THR A 1 728 ? 41.388 4.378 -10.619 1.00 42.53 728 THR A CA 1
ATOM 5102 C C . THR A 1 728 ? 41.097 2.889 -10.816 1.00 42.53 728 THR A C 1
ATOM 5104 O O . THR A 1 728 ? 40.881 2.161 -9.846 1.00 42.53 728 THR A O 1
ATOM 5107 N N . ASN A 1 729 ? 41.155 2.410 -12.059 1.00 38.47 729 ASN A N 1
ATOM 5108 C CA . ASN A 1 729 ? 41.068 0.980 -12.357 1.00 38.47 729 ASN A CA 1
ATOM 5109 C C . ASN A 1 729 ? 42.457 0.321 -12.198 1.00 38.47 729 ASN A C 1
ATOM 5111 O O . ASN A 1 729 ? 43.093 -0.013 -13.195 1.00 38.47 729 ASN A O 1
ATOM 5115 N N . GLN A 1 730 ? 42.874 0.117 -10.938 1.00 33.31 730 GLN A N 1
ATOM 5116 C CA . GLN A 1 730 ? 44.061 -0.620 -10.435 1.00 33.31 730 GLN A CA 1
ATOM 5117 C C . GLN A 1 730 ? 45.360 0.162 -10.113 1.00 33.31 730 GLN A C 1
ATOM 5119 O O . GLN A 1 730 ? 45.793 1.085 -10.805 1.00 33.31 730 GLN A O 1
ATOM 5124 N N . ALA A 1 731 ? 46.036 -0.329 -9.064 1.00 34.06 731 ALA A N 1
ATOM 5125 C CA . ALA A 1 731 ? 47.372 0.042 -8.583 1.00 34.06 731 ALA A CA 1
ATOM 5126 C C . ALA A 1 731 ? 48.377 -1.122 -8.809 1.00 34.06 731 ALA A C 1
ATOM 5128 O O . ALA A 1 731 ? 47.933 -2.264 -8.944 1.00 34.06 731 ALA A O 1
ATOM 5129 N N . PRO A 1 732 ? 49.714 -0.907 -8.807 1.00 41.09 732 PRO A N 1
ATOM 5130 C CA . PRO A 1 732 ? 50.450 0.330 -8.527 1.00 41.09 732 PRO A CA 1
ATOM 5131 C C . PRO A 1 732 ? 50.678 1.213 -9.763 1.00 41.09 732 PRO A C 1
ATOM 5133 O O . PRO A 1 732 ? 50.663 0.755 -10.904 1.00 41.09 732 PRO A O 1
ATOM 5136 N N . LEU A 1 733 ? 50.901 2.506 -9.515 1.00 44.62 733 LEU A N 1
ATOM 5137 C CA . LEU A 1 733 ? 50.783 3.540 -10.540 1.00 44.62 733 LEU A CA 1
ATOM 5138 C C . LEU A 1 733 ? 52.001 3.647 -11.476 1.00 44.62 733 LEU A C 1
ATOM 5140 O O . LEU A 1 733 ? 53.156 3.641 -11.045 1.00 44.62 733 LEU A O 1
ATOM 5144 N N . LEU A 1 734 ? 51.730 3.844 -12.768 1.00 46.09 734 LEU A N 1
ATOM 5145 C CA . LEU A 1 734 ? 52.720 4.104 -13.816 1.00 46.09 734 LEU A CA 1
ATOM 5146 C C . LEU A 1 734 ? 52.344 5.351 -14.617 1.00 46.09 734 LEU A C 1
ATOM 5148 O O . LEU A 1 734 ? 51.180 5.702 -14.789 1.00 46.09 734 LEU A O 1
ATOM 5152 N N . ALA A 1 735 ? 53.356 6.002 -15.190 1.00 41.53 735 ALA A N 1
ATOM 5153 C CA . ALA A 1 735 ? 53.249 7.307 -15.848 1.00 41.53 735 ALA A CA 1
ATOM 5154 C C . ALA A 1 735 ? 52.480 7.327 -17.199 1.00 41.53 735 ALA A C 1
ATOM 5156 O O . ALA A 1 735 ? 52.667 8.252 -18.000 1.00 41.53 735 ALA A O 1
ATOM 5157 N N . SER A 1 736 ? 51.670 6.297 -17.450 1.00 47.41 736 SER A N 1
ATOM 5158 C CA . SER A 1 736 ? 50.944 5.968 -18.682 1.00 47.41 736 SER A CA 1
ATOM 5159 C C . SER A 1 736 ? 49.460 5.621 -18.455 1.00 47.41 736 SER A C 1
ATOM 5161 O O . SER A 1 736 ? 48.809 5.183 -19.399 1.00 47.41 736 SER A O 1
ATOM 5163 N N . GLN A 1 737 ? 48.932 5.766 -17.234 1.00 53.03 737 GLN A N 1
ATOM 5164 C CA . GLN A 1 737 ? 47.535 5.437 -16.911 1.00 53.03 737 GLN A CA 1
ATOM 5165 C C . GLN A 1 737 ? 46.534 6.504 -17.399 1.00 53.03 737 GLN A C 1
ATOM 5167 O O . GLN A 1 737 ? 46.860 7.689 -17.511 1.00 53.03 737 GLN A O 1
ATOM 5172 N N . GLN A 1 738 ? 45.317 6.047 -17.704 1.00 58.41 738 GLN A N 1
ATOM 5173 C CA . GLN A 1 738 ? 44.214 6.802 -18.312 1.00 58.41 738 GLN A CA 1
ATOM 5174 C C . GLN A 1 738 ? 42.974 6.779 -17.399 1.00 58.41 738 GLN A C 1
ATOM 5176 O O . GLN A 1 738 ? 42.905 5.953 -16.492 1.00 58.41 738 GLN A O 1
ATOM 5181 N N . ASN A 1 739 ? 41.994 7.648 -17.671 1.00 63.78 739 ASN A N 1
ATOM 5182 C CA . ASN A 1 739 ? 40.677 7.692 -17.011 1.00 63.78 739 ASN A CA 1
ATOM 5183 C C . ASN A 1 739 ? 40.723 7.851 -15.471 1.00 63.78 739 ASN A C 1
ATOM 5185 O O . ASN A 1 739 ? 40.128 7.061 -14.745 1.00 63.78 739 ASN A O 1
ATOM 5189 N N . LEU A 1 740 ? 41.422 8.872 -14.962 1.00 69.31 740 LEU A N 1
ATOM 5190 C CA . LEU A 1 740 ? 41.481 9.172 -13.521 1.00 69.31 740 LEU A CA 1
ATOM 5191 C C . LEU A 1 740 ? 40.465 10.268 -13.167 1.00 69.31 740 LEU A C 1
ATOM 5193 O O . LEU A 1 740 ? 40.522 11.338 -13.771 1.00 69.31 740 LEU A O 1
ATOM 5197 N N . CYS A 1 741 ? 39.587 10.051 -12.184 1.00 71.25 741 CYS A N 1
ATOM 5198 C CA . CYS A 1 741 ? 38.539 11.009 -11.787 1.00 71.25 741 CYS A CA 1
ATOM 5199 C C . CYS A 1 741 ? 38.540 11.290 -10.279 1.00 71.25 741 CYS A C 1
ATOM 5201 O O . CYS A 1 741 ? 38.630 10.366 -9.472 1.00 71.25 741 CYS A O 1
ATOM 5203 N N . SER A 1 742 ? 38.435 12.565 -9.887 1.00 70.56 742 SER A N 1
ATOM 5204 C CA . SER A 1 742 ? 38.411 12.972 -8.475 1.00 70.56 742 SER A CA 1
ATOM 5205 C C . SER A 1 742 ? 37.212 12.386 -7.729 1.00 70.56 742 SER A C 1
ATOM 5207 O O . SER A 1 742 ? 36.170 12.121 -8.327 1.00 70.56 742 SER A O 1
ATOM 5209 N N . SER A 1 743 ? 37.306 12.310 -6.401 1.00 63.00 743 SER A N 1
ATOM 5210 C CA . SER A 1 743 ? 36.104 12.222 -5.559 1.00 63.00 743 SER A CA 1
ATOM 5211 C C . SER A 1 743 ? 35.101 13.343 -5.923 1.00 63.00 743 SER A C 1
ATOM 5213 O O . SER A 1 743 ? 35.546 14.456 -6.250 1.00 63.00 743 SER A O 1
ATOM 5215 N N . PRO A 1 744 ? 33.774 13.093 -5.889 1.00 66.50 744 PRO A N 1
ATOM 5216 C CA . PRO A 1 744 ? 32.763 14.125 -6.120 1.00 66.50 744 PRO A CA 1
ATOM 5217 C C . PRO A 1 744 ? 32.866 15.265 -5.103 1.00 66.50 744 PRO A C 1
ATOM 5219 O O . PRO A 1 744 ? 33.158 15.044 -3.927 1.00 66.50 744 PRO A O 1
ATOM 5222 N N . ARG A 1 745 ? 32.645 16.506 -5.551 1.00 73.00 745 ARG A N 1
ATOM 5223 C CA . ARG A 1 745 ? 32.674 17.705 -4.699 1.00 73.00 745 ARG A CA 1
ATOM 5224 C C . ARG A 1 745 ? 31.515 18.634 -5.027 1.00 73.00 745 ARG A C 1
ATOM 5226 O O . ARG A 1 745 ? 31.330 19.001 -6.184 1.00 73.00 745 ARG A O 1
ATOM 5233 N N . ILE A 1 746 ? 30.783 19.068 -4.003 1.00 78.44 746 ILE A N 1
ATOM 5234 C CA . ILE A 1 746 ? 29.764 20.112 -4.141 1.00 78.44 746 ILE A CA 1
ATOM 5235 C C . ILE A 1 746 ? 30.466 21.473 -4.228 1.00 78.44 746 ILE A C 1
ATOM 5237 O O . ILE A 1 746 ? 31.258 21.840 -3.359 1.00 78.44 746 ILE A O 1
ATOM 5241 N N . LEU A 1 747 ? 30.192 22.225 -5.295 1.00 83.56 747 LEU A N 1
ATOM 5242 C CA . LEU A 1 747 ? 30.709 23.577 -5.507 1.00 83.56 747 LEU A CA 1
ATOM 5243 C C . LEU A 1 747 ? 29.566 24.592 -5.389 1.00 83.56 747 LEU A C 1
ATOM 5245 O O . LEU A 1 747 ? 28.800 24.783 -6.332 1.00 83.56 747 LEU A O 1
ATOM 5249 N N . THR A 1 748 ? 29.467 25.266 -4.242 1.00 86.62 748 THR A N 1
ATOM 5250 C CA . THR A 1 748 ? 28.377 26.213 -3.945 1.00 86.62 748 THR A CA 1
ATOM 5251 C C . THR A 1 748 ? 28.539 27.549 -4.675 1.00 86.62 748 THR A C 1
ATOM 5253 O O . THR A 1 748 ? 29.606 28.172 -4.639 1.00 86.62 748 THR A O 1
ATOM 5256 N N . VAL A 1 749 ? 27.473 28.040 -5.311 1.00 85.31 749 VAL A N 1
ATOM 5257 C CA . VAL A 1 749 ? 27.453 29.292 -6.081 1.00 85.31 749 VAL A CA 1
ATOM 5258 C C . VAL A 1 749 ? 26.255 30.141 -5.683 1.00 85.31 749 VAL A C 1
ATOM 5260 O O . VAL A 1 749 ? 25.126 29.784 -5.982 1.00 85.31 749 VAL A O 1
ATOM 5263 N N . PHE A 1 750 ? 26.489 31.307 -5.082 1.00 83.06 750 PHE A N 1
ATOM 5264 C CA . PHE A 1 750 ? 25.420 32.264 -4.773 1.00 83.06 750 PHE A CA 1
ATOM 5265 C C . PHE A 1 750 ? 24.621 32.672 -6.015 1.00 83.06 750 PHE A C 1
ATOM 5267 O O . PHE A 1 750 ? 25.202 32.899 -7.079 1.00 83.06 750 PHE A O 1
ATOM 5274 N N . SER A 1 751 ? 23.315 32.878 -5.857 1.00 75.38 751 SER A N 1
ATOM 5275 C CA . SER A 1 751 ? 22.512 33.668 -6.789 1.00 75.38 751 SER A CA 1
ATOM 5276 C C . SER A 1 751 ? 22.646 35.159 -6.446 1.00 75.38 751 SER A C 1
ATOM 5278 O O . SER A 1 751 ? 22.281 35.581 -5.352 1.00 75.38 751 SER A O 1
ATOM 5280 N N . GLY A 1 752 ? 23.176 35.989 -7.350 1.00 63.31 752 GLY A N 1
ATOM 5281 C CA . GLY A 1 752 ? 23.169 37.455 -7.162 1.00 63.31 752 GLY A CA 1
ATOM 5282 C C . GLY A 1 752 ? 21.814 38.060 -7.565 1.00 63.31 752 GLY A C 1
ATOM 5283 O O . GLY A 1 752 ? 21.097 37.453 -8.356 1.00 63.31 752 GLY A O 1
ATOM 5284 N N . SER A 1 753 ? 21.384 39.234 -7.087 1.00 53.28 753 SER A N 1
ATOM 5285 C CA . SER A 1 753 ? 22.096 40.394 -6.506 1.00 53.28 753 SER A CA 1
ATOM 5286 C C . SER A 1 753 ? 21.432 40.876 -5.197 1.00 53.28 753 SER A C 1
ATOM 5288 O O . SER A 1 753 ? 20.230 40.678 -5.056 1.00 53.28 753 SER A O 1
ATOM 5290 N N . PRO A 1 754 ? 22.095 41.644 -4.302 1.00 46.41 754 PRO A N 1
ATOM 5291 C CA . PRO A 1 754 ? 21.435 42.294 -3.155 1.00 46.41 754 PRO A CA 1
ATOM 5292 C C . PRO A 1 754 ? 20.550 43.501 -3.530 1.00 46.41 754 PRO A C 1
ATOM 5294 O O . PRO A 1 754 ? 20.195 44.312 -2.676 1.00 46.41 754 PRO A O 1
ATOM 5297 N N . ARG A 1 755 ? 20.238 43.682 -4.817 1.00 46.09 755 ARG A N 1
ATOM 5298 C CA . ARG A 1 755 ? 19.389 44.758 -5.337 1.00 46.09 755 ARG A CA 1
ATOM 5299 C C . ARG A 1 755 ? 18.263 44.130 -6.156 1.00 46.09 755 ARG A C 1
ATOM 5301 O O . ARG A 1 755 ? 18.580 43.459 -7.138 1.00 46.09 755 ARG A O 1
ATOM 5308 N N . PRO A 1 756 ? 16.984 44.386 -5.826 1.00 43.44 756 PRO A N 1
ATOM 5309 C CA . PRO A 1 756 ? 15.854 43.610 -6.351 1.00 43.44 756 PRO A CA 1
ATOM 5310 C C . PRO A 1 756 ? 15.620 43.715 -7.869 1.00 43.44 756 PRO A C 1
ATOM 5312 O O . PRO A 1 756 ? 14.854 42.928 -8.403 1.00 43.44 756 PRO A O 1
ATOM 5315 N N . ASN A 1 757 ? 16.290 44.636 -8.574 1.00 45.44 757 ASN A N 1
ATOM 5316 C CA . ASN A 1 757 ? 16.127 44.859 -10.020 1.00 45.44 757 ASN A CA 1
ATOM 5317 C C . ASN A 1 757 ? 17.438 44.744 -10.829 1.00 45.44 757 ASN A C 1
ATOM 5319 O O . ASN A 1 757 ? 17.489 45.169 -11.982 1.00 45.44 757 ASN A O 1
ATOM 5323 N N . GLU A 1 758 ? 18.519 44.202 -10.256 1.00 41.59 758 GLU A N 1
ATOM 5324 C CA . GLU A 1 758 ? 19.796 44.029 -10.967 1.00 41.59 758 GLU A CA 1
ATOM 5325 C C . GLU A 1 758 ? 20.071 42.539 -11.209 1.00 41.59 758 GLU A C 1
ATOM 5327 O O . GLU A 1 758 ? 20.325 41.793 -10.267 1.00 41.59 758 GLU A O 1
ATOM 5332 N N . SER A 1 759 ? 20.090 42.095 -12.474 1.00 42.81 759 SER A N 1
ATOM 5333 C CA . SER A 1 759 ? 20.471 40.721 -12.853 1.00 42.81 759 SER A CA 1
ATOM 5334 C C . SER A 1 759 ? 21.981 40.471 -12.695 1.00 42.81 759 SER A C 1
ATOM 5336 O O . SER A 1 759 ? 22.671 40.097 -13.654 1.00 42.81 759 SER A O 1
ATOM 5338 N N . ALA A 1 760 ? 22.531 40.687 -11.497 1.00 44.91 760 ALA A N 1
ATOM 5339 C CA . ALA A 1 760 ? 23.927 40.404 -11.197 1.00 44.91 760 ALA A CA 1
ATOM 5340 C C . ALA A 1 760 ? 24.124 38.887 -11.139 1.00 44.91 760 ALA A C 1
ATOM 5342 O O . ALA A 1 760 ? 23.995 38.251 -10.100 1.00 44.91 760 ALA A O 1
ATOM 5343 N N . ARG A 1 761 ? 24.447 38.297 -12.291 1.00 51.56 761 ARG A N 1
ATOM 5344 C CA . ARG A 1 761 ? 24.779 36.875 -12.408 1.00 51.56 761 ARG A CA 1
ATOM 5345 C C . ARG A 1 761 ? 26.066 36.605 -11.631 1.00 51.56 761 ARG A C 1
ATOM 5347 O O . ARG A 1 761 ? 27.161 36.758 -12.182 1.00 51.56 761 ARG A O 1
ATOM 5354 N N . ALA A 1 762 ? 25.935 36.223 -10.367 1.00 58.25 762 ALA A N 1
ATOM 5355 C CA . ALA A 1 762 ? 27.025 35.657 -9.597 1.00 58.25 762 ALA A CA 1
ATOM 5356 C C . ALA A 1 762 ? 27.464 34.354 -10.284 1.00 58.25 762 ALA A C 1
ATOM 5358 O O . ALA A 1 762 ? 26.658 33.542 -10.738 1.00 58.25 762 ALA A O 1
ATOM 5359 N N . ARG A 1 763 ? 28.770 34.252 -10.524 1.00 69.12 763 ARG A N 1
ATOM 5360 C CA . ARG A 1 763 ? 29.364 33.265 -11.426 1.00 69.12 763 ARG A CA 1
ATOM 5361 C C . ARG A 1 763 ? 30.659 32.781 -10.817 1.00 69.12 763 ARG A C 1
ATOM 5363 O O . ARG A 1 763 ? 31.605 33.564 -10.705 1.00 69.12 763 ARG A O 1
ATOM 5370 N N . PHE A 1 764 ? 30.721 31.498 -10.503 1.00 73.56 764 PHE A N 1
ATOM 5371 C CA . PHE A 1 764 ? 31.986 30.846 -10.225 1.00 73.56 764 PHE A CA 1
ATOM 5372 C C . PHE A 1 764 ? 32.675 30.513 -11.558 1.00 73.56 764 PHE A C 1
ATOM 5374 O O . PHE A 1 764 ? 32.038 30.303 -12.594 1.00 73.56 764 PHE A O 1
ATOM 5381 N N . SER A 1 765 ? 34.001 30.578 -11.597 1.00 75.38 765 SER A N 1
ATOM 5382 C CA . SER A 1 765 ? 34.773 30.315 -12.816 1.00 75.38 765 SER A CA 1
ATOM 5383 C C . SER A 1 765 ? 36.077 29.643 -12.443 1.00 75.38 765 SER A C 1
ATOM 5385 O O . SER A 1 765 ? 37.105 30.298 -12.259 1.00 75.38 765 SER A O 1
ATOM 5387 N N . LEU A 1 766 ? 35.997 28.324 -12.334 1.00 73.44 766 LEU A N 1
ATOM 5388 C CA . LEU A 1 766 ? 37.127 27.459 -12.076 1.00 73.44 766 LEU A CA 1
ATOM 5389 C C . LEU A 1 766 ? 38.064 27.479 -13.282 1.00 73.44 766 LEU A C 1
ATOM 5391 O O . LEU A 1 766 ? 37.634 27.323 -14.425 1.00 73.44 766 LEU A O 1
ATOM 5395 N N . ARG A 1 767 ? 39.359 27.662 -13.031 1.00 75.00 767 ARG A N 1
ATOM 5396 C CA . ARG A 1 767 ? 40.392 27.608 -14.065 1.00 75.00 767 ARG A CA 1
ATOM 5397 C C . ARG A 1 767 ? 41.476 26.650 -13.628 1.00 75.00 767 ARG A C 1
ATOM 5399 O O . ARG A 1 767 ? 42.143 26.922 -12.636 1.00 75.00 767 ARG A O 1
ATOM 5406 N N . VAL A 1 768 ? 41.690 25.588 -14.389 1.00 70.44 768 VAL A N 1
ATOM 5407 C CA . VAL A 1 768 ? 42.750 24.613 -14.115 1.00 70.44 768 VAL A CA 1
ATOM 5408 C C . VAL A 1 768 ? 43.795 24.680 -15.224 1.00 70.44 768 VAL A C 1
ATOM 5410 O O . VAL A 1 768 ? 43.474 24.980 -16.378 1.00 70.44 768 VAL A O 1
ATOM 5413 N N . LYS A 1 769 ? 45.066 24.487 -14.874 1.00 70.38 769 LYS A N 1
ATOM 5414 C CA . LYS A 1 769 ? 46.197 24.546 -15.806 1.00 70.38 769 LYS A CA 1
ATOM 5415 C C . LYS A 1 769 ? 47.181 23.414 -15.509 1.00 70.38 769 LYS A C 1
ATOM 5417 O O . LYS A 1 769 ? 47.637 23.313 -14.372 1.00 70.38 769 LYS A O 1
ATOM 5422 N N . SER A 1 770 ? 47.563 22.641 -16.526 1.00 66.00 770 SER A N 1
ATOM 5423 C CA . SER A 1 770 ? 48.661 21.670 -16.426 1.00 66.00 770 SER A CA 1
ATOM 5424 C C . SER A 1 770 ? 50.007 22.355 -16.154 1.00 66.00 770 SER A C 1
ATOM 5426 O O . SER A 1 770 ? 50.306 23.434 -16.689 1.00 66.00 770 SER A O 1
ATOM 5428 N N . LYS A 1 771 ? 50.837 21.704 -15.335 1.00 60.69 771 LYS A N 1
ATOM 5429 C CA . LYS A 1 771 ? 52.210 22.108 -14.994 1.00 60.69 771 LYS A CA 1
ATOM 5430 C C . LYS A 1 771 ? 53.257 21.087 -15.486 1.00 60.69 771 LYS A C 1
ATOM 5432 O O . LYS A 1 771 ? 54.380 21.062 -15.007 1.00 60.69 771 LYS A O 1
ATOM 5437 N N . ASP A 1 772 ? 52.933 20.330 -16.539 1.00 58.03 772 ASP A N 1
ATOM 5438 C CA . ASP A 1 772 ? 53.778 19.284 -17.156 1.00 58.03 772 ASP A CA 1
ATOM 5439 C C . ASP A 1 772 ? 55.194 19.694 -17.629 1.00 58.03 772 ASP A C 1
ATOM 5441 O O . ASP A 1 772 ? 56.015 18.824 -17.921 1.00 58.03 772 ASP A O 1
ATOM 5445 N N . GLY A 1 773 ? 55.490 20.992 -17.759 1.00 51.31 773 GLY A N 1
ATOM 5446 C CA . GLY A 1 773 ? 56.790 21.515 -18.202 1.00 51.31 773 GLY A CA 1
ATOM 5447 C C . GLY A 1 773 ? 57.196 21.179 -19.649 1.00 51.31 773 GLY A C 1
ATOM 5448 O O . GLY A 1 773 ? 58.248 21.634 -20.096 1.00 51.31 773 GLY A O 1
ATOM 5449 N N . ARG A 1 774 ? 56.385 20.417 -20.396 1.00 51.62 774 ARG A N 1
ATOM 5450 C CA . ARG A 1 774 ? 56.691 19.927 -21.755 1.00 51.62 774 ARG A CA 1
ATOM 5451 C C . ARG A 1 774 ? 56.113 20.822 -22.852 1.00 51.62 774 ARG A C 1
ATOM 5453 O O . ARG A 1 774 ? 56.602 20.809 -23.981 1.00 51.62 774 ARG A O 1
ATOM 5460 N N . LEU A 1 775 ? 55.110 21.639 -22.531 1.00 49.00 775 LEU A N 1
ATOM 5461 C CA . LEU A 1 775 ? 54.585 22.672 -23.425 1.00 49.00 775 LEU A CA 1
ATOM 5462 C C . LEU A 1 775 ? 55.276 24.031 -23.182 1.00 49.00 775 LEU A C 1
ATOM 5464 O O . LEU A 1 775 ? 55.349 24.471 -22.033 1.00 49.00 775 LEU A O 1
ATOM 5468 N N . PRO A 1 776 ? 55.714 24.763 -24.234 1.00 46.69 776 PRO A N 1
ATOM 5469 C CA . PRO A 1 776 ? 56.266 26.112 -24.084 1.00 46.69 776 PRO A CA 1
ATOM 5470 C C . PRO A 1 776 ? 55.323 27.029 -23.296 1.00 46.69 776 PRO A C 1
ATOM 5472 O O . PRO A 1 776 ? 54.112 26.989 -23.508 1.00 46.69 776 PRO A O 1
ATOM 5475 N N . VAL A 1 777 ? 55.867 27.904 -22.444 1.00 47.47 777 VAL A N 1
ATOM 5476 C CA . VAL A 1 777 ? 55.098 28.707 -21.464 1.00 47.47 777 VAL A CA 1
ATOM 5477 C C . VAL A 1 777 ? 53.950 29.522 -22.095 1.00 47.47 777 VAL A C 1
ATOM 5479 O O . VAL A 1 777 ? 52.899 29.687 -21.480 1.00 47.47 777 VAL A O 1
ATOM 5482 N N . GLY A 1 778 ? 54.090 29.959 -23.353 1.00 48.88 778 GLY A N 1
ATOM 5483 C CA . GLY A 1 778 ? 53.035 30.643 -24.123 1.00 48.88 778 GLY A CA 1
ATOM 5484 C C . GLY A 1 778 ? 51.956 29.743 -24.761 1.00 48.88 778 GLY A C 1
ATOM 5485 O O . GLY A 1 778 ? 51.080 30.251 -25.460 1.00 48.88 778 GLY A O 1
ATOM 5486 N N . ARG A 1 779 ? 52.014 28.416 -24.581 1.00 49.22 779 ARG A N 1
ATOM 5487 C CA . ARG A 1 779 ? 51.081 27.427 -25.163 1.00 49.22 779 ARG A CA 1
ATOM 5488 C C . ARG A 1 779 ? 50.233 26.675 -24.132 1.00 49.22 779 ARG A C 1
ATOM 5490 O O . ARG A 1 779 ? 49.248 26.066 -24.540 1.00 49.22 779 ARG A O 1
ATOM 5497 N N . GLN A 1 780 ? 50.560 26.744 -22.841 1.00 54.66 780 GLN A N 1
ATOM 5498 C CA . GLN A 1 780 ? 49.757 26.150 -21.764 1.00 54.66 780 GLN A CA 1
ATOM 5499 C C . GLN A 1 780 ? 48.395 26.864 -21.662 1.00 54.66 780 GLN A C 1
ATOM 5501 O O . GLN A 1 780 ? 48.339 28.056 -21.346 1.00 54.66 780 GLN A O 1
ATOM 5506 N N . LYS A 1 781 ? 47.294 26.157 -21.945 1.00 57.84 781 LYS A N 1
ATOM 5507 C CA . LYS A 1 781 ? 45.930 26.720 -21.918 1.00 57.84 781 LYS A CA 1
ATOM 5508 C C . LYS A 1 781 ? 45.168 26.301 -20.670 1.00 57.84 781 LYS A C 1
ATOM 5510 O O . LYS A 1 781 ? 45.484 25.288 -20.066 1.00 57.84 781 LYS A O 1
ATOM 5515 N N . ARG A 1 782 ? 44.197 27.125 -20.277 1.00 68.56 782 ARG A N 1
ATOM 5516 C CA . ARG A 1 782 ? 43.385 26.923 -19.073 1.00 68.56 782 ARG A CA 1
ATOM 5517 C C . ARG A 1 782 ? 42.115 26.168 -19.452 1.00 68.56 782 ARG A C 1
ATOM 5519 O O . ARG A 1 782 ? 41.391 26.658 -20.318 1.00 68.56 782 ARG A O 1
ATOM 5526 N N . THR A 1 783 ? 41.840 25.060 -18.779 1.00 76.38 783 THR A N 1
ATOM 5527 C CA . THR A 1 783 ? 40.503 24.458 -18.729 1.00 76.38 783 THR A CA 1
ATOM 5528 C C . THR A 1 783 ? 39.604 25.385 -17.909 1.00 76.38 783 THR A C 1
ATOM 5530 O O . THR A 1 783 ? 40.038 25.880 -16.866 1.00 76.38 783 THR A O 1
ATOM 5533 N N . LEU A 1 784 ? 38.387 25.667 -18.376 1.00 79.56 784 LEU A N 1
ATOM 5534 C CA . LEU A 1 784 ? 37.435 26.577 -17.738 1.00 79.56 784 LEU A CA 1
ATOM 5535 C C . LEU A 1 784 ? 36.085 25.886 -17.522 1.00 79.56 784 LEU A C 1
ATOM 5537 O O . LEU A 1 784 ? 35.408 25.587 -18.497 1.00 79.56 784 LEU A O 1
ATOM 5541 N N . LEU A 1 785 ? 35.664 25.745 -16.265 1.00 84.75 785 LEU A N 1
ATOM 5542 C CA . LEU A 1 785 ? 34.279 25.433 -15.896 1.00 84.75 785 LEU A CA 1
ATOM 5543 C C . LEU A 1 785 ? 33.633 26.697 -15.324 1.00 84.75 785 LEU A C 1
ATOM 5545 O O . LEU A 1 785 ? 34.243 27.412 -14.521 1.00 84.75 785 LEU A O 1
ATOM 5549 N N . ARG A 1 786 ? 32.408 27.006 -15.750 1.00 86.00 786 ARG A N 1
ATOM 5550 C CA . ARG A 1 786 ? 31.660 28.180 -15.300 1.00 86.00 786 ARG A CA 1
ATOM 5551 C C . ARG A 1 786 ? 30.303 27.766 -14.756 1.00 86.00 786 ARG A C 1
ATOM 5553 O O . ARG A 1 786 ? 29.380 27.550 -15.530 1.00 86.00 786 ARG A O 1
ATOM 5560 N N . LEU A 1 787 ? 30.185 27.768 -13.437 1.00 86.88 787 LEU A N 1
ATOM 5561 C CA . LEU A 1 787 ? 28.933 27.525 -12.732 1.00 86.88 787 LEU A CA 1
ATOM 5562 C C . LEU A 1 787 ? 28.191 28.856 -12.510 1.00 86.88 787 LEU A C 1
ATOM 5564 O O . LEU A 1 787 ? 28.806 29.871 -12.153 1.00 86.88 787 LEU A O 1
ATOM 5568 N N . THR A 1 788 ? 26.882 28.871 -12.749 1.00 86.25 788 THR A N 1
ATOM 5569 C CA . THR A 1 788 ? 26.011 30.044 -12.585 1.00 86.25 788 THR A CA 1
ATOM 5570 C C . THR A 1 788 ? 24.733 29.636 -11.864 1.00 86.25 788 THR A C 1
ATOM 5572 O O . THR A 1 788 ? 23.916 28.925 -12.441 1.00 86.25 788 THR A O 1
ATOM 5575 N N . CYS A 1 789 ? 24.528 30.146 -10.653 1.00 85.00 789 CYS A N 1
ATOM 5576 C CA . CYS A 1 789 ? 23.236 30.065 -9.986 1.00 85.00 789 CYS A CA 1
ATOM 5577 C C . CYS A 1 789 ? 22.379 31.278 -10.372 1.00 85.00 789 CYS A C 1
ATOM 5579 O O . CYS A 1 789 ? 22.861 32.419 -10.391 1.00 85.00 789 CYS A O 1
ATOM 5581 N N . LYS A 1 790 ? 21.118 31.040 -10.721 1.00 84.12 790 LYS A N 1
ATOM 5582 C CA . LYS A 1 790 ? 20.109 32.075 -10.965 1.00 84.12 790 LYS A CA 1
ATOM 5583 C C . LYS A 1 790 ? 19.107 32.046 -9.819 1.00 84.12 790 LYS A C 1
ATOM 5585 O O . LYS A 1 790 ? 18.546 30.993 -9.559 1.00 84.12 790 LYS A O 1
ATOM 5590 N N . ALA A 1 791 ? 18.818 33.197 -9.216 1.00 76.00 791 ALA A N 1
ATOM 5591 C CA . ALA A 1 791 ? 17.698 33.294 -8.286 1.00 76.00 791 ALA A CA 1
ATOM 5592 C C . ALA A 1 791 ? 16.404 32.903 -9.013 1.00 76.00 791 ALA A C 1
ATOM 5594 O O . ALA A 1 791 ? 16.198 33.308 -10.167 1.00 76.00 791 ALA A O 1
ATOM 5595 N N . ARG A 1 792 ? 15.548 32.131 -8.344 1.00 69.69 792 ARG A N 1
ATOM 5596 C CA . ARG A 1 792 ? 14.198 31.843 -8.825 1.00 69.69 792 ARG A CA 1
ATOM 5597 C C . ARG A 1 792 ? 13.430 33.170 -8.958 1.00 69.69 792 ARG A C 1
ATOM 5599 O O . ARG A 1 792 ? 13.546 34.013 -8.064 1.00 69.69 792 ARG A O 1
ATOM 5606 N N . PRO A 1 793 ? 12.691 33.419 -10.055 1.00 59.44 793 PRO A N 1
ATOM 5607 C CA . PRO A 1 793 ? 11.826 34.590 -10.129 1.00 59.44 793 PRO A CA 1
ATOM 5608 C C . PRO A 1 793 ? 10.804 34.519 -8.993 1.00 59.44 793 PRO A C 1
ATOM 5610 O O . PRO A 1 793 ? 10.160 33.484 -8.821 1.00 59.44 793 PRO A O 1
ATOM 5613 N N . LEU A 1 794 ? 10.661 35.603 -8.228 1.00 54.47 794 LEU A N 1
ATOM 5614 C CA . LEU A 1 794 ? 9.502 35.757 -7.353 1.00 54.47 794 LEU A CA 1
ATOM 5615 C C . LEU A 1 794 ? 8.244 35.867 -8.240 1.00 54.47 794 LEU A C 1
ATOM 5617 O O . LEU A 1 794 ? 8.346 36.492 -9.303 1.00 54.47 794 LEU A O 1
ATOM 5621 N N . PRO A 1 795 ? 7.118 35.242 -7.848 1.00 45.41 795 PRO A N 1
ATOM 5622 C CA . PRO A 1 795 ? 5.861 35.305 -8.596 1.00 45.41 795 PRO A CA 1
ATOM 5623 C C . PRO A 1 795 ? 5.270 36.724 -8.654 1.00 45.41 795 PRO A C 1
ATOM 5625 O O . PRO A 1 795 ? 5.464 37.490 -7.681 1.00 45.41 795 PRO A O 1
#

=== Feature glossary ===
Legend for the data blocks above and below:

— What the protein is —

Sequence gives the chain of amino acids in standard one-letter code (A=alanine, C=cysteine, …, Y=tyrosine), read N→C. It is the only feature that is directly encoded by the gene; all structural features are derived from the folded form of this sequence.

The annotation block draws on four external resources. InterPro: which protein families and domains the sequence belongs to. GO: standardized terms for what the protein does, what process it participates in, and where in the cell it acts. CATH: which structural fold it has in the CATH hierarchy. Organism: the species of origin.

— Where its atoms are —

Atomic coordinates in PDBx/mmCIF format — the same representation the Protein Data Bank distributes. Each line of the _atom_site loop places one backbone atom in Cartesian space (units: ångströms, origin: arbitrary).

Six rendered views show the 3D structure from the faces of a cube — i.e. along ±x, ±y, ±z. Rendering representation is drawn randomly per protein from cartoon (secondary-structure ribbons), sticks (backbone bonds), or molecular surface; coloring is either N→C rainbow (blue at the N-terminus through red at the C-terminus) or one color per chain.

— Local backbone conformation —

DSSP 8-state secondary structure assigns each residue one of H (α-helix), G (3₁₀-helix), I (π-helix), E (extended β-strand), B (isolated β-bridge), T (hydrogen-bonded turn), S (bend), or '-' (coil). The assignment is computed from backbone hydrogen-bond geometry via the Kabsch–Sander algorithm.

P-SEA three-state annotation labels each residue as helix, strand, or coil based purely on the geometry of the Cα trace. It serves as a fallback when the full backbone (and thus DSSP) is unavailable.

φ (phi) and ψ (psi) are the two rotatable backbone dihedrals per residue: φ is the C(i-1)–N–Cα–C torsion, ψ is the N–Cα–C–N(i+1) torsion, both in degrees on (−180°, 180°]. α-helical residues cluster near (−60°, −45°); β-strand residues near (−120°, +130°). A Ramachandran plot is simply a scatter of (φ, ψ) for every residue.

— Global shape and packing —

Radius of gyration (Rg) is the root-mean-square distance of Cα atoms from their centroid — a single number for overall size and compactness. A globular domain of N residues has Rg ≈ 2.2·N^0.38 Å; an extended or disordered chain has a much larger Rg. The Cα contact count is the number of residue pairs whose Cα atoms are within 8 Å and are more than four positions apart in sequence — a standard proxy for tertiary packing density. The bounding box is the smallest axis-aligned box enclosing all Cα atoms.

Accessible surface area quantifies burial. A residue with SASA near zero is packed into the hydrophobic core; one with SASA >100 Å² sits on the surface. Computed here via the Shrake–Rupley numerical algorithm with a 1.4 Å probe.

The contact map is a binary N×N matrix image: pixel (i, j) is dark where Cα_i and Cα_j are within 8 Å and |i−j|>4. Because the |i−j|>4 filter removes local helical contacts, off-diagonal stripes parallel to the main diagonal indicate parallel β-sheets; stripes perpendicular to it indicate antiparallel β-sheets. The Ramachandran plot scatters every residue's (φ, ψ) pair against the sterically allowed regions. The PAE heatmap renders the predicted-aligned-error matrix.

— Structural neighborhood —

A 3Di character summarizes, for each residue, the relative orientation of the Cα frame of its nearest spatial neighbor. Because it encodes fold topology rather than chemistry, 3Di alignments detect remote structural similarity that sequence alignment misses.

Structural nearest neighbors (via Foldseek easy-search vs the PDB). Reported per hit: target PDB id, E-value, and alignment TM-score. A TM-score above ~0.5 is the conventional threshold for 'same fold'.

— Confidence and disorder —

For AlphaFold models, the B-factor field carries pLDDT — the model's own estimate of local accuracy on a 0–100 scale. Regions with pLDDT<50 should be treated as essentially unmodeled; they often correspond to intrinsically disordered segments.

B-factor (Debye–Waller factor) reflects atomic displacement in the crystal lattice. It is an experimental observable (units Å²), not a prediction; low values mean the atom is pinned down, high values mean it moves or is heterogeneous across the crystal.

Predicted Aligned Error (PAE) is an AlphaFold confidence matrix: entry (i, j) is the expected error in the position of residue j, in ångströms, when the prediction is superimposed on the true structure at residue i. Low PAE within a block of residues means that block is internally rigid and well-predicted; high PAE between two blocks means their relative placement is uncertain even if each block individually is confident.